Protein AF-0000000077051979 (afdb_homodimer)

Secondary structure (DSSP, 8-state):
---------------------------------------------------------------------------------------------------------------------------------------------------------------------------------------------------------------------------------------------EEEEEEEE--SHHHHHHHHHHHHTT--EEEEESSSSSSHHHHHHSHHHHHHHHHHHHHHHHHHHTGGGGTEEE--EEE-HHHHHHHHHHHHHHHHHHHHHHHHHHT-EEEEEEEEESSSSEEEEEETTSSEEEEEEEEEEE---EEEPP-TTS---TTTTSEE-HHHHTT-SS--SEEEEE--SHHHHHHHHHHHHTT-EEEEE-SSSSSSTTS-HHHHHHHHHHHHHHT-EEE-SEEEEEEEE-SS-EEEEEEETT--EEEEEESEEEE-S-EEE--TTS-HHHHT--B-TTSPBP--TT-B-SSTTEEE-GGGSSS---HHHHHHHHHHHHHHHHHS-----GGG--EEE-SSSEEEEEE--HHHHHHHT--EEEEEEEGGG-HHHHHTT----EEEEEEETTT-BEEEEEEEETTHHHHHHHHHHHHHTT-BHHHHHTS---SS-THHHHHHHHHTTTS--S--/--------------------------------------------------------------------------------------TT----------------------------------------------------------------------------------------------------------------------------------------------------PEEEEEEEE--SHHHHHHHHHHHHTT--EEEEESSSSSSHHHHHHSHHHHHHHHHHHHHHHHHHHTGGGGTEEE--EEE-HHHHHHHHHHHHHHHHHHHHHHHHHHT-EEEEEEEEESSSSEEEEEETTSSEEEEEEEEEEE---EEEPP-TTS---TTTTSEE-HHHHTT-SS--SEEEEE--SHHHHHHHHHHHHTT-EEEEE-SSSSSSTTS-HHHHHHHHHHHHHHT-EEE-SEEEEEEEE-SS-EEEEEEETT--EEEEEESEEEE-S-EEE--TTS-HHHHT--B-TTSPBP--TT-B-SSTTEEE-GGGSSS---HHHHHHHHHHHHHHHHHS-----GGG--EEE-SSSEEEEEE--HHHHHHHT--EEEEEEEGGG-HHHHHTT----EEEEEEETTT-BEEEEEEEETTHHHHHHHHHHHHHTT-BHHHHHTS---SS-THHHHHHHHHTTTS--S--

pLDDT: mean 70.59, std 37.93, range [14.44, 98.94]

Organism: Blastocystis hominis (NCBI:txid12968)

Sequence (1408 aa):
MNAGPIPNAVTASANEEPGLYVVPVSLNVEPLPSVGVPVSNVINPVPVDMGPNNAVKTNLVSPTPEVNTRTGLEQQEQSVVYSGSYVVSQTTVPAYPPQPVYAPQPIYTPNPNNAPQPNYNAPVVYTTQPPTQSASGGDLAIQRENCTYNTPPQSPNVFLYPELPQFNPCINFTNTLYSESYSQSQQVIFCRNILHFETPVSLFIIFLPFTMLSLSRASVLAKNLPLAARYFSAAAADKFDVVVVGGGPGGYVAAIKAAQLGLKTACIEKRGTLGGTCLNVGCIPSKALLHSSLMYDEAKNTMKKHGIIVGDVSFDLKGIMKAKEKAVRGLTNGIEFLFKKNHVEYIKGAATLESDHIISTQLLAGGERKIEASNIVLATGSLSRAMPPLPVDNEKERIIDSTGALKLSKVPNRLIVVGGGVIGLELGSVWRRLGAKVEVVEFLDHIAGPNDAEVCTTLQRCLTKQGMKFRLNTKVTGSEVTESGVKVQVENKGGKQETLEADTVLVCVGRVPNTEGLGLEKVGIETDKRGCVVVDDHLRTKYPHIYAIGDLVRGPMLAHKAEDEGMMVAELIKTGHGHVNYDVIPGVVYTEPEIAMVGKTEAQLKSEGVEYTKGSFPLQANSRARAYDQPDGLIKVLADKKTNKILGVHMCGLNVSELIAEAGLAMEYGATAEDVARTCHSHPTLAEAFKEACMATYDKAIHFMNAGPIPNAVTASANEEPGLYVVPVSLNVEPLPSVGVPVSNVINPVPVDMGPNNAVKTNLVSPTPEVNTRTGLEQQEQSVVYSGSYVVSQTTVPAYPPQPVYAPQPIYTPNPNNAPQPNYNAPVVYTTQPPTQSASGGDLAIQRENCTYNTPPQSPNVFLYPELPQFNPCINFTNTLYSESYSQSQQVIFCRNILHFETPVSLFIIFLPFTMLSLSRASVLAKNLPLAARYFSAAAADKFDVVVVGGGPGGYVAAIKAAQLGLKTACIEKRGTLGGTCLNVGCIPSKALLHSSLMYDEAKNTMKKHGIIVGDVSFDLKGIMKAKEKAVRGLTNGIEFLFKKNHVEYIKGAATLESDHIISTQLLAGGERKIEASNIVLATGSLSRAMPPLPVDNEKERIIDSTGALKLSKVPNRLIVVGGGVIGLELGSVWRRLGAKVEVVEFLDHIAGPNDAEVCTTLQRCLTKQGMKFRLNTKVTGSEVTESGVKVQVENKGGKQETLEADTVLVCVGRVPNTEGLGLEKVGIETDKRGCVVVDDHLRTKYPHIYAIGDLVRGPMLAHKAEDEGMMVAELIKTGHGHVNYDVIPGVVYTEPEIAMVGKTEAQLKSEGVEYTKGSFPLQANSRARAYDQPDGLIKVLADKKTNKILGVHMCGLNVSELIAEAGLAMEYGATAEDVARTCHSHPTLAEAFKEACMATYDKAIHF

Foldseek 3Di:
DPPDDPDDPDPPPDDDDPDDDDDDDDDDDDPDDDDDDDDDDDDDDDDDDDDDDDDDDDDDDDDDDDDDDDDDDDDDDDPPPPVCPDCCVPVCVPDPPDPPDPPPPDPPDPPDDDDPPDPDDDDDDDDDDDDDDDDDDDDPPVPPPDDDDDDDDDDDDPDDDDDDDDDDDPDDDDDDDDDDDDDDDDDDDDYDDDDDDDDDDDDDDDDDDDDDDDDPDDDDDPPPDDPPVPPPPPPPAAEWQEEEEAQALLRLLLQLLLLVLPTRYAYEHAPPFHHPCCLAQRVQLLVLLLVVLVVQLCLVPPVVVVVDDDDDGADDVVVSLVSSVVRSVVVRVVSVVSCVVSVYHYFHFHWADQEPFWIWTQGPVGDIGIHGYSFYEYEHAWFADDDVQQGADLVLQQEHESRSLSDPPDQWQEEEEEAQAQSSQSSQQSSVSNHHQYEYEELAQFHHPPAAPVQRVLVVVVVVVSRYHYDYNKAWDHWDADPQHMWTWMAHPVGDIDIDTIRHYYYHPDIAADPPRHNCVSHVFDADPRQATDADPLQDTVDNRYGYFANNHDADRDSVRSSQSSSQNSCCSSPVGGDDDRQQDKDWRVHVFIKIKGADYPVRCVVVVFDWFKFKFFQLLAPVCVVSVWRRWIKMWIAHPPPQFTGMIITTGHPVVVLCVVVSVCNVVRHGLVVLLPDDDDPRDPNVRSSQRSCRRVHHGDRD/DQPDDPDDDDDDDDDDDDDDDDDDDDDYDYDDDDDDDDPPDDPDDDDDDDDDDYDDDDDDDDDDDDPDDDDDDDDDPPCPCCVVVVVPPPVCVPCPPDPDPPPPPDPPDPDPDPDPDDDDDDDDDDDDDYDYDDDYYDDDDPDDDDDDDDDDDDDDDDDDDDDDDDDDDDDDDDDDDDDDDPDDDDDDDDDDDDDDDDYDDDDDDDDDDDDDDDDDDDDDPPDDDDPPPPPPPPPPAAEWAEEEEAQALLRLLLQLLLLVLPTRYEYEHAPPFHHPCCLAQRVQLLVLLLVVLVVQLCLVPPVVVVVDDDDDGADDPVVSLVSSVVRSVVVRVVSVVSCVVSVYHYFHFHWADQEPFWIWTQGPVGDIGIHGYSFYEYEHAWFADDDVQQGADLVLQFEHESRSLSDPPDQWQEEEEEAQAQSSQSSQQSSVSNHHQYEYEELAQFHHPPAAPVQRVLVVVVVVVSRYHYDYNKAWDHWDADPQHMWTWMAHPVGDIDIDTIRHYYYHPDIAADPPRHNCVSHVFDADPRQATDADPLQDTVDNRYGYFANNHDADRDSVRSSQSSSQNSCCSSPVGGDDDRQQDKDWRVHVFIKIKGADYPVRCVVVVFDWFKFKFFQLLAPVCVVSVWRRWIKMWIAHPPPQFTGMIITTGHPVVVLCVVVSVCNVVRHGLVVLLPDDDDPRDPNVRSSQRSCRRVHHGDRD

Nearest PDB structures (foldseek):
  6uzi-assembly2_D  TM=9.856E-01  e=6.074E-69  Elizabethkingia anophelis NUHP1
  3rnm-assembly2_D  TM=9.799E-01  e=1.421E-66  Homo sapiens
  2f5z-assembly5_I  TM=9.835E-01  e=5.026E-66  Homo sapiens
  6aon-assembly1_B  TM=9.712E-01  e=8.924E-66  Bordetella pertussis Tohama I
  5u25-assembly1_A-2  TM=9.553E-01  e=6.736E-57  Neisseria gonorrhoeae

InterPro domains:
  IPR004099 Pyridine nucleotide-disulphide oxidoreductase, dimerisation domain [PF02852] (585-693)
  IPR006258 Dihydrolipoamide dehydrogenase [TIGR01350] (239-704)
  IPR012999 Pyridine nucleotide-disulphide oxidoreductase, class I, active site [PS00076] (275-285)
  IPR016156 FAD/NAD-linked reductase, dimerisation domain superfamily [G3DSA:3.30.390.30] (584-704)
  IPR016156 FAD/NAD-linked reductase, dimerisation domain superfamily [SSF55424] (582-703)
  IPR023753 FAD/NAD(P)-binding domain [PF07992] (240-566)
  IPR036188 FAD/NAD(P)-binding domain superfamily [G3DSA:3.50.50.60] (240-571)
  IPR036188 FAD/NAD(P)-binding domain superfamily [G3DSA:3.50.50.60] (390-514)
  IPR036188 FAD/NAD(P)-binding domain superfamily [SSF51905] (237-604)
  IPR050151 Class-I pyridine nucleotide-disulfide oxidoreductase [PTHR22912] (239-699)

Radius of gyration: 49.63 Å; Cα contacts (8 Å, |Δi|>4): 2433; chains: 2; bounding box: 140×193×169 Å

Structure (mmCIF, N/CA/C/O backbone):
data_AF-0000000077051979-model_v1
#
loop_
_entity.id
_entity.type
_entity.pdbx_description
1 polymer 'Dihydrolipoyl dehydrogenase'
#
loop_
_atom_site.group_PDB
_atom_site.id
_atom_site.type_symbol
_atom_site.label_atom_id
_atom_site.label_alt_id
_atom_site.label_comp_id
_atom_site.label_asym_id
_atom_site.label_entity_id
_atom_site.label_seq_id
_atom_site.pdbx_PDB_ins_code
_atom_site.Cartn_x
_atom_site.Cartn_y
_atom_site.Cartn_z
_atom_site.occupancy
_atom_site.B_iso_or_equiv
_atom_site.auth_seq_id
_atom_site.auth_comp_id
_atom_site.auth_asym_id
_atom_site.auth_atom_id
_atom_site.pdbx_PDB_model_num
ATOM 1 N N . MET A 1 1 ? 34.031 71.562 35.938 1 14.71 1 MET A N 1
ATOM 2 C CA . MET A 1 1 ? 35.062 70.688 36.531 1 14.71 1 MET A CA 1
ATOM 3 C C . MET A 1 1 ? 35.5 69.625 35.531 1 14.71 1 MET A C 1
ATOM 5 O O . MET A 1 1 ? 34.875 69.5 34.469 1 14.71 1 MET A O 1
ATOM 9 N N . ASN A 1 2 ? 35.25 68.375 36.094 1 15.69 2 ASN A N 1
ATOM 10 C CA . ASN A 1 2 ? 36.125 67.188 36.344 1 15.69 2 ASN A CA 1
ATOM 11 C C . ASN A 1 2 ? 36 66.188 35.219 1 15.69 2 ASN A C 1
ATOM 13 O O . ASN A 1 2 ? 35.156 65.25 35.281 1 15.69 2 ASN A O 1
ATOM 17 N N . ALA A 1 3 ? 36 66.5 34.156 1 19.97 3 ALA A N 1
ATOM 18 C CA . ALA A 1 3 ? 36.031 65.875 32.844 1 19.97 3 ALA A CA 1
ATOM 19 C C . ALA A 1 3 ? 37.281 65 32.719 1 19.97 3 ALA A C 1
ATOM 21 O O . ALA A 1 3 ? 38.25 65.375 32.062 1 19.97 3 ALA A O 1
ATOM 22 N N . GLY A 1 4 ? 37.375 64.312 34 1 17.92 4 GLY A N 1
ATOM 23 C CA . GLY A 1 4 ? 38.594 63.594 34.312 1 17.92 4 GLY A CA 1
ATOM 24 C C . GLY A 1 4 ? 39 62.594 33.25 1 17.92 4 GLY A C 1
ATOM 25 O O . GLY A 1 4 ? 38.188 62.125 32.469 1 17.92 4 GLY A O 1
ATOM 26 N N . PRO A 1 5 ? 40.188 62.438 33.188 1 18.31 5 PRO A N 1
ATOM 27 C CA . PRO A 1 5 ? 41.156 61.938 32.188 1 18.31 5 PRO A CA 1
ATOM 28 C C . PRO A 1 5 ? 41 60.469 31.906 1 18.31 5 PRO A C 1
ATOM 30 O O . PRO A 1 5 ? 40.438 59.719 32.719 1 18.31 5 PRO A O 1
ATOM 33 N N . ILE A 1 6 ? 41.188 60.062 30.719 1 20.56 6 ILE A N 1
ATOM 34 C CA . ILE A 1 6 ? 41.219 58.906 29.859 1 20.56 6 ILE A CA 1
ATOM 35 C C . ILE A 1 6 ? 42.312 57.938 30.328 1 20.56 6 ILE A C 1
ATOM 37 O O . ILE A 1 6 ? 43.031 57.375 29.5 1 20.56 6 ILE A O 1
ATOM 41 N N . PRO A 1 7 ? 42.312 57.875 31.797 1 16.48 7 PRO A N 1
ATOM 42 C CA . PRO A 1 7 ? 43.531 57.312 32.344 1 16.48 7 PRO A CA 1
ATOM 43 C C . PRO A 1 7 ? 44 56.062 31.562 1 16.48 7 PRO A C 1
ATOM 45 O O . PRO A 1 7 ? 43.188 55.469 30.844 1 16.48 7 PRO A O 1
ATOM 48 N N . ASN A 1 8 ? 45.156 55.531 31.953 1 15.79 8 ASN A N 1
ATOM 49 C CA . ASN A 1 8 ? 46.438 54.875 31.781 1 15.79 8 ASN A CA 1
ATOM 50 C C . ASN A 1 8 ? 46.312 53.375 31.516 1 15.79 8 ASN A C 1
ATOM 52 O O . ASN A 1 8 ? 45.312 52.781 31.891 1 15.79 8 ASN A O 1
ATOM 56 N N . ALA A 1 9 ? 47.156 52.875 30.609 1 18.05 9 ALA A N 1
ATOM 57 C CA . ALA A 1 9 ? 47.719 51.719 29.906 1 18.05 9 ALA A CA 1
ATOM 58 C C . ALA A 1 9 ? 48.219 50.688 30.891 1 18.05 9 ALA A C 1
ATOM 60 O O . ALA A 1 9 ? 48.906 49.719 30.516 1 18.05 9 ALA A O 1
ATOM 61 N N . VAL A 1 10 ? 47.594 50.688 32.094 1 15.77 10 VAL A N 1
ATOM 62 C CA . VAL A 1 10 ? 48.312 50 33.156 1 15.77 10 VAL A CA 1
ATOM 63 C C . VAL A 1 10 ? 48.75 48.625 32.656 1 15.77 10 VAL A C 1
ATOM 65 O O . VAL A 1 10 ? 48.094 48 31.844 1 15.77 10 VAL A O 1
ATOM 68 N N . THR A 1 11 ? 50.062 48.281 33.031 1 17.03 11 THR A N 1
ATOM 69 C CA . THR A 1 11 ? 51.25 47.438 33.062 1 17.03 11 THR A CA 1
ATOM 70 C C . THR A 1 11 ? 50.906 46 33.5 1 17.03 11 THR A C 1
ATOM 72 O O . THR A 1 11 ? 51.812 45.188 33.625 1 17.03 11 THR A O 1
ATOM 75 N N . ALA A 1 12 ? 49.719 45.625 33.375 1 16.17 12 ALA A N 1
ATOM 76 C CA . ALA A 1 12 ? 49.469 44.562 34.344 1 16.17 12 ALA A CA 1
ATOM 77 C C . ALA A 1 12 ? 50.438 43.406 34.156 1 16.17 12 ALA A C 1
ATOM 79 O O . ALA A 1 12 ? 50.469 42.781 33.094 1 16.17 12 ALA A O 1
ATOM 80 N N . SER A 1 13 ? 51.562 43.406 34.844 1 15.79 13 SER A N 1
ATOM 81 C CA . SER A 1 13 ? 52.75 42.562 35 1 15.79 13 SER A CA 1
ATOM 82 C C . SER A 1 13 ? 52.375 41.125 35.281 1 15.79 13 SER A C 1
ATOM 84 O O . SER A 1 13 ? 53.25 40.25 35.281 1 15.79 13 SER A O 1
ATOM 86 N N . ALA A 1 14 ? 51.281 40.906 35.812 1 16.39 14 ALA A N 1
ATOM 87 C CA . ALA A 1 14 ? 51.406 39.906 36.906 1 16.39 14 ALA A CA 1
ATOM 88 C C . ALA A 1 14 ? 52.094 38.656 36.406 1 16.39 14 ALA A C 1
ATOM 90 O O . ALA A 1 14 ? 51.812 38.125 35.344 1 16.39 14 ALA A O 1
ATOM 91 N N . ASN A 1 15 ? 53.156 38.219 37 1 15.84 15 ASN A N 1
ATOM 92 C CA . ASN A 1 15 ? 54.344 37.344 37.125 1 15.84 15 ASN A CA 1
ATOM 93 C C . ASN A 1 15 ? 53.938 35.875 36.938 1 15.84 15 ASN A C 1
ATOM 95 O O . ASN A 1 15 ? 54.531 35.156 36.156 1 15.84 15 ASN A O 1
ATOM 99 N N . GLU A 1 16 ? 53.5 35.281 38.094 1 16.36 16 GLU A N 1
ATOM 100 C CA . GLU A 1 16 ? 54.188 34.156 38.719 1 16.36 16 GLU A CA 1
ATOM 101 C C . GLU A 1 16 ? 53.938 32.875 37.969 1 16.36 16 GLU A C 1
ATOM 103 O O . GLU A 1 16 ? 52.969 32.75 37.219 1 16.36 16 GLU A O 1
ATOM 108 N N . GLU A 1 17 ? 54.688 31.859 38.344 1 16.78 17 GLU A N 1
ATOM 109 C CA . GLU A 1 17 ? 55.469 30.688 37.938 1 16.78 17 GLU A CA 1
ATOM 110 C C . GLU A 1 17 ? 54.594 29.438 37.875 1 16.78 17 GLU A C 1
ATOM 112 O O . GLU A 1 17 ? 55.031 28.422 37.312 1 16.78 17 GLU A O 1
ATOM 117 N N . PRO A 1 18 ? 53.344 29.578 37.938 1 16.58 18 PRO A N 1
ATOM 118 C CA . PRO A 1 18 ? 52.938 28.391 38.719 1 16.58 18 PRO A CA 1
ATOM 119 C C . PRO A 1 18 ? 53.406 27.094 38.094 1 16.58 18 PRO A C 1
ATOM 121 O O . PRO A 1 18 ? 53.406 26.969 36.844 1 16.58 18 PRO A O 1
ATOM 124 N N . GLY A 1 19 ? 54.156 26.25 38.781 1 16.25 19 GLY A N 1
ATOM 125 C CA . GLY A 1 19 ? 54.906 25.016 38.688 1 16.25 19 GLY A CA 1
ATOM 126 C C . GLY A 1 19 ? 54.031 23.812 38.312 1 16.25 19 GLY A C 1
ATOM 127 O O . GLY A 1 19 ? 54.562 22.734 38.062 1 16.25 19 GLY A O 1
ATOM 128 N N . LEU A 1 20 ? 52.781 23.906 38.375 1 15.66 20 LEU A N 1
ATOM 129 C CA . LEU A 1 20 ? 52.406 22.594 38.906 1 15.66 20 LEU A CA 1
ATOM 130 C C . LEU A 1 20 ? 52.969 21.469 38.031 1 15.66 20 LEU A C 1
ATOM 132 O O . LEU A 1 20 ? 53.188 21.656 36.844 1 15.66 20 LEU A O 1
ATOM 136 N N . TYR A 1 21 ? 53.125 20.328 38.594 1 16.08 21 TYR A N 1
ATOM 137 C CA . TYR A 1 21 ? 53.812 19.031 38.75 1 16.08 21 TYR A CA 1
ATOM 138 C C . TYR A 1 21 ? 53.219 18.016 37.75 1 16.08 21 TYR A C 1
ATOM 140 O O . TYR A 1 21 ? 53.938 17.172 37.219 1 16.08 21 TYR A O 1
ATOM 148 N N . VAL A 1 22 ? 52.125 18.016 37.438 1 15.24 22 VAL A N 1
ATOM 149 C CA . VAL A 1 22 ? 51.688 16.625 37.594 1 15.24 22 VAL A CA 1
ATOM 150 C C . VAL A 1 22 ? 52.469 15.719 36.656 1 15.24 22 VAL A C 1
ATOM 152 O O . VAL A 1 22 ? 53.219 16.203 35.781 1 15.24 22 VAL A O 1
ATOM 155 N N . VAL A 1 23 ? 51.781 15.078 35.75 1 16.67 23 VAL A N 1
ATOM 156 C CA . VAL A 1 23 ? 51.5 13.648 35.844 1 16.67 23 VAL A CA 1
ATOM 157 C C . VAL A 1 23 ? 52.375 12.883 34.844 1 16.67 23 VAL A C 1
ATOM 159 O O . VAL A 1 23 ? 52.344 13.195 33.656 1 16.67 23 VAL A O 1
ATOM 162 N N . PRO A 1 24 ? 53.281 11.992 35.156 1 16.89 24 PRO A N 1
ATOM 163 C CA . PRO A 1 24 ? 54.219 11.133 34.438 1 16.89 24 PRO A CA 1
ATOM 164 C C . PRO A 1 24 ? 53.531 10.102 33.531 1 16.89 24 PRO A C 1
ATOM 166 O O . PRO A 1 24 ? 54.156 9.586 32.594 1 16.89 24 PRO A O 1
ATOM 169 N N . VAL A 1 25 ? 52.375 9.906 33.156 1 17.27 25 VAL A N 1
ATOM 170 C CA . VAL A 1 25 ? 52.188 8.461 33.156 1 17.27 25 VAL A CA 1
ATOM 171 C C . VAL A 1 25 ? 53.062 7.836 32.062 1 17.27 25 VAL A C 1
ATOM 173 O O . VAL A 1 25 ? 53.125 8.328 30.938 1 17.27 25 VAL A O 1
ATOM 176 N N . SER A 1 26 ? 53.906 6.789 32.438 1 16.12 26 SER A N 1
ATOM 177 C CA . SER A 1 26 ? 54.906 5.855 31.938 1 16.12 26 SER A CA 1
ATOM 178 C C . SER A 1 26 ? 54.281 4.855 30.969 1 16.12 26 SER A C 1
ATOM 180 O O . SER A 1 26 ? 55 4.199 30.203 1 16.12 26 SER A O 1
ATOM 182 N N . LEU A 1 27 ? 53 4.582 30.781 1 17.28 27 LEU A N 1
ATOM 183 C CA . LEU A 1 27 ? 52.938 3.123 30.812 1 17.28 27 LEU A CA 1
ATOM 184 C C . LEU A 1 27 ? 53.656 2.523 29.625 1 17.28 27 LEU A C 1
ATOM 186 O O . LEU A 1 27 ? 53.438 2.941 28.484 1 17.28 27 LEU A O 1
ATOM 190 N N . ASN A 1 28 ? 54.562 1.649 29.969 1 16.42 28 ASN A N 1
ATOM 191 C CA . ASN A 1 28 ? 55.562 0.783 29.359 1 16.42 28 ASN A CA 1
ATOM 192 C C . ASN A 1 28 ? 54.906 -0.368 28.594 1 16.42 28 ASN A C 1
ATOM 194 O O . ASN A 1 28 ? 55.594 -1.099 27.875 1 16.42 28 ASN A O 1
ATOM 198 N N . VAL A 1 29 ? 53.594 -0.714 28.609 1 18.02 29 VAL A N 1
ATOM 199 C CA . VAL A 1 29 ? 53.656 -2.168 28.703 1 18.02 29 VAL A CA 1
ATOM 200 C C . VAL A 1 29 ? 54.312 -2.729 27.438 1 18.02 29 VAL A C 1
ATOM 202 O O . VAL A 1 29 ? 54 -2.279 26.328 1 18.02 29 VAL A O 1
ATOM 205 N N . GLU A 1 30 ? 55.125 -3.527 27.844 1 17.03 30 GLU A N 1
ATOM 206 C CA . GLU A 1 30 ? 56.062 -4.438 27.203 1 17.03 30 GLU A CA 1
ATOM 207 C C . GLU A 1 30 ? 55.312 -5.551 26.453 1 17.03 30 GLU A C 1
ATOM 209 O O . GLU A 1 30 ? 54.469 -6.227 27.031 1 17.03 30 GLU A O 1
ATOM 214 N N . PRO A 1 31 ? 55.031 -5.348 25.25 1 19.25 31 PRO A N 1
ATOM 215 C CA . PRO A 1 31 ? 54.469 -6.52 24.562 1 19.25 31 PRO A CA 1
ATOM 216 C C . PRO A 1 31 ? 55.281 -7.793 24.828 1 19.25 31 PRO A C 1
ATOM 218 O O . PRO A 1 31 ? 56.5 -7.809 24.656 1 19.25 31 PRO A O 1
ATOM 221 N N . LEU A 1 32 ? 54.844 -8.445 25.922 1 16.53 32 LEU A N 1
ATOM 222 C CA . LEU A 1 32 ? 55.625 -9.625 26.203 1 16.53 32 LEU A CA 1
ATOM 223 C C . LEU A 1 32 ? 55.781 -10.484 24.938 1 16.53 32 LEU A C 1
ATOM 225 O O . LEU A 1 32 ? 54.844 -10.648 24.172 1 16.53 32 LEU A O 1
ATOM 229 N N . PRO A 1 33 ? 56.906 -10.93 24.891 1 17.27 33 PRO A N 1
ATOM 230 C CA . PRO A 1 33 ? 57.5 -11.617 23.734 1 17.27 33 PRO A CA 1
ATOM 231 C C . PRO A 1 33 ? 57.031 -13.062 23.594 1 17.27 33 PRO A C 1
ATOM 233 O O . PRO A 1 33 ? 56.844 -13.547 22.484 1 17.27 33 PRO A O 1
ATOM 236 N N . SER A 1 34 ? 56.844 -13.719 24.891 1 15.98 34 SER A N 1
ATOM 237 C CA . SER A 1 34 ? 57.812 -14.812 24.797 1 15.98 34 SER A CA 1
ATOM 238 C C . SER A 1 34 ? 57.281 -15.93 23.891 1 15.98 34 SER A C 1
ATOM 240 O O . SER A 1 34 ? 56.125 -15.922 23.5 1 15.98 34 SER A O 1
ATOM 242 N N . VAL A 1 35 ? 57.25 -17.141 24.594 1 16.19 35 VAL A N 1
ATOM 243 C CA . VAL A 1 35 ? 58 -18.375 24.469 1 16.19 35 VAL A CA 1
ATOM 244 C C . VAL A 1 35 ? 57.125 -19.469 23.875 1 16.19 35 VAL A C 1
ATOM 246 O O . VAL A 1 35 ? 55.906 -19.516 24.125 1 16.19 35 VAL A O 1
ATOM 249 N N . GLY A 1 36 ? 57.625 -20.156 22.984 1 17.36 36 GLY A N 1
ATOM 250 C CA . GLY A 1 36 ? 57.406 -21.234 22.031 1 17.36 36 GLY A CA 1
ATOM 251 C C . GLY A 1 36 ? 57.062 -22.547 22.688 1 17.36 36 GLY A C 1
ATOM 252 O O . GLY A 1 36 ? 56.844 -23.562 22 1 17.36 36 GLY A O 1
ATOM 253 N N . VAL A 1 37 ? 56.75 -22.688 24.156 1 16.19 37 VAL A N 1
ATOM 254 C CA . VAL A 1 37 ? 57.281 -24 24.469 1 16.19 37 VAL A CA 1
ATOM 255 C C . VAL A 1 37 ? 56.312 -25.078 23.984 1 16.19 37 VAL A C 1
ATOM 257 O O . VAL A 1 37 ? 55.094 -24.953 24.172 1 16.19 37 VAL A O 1
ATOM 260 N N . PRO A 1 38 ? 56.875 -26.125 23.516 1 17.39 38 PRO A N 1
ATOM 261 C CA . PRO A 1 38 ? 56.375 -27.281 22.766 1 17.39 38 PRO A CA 1
ATOM 262 C C . PRO A 1 38 ? 55.594 -28.266 23.625 1 17.39 38 PRO A C 1
ATOM 264 O O . PRO A 1 38 ? 54.5 -28.672 23.281 1 17.39 38 PRO A O 1
ATOM 267 N N . VAL A 1 39 ? 56.25 -28.969 24.656 1 16.31 39 VAL A N 1
ATOM 268 C CA . VAL A 1 39 ? 56.438 -30.391 24.422 1 16.31 39 VAL A CA 1
ATOM 269 C C . VAL A 1 39 ? 55.281 -31.188 25.016 1 16.31 39 VAL A C 1
ATOM 271 O O . VAL A 1 39 ? 54.531 -30.672 25.828 1 16.31 39 VAL A O 1
ATOM 274 N N . SER A 1 40 ? 55.594 -32.438 25.688 1 15.84 40 SER A N 1
ATOM 275 C CA . SER A 1 40 ? 55.469 -33.875 25.469 1 15.84 40 SER A CA 1
ATOM 276 C C . SER A 1 40 ? 54.656 -34.531 26.578 1 15.84 40 SER A C 1
ATOM 278 O O . SER A 1 40 ? 53.844 -35.406 26.312 1 15.84 40 SER A O 1
ATOM 280 N N . ASN A 1 41 ? 54.844 -34.281 27.938 1 15.55 41 ASN A N 1
ATOM 281 C CA . ASN A 1 41 ? 54.969 -35.594 28.578 1 15.55 41 ASN A CA 1
ATOM 282 C C . ASN A 1 41 ? 53.594 -36.125 29.016 1 15.55 41 ASN A C 1
ATOM 284 O O . ASN A 1 41 ? 52.656 -35.344 29.219 1 15.55 41 ASN A O 1
ATOM 288 N N . VAL A 1 42 ? 53.5 -37.406 29.562 1 16.8 42 VAL A N 1
ATOM 289 C CA . VAL A 1 42 ? 52.75 -38.656 29.594 1 16.8 42 VAL A CA 1
ATOM 290 C C . VAL A 1 42 ? 52 -38.75 30.906 1 16.8 42 VAL A C 1
ATOM 292 O O . VAL A 1 42 ? 51.062 -39.562 31.031 1 16.8 42 VAL A O 1
ATOM 295 N N . ILE A 1 43 ? 51.812 -37.719 31.891 1 15.16 43 ILE A N 1
ATOM 296 C CA . ILE A 1 43 ? 51.875 -38.438 33.156 1 15.16 43 ILE A CA 1
ATOM 297 C C . ILE A 1 43 ? 50.562 -39.156 33.438 1 15.16 43 ILE A C 1
ATOM 299 O O . ILE A 1 43 ? 49.5 -38.625 33.125 1 15.16 43 ILE A O 1
ATOM 303 N N . ASN A 1 44 ? 50.75 -40.125 34.406 1 16.44 44 ASN A N 1
ATOM 304 C CA . ASN A 1 44 ? 50.219 -41.438 34.812 1 16.44 44 ASN A CA 1
ATOM 305 C C . ASN A 1 44 ? 49.062 -41.281 35.812 1 16.44 44 ASN A C 1
ATOM 307 O O . ASN A 1 44 ? 48.875 -40.219 36.406 1 16.44 44 ASN A O 1
ATOM 311 N N . PRO A 1 45 ? 48.875 -42.219 36.812 1 17.09 45 PRO A N 1
ATOM 312 C CA . PRO A 1 45 ? 47.844 -43.188 37.219 1 17.09 45 PRO A CA 1
ATOM 313 C C . PRO A 1 45 ? 47.125 -42.781 38.5 1 17.09 45 PRO A C 1
ATOM 315 O O . PRO A 1 45 ? 45.906 -42.938 38.625 1 17.09 45 PRO A O 1
ATOM 318 N N . VAL A 1 46 ? 47.688 -42.125 39.594 1 15.88 46 VAL A N 1
ATOM 319 C CA . VAL A 1 46 ? 47.594 -43.062 40.719 1 15.88 46 VAL A CA 1
ATOM 320 C C . VAL A 1 46 ? 46.25 -42.875 41.438 1 15.88 46 VAL A C 1
ATOM 322 O O . VAL A 1 46 ? 45.625 -41.812 41.312 1 15.88 46 VAL A O 1
ATOM 325 N N . PRO A 1 47 ? 46.219 -43.156 42.969 1 16.19 47 PRO A N 1
ATOM 326 C CA . PRO A 1 47 ? 45.562 -44.156 43.812 1 16.19 47 PRO A CA 1
ATOM 327 C C . PRO A 1 47 ? 44.562 -43.531 44.781 1 16.19 47 PRO A C 1
ATOM 329 O O . PRO A 1 47 ? 43.5 -44.125 45.062 1 16.19 47 PRO A O 1
ATOM 332 N N . VAL A 1 48 ? 44.469 -42.281 45.469 1 15.34 48 VAL A N 1
ATOM 333 C CA . VAL A 1 48 ? 44.531 -42.469 46.906 1 15.34 48 VAL A CA 1
ATOM 334 C C . VAL A 1 48 ? 43.094 -42.562 47.469 1 15.34 48 VAL A C 1
ATOM 336 O O . VAL A 1 48 ? 42.188 -41.938 46.938 1 15.34 48 VAL A O 1
ATOM 339 N N . ASP A 1 49 ? 42.875 -43.125 48.781 1 15.96 49 ASP A N 1
ATOM 340 C CA . ASP A 1 49 ? 42 -43.969 49.625 1 15.96 49 ASP A CA 1
ATOM 341 C C . ASP A 1 49 ? 41.219 -43.125 50.625 1 15.96 49 ASP A C 1
ATOM 343 O O . ASP A 1 49 ? 40.219 -43.594 51.156 1 15.96 49 ASP A O 1
ATOM 347 N N . MET A 1 50 ? 41.125 -41.844 50.719 1 15.09 50 MET A N 1
ATOM 348 C CA . MET A 1 50 ? 41.094 -41.562 52.156 1 15.09 50 MET A CA 1
ATOM 349 C C . MET A 1 50 ? 39.719 -41.844 52.75 1 15.09 50 MET A C 1
ATOM 351 O O . MET A 1 50 ? 38.719 -41.875 52.031 1 15.09 50 MET A O 1
ATOM 355 N N . GLY A 1 51 ? 39.562 -41.688 54.125 1 15.78 51 GLY A N 1
ATOM 356 C CA . GLY A 1 51 ? 39.062 -42.281 55.344 1 15.78 51 GLY A CA 1
ATOM 357 C C . GLY A 1 51 ? 37.688 -41.781 55.75 1 15.78 51 GLY A C 1
ATOM 358 O O . GLY A 1 51 ? 37.188 -40.812 55.188 1 15.78 51 GLY A O 1
ATOM 359 N N . PRO A 1 52 ? 37.094 -41.969 57.188 1 16.48 52 PRO A N 1
ATOM 360 C CA . PRO A 1 52 ? 36 -42.625 57.875 1 16.48 52 PRO A CA 1
ATOM 361 C C . PRO A 1 52 ? 34.969 -41.625 58.438 1 16.48 52 PRO A C 1
ATOM 363 O O . PRO A 1 52 ? 33.781 -41.75 58.219 1 16.48 52 PRO A O 1
ATOM 366 N N . ASN A 1 53 ? 35.156 -40.625 59.5 1 15.05 53 ASN A N 1
ATOM 367 C CA . ASN A 1 53 ? 34.719 -40.844 60.875 1 15.05 53 ASN A CA 1
ATOM 368 C C . ASN A 1 53 ? 33.312 -40.25 61.125 1 15.05 53 ASN A C 1
ATOM 370 O O . ASN A 1 53 ? 32.844 -39.469 60.344 1 15.05 53 ASN A O 1
ATOM 374 N N . ASN A 1 54 ? 33 -39.531 62.562 1 15.4 54 ASN A N 1
ATOM 375 C CA . ASN A 1 54 ? 32.344 -39.812 63.844 1 15.4 54 ASN A CA 1
ATOM 376 C C . ASN A 1 54 ? 31.062 -39.031 64 1 15.4 54 ASN A C 1
ATOM 378 O O . ASN A 1 54 ? 30.844 -38.031 63.312 1 15.4 54 ASN A O 1
ATOM 382 N N . ALA A 1 55 ? 30.328 -38.875 65.562 1 15.71 55 ALA A N 1
ATOM 383 C CA . ALA A 1 55 ? 29.188 -39.219 66.375 1 15.71 55 ALA A CA 1
ATOM 384 C C . ALA A 1 55 ? 28.422 -37.969 66.812 1 15.71 55 ALA A C 1
ATOM 386 O O . ALA A 1 55 ? 27.203 -37.969 66.875 1 15.71 55 ALA A O 1
ATOM 387 N N . VAL A 1 56 ? 28.766 -36.688 67.188 1 14.44 56 VAL A N 1
ATOM 388 C CA . VAL A 1 56 ? 28.438 -36.312 68.562 1 14.44 56 VAL A CA 1
ATOM 389 C C . VAL A 1 56 ? 26.984 -35.844 68.625 1 14.44 56 VAL A C 1
ATOM 391 O O . VAL A 1 56 ? 26.516 -35.156 67.688 1 14.44 56 VAL A O 1
ATOM 394 N N . LYS A 1 57 ? 26.125 -36 70.062 1 16.06 57 LYS A N 1
ATOM 395 C CA . LYS A 1 57 ? 24.875 -36.312 70.75 1 16.06 57 LYS A CA 1
ATOM 396 C C . LYS A 1 57 ? 24.172 -35.031 71.188 1 16.06 57 LYS A C 1
ATOM 398 O O . LYS A 1 57 ? 22.938 -35 71.25 1 16.06 57 LYS A O 1
ATOM 403 N N . THR A 1 58 ? 24.594 -33.719 71.562 1 14.62 58 THR A N 1
ATOM 404 C CA . THR A 1 58 ? 24.25 -33.25 72.875 1 14.62 58 THR A CA 1
ATOM 405 C C . THR A 1 58 ? 22.844 -32.656 72.875 1 14.62 58 THR A C 1
ATOM 407 O O . THR A 1 58 ? 22.359 -32.156 71.875 1 14.62 58 THR A O 1
ATOM 410 N N . ASN A 1 59 ? 22.062 -32.469 74.25 1 15.55 59 ASN A N 1
ATOM 411 C CA . ASN A 1 59 ? 20.859 -32.625 75.062 1 15.55 59 ASN A CA 1
ATOM 412 C C . ASN A 1 59 ? 20.109 -31.281 75.188 1 15.55 59 ASN A C 1
ATOM 414 O O . ASN A 1 59 ? 18.891 -31.234 74.938 1 15.55 59 ASN A O 1
ATOM 418 N N . LEU A 1 60 ? 20.5 -30.125 76 1 14.88 60 LEU A N 1
ATOM 419 C CA . LEU A 1 60 ? 19.953 -29.859 77.312 1 14.88 60 LEU A CA 1
ATOM 420 C C . LEU A 1 60 ? 18.734 -28.922 77.188 1 14.88 60 LEU A C 1
ATOM 422 O O . LEU A 1 60 ? 18.516 -28.312 76.188 1 14.88 60 LEU A O 1
ATOM 426 N N . VAL A 1 61 ? 18.656 -27.688 78.125 1 15.03 61 VAL A N 1
ATOM 427 C CA . VAL A 1 61 ? 17.969 -27.344 79.375 1 15.03 61 VAL A CA 1
ATOM 428 C C . VAL A 1 61 ? 16.828 -26.375 79.125 1 15.03 61 VAL A C 1
ATOM 430 O O . VAL A 1 61 ? 16.781 -25.766 78.062 1 15.03 61 VAL A O 1
ATOM 433 N N . SER A 1 62 ? 16.391 -25.484 80.25 1 15.2 62 SER A N 1
ATOM 434 C CA . SER A 1 62 ? 15.32 -25.266 81.188 1 15.2 62 SER A CA 1
ATOM 435 C C . SER A 1 62 ? 14.547 -23.984 80.875 1 15.2 62 SER A C 1
ATOM 437 O O . SER A 1 62 ? 13.32 -24 80.75 1 15.2 62 SER A O 1
ATOM 439 N N . PRO A 1 63 ? 14.703 -22.766 81.75 1 15.4 63 PRO A N 1
ATOM 440 C CA . PRO A 1 63 ? 13.805 -22.266 82.812 1 15.4 63 PRO A CA 1
ATOM 441 C C . PRO A 1 63 ? 12.906 -21.141 82.312 1 15.4 63 PRO A C 1
ATOM 443 O O . PRO A 1 63 ? 13.078 -20.641 81.188 1 15.4 63 PRO A O 1
ATOM 446 N N . THR A 1 64 ? 12.883 -19.875 83.125 1 15.3 64 THR A N 1
ATOM 447 C CA . THR A 1 64 ? 12 -19.281 84.125 1 15.3 64 THR A CA 1
ATOM 448 C C . THR A 1 64 ? 11.328 -18.031 83.562 1 15.3 64 THR A C 1
ATOM 450 O O . THR A 1 64 ? 10.117 -17.844 83.75 1 15.3 64 THR A O 1
ATOM 453 N N . PRO A 1 65 ? 11.992 -16.812 83.25 1 15.23 65 PRO A N 1
ATOM 454 C CA . PRO A 1 65 ? 11.75 -15.68 84.188 1 15.23 65 PRO A CA 1
ATOM 455 C C . PRO A 1 65 ? 10.523 -14.859 83.75 1 15.23 65 PRO A C 1
ATOM 457 O O . PRO A 1 65 ? 10.078 -14.922 82.625 1 15.23 65 PRO A O 1
ATOM 460 N N . GLU A 1 66 ? 10.227 -13.656 84.625 1 15.48 66 GLU A N 1
ATOM 461 C CA . GLU A 1 66 ? 9.258 -12.93 85.438 1 15.48 66 GLU A CA 1
ATOM 462 C C . GLU A 1 66 ? 8.734 -11.703 84.688 1 15.48 66 GLU A C 1
ATOM 464 O O . GLU A 1 66 ? 7.648 -11.203 85 1 15.48 66 GLU A O 1
ATOM 469 N N . VAL A 1 67 ? 9.148 -11.203 83.625 1 15.34 67 VAL A N 1
ATOM 470 C CA . VAL A 1 67 ? 9.328 -9.758 83.688 1 15.34 67 VAL A CA 1
ATOM 471 C C . VAL A 1 67 ? 7.965 -9.078 83.75 1 15.34 67 VAL A C 1
ATOM 473 O O . VAL A 1 67 ? 7.027 -9.477 83.062 1 15.34 67 VAL A O 1
ATOM 476 N N . ASN A 1 68 ? 7.949 -7.93 84.5 1 14.86 68 ASN A N 1
ATOM 477 C CA . ASN A 1 68 ? 7.195 -7.039 85.375 1 14.86 68 ASN A CA 1
ATOM 478 C C . ASN A 1 68 ? 6.141 -6.25 84.625 1 14.86 68 ASN A C 1
ATOM 480 O O . ASN A 1 68 ? 6.18 -6.188 83.375 1 14.86 68 ASN A O 1
ATOM 484 N N . THR A 1 69 ? 5.852 -4.953 85.125 1 14.79 69 THR A N 1
ATOM 485 C CA . THR A 1 69 ? 4.793 -4.242 85.875 1 14.79 69 THR A CA 1
ATOM 486 C C . THR A 1 69 ? 4.16 -3.182 84.938 1 14.79 69 THR A C 1
ATOM 488 O O . THR A 1 69 ? 3.178 -2.543 85.312 1 14.79 69 THR A O 1
ATOM 491 N N . ARG A 1 70 ? 4.734 -2.828 83.875 1 15.19 70 ARG A N 1
ATOM 492 C CA . ARG A 1 70 ? 4.652 -1.383 83.688 1 15.19 70 ARG A CA 1
ATOM 493 C C . ARG A 1 70 ? 3.203 -0.907 83.688 1 15.19 70 ARG A C 1
ATOM 495 O O . ARG A 1 70 ? 2.299 -1.619 83.25 1 15.19 70 ARG A O 1
ATOM 502 N N . THR A 1 71 ? 3.039 0.359 84.125 1 15.56 71 THR A N 1
ATOM 503 C CA . THR A 1 71 ? 2.176 1.31 84.812 1 15.56 71 THR A CA 1
ATOM 504 C C . THR A 1 71 ? 1.024 1.749 83.938 1 15.56 71 THR A C 1
ATOM 506 O O . THR A 1 71 ? 1.12 1.659 82.688 1 15.56 71 THR A O 1
ATOM 509 N N . GLY A 1 72 ? -0.115 2.359 84.562 1 15.55 72 GLY A N 1
ATOM 510 C CA . GLY A 1 72 ? -1.562 2.488 84.562 1 15.55 72 GLY A CA 1
ATOM 511 C C . GLY A 1 72 ? -2.076 3.637 83.75 1 15.55 72 GLY A C 1
ATOM 512 O O . GLY A 1 72 ? -3.279 3.908 83.688 1 15.55 72 GLY A O 1
ATOM 513 N N . LEU A 1 73 ? -1.186 4.441 83.062 1 16.52 73 LEU A N 1
ATOM 514 C CA . LEU A 1 73 ? -1.687 5.809 83.062 1 16.52 73 LEU A CA 1
ATOM 515 C C . LEU A 1 73 ? -3.053 5.891 82.438 1 16.52 73 LEU A C 1
ATOM 517 O O . LEU A 1 73 ? -3.295 5.223 81.375 1 16.52 73 LEU A O 1
ATOM 521 N N . GLU A 1 74 ? -4.012 6.699 83 1 15.58 74 GLU A N 1
ATOM 522 C CA . GLU A 1 74 ? -5.441 6.906 83.25 1 15.58 74 GLU A CA 1
ATOM 523 C C . GLU A 1 74 ? -6.098 7.551 82 1 15.58 74 GLU A C 1
ATOM 525 O O . GLU A 1 74 ? -7.227 7.207 81.625 1 15.58 74 GLU A O 1
ATOM 530 N N . GLN A 1 75 ? -5.363 8.469 81.312 1 16.16 75 GLN A N 1
ATOM 531 C CA . GLN A 1 75 ? -6.125 9.711 81.312 1 16.16 75 GLN A CA 1
ATOM 532 C C . GLN A 1 75 ? -7.441 9.531 80.562 1 16.16 75 GLN A C 1
ATOM 534 O O . GLN A 1 75 ? -7.586 8.586 79.75 1 16.16 75 GLN A O 1
ATOM 539 N N . GLN A 1 76 ? -8.102 10.711 80.312 1 16.5 76 GLN A N 1
ATOM 540 C CA . GLN A 1 76 ? -9.383 11.398 80.375 1 16.5 76 GLN A CA 1
ATOM 541 C C . GLN A 1 76 ? -10.227 11.164 79.125 1 16.5 76 GLN A C 1
ATOM 543 O O . GLN A 1 76 ? -9.695 11.117 78 1 16.5 76 GLN A O 1
ATOM 548 N N . GLU A 1 77 ? -11.57 10.953 79.312 1 16.45 77 GLU A N 1
ATOM 549 C CA . GLU A 1 77 ? -12.703 10.281 78.625 1 16.45 77 GLU A CA 1
ATOM 550 C C . GLU A 1 77 ? -13.281 11.125 77.5 1 16.45 77 GLU A C 1
ATOM 552 O O . GLU A 1 77 ? -14.102 10.641 76.75 1 16.45 77 GLU A O 1
ATOM 557 N N . GLN A 1 78 ? -12.734 12.344 77.312 1 17.47 78 GLN A N 1
ATOM 558 C CA . GLN A 1 78 ? -13.859 13.234 77.062 1 17.47 78 GLN A CA 1
ATOM 559 C C . GLN A 1 78 ? -14.648 12.797 75.875 1 17.47 78 GLN A C 1
ATOM 561 O O . GLN A 1 78 ? -14.062 12.305 74.875 1 17.47 78 GLN A O 1
ATOM 566 N N . SER A 1 79 ? -16.031 12.938 75.938 1 16.66 79 SER A N 1
ATOM 567 C CA . SER A 1 79 ? -17.25 12.336 75.375 1 16.66 79 SER A CA 1
ATOM 568 C C . SER A 1 79 ? -17.5 12.828 73.938 1 16.66 79 SER A C 1
ATOM 570 O O . SER A 1 79 ? -18.484 12.43 73.312 1 16.66 79 SER A O 1
ATOM 572 N N . VAL A 1 80 ? -16.484 13.203 73.25 1 18.19 80 VAL A N 1
ATOM 573 C CA . VAL A 1 80 ? -16.891 14.078 72.188 1 18.19 80 VAL A CA 1
ATOM 574 C C . VAL A 1 80 ? -18.031 13.422 71.375 1 18.19 80 VAL A C 1
ATOM 576 O O . VAL A 1 80 ? -17.953 12.242 71 1 18.19 80 VAL A O 1
ATOM 579 N N . VAL A 1 81 ? -19.219 14.086 71.438 1 17.95 81 VAL A N 1
ATOM 580 C CA . VAL A 1 81 ? -20.625 13.875 71.062 1 17.95 81 VAL A CA 1
ATOM 581 C C . VAL A 1 81 ? -20.734 13.414 69.625 1 17.95 81 VAL A C 1
ATOM 583 O O . VAL A 1 81 ? -20.156 14.039 68.688 1 17.95 81 VAL A O 1
ATOM 586 N N . TYR A 1 82 ? -21.141 12.203 69.375 1 16.62 82 TYR A N 1
ATOM 587 C CA . TYR A 1 82 ? -21.25 11.289 68.25 1 16.62 82 TYR A CA 1
ATOM 588 C C . TYR A 1 82 ? -22.344 11.742 67.312 1 16.62 82 TYR A C 1
ATOM 590 O O . TYR A 1 82 ? -23.188 10.93 66.875 1 16.62 82 TYR A O 1
ATOM 598 N N . SER A 1 83 ? -22.609 13.117 67.375 1 17.09 83 SER A N 1
ATOM 599 C CA . SER A 1 83 ? -23.969 13.242 66.938 1 17.09 83 SER A CA 1
ATOM 600 C C . SER A 1 83 ? -24.156 12.508 65.562 1 17.09 83 SER A C 1
ATOM 602 O O . SER A 1 83 ? -23.328 12.609 64.688 1 17.09 83 SER A O 1
ATOM 604 N N . GLY A 1 84 ? -24.938 11.484 65.625 1 16.59 84 GLY A N 1
ATOM 605 C CA . GLY A 1 84 ? -25.344 10.297 64.875 1 16.59 84 GLY A CA 1
ATOM 606 C C . GLY A 1 84 ? -26.062 10.609 63.594 1 16.59 84 GLY A C 1
ATOM 607 O O . GLY A 1 84 ? -26.547 9.711 62.938 1 16.59 84 GLY A O 1
ATOM 608 N N . SER A 1 85 ? -26.359 11.922 63.469 1 17.59 85 SER A N 1
ATOM 609 C CA . SER A 1 85 ? -27.656 11.945 62.812 1 17.59 85 SER A CA 1
ATOM 610 C C . SER A 1 85 ? -27.625 11.18 61.5 1 17.59 85 SER A C 1
ATOM 612 O O . SER A 1 85 ? -26.594 11.156 60.812 1 17.59 85 SER A O 1
ATOM 614 N N . TYR A 1 86 ? -28.547 10.305 61.469 1 17.59 86 TYR A N 1
ATOM 615 C CA . TYR A 1 86 ? -28.953 9.172 60.625 1 17.59 86 TYR A CA 1
ATOM 616 C C . TYR A 1 86 ? -29.031 9.57 59.156 1 17.59 86 TYR A C 1
ATOM 618 O O . TYR A 1 86 ? -29.516 10.656 58.844 1 17.59 86 TYR A O 1
ATOM 626 N N . VAL A 1 87 ? -28.047 9.133 58.375 1 17.94 87 VAL A N 1
ATOM 627 C CA . VAL A 1 87 ? -27.672 9.281 56.969 1 17.94 87 VAL A CA 1
ATOM 628 C C . VAL A 1 87 ? -28.859 8.898 56.094 1 17.94 87 VAL A C 1
ATOM 630 O O . VAL A 1 87 ? -28.719 8.828 54.844 1 17.94 87 VAL A O 1
ATOM 633 N N . VAL A 1 88 ? -30.016 8.68 56.781 1 17.52 88 VAL A N 1
ATOM 634 C CA . VAL A 1 88 ? -30.734 7.711 55.969 1 17.52 88 VAL A CA 1
ATOM 635 C C . VAL A 1 88 ? -30.922 8.273 54.562 1 17.52 88 VAL A C 1
ATOM 637 O O . VAL A 1 88 ? -31.609 9.273 54.375 1 17.52 88 VAL A O 1
ATOM 640 N N . SER A 1 89 ? -29.797 8.656 54.094 1 17.02 89 SER A N 1
ATOM 641 C CA . SER A 1 89 ? -30.016 9.328 52.812 1 17.02 89 SER A CA 1
ATOM 642 C C . SER A 1 89 ? -31.031 8.578 51.969 1 17.02 89 SER A C 1
ATOM 644 O O . SER A 1 89 ? -30.875 7.383 51.688 1 17.02 89 SER A O 1
ATOM 646 N N . GLN A 1 90 ? -32.281 8.891 52.406 1 17.53 90 GLN A N 1
ATOM 647 C CA . GLN A 1 90 ? -33.5 8.391 51.812 1 17.53 90 GLN A CA 1
ATOM 648 C C . GLN A 1 90 ? -33.344 8.203 50.312 1 17.53 90 GLN A C 1
ATOM 650 O O . GLN A 1 90 ? -32.906 9.117 49.625 1 17.53 90 GLN A O 1
ATOM 655 N N . THR A 1 91 ? -32.938 7.039 50.062 1 18.03 91 THR A N 1
ATOM 656 C CA . THR A 1 91 ? -32.75 6.453 48.75 1 18.03 91 THR A CA 1
ATOM 657 C C . THR A 1 91 ? -33.906 6.816 47.812 1 18.03 91 THR A C 1
ATOM 659 O O . THR A 1 91 ? -34.031 6.281 46.719 1 18.03 91 THR A O 1
ATOM 662 N N . THR A 1 92 ? -34.469 8.008 48.25 1 16.89 92 THR A N 1
ATOM 663 C CA . THR A 1 92 ? -35.781 8.102 47.625 1 16.89 92 THR A CA 1
ATOM 664 C C . THR A 1 92 ? -35.719 7.73 46.156 1 16.89 92 THR A C 1
ATOM 666 O O . THR A 1 92 ? -34.875 8.266 45.406 1 16.89 92 THR A O 1
ATOM 669 N N . VAL A 1 93 ? -35.875 6.566 46 1 18.41 93 VAL A N 1
ATOM 670 C CA . VAL A 1 93 ? -35.938 5.84 44.75 1 18.41 93 VAL A CA 1
ATOM 671 C C . VAL A 1 93 ? -36.812 6.609 43.75 1 18.41 93 VAL A C 1
ATOM 673 O O . VAL A 1 93 ? -38.031 6.766 43.969 1 18.41 93 VAL A O 1
ATOM 676 N N . PRO A 1 94 ? -36.375 7.914 43.688 1 17.64 94 PRO A N 1
ATOM 677 C CA . PRO A 1 94 ? -37.531 8.547 43.094 1 17.64 94 PRO A CA 1
ATOM 678 C C . PRO A 1 94 ? -38.25 7.629 42.094 1 17.64 94 PRO A C 1
ATOM 680 O O . PRO A 1 94 ? -37.656 6.684 41.562 1 17.64 94 PRO A O 1
ATOM 683 N N . ALA A 1 95 ? -39.594 7.738 42.281 1 18.03 95 ALA A N 1
ATOM 684 C CA . ALA A 1 95 ? -40.75 7.18 41.594 1 18.03 95 ALA A CA 1
ATOM 685 C C . ALA A 1 95 ? -40.469 7.148 40.062 1 18.03 95 ALA A C 1
ATOM 687 O O . ALA A 1 95 ? -39.969 8.117 39.5 1 18.03 95 ALA A O 1
ATOM 688 N N . TYR A 1 96 ? -40.031 6.043 39.719 1 17.88 96 TYR A N 1
ATOM 689 C CA . TYR A 1 96 ? -39.719 5.73 38.344 1 17.88 96 TYR A CA 1
ATOM 690 C C . TYR A 1 96 ? -40.781 6.32 37.406 1 17.88 96 TYR A C 1
ATOM 692 O O . TYR A 1 96 ? -41.906 5.84 37.344 1 17.88 96 TYR A O 1
ATOM 700 N N . PRO A 1 97 ? -40.906 7.699 37.625 1 19 97 PRO A N 1
ATOM 701 C CA . PRO A 1 97 ? -42.25 7.953 37.094 1 19 97 PRO A CA 1
ATOM 702 C C . PRO A 1 97 ? -42.625 7.031 35.938 1 19 97 PRO A C 1
ATOM 704 O O . PRO A 1 97 ? -41.719 6.496 35.25 1 19 97 PRO A O 1
ATOM 707 N N . PRO A 1 98 ? -43.875 6.648 36.062 1 18.08 98 PRO A N 1
ATOM 708 C CA . PRO A 1 98 ? -44.5 5.617 35.219 1 18.08 98 PRO A CA 1
ATOM 709 C C . PRO A 1 98 ? -44.125 5.734 33.75 1 18.08 98 PRO A C 1
ATOM 711 O O . PRO A 1 98 ? -43.688 6.789 33.312 1 18.08 98 PRO A O 1
ATOM 714 N N . GLN A 1 99 ? -43.844 4.656 33.219 1 18.31 99 GLN A N 1
ATOM 715 C CA . GLN A 1 99 ? -43.469 4.258 31.859 1 18.31 99 GLN A CA 1
ATOM 716 C C . GLN A 1 99 ? -44.312 5.02 30.828 1 18.31 99 GLN A C 1
ATOM 718 O O . GLN A 1 99 ? -44.156 4.781 29.625 1 18.31 99 GLN A O 1
ATOM 723 N N . PRO A 1 100 ? -44.656 6.293 31.109 1 17.28 100 PRO A N 1
ATOM 724 C CA . PRO A 1 100 ? -45.969 6.434 30.469 1 17.28 100 PRO A CA 1
ATOM 725 C C . PRO A 1 100 ? -46 5.871 29.047 1 17.28 100 PRO A C 1
ATOM 727 O O . PRO A 1 100 ? -44.969 5.879 28.359 1 17.28 100 PRO A O 1
ATOM 730 N N . VAL A 1 101 ? -46.719 4.906 28.859 1 18.38 101 VAL A N 1
ATOM 731 C CA . VAL A 1 101 ? -47.219 4.156 27.703 1 18.38 101 VAL A CA 1
ATOM 732 C C . VAL A 1 101 ? -47.438 5.105 26.531 1 18.38 101 VAL A C 1
ATOM 734 O O . VAL A 1 101 ? -48.062 6.156 26.703 1 18.38 101 VAL A O 1
ATOM 737 N N . TYR A 1 102 ? -46.344 5.277 25.688 1 17.73 102 TYR A N 1
ATOM 738 C CA . TYR A 1 102 ? -46.531 6.203 24.578 1 17.73 102 TYR A CA 1
ATOM 739 C C . TYR A 1 102 ? -47.969 6.191 24.094 1 17.73 102 TYR A C 1
ATOM 741 O O . TYR A 1 102 ? -48.531 5.129 23.797 1 17.73 102 TYR A O 1
ATOM 749 N N . ALA A 1 103 ? -48.812 6.789 24.75 1 18.14 103 ALA A N 1
ATOM 750 C CA . ALA A 1 103 ? -50.25 6.762 24.438 1 18.14 103 ALA A CA 1
ATOM 751 C C . ALA A 1 103 ? -50.469 6.703 22.922 1 18.14 103 ALA A C 1
ATOM 753 O O . ALA A 1 103 ? -49.781 7.402 22.156 1 18.14 103 ALA A O 1
ATOM 754 N N . PRO A 1 104 ? -51.094 5.695 22.562 1 17.92 104 PRO A N 1
ATOM 755 C CA . PRO A 1 104 ? -51.25 5.414 21.141 1 17.92 104 PRO A CA 1
ATOM 756 C C . PRO A 1 104 ? -51.719 6.633 20.344 1 17.92 104 PRO A C 1
ATOM 758 O O . PRO A 1 104 ? -52.5 7.434 20.844 1 17.92 104 PRO A O 1
ATOM 761 N N . GLN A 1 105 ? -50.812 7.395 19.844 1 17.64 105 GLN A N 1
ATOM 762 C CA . GLN A 1 105 ? -51.406 8.602 19.266 1 17.64 105 GLN A CA 1
ATOM 763 C C . GLN A 1 105 ? -52.781 8.32 18.719 1 17.64 105 GLN A C 1
ATOM 765 O O . GLN A 1 105 ? -53.031 7.273 18.109 1 17.64 105 GLN A O 1
ATOM 770 N N . PRO A 1 106 ? -53.875 8.875 19.281 1 17.11 106 PRO A N 1
ATOM 771 C CA . PRO A 1 106 ? -55.281 8.602 18.953 1 17.11 106 PRO A CA 1
ATOM 772 C C . PRO A 1 106 ? -55.5 8.406 17.453 1 17.11 106 PRO A C 1
ATOM 774 O O . PRO A 1 106 ? -54.719 8.914 16.641 1 17.11 106 PRO A O 1
ATOM 777 N N . ILE A 1 107 ? -56.281 7.531 17.156 1 17.66 107 ILE A N 1
ATOM 778 C CA . ILE A 1 107 ? -56.906 7.039 15.938 1 17.66 107 ILE A CA 1
ATOM 779 C C . ILE A 1 107 ? -57.562 8.195 15.188 1 17.66 107 ILE A C 1
ATOM 781 O O . ILE A 1 107 ? -58.531 8.781 15.672 1 17.66 107 ILE A O 1
ATOM 785 N N . TYR A 1 108 ? -56.844 9.211 14.82 1 17.56 108 TYR A N 1
ATOM 786 C CA . TYR A 1 108 ? -57.719 10.219 14.242 1 17.56 108 TYR A CA 1
ATOM 787 C C . TYR A 1 108 ? -58.844 9.562 13.422 1 17.56 108 TYR A C 1
ATOM 789 O O . TYR A 1 108 ? -58.594 8.586 12.711 1 17.56 108 TYR A O 1
ATOM 797 N N . THR A 1 109 ? -60.031 9.734 13.977 1 17.69 109 THR A N 1
ATOM 798 C CA . THR A 1 109 ? -61.344 9.398 13.422 1 17.69 109 THR A CA 1
ATOM 799 C C . THR A 1 109 ? -61.438 9.781 11.945 1 17.69 109 THR A C 1
ATOM 801 O O . THR A 1 109 ? -60.938 10.828 11.539 1 17.69 109 THR A O 1
ATOM 804 N N . PRO A 1 110 ? -61.938 8.891 11.219 1 18.45 110 PRO A N 1
ATOM 805 C CA . PRO A 1 110 ? -62.094 8.953 9.766 1 18.45 110 PRO A CA 1
ATOM 806 C C . PRO A 1 110 ? -62.969 10.133 9.328 1 18.45 110 PRO A C 1
ATOM 808 O O . PRO A 1 110 ? -63.094 10.414 8.133 1 18.45 110 PRO A O 1
ATOM 811 N N . ASN A 1 111 ? -63.031 11.32 9.977 1 17.41 111 ASN A N 1
ATOM 812 C CA . ASN A 1 111 ? -64.375 11.867 9.656 1 17.41 111 ASN A CA 1
ATOM 813 C C . ASN A 1 111 ? -64.688 11.641 8.195 1 17.41 111 ASN A C 1
ATOM 815 O O . ASN A 1 111 ? -63.875 11.758 7.309 1 17.41 111 ASN A O 1
ATOM 819 N N . PRO A 1 112 ? -66 11.266 7.98 1 18.06 112 PRO A N 1
ATOM 820 C CA . PRO A 1 112 ? -66.75 10.812 6.812 1 18.06 112 PRO A CA 1
ATOM 821 C C . PRO A 1 112 ? -66.75 11.82 5.668 1 18.06 112 PRO A C 1
ATOM 823 O O . PRO A 1 112 ? -66.688 11.438 4.496 1 18.06 112 PRO A O 1
ATOM 826 N N . ASN A 1 113 ? -67.062 13.102 5.992 1 17.47 113 ASN A N 1
ATOM 827 C CA . ASN A 1 113 ? -68.125 13.656 5.18 1 17.47 113 ASN A CA 1
ATOM 828 C C . ASN A 1 113 ? -67.688 13.953 3.758 1 17.47 113 ASN A C 1
ATOM 830 O O . ASN A 1 113 ? -66.5 14.234 3.533 1 17.47 113 ASN A O 1
ATOM 834 N N . ASN A 1 114 ? -68.625 13.859 2.727 1 17.52 114 ASN A N 1
ATOM 835 C CA . ASN A 1 114 ? -69 13.742 1.319 1 17.52 114 ASN A CA 1
ATOM 836 C C . ASN A 1 114 ? -68.688 15.031 0.555 1 17.52 114 ASN A C 1
ATOM 838 O O . ASN A 1 114 ? -68.812 15.07 -0.672 1 17.52 114 ASN A O 1
ATOM 842 N N . ALA A 1 115 ? -68.438 16.219 1.107 1 17.44 115 ALA A N 1
ATOM 843 C CA . ALA A 1 115 ? -69.25 17.156 0.392 1 17.44 115 ALA A CA 1
ATOM 844 C C . ALA A 1 115 ? -68.75 17.406 -1.021 1 17.44 115 ALA A C 1
ATOM 846 O O . ALA A 1 115 ? -67.562 17.734 -1.212 1 17.44 115 ALA A O 1
ATOM 847 N N . PRO A 1 116 ? -69.5 17.016 -2.078 1 18.28 116 PRO A N 1
ATOM 848 C CA . PRO A 1 116 ? -69.375 17.078 -3.535 1 18.28 116 PRO A CA 1
ATOM 849 C C . PRO A 1 116 ? -69.125 18.5 -4.043 1 18.28 116 PRO A C 1
ATOM 851 O O . PRO A 1 116 ? -68.688 18.672 -5.18 1 18.28 116 PRO A O 1
ATOM 854 N N . GLN A 1 117 ? -68.75 19.578 -3.303 1 17.23 117 GLN A N 1
ATOM 855 C CA . GLN A 1 117 ? -69.625 20.562 -3.994 1 17.23 117 GLN A CA 1
ATOM 856 C C . GLN A 1 117 ? -69.188 20.672 -5.465 1 17.23 117 GLN A C 1
ATOM 858 O O . GLN A 1 117 ? -68 20.531 -5.809 1 17.23 117 GLN A O 1
ATOM 863 N N . PRO A 1 118 ? -70.25 20.953 -6.336 1 17.31 118 PRO A N 1
ATOM 864 C CA . PRO A 1 118 ? -70.625 20.938 -7.762 1 17.31 118 PRO A CA 1
ATOM 865 C C . PRO A 1 118 ? -69.875 22.031 -8.555 1 17.31 118 PRO A C 1
ATOM 867 O O . PRO A 1 118 ? -70 22.094 -9.781 1 17.31 118 PRO A O 1
ATOM 870 N N . ASN A 1 119 ? -68.875 22.719 -8.07 1 17.47 119 ASN A N 1
ATOM 871 C CA . ASN A 1 119 ? -69.062 24.016 -8.703 1 17.47 119 ASN A CA 1
ATOM 872 C C . ASN A 1 119 ? -69.25 23.875 -10.211 1 17.47 119 ASN A C 1
ATOM 874 O O . ASN A 1 119 ? -68.625 23.031 -10.844 1 17.47 119 ASN A O 1
ATOM 878 N N . TYR A 1 120 ? -70.25 24.688 -10.688 1 16.52 120 TYR A N 1
ATOM 879 C CA . TYR A 1 120 ? -71 24.984 -11.898 1 16.52 120 TYR A CA 1
ATOM 880 C C . TYR A 1 120 ? -70.062 25.25 -13.078 1 16.52 120 TYR A C 1
ATOM 882 O O . TYR A 1 120 ? -68.875 25.531 -12.883 1 16.52 120 TYR A O 1
ATOM 890 N N . ASN A 1 121 ? -70.688 25.562 -14.195 1 15.48 121 ASN A N 1
ATOM 891 C CA . ASN A 1 121 ? -70.812 25.375 -15.641 1 15.48 121 ASN A CA 1
ATOM 892 C C . ASN A 1 121 ? -69.875 26.375 -16.391 1 15.48 121 ASN A C 1
ATOM 894 O O . ASN A 1 121 ? -69.625 26.172 -17.562 1 15.48 121 ASN A O 1
ATOM 898 N N . ALA A 1 122 ? -69.375 27.625 -15.898 1 17.23 122 ALA A N 1
ATOM 899 C CA . ALA A 1 122 ? -69.938 28.531 -16.906 1 17.23 122 ALA A CA 1
ATOM 900 C C . ALA A 1 122 ? -69.375 28.203 -18.281 1 17.23 122 ALA A C 1
ATOM 902 O O . ALA A 1 122 ? -68.312 27.578 -18.406 1 17.23 122 ALA A O 1
ATOM 903 N N . PRO A 1 123 ? -69.75 29.094 -19.297 1 16.22 123 PRO A N 1
ATOM 904 C CA . PRO A 1 123 ? -70.125 28.969 -20.703 1 16.22 123 PRO A CA 1
ATOM 905 C C . PRO A 1 123 ? -68.938 28.781 -21.641 1 16.22 123 PRO A C 1
ATOM 907 O O . PRO A 1 123 ? -67.812 29.047 -21.25 1 16.22 123 PRO A O 1
ATOM 910 N N . VAL A 1 124 ? -69.25 28.719 -22.953 1 15.9 124 VAL A N 1
ATOM 911 C CA . VAL A 1 124 ? -69 28.125 -24.266 1 15.9 124 VAL A CA 1
ATOM 912 C C . VAL A 1 124 ? -67.875 28.875 -24.984 1 15.9 124 VAL A C 1
ATOM 914 O O . VAL A 1 124 ? -67 28.266 -25.578 1 15.9 124 VAL A O 1
ATOM 917 N N . VAL A 1 125 ? -67.562 30.312 -24.891 1 16.95 125 VAL A N 1
ATOM 918 C CA . VAL A 1 125 ? -67.875 30.859 -26.203 1 16.95 125 VAL A CA 1
ATOM 919 C C . VAL A 1 125 ? -66.812 30.531 -27.203 1 16.95 125 VAL A C 1
ATOM 921 O O . VAL A 1 125 ? -65.625 30.453 -26.828 1 16.95 125 VAL A O 1
ATOM 924 N N . TYR A 1 126 ? -67.125 30.391 -28.609 1 15.52 126 TYR A N 1
ATOM 925 C CA . TYR A 1 126 ? -66.812 29.812 -29.906 1 15.52 126 TYR A CA 1
ATOM 926 C C . TYR A 1 126 ? -65.75 30.625 -30.594 1 15.52 126 TYR A C 1
ATOM 928 O O . TYR A 1 126 ? -64.938 30.078 -31.344 1 15.52 126 TYR A O 1
ATOM 936 N N . THR A 1 127 ? -65.312 31.984 -30.344 1 16.69 127 THR A N 1
ATOM 937 C CA . THR A 1 127 ? -65.5 32.594 -31.656 1 16.69 127 THR A CA 1
ATOM 938 C C . THR A 1 127 ? -64.438 32.094 -32.625 1 16.69 127 THR A C 1
ATOM 940 O O . THR A 1 127 ? -63.406 31.609 -32.219 1 16.69 127 THR A O 1
ATOM 943 N N . THR A 1 128 ? -64.625 32.594 -33.938 1 15.67 128 THR A N 1
ATOM 944 C CA . THR A 1 128 ? -64.562 32.25 -35.344 1 15.67 128 THR A CA 1
ATOM 945 C C . THR A 1 128 ? -63.125 32.375 -35.875 1 15.67 128 THR A C 1
ATOM 947 O O . THR A 1 128 ? -62.656 31.484 -36.562 1 15.67 128 THR A O 1
ATOM 950 N N . GLN A 1 129 ? -62.469 33.656 -36 1 16.89 129 GLN A N 1
ATOM 951 C CA . GLN A 1 129 ? -62.406 33.938 -37.438 1 16.89 129 GLN A CA 1
ATOM 952 C C . GLN A 1 129 ? -61.25 33.219 -38.094 1 16.89 129 GLN A C 1
ATOM 954 O O . GLN A 1 129 ? -60.281 32.812 -37.406 1 16.89 129 GLN A O 1
ATOM 959 N N . PRO A 1 130 ? -60.812 33.875 -39.281 1 17.48 130 PRO A N 1
ATOM 960 C CA . PRO A 1 130 ? -60.594 33.469 -40.656 1 17.48 130 PRO A CA 1
ATOM 961 C C . PRO A 1 130 ? -59.156 33 -40.938 1 17.48 130 PRO A C 1
ATOM 963 O O . PRO A 1 130 ? -58.25 33.25 -40.125 1 17.48 130 PRO A O 1
ATOM 966 N N . PRO A 1 131 ? -58.875 32.656 -42.188 1 17.59 131 PRO A N 1
ATOM 967 C CA . PRO A 1 131 ? -58.125 31.672 -42.969 1 17.59 131 PRO A CA 1
ATOM 968 C C . PRO A 1 131 ? -56.656 32.062 -43.156 1 17.59 131 PRO A C 1
ATOM 970 O O . PRO A 1 131 ? -55.781 31.188 -43.125 1 17.59 131 PRO A O 1
ATOM 973 N N . THR A 1 132 ? -56.219 33.406 -43.125 1 17.27 132 THR A N 1
ATOM 974 C CA . THR A 1 132 ? -55.75 33.75 -44.469 1 17.27 132 THR A CA 1
ATOM 975 C C . THR A 1 132 ? -54.406 33.125 -44.75 1 17.27 132 THR A C 1
ATOM 977 O O . THR A 1 132 ? -53.656 32.812 -43.812 1 17.27 132 THR A O 1
ATOM 980 N N . GLN A 1 133 ? -53.938 33.125 -46.062 1 16.14 133 GLN A N 1
ATOM 981 C CA . GLN A 1 133 ? -53.344 32.344 -47.125 1 16.14 133 GLN A CA 1
ATOM 982 C C . GLN A 1 133 ? -51.812 32.438 -47.094 1 16.14 133 GLN A C 1
ATOM 984 O O . GLN A 1 133 ? -51.125 31.438 -47.156 1 16.14 133 GLN A O 1
ATOM 989 N N . SER A 1 134 ? -51.125 33.688 -47.125 1 16.05 134 SER A N 1
ATOM 990 C CA . SER A 1 134 ? -50.406 33.906 -48.375 1 16.05 134 SER A CA 1
ATOM 991 C C . SER A 1 134 ? -48.969 33.375 -48.281 1 16.05 134 SER A C 1
ATOM 993 O O . SER A 1 134 ? -48.344 33.438 -47.219 1 16.05 134 SER A O 1
ATOM 995 N N . ALA A 1 135 ? -48.469 32.562 -49.312 1 17.28 135 ALA A N 1
ATOM 996 C CA . ALA A 1 135 ? -47.469 31.594 -49.719 1 17.28 135 ALA A CA 1
ATOM 997 C C . ALA A 1 135 ? -46.094 32.25 -49.875 1 17.28 135 ALA A C 1
ATOM 999 O O . ALA A 1 135 ? -45.094 31.578 -50 1 17.28 135 ALA A O 1
ATOM 1000 N N . SER A 1 136 ? -45.938 33.656 -49.781 1 15.92 136 SER A N 1
ATOM 1001 C CA . SER A 1 136 ? -45.156 34.094 -50.938 1 15.92 136 SER A CA 1
ATOM 1002 C C . SER A 1 136 ? -43.75 33.531 -50.875 1 15.92 136 SER A C 1
ATOM 1004 O O . SER A 1 136 ? -43.281 33.062 -49.844 1 15.92 136 SER A O 1
ATOM 1006 N N . GLY A 1 137 ? -42.875 33.906 -51.938 1 16.52 137 GLY A N 1
ATOM 1007 C CA . GLY A 1 137 ? -42.031 33.469 -53.031 1 16.52 137 GLY A CA 1
ATOM 1008 C C . GLY A 1 137 ? -40.562 33.344 -52.625 1 16.52 137 GLY A C 1
ATOM 1009 O O . GLY A 1 137 ? -39.938 32.344 -52.938 1 16.52 137 GLY A O 1
ATOM 1010 N N . GLY A 1 138 ? -39.875 34.438 -52.062 1 17.5 138 GLY A N 1
ATOM 1011 C CA . GLY A 1 138 ? -38.781 35 -52.844 1 17.5 138 GLY A CA 1
ATOM 1012 C C . GLY A 1 138 ? -37.469 34.25 -52.625 1 17.5 138 GLY A C 1
ATOM 1013 O O . GLY A 1 138 ? -37.281 33.625 -51.594 1 17.5 138 GLY A O 1
ATOM 1014 N N . ASP A 1 139 ? -36.688 34 -53.75 1 17.3 139 ASP A N 1
ATOM 1015 C CA . ASP A 1 139 ? -35.625 33.25 -54.438 1 17.3 139 ASP A CA 1
ATOM 1016 C C . ASP A 1 139 ? -34.281 33.531 -53.781 1 17.3 139 ASP A C 1
ATOM 1018 O O . ASP A 1 139 ? -33.906 34.688 -53.562 1 17.3 139 ASP A O 1
ATOM 1022 N N . LEU A 1 140 ? -33.781 32.625 -52.969 1 16.89 140 LEU A N 1
ATOM 1023 C CA . LEU A 1 140 ? -32.594 32.562 -52.125 1 16.89 140 LEU A CA 1
ATOM 1024 C C . LEU A 1 140 ? -31.328 32.656 -52.969 1 16.89 140 LEU A C 1
ATOM 1026 O O . LEU A 1 140 ? -30.766 31.641 -53.344 1 16.89 140 LEU A O 1
ATOM 1030 N N . ALA A 1 141 ? -31.375 33.469 -53.969 1 16.17 141 ALA A N 1
ATOM 1031 C CA . ALA A 1 141 ? -30.359 33.281 -55 1 16.17 141 ALA A CA 1
ATOM 1032 C C . ALA A 1 141 ? -28.953 33.406 -54.406 1 16.17 141 ALA A C 1
ATOM 1034 O O . ALA A 1 141 ? -28.547 34.5 -54 1 16.17 141 ALA A O 1
ATOM 1035 N N . ILE A 1 142 ? -28.625 32.531 -53.469 1 17.77 142 ILE A N 1
ATOM 1036 C CA . ILE A 1 142 ? -27.344 32.719 -52.812 1 17.77 142 ILE A CA 1
ATOM 1037 C C . ILE A 1 142 ? -26.203 32.688 -53.812 1 17.77 142 ILE A C 1
ATOM 1039 O O . ILE A 1 142 ? -26.031 31.703 -54.531 1 17.77 142 ILE A O 1
ATOM 1043 N N . GLN A 1 143 ? -26.016 33.75 -54.5 1 16.03 143 GLN A N 1
ATOM 1044 C CA . GLN A 1 143 ? -25.109 33.906 -55.625 1 16.03 143 GLN A CA 1
ATOM 1045 C C . GLN A 1 143 ? -23.703 33.469 -55.281 1 16.03 143 GLN A C 1
ATOM 1047 O O . GLN A 1 143 ? -23.109 33.938 -54.312 1 16.03 143 GLN A O 1
ATOM 1052 N N . ARG A 1 144 ? -23.375 32.156 -55.438 1 17.64 144 ARG A N 1
ATOM 1053 C CA . ARG A 1 144 ? -22.156 31.359 -55.312 1 17.64 144 ARG A CA 1
ATOM 1054 C C . ARG A 1 144 ? -21 32.031 -56.062 1 17.64 144 ARG A C 1
ATOM 1056 O O . ARG A 1 144 ? -20.984 32.062 -57.281 1 17.64 144 ARG A O 1
ATOM 1063 N N . GLU A 1 145 ? -20.703 33.312 -55.812 1 16.38 145 GLU A N 1
ATOM 1064 C CA . GLU A 1 145 ? -19.812 33.844 -56.844 1 16.38 145 GLU A CA 1
ATOM 1065 C C . GLU A 1 145 ? -18.547 33 -56.969 1 16.38 145 GLU A C 1
ATOM 1067 O O . GLU A 1 145 ? -18.031 32.469 -55.969 1 16.38 145 GLU A O 1
ATOM 1072 N N . ASN A 1 146 ? -18.078 32.531 -58.188 1 16.47 146 ASN A N 1
ATOM 1073 C CA . ASN A 1 146 ? -17.188 31.688 -58.969 1 16.47 146 ASN A CA 1
ATOM 1074 C C . ASN A 1 146 ? -15.727 32.062 -58.75 1 16.47 146 ASN A C 1
ATOM 1076 O O . ASN A 1 146 ? -14.836 31.406 -59.281 1 16.47 146 ASN A O 1
ATOM 1080 N N . CYS A 1 147 ? -15.148 32.906 -57.812 1 16.72 147 CYS A N 1
ATOM 1081 C CA . CYS A 1 147 ? -14.055 33.562 -58.531 1 16.72 147 CYS A CA 1
ATOM 1082 C C . CYS A 1 147 ? -13.016 32.531 -58.969 1 16.72 147 CYS A C 1
ATOM 1084 O O . CYS A 1 147 ? -12.68 31.625 -58.188 1 16.72 147 CYS A O 1
ATOM 1086 N N . THR A 1 148 ? -12.375 32.469 -60.188 1 16.11 148 THR A N 1
ATOM 1087 C CA . THR A 1 148 ? -11.656 31.797 -61.281 1 16.11 148 THR A CA 1
ATOM 1088 C C . THR A 1 148 ? -10.195 31.578 -60.906 1 16.11 148 THR A C 1
ATOM 1090 O O . THR A 1 148 ? -9.641 30.5 -61.094 1 16.11 148 THR A O 1
ATOM 1093 N N . TYR A 1 149 ? -9.172 32.594 -60.719 1 15.62 149 TYR A N 1
ATOM 1094 C CA . TYR A 1 149 ? -8.195 32.594 -61.812 1 15.62 149 TYR A CA 1
ATOM 1095 C C . TYR A 1 149 ? -7.203 31.438 -61.656 1 15.62 149 TYR A C 1
ATOM 1097 O O . TYR A 1 149 ? -7.113 30.828 -60.594 1 15.62 149 TYR A O 1
ATOM 1105 N N . ASN A 1 150 ? -5.781 31.719 -61.875 1 16.44 150 ASN A N 1
ATOM 1106 C CA . ASN A 1 150 ? -4.746 31.625 -62.906 1 16.44 150 ASN A CA 1
ATOM 1107 C C . ASN A 1 150 ? -3.57 30.781 -62.438 1 16.44 150 ASN A C 1
ATOM 1109 O O . ASN A 1 150 ? -3.301 30.688 -61.219 1 16.44 150 ASN A O 1
ATOM 1113 N N . THR A 1 151 ? -2.707 30.234 -63.312 1 16.89 151 THR A N 1
ATOM 1114 C CA . THR A 1 151 ? -1.855 29.094 -63.656 1 16.89 151 THR A CA 1
ATOM 1115 C C . THR A 1 151 ? -0.485 29.234 -63 1 16.89 151 THR A C 1
ATOM 1117 O O . THR A 1 151 ? 0.081 28.234 -62.531 1 16.89 151 THR A O 1
ATOM 1120 N N . PRO A 1 152 ? 0.397 30.422 -62.75 1 17.75 152 PRO A N 1
ATOM 1121 C CA . PRO A 1 152 ? 1.487 30.344 -63.719 1 17.75 152 PRO A CA 1
ATOM 1122 C C . PRO A 1 152 ? 2.547 29.312 -63.344 1 17.75 152 PRO A C 1
ATOM 1124 O O . PRO A 1 152 ? 2.566 28.828 -62.188 1 17.75 152 PRO A O 1
ATOM 1127 N N . PRO A 1 153 ? 3.928 29.656 -63.688 1 17.88 153 PRO A N 1
ATOM 1128 C CA . PRO A 1 153 ? 5.023 29.078 -64.438 1 17.88 153 PRO A CA 1
ATOM 1129 C C . PRO A 1 153 ? 6.027 28.328 -63.594 1 17.88 153 PRO A C 1
ATOM 1131 O O . PRO A 1 153 ? 5.969 28.422 -62.375 1 17.88 153 PRO A O 1
ATOM 1134 N N . GLN A 1 154 ? 7.461 28.641 -63.781 1 16.94 154 GLN A N 1
ATOM 1135 C CA . GLN A 1 154 ? 8.602 27.922 -64.312 1 16.94 154 GLN A CA 1
ATOM 1136 C C . GLN A 1 154 ? 9.547 27.453 -63.219 1 16.94 154 GLN A C 1
ATOM 1138 O O . GLN A 1 154 ? 9.906 26.266 -63.188 1 16.94 154 GLN A O 1
ATOM 1143 N N . SER A 1 155 ? 10.562 28.297 -62.562 1 17.31 155 SER A N 1
ATOM 1144 C CA . SER A 1 155 ? 11.969 28.203 -62.938 1 17.31 155 SER A CA 1
ATOM 1145 C C . SER A 1 155 ? 12.742 27.297 -61.969 1 17.31 155 SER A C 1
ATOM 1147 O O . SER A 1 155 ? 12.375 27.188 -60.781 1 17.31 155 SER A O 1
ATOM 1149 N N . PRO A 1 156 ? 14.008 26.656 -62.312 1 19.8 156 PRO A N 1
ATOM 1150 C CA . PRO A 1 156 ? 14.82 25.453 -62.156 1 19.8 156 PRO A CA 1
ATOM 1151 C C . PRO A 1 156 ? 15.805 25.578 -60.969 1 19.8 156 PRO A C 1
ATOM 1153 O O . PRO A 1 156 ? 16.234 24.562 -60.406 1 19.8 156 PRO A O 1
ATOM 1156 N N . ASN A 1 157 ? 16.172 26.75 -60.344 1 17.64 157 ASN A N 1
ATOM 1157 C CA . ASN A 1 157 ? 17.594 27.047 -60.25 1 17.64 157 ASN A CA 1
ATOM 1158 C C . ASN A 1 157 ? 18.281 26.172 -59.188 1 17.64 157 ASN A C 1
ATOM 1160 O O . ASN A 1 157 ? 17.766 26.016 -58.062 1 17.64 157 ASN A O 1
ATOM 1164 N N . VAL A 1 158 ? 19.469 25.391 -59.469 1 19.31 158 VAL A N 1
ATOM 1165 C CA . VAL A 1 158 ? 20.359 24.297 -59.125 1 19.31 158 VAL A CA 1
ATOM 1166 C C . VAL A 1 158 ? 21.312 24.75 -58 1 19.31 158 VAL A C 1
ATOM 1168 O O . VAL A 1 158 ? 21.875 23.922 -57.281 1 19.31 158 VAL A O 1
ATOM 1171 N N . PHE A 1 159 ? 21.312 25.938 -57.344 1 17.33 159 PHE A N 1
ATOM 1172 C CA . PHE A 1 159 ? 22.672 26.438 -57.188 1 17.33 159 PHE A CA 1
ATOM 1173 C C . PHE A 1 159 ? 23.469 25.547 -56.25 1 17.33 159 PHE A C 1
ATOM 1175 O O . PHE A 1 159 ? 22.906 24.906 -55.344 1 17.33 159 PHE A O 1
ATOM 1182 N N . LEU A 1 160 ? 24.984 25.453 -56.375 1 18.25 160 LEU A N 1
ATOM 1183 C CA . LEU A 1 160 ? 26.297 24.812 -56.312 1 18.25 160 LEU A CA 1
ATOM 1184 C C . LEU A 1 160 ? 26.938 25.047 -54.938 1 18.25 160 LEU A C 1
ATOM 1186 O O . LEU A 1 160 ? 28.031 24.516 -54.656 1 18.25 160 LEU A O 1
ATOM 1190 N N . TYR A 1 161 ? 26.375 25.156 -53.781 1 18.23 161 TYR A N 1
ATOM 1191 C CA . TYR A 1 161 ? 27.203 26 -52.938 1 18.23 161 TYR A CA 1
ATOM 1192 C C . TYR A 1 161 ? 28.516 25.297 -52.562 1 18.23 161 TYR A C 1
ATOM 1194 O O . TYR A 1 161 ? 28.516 24.109 -52.25 1 18.23 161 TYR A O 1
ATOM 1202 N N . PRO A 1 162 ? 29.594 26.031 -52.656 1 17.39 162 PRO A N 1
ATOM 1203 C CA . PRO A 1 162 ? 31.016 25.719 -52.75 1 17.39 162 PRO A CA 1
ATOM 1204 C C . PRO A 1 162 ? 31.578 25.062 -51.5 1 17.39 162 PRO A C 1
ATOM 1206 O O . PRO A 1 162 ? 30.875 24.984 -50.469 1 17.39 162 PRO A O 1
ATOM 1209 N N . GLU A 1 163 ? 32.875 25.578 -51.062 1 17.73 163 GLU A N 1
ATOM 1210 C CA . GLU A 1 163 ? 34.219 25.078 -50.812 1 17.73 163 GLU A CA 1
ATOM 1211 C C . GLU A 1 163 ? 34.531 24.969 -49.344 1 17.73 163 GLU A C 1
ATOM 1213 O O . GLU A 1 163 ? 35.531 24.391 -48.938 1 17.73 163 GLU A O 1
ATOM 1218 N N . LEU A 1 164 ? 33.719 25.297 -48.344 1 18.5 164 LEU A N 1
ATOM 1219 C CA . LEU A 1 164 ? 34.469 26.016 -47.312 1 18.5 164 LEU A CA 1
ATOM 1220 C C . LEU A 1 164 ? 35.562 25.125 -46.719 1 18.5 164 LEU A C 1
ATOM 1222 O O . LEU A 1 164 ? 35.281 23.969 -46.344 1 18.5 164 LEU A O 1
ATOM 1226 N N . PRO A 1 165 ? 36.719 25.703 -46.625 1 17.12 165 PRO A N 1
ATOM 1227 C CA . PRO A 1 165 ? 38.062 25.078 -46.562 1 17.12 165 PRO A CA 1
ATOM 1228 C C . PRO A 1 165 ? 38.281 24.328 -45.25 1 17.12 165 PRO A C 1
ATOM 1230 O O . PRO A 1 165 ? 38.188 23.094 -45.219 1 17.12 165 PRO A O 1
ATOM 1233 N N . GLN A 1 166 ? 39.094 25 -44.281 1 17.53 166 GLN A N 1
ATOM 1234 C CA . GLN A 1 166 ? 40.469 24.734 -43.906 1 17.53 166 GLN A CA 1
ATOM 1235 C C . GLN A 1 166 ? 40.5 24 -42.562 1 17.53 166 GLN A C 1
ATOM 1237 O O . GLN A 1 166 ? 39.656 24.188 -41.719 1 17.53 166 GLN A O 1
ATOM 1242 N N . PHE A 1 167 ? 41.625 23.172 -42.125 1 17.94 167 PHE A N 1
ATOM 1243 C CA . PHE A 1 167 ? 42 22.016 -41.344 1 17.94 167 PHE A CA 1
ATOM 1244 C C . PHE A 1 167 ? 42.531 22.422 -39.969 1 17.94 167 PHE A C 1
ATOM 1246 O O . PHE A 1 167 ? 42.438 21.656 -39 1 17.94 167 PHE A O 1
ATOM 1253 N N . ASN A 1 168 ? 42.75 23.781 -39.562 1 16.66 168 ASN A N 1
ATOM 1254 C CA . ASN A 1 168 ? 44.094 23.797 -39.031 1 16.66 168 ASN A CA 1
ATOM 1255 C C . ASN A 1 168 ? 44.219 22.953 -37.781 1 16.66 168 ASN A C 1
ATOM 1257 O O . ASN A 1 168 ? 43.219 22.688 -37.094 1 16.66 168 ASN A O 1
ATOM 1261 N N . PRO A 1 169 ? 45.594 23.016 -37.031 1 18.5 169 PRO A N 1
ATOM 1262 C CA . PRO A 1 169 ? 46.625 22.219 -36.375 1 18.5 169 PRO A CA 1
ATOM 1263 C C . PRO A 1 169 ? 46.5 22.234 -34.844 1 18.5 169 PRO A C 1
ATOM 1265 O O . PRO A 1 169 ? 46.25 23.297 -34.25 1 18.5 169 PRO A O 1
ATOM 1268 N N . CYS A 1 170 ? 46 21.312 -34.094 1 16.78 170 CYS A N 1
ATOM 1269 C CA . CYS A 1 170 ? 45.719 21.125 -32.656 1 16.78 170 CYS A CA 1
ATOM 1270 C C . CYS A 1 170 ? 46.938 21.391 -31.812 1 16.78 170 CYS A C 1
ATOM 1272 O O . CYS A 1 170 ? 46.844 21.438 -30.578 1 16.78 170 CYS A O 1
ATOM 1274 N N . ILE A 1 171 ? 48.312 21.375 -32.125 1 16.81 171 ILE A N 1
ATOM 1275 C CA . ILE A 1 171 ? 49.125 20.406 -31.391 1 16.81 171 ILE A CA 1
ATOM 1276 C C . ILE A 1 171 ? 49.625 21.047 -30.109 1 16.81 171 ILE A C 1
ATOM 1278 O O . ILE A 1 171 ? 49.812 20.359 -29.094 1 16.81 171 ILE A O 1
ATOM 1282 N N . ASN A 1 172 ? 49.812 22.375 -29.875 1 15.38 172 ASN A N 1
ATOM 1283 C CA . ASN A 1 172 ? 51.188 22.594 -29.422 1 15.38 172 ASN A CA 1
ATOM 1284 C C . ASN A 1 172 ? 51.406 22.031 -28.031 1 15.38 172 ASN A C 1
ATOM 1286 O O . ASN A 1 172 ? 50.469 21.766 -27.297 1 15.38 172 ASN A O 1
ATOM 1290 N N . PHE A 1 173 ? 52.469 22.844 -27.078 1 16.75 173 PHE A N 1
ATOM 1291 C CA . PHE A 1 173 ? 53.812 22.688 -26.578 1 16.75 173 PHE A CA 1
ATOM 1292 C C . PHE A 1 173 ? 53.812 22.344 -25.094 1 16.75 173 PHE A C 1
ATOM 1294 O O . PHE A 1 173 ? 52.812 22.562 -24.406 1 16.75 173 PHE A O 1
ATOM 1301 N N . THR A 1 174 ? 55.125 22.547 -24.359 1 16.7 174 THR A N 1
ATOM 1302 C CA . THR A 1 174 ? 56.062 21.922 -23.438 1 16.7 174 THR A CA 1
ATOM 1303 C C . THR A 1 174 ? 55.812 22.375 -22 1 16.7 174 THR A C 1
ATOM 1305 O O . THR A 1 174 ? 55.75 21.562 -21.094 1 16.7 174 THR A O 1
ATOM 1308 N N . ASN A 1 175 ? 56.312 23.688 -21.422 1 16.36 175 ASN A N 1
ATOM 1309 C CA . ASN A 1 175 ? 57.531 23.766 -20.625 1 16.36 175 ASN A CA 1
ATOM 1310 C C . ASN A 1 175 ? 57.25 23.531 -19.141 1 16.36 175 ASN A C 1
ATOM 1312 O O . ASN A 1 175 ? 56.094 23.641 -18.703 1 16.36 175 ASN A O 1
ATOM 1316 N N . THR A 1 176 ? 58.406 23.859 -18.156 1 17.53 176 THR A N 1
ATOM 1317 C CA . THR A 1 176 ? 59.25 23.469 -17.047 1 17.53 176 THR A CA 1
ATOM 1318 C C . THR A 1 176 ? 58.719 24.016 -15.727 1 17.53 176 THR A C 1
ATOM 1320 O O . THR A 1 176 ? 57.875 24.938 -15.734 1 17.53 176 THR A O 1
ATOM 1323 N N . LEU A 1 177 ? 59.719 24.203 -14.617 1 17.73 177 LEU A N 1
ATOM 1324 C CA . LEU A 1 177 ? 60.125 23.812 -13.266 1 17.73 177 LEU A CA 1
ATOM 1325 C C . LEU A 1 177 ? 59.656 24.828 -12.234 1 17.73 177 LEU A C 1
ATOM 1327 O O . LEU A 1 177 ? 59.031 24.469 -11.234 1 17.73 177 LEU A O 1
ATOM 1331 N N . TYR A 1 178 ? 60.375 26.188 -11.93 1 15.53 178 TYR A N 1
ATOM 1332 C CA . TYR A 1 178 ? 61.406 26.406 -10.906 1 15.53 178 TYR A CA 1
ATOM 1333 C C . TYR A 1 178 ? 60.812 27.109 -9.695 1 15.53 178 TYR A C 1
ATOM 1335 O O . TYR A 1 178 ? 60.969 26.656 -8.562 1 15.53 178 TYR A O 1
ATOM 1343 N N . SER A 1 179 ? 60.812 28.578 -9.484 1 15.09 179 SER A N 1
ATOM 1344 C CA . SER A 1 179 ? 61.781 29.266 -8.648 1 15.09 179 SER A CA 1
ATOM 1345 C C . SER A 1 179 ? 61.25 29.5 -7.242 1 15.09 179 SER A C 1
ATOM 1347 O O . SER A 1 179 ? 60.031 29.406 -7.012 1 15.09 179 SER A O 1
ATOM 1349 N N . GLU A 1 180 ? 61.531 30.922 -6.527 1 16.14 180 GLU A N 1
ATOM 1350 C CA . GLU A 1 180 ? 62.406 31.469 -5.496 1 16.14 180 GLU A CA 1
ATOM 1351 C C . GLU A 1 180 ? 61.625 31.766 -4.219 1 16.14 180 GLU A C 1
ATOM 1353 O O . GLU A 1 180 ? 60.406 31.859 -4.234 1 16.14 180 GLU A O 1
ATOM 1358 N N . SER A 1 181 ? 62.188 33 -3.244 1 15.95 181 SER A N 1
ATOM 1359 C CA . SER A 1 181 ? 62.875 33.25 -1.985 1 15.95 181 SER A CA 1
ATOM 1360 C C . SER A 1 181 ? 61.938 33.906 -0.971 1 15.95 181 SER A C 1
ATOM 1362 O O . SER A 1 181 ? 61.812 33.438 0.16 1 15.95 181 SER A O 1
ATOM 1364 N N . TYR A 1 182 ? 61.875 35.5 -0.695 1 15.65 182 TYR A N 1
ATOM 1365 C CA . TYR A 1 182 ? 62.531 36.281 0.322 1 15.65 182 TYR A CA 1
ATOM 1366 C C . TYR A 1 182 ? 61.625 36.594 1.498 1 15.65 182 TYR A C 1
ATOM 1368 O O . TYR A 1 182 ? 60.406 36.531 1.361 1 15.65 182 TYR A O 1
ATOM 1376 N N . SER A 1 183 ? 62.094 37.625 2.668 1 15.35 183 SER A N 1
ATOM 1377 C CA . SER A 1 183 ? 62.469 37.844 4.055 1 15.35 183 SER A CA 1
ATOM 1378 C C . SER A 1 183 ? 61.5 38.812 4.738 1 15.35 183 SER A C 1
ATOM 1380 O O . SER A 1 183 ? 61.125 38.594 5.891 1 15.35 183 SER A O 1
ATOM 1382 N N . GLN A 1 184 ? 61.031 40.125 4.398 1 14.73 184 GLN A N 1
ATOM 1383 C CA . GLN A 1 184 ? 61.438 41.281 5.195 1 14.73 184 GLN A CA 1
ATOM 1384 C C . GLN A 1 184 ? 60.5 41.5 6.387 1 14.73 184 GLN A C 1
ATOM 1386 O O . GLN A 1 184 ? 59.344 41.156 6.324 1 14.73 184 GLN A O 1
ATOM 1391 N N . SER A 1 185 ? 60.875 42.469 7.574 1 15.59 185 SER A N 1
ATOM 1392 C CA . SER A 1 185 ? 61.094 42.812 8.977 1 15.59 185 SER A CA 1
ATOM 1393 C C . SER A 1 185 ? 60 43.719 9.516 1 15.59 185 SER A C 1
ATOM 1395 O O . SER A 1 185 ? 59.438 43.469 10.578 1 15.59 185 SER A O 1
ATOM 1397 N N . GLN A 1 186 ? 59.781 45.156 9.203 1 14.65 186 GLN A N 1
ATOM 1398 C CA . GLN A 1 186 ? 60.156 46.219 10.125 1 14.65 186 GLN A CA 1
ATOM 1399 C C . GLN A 1 186 ? 59 46.531 11.086 1 14.65 186 GLN A C 1
ATOM 1401 O O . GLN A 1 186 ? 57.875 46.188 10.852 1 14.65 186 GLN A O 1
ATOM 1406 N N . GLN A 1 187 ? 58.812 48.062 11.562 1 15.08 187 GLN A N 1
ATOM 1407 C CA . GLN A 1 187 ? 59.094 48.906 12.719 1 15.08 187 GLN A CA 1
ATOM 1408 C C . GLN A 1 187 ? 57.812 49.406 13.383 1 15.08 187 GLN A C 1
ATOM 1410 O O . GLN A 1 187 ? 57.625 49.25 14.586 1 15.08 187 GLN A O 1
ATOM 1415 N N . VAL A 1 188 ? 57.094 50.812 13.117 1 14.66 188 VAL A N 1
ATOM 1416 C CA . VAL A 1 188 ? 57.281 52 13.93 1 14.66 188 VAL A CA 1
ATOM 1417 C C . VAL A 1 188 ? 56.125 52.188 14.906 1 14.66 188 VAL A C 1
ATOM 1419 O O . VAL A 1 188 ? 55.062 51.562 14.742 1 14.66 188 VAL A O 1
ATOM 1422 N N . ILE A 1 189 ? 55.25 53.562 14.836 1 15.02 189 ILE A N 1
ATOM 1423 C CA . ILE A 1 189 ? 55.375 54.75 15.664 1 15.02 189 ILE A CA 1
ATOM 1424 C C . ILE A 1 189 ? 54.156 54.844 16.609 1 15.02 189 ILE A C 1
ATOM 1426 O O . ILE A 1 189 ? 53.094 54.312 16.312 1 15.02 189 ILE A O 1
ATOM 1430 N N . PHE A 1 190 ? 54.031 55.969 17.516 1 15.51 190 PHE A N 1
ATOM 1431 C CA . PHE A 1 190 ? 53.906 56.375 18.922 1 15.51 190 PHE A CA 1
ATOM 1432 C C . PHE A 1 190 ? 52.531 56.906 19.203 1 15.51 190 PHE A C 1
ATOM 1434 O O . PHE A 1 190 ? 51.844 56.438 20.125 1 15.51 190 PHE A O 1
ATOM 1441 N N . CYS A 1 191 ? 52.156 58.375 19.078 1 14.52 191 CYS A N 1
ATOM 1442 C CA . CYS A 1 191 ? 52.156 59.344 20.172 1 14.52 191 CYS A CA 1
ATOM 1443 C C . CYS A 1 191 ? 50.75 59.594 20.688 1 14.52 191 CYS A C 1
ATOM 1445 O O . CYS A 1 191 ? 50.438 59.281 21.859 1 14.52 191 CYS A O 1
ATOM 1447 N N . ARG A 1 192 ? 50.125 61 20.516 1 14.75 192 ARG A N 1
ATOM 1448 C CA . ARG A 1 192 ? 49.969 62.125 21.438 1 14.75 192 ARG A CA 1
ATOM 1449 C C . ARG A 1 192 ? 48.562 62.25 21.953 1 14.75 192 ARG A C 1
ATOM 1451 O O . ARG A 1 192 ? 47.625 61.781 21.312 1 14.75 192 ARG A O 1
ATOM 1458 N N . ASN A 1 193 ? 48.156 63.5 22.656 1 15.02 193 ASN A N 1
ATOM 1459 C CA . ASN A 1 193 ? 47.75 64 23.953 1 15.02 193 ASN A CA 1
ATOM 1460 C C . ASN A 1 193 ? 46.312 64.562 23.906 1 15.02 193 ASN A C 1
ATOM 1462 O O . ASN A 1 193 ? 45.5 64.25 24.781 1 15.02 193 ASN A O 1
ATOM 1466 N N . ILE A 1 194 ? 45.844 65.75 23.078 1 14.62 194 ILE A N 1
ATOM 1467 C CA . ILE A 1 194 ? 45.625 67 23.734 1 14.62 194 ILE A CA 1
ATOM 1468 C C . ILE A 1 194 ? 44.156 67.062 24.203 1 14.62 194 ILE A C 1
ATOM 1470 O O . ILE A 1 194 ? 43.312 66.375 23.703 1 14.62 194 ILE A O 1
ATOM 1474 N N . LEU A 1 195 ? 43.531 68.375 23.969 1 14.76 195 LEU A N 1
ATOM 1475 C CA . LEU A 1 195 ? 43.125 69.5 24.875 1 14.76 195 LEU A CA 1
ATOM 1476 C C . LEU A 1 195 ? 41.625 69.5 25.094 1 14.76 195 LEU A C 1
ATOM 1478 O O . LEU A 1 195 ? 40.875 68.812 24.375 1 14.76 195 LEU A O 1
ATOM 1482 N N . HIS A 1 196 ? 40.938 70.688 24.719 1 15.09 196 HIS A N 1
ATOM 1483 C CA . HIS A 1 196 ? 40.375 71.812 25.5 1 15.09 196 HIS A CA 1
ATOM 1484 C C . HIS A 1 196 ? 38.875 71.688 25.625 1 15.09 196 HIS A C 1
ATOM 1486 O O . HIS A 1 196 ? 38.219 71 24.797 1 15.09 196 HIS A O 1
ATOM 1492 N N . PHE A 1 197 ? 38.281 72.625 26.406 1 15.41 197 PHE A N 1
ATOM 1493 C CA . PHE A 1 197 ? 37.375 72.875 27.5 1 15.41 197 PHE A CA 1
ATOM 1494 C C . PHE A 1 197 ? 36 73.25 26.984 1 15.41 197 PHE A C 1
ATOM 1496 O O . PHE A 1 197 ? 34.969 72.688 27.375 1 15.41 197 PHE A O 1
ATOM 1503 N N . GLU A 1 198 ? 35.812 74.5 26.422 1 14.88 198 GLU A N 1
ATOM 1504 C CA . GLU A 1 198 ? 35.188 75.562 27.203 1 14.88 198 GLU A CA 1
ATOM 1505 C C . GLU A 1 198 ? 33.656 75.5 27.016 1 14.88 198 GLU A C 1
ATOM 1507 O O . GLU A 1 198 ? 33.156 74.812 26.125 1 14.88 198 GLU A O 1
ATOM 1512 N N . THR A 1 199 ? 33.125 76.75 26.672 1 15.63 199 THR A N 1
ATOM 1513 C CA . THR A 1 199 ? 32.344 77.75 27.391 1 15.63 199 THR A CA 1
ATOM 1514 C C . THR A 1 199 ? 30.844 77.562 27.062 1 15.63 199 THR A C 1
ATOM 1516 O O . THR A 1 199 ? 30.484 77 26.031 1 15.63 199 THR A O 1
ATOM 1519 N N . PRO A 1 200 ? 30.078 78.438 27.719 1 16.11 200 PRO A N 1
ATOM 1520 C CA . PRO A 1 200 ? 28.828 78.625 28.453 1 16.11 200 PRO A CA 1
ATOM 1521 C C . PRO A 1 200 ? 27.672 79.062 27.562 1 16.11 200 PRO A C 1
ATOM 1523 O O . PRO A 1 200 ? 26.516 78.688 27.781 1 16.11 200 PRO A O 1
ATOM 1526 N N . VAL A 1 201 ? 27.969 80 26.547 1 15.33 201 VAL A N 1
ATOM 1527 C CA . VAL A 1 201 ? 27.328 81.25 26.625 1 15.33 201 VAL A CA 1
ATOM 1528 C C . VAL A 1 201 ? 25.859 81.125 26.266 1 15.33 201 VAL A C 1
ATOM 1530 O O . VAL A 1 201 ? 25.469 80.312 25.484 1 15.33 201 VAL A O 1
ATOM 1533 N N . SER A 1 202 ? 25.078 82.125 26.672 1 14.98 202 SER A N 1
ATOM 1534 C CA . SER A 1 202 ? 23.891 82.688 27.328 1 14.98 202 SER A CA 1
ATOM 1535 C C . SER A 1 202 ? 22.75 82.875 26.328 1 14.98 202 SER A C 1
ATOM 1537 O O . SER A 1 202 ? 21.641 82.375 26.547 1 14.98 202 SER A O 1
ATOM 1539 N N . LEU A 1 203 ? 22.859 83.938 25.547 1 15.64 203 LEU A N 1
ATOM 1540 C CA . LEU A 1 203 ? 22.062 85.125 25.75 1 15.64 203 LEU A CA 1
ATOM 1541 C C . LEU A 1 203 ? 20.75 85.062 24.984 1 15.64 203 LEU A C 1
ATOM 1543 O O . LEU A 1 203 ? 20.656 84.375 23.984 1 15.64 203 LEU A O 1
ATOM 1547 N N . PHE A 1 204 ? 19.875 86 25.188 1 15.95 204 PHE A N 1
ATOM 1548 C CA . PHE A 1 204 ? 18.547 86.5 25.516 1 15.95 204 PHE A CA 1
ATOM 1549 C C . PHE A 1 204 ? 17.734 86.812 24.25 1 15.95 204 PHE A C 1
ATOM 1551 O O . PHE A 1 204 ? 16.578 86.375 24.156 1 15.95 204 PHE A O 1
ATOM 1558 N N . ILE A 1 205 ? 18.234 87.75 23.391 1 14.61 205 ILE A N 1
ATOM 1559 C CA . ILE A 1 205 ? 17.5 89 23.406 1 14.61 205 ILE A CA 1
ATOM 1560 C C . ILE A 1 205 ? 16.297 88.938 22.453 1 14.61 205 ILE A C 1
ATOM 1562 O O . ILE A 1 205 ? 15.172 89.25 22.844 1 14.61 205 ILE A O 1
ATOM 1566 N N . ILE A 1 206 ? 16.516 89.312 21.156 1 15.64 206 ILE A N 1
ATOM 1567 C CA . ILE A 1 206 ? 16.047 90.688 20.797 1 15.64 206 ILE A CA 1
ATOM 1568 C C . ILE A 1 206 ? 14.617 90.562 20.266 1 15.64 206 ILE A C 1
ATOM 1570 O O . ILE A 1 206 ? 14.211 89.562 19.734 1 15.64 206 ILE A O 1
ATOM 1574 N N . PHE A 1 207 ? 14.172 91.75 19.906 1 15.02 207 PHE A N 1
ATOM 1575 C CA . PHE A 1 207 ? 13.156 92.75 20.016 1 15.02 207 PHE A CA 1
ATOM 1576 C C . PHE A 1 207 ? 12.125 92.625 18.906 1 15.02 207 PHE A C 1
ATOM 1578 O O . PHE A 1 207 ? 10.922 92.812 19.141 1 15.02 207 PHE A O 1
ATOM 1585 N N . LEU A 1 208 ? 12.516 92.625 17.578 1 15.62 208 LEU A N 1
ATOM 1586 C CA . LEU A 1 208 ? 12.039 93.812 16.891 1 15.62 208 LEU A CA 1
ATOM 1587 C C . LEU A 1 208 ? 10.578 93.688 16.5 1 15.62 208 LEU A C 1
ATOM 1589 O O . LEU A 1 208 ? 10.156 92.625 16.031 1 15.62 208 LEU A O 1
ATOM 1593 N N . PRO A 1 209 ? 9.875 94.688 16.828 1 17.08 209 PRO A N 1
ATOM 1594 C CA . PRO A 1 209 ? 8.484 95.125 17.016 1 17.08 209 PRO A CA 1
ATOM 1595 C C . PRO A 1 209 ? 7.625 94.938 15.766 1 17.08 209 PRO A C 1
ATOM 1597 O O . PRO A 1 209 ? 6.527 94.375 15.859 1 17.08 209 PRO A O 1
ATOM 1600 N N . PHE A 1 210 ? 7.945 95.875 14.703 1 16.31 210 PHE A N 1
ATOM 1601 C CA . PHE A 1 210 ? 7.086 97 14.312 1 16.31 210 PHE A CA 1
ATOM 1602 C C . PHE A 1 210 ? 6 96.5 13.359 1 16.31 210 PHE A C 1
ATOM 1604 O O . PHE A 1 210 ? 4.809 96.688 13.633 1 16.31 210 PHE A O 1
ATOM 1611 N N . THR A 1 211 ? 5.992 97.188 12.148 1 16.34 211 THR A N 1
ATOM 1612 C CA . THR A 1 211 ? 5.133 98.188 11.594 1 16.34 211 THR A CA 1
ATOM 1613 C C . THR A 1 211 ? 4.031 97.562 10.734 1 16.34 211 THR A C 1
ATOM 1615 O O . THR A 1 211 ? 4.098 96.438 10.375 1 16.34 211 THR A O 1
ATOM 1618 N N . MET A 1 212 ? 3.691 98.312 9.602 1 16.58 212 MET A N 1
ATOM 1619 C CA . MET A 1 212 ? 2.609 99.188 9.156 1 16.58 212 MET A CA 1
ATOM 1620 C C . MET A 1 212 ? 1.659 98.438 8.227 1 16.58 212 MET A C 1
ATOM 1622 O O . MET A 1 212 ? 0.447 98.438 8.445 1 16.58 212 MET A O 1
ATOM 1626 N N . LEU A 1 213 ? 1.956 98.625 6.836 1 17.62 213 LEU A N 1
ATOM 1627 C CA . LEU A 1 213 ? 1.18 99.375 5.855 1 17.62 213 LEU A CA 1
ATOM 1628 C C . LEU A 1 213 ? 0.122 98.5 5.207 1 17.62 213 LEU A C 1
ATOM 1630 O O . LEU A 1 213 ? 0.256 97.25 5.195 1 17.62 213 LEU A O 1
ATOM 1634 N N . SER A 1 214 ? -0.522 99.062 4.172 1 16.23 214 SER A N 1
ATOM 1635 C CA . SER A 1 214 ? -1.79 99.5 3.574 1 16.23 214 SER A CA 1
ATOM 1636 C C . SER A 1 214 ? -2.314 98.438 2.613 1 16.23 214 SER A C 1
ATOM 1638 O O . SER A 1 214 ? -3.486 98.438 2.23 1 16.23 214 SER A O 1
ATOM 1640 N N . LEU A 1 215 ? -1.426 97.5 2.027 1 16.41 215 LEU A N 1
ATOM 1641 C CA . LEU A 1 215 ? -1.682 97.375 0.593 1 16.41 215 LEU A CA 1
ATOM 1642 C C . LEU A 1 215 ? -2.977 96.625 0.311 1 16.41 215 LEU A C 1
ATOM 1644 O O . LEU A 1 215 ? -3.133 95.5 0.727 1 16.41 215 LEU A O 1
ATOM 1648 N N . SER A 1 216 ? -3.955 97.375 0.01 1 15.21 216 SER A N 1
ATOM 1649 C CA . SER A 1 216 ? -5.367 97.125 -0.232 1 15.21 216 SER A CA 1
ATOM 1650 C C . SER A 1 216 ? -5.551 96.125 -1.354 1 15.21 216 SER A C 1
ATOM 1652 O O . SER A 1 216 ? -6.68 95.75 -1.717 1 15.21 216 SER A O 1
ATOM 1654 N N . ARG A 1 217 ? -4.484 95.812 -2.242 1 17.05 217 ARG A N 1
ATOM 1655 C CA . ARG A 1 217 ? -4.906 95.75 -3.635 1 17.05 217 ARG A CA 1
ATOM 1656 C C . ARG A 1 217 ? -6.086 94.75 -3.779 1 17.05 217 ARG A C 1
ATOM 1658 O O . ARG A 1 217 ? -6.352 93.938 -2.885 1 17.05 217 ARG A O 1
ATOM 1665 N N . ALA A 1 218 ? -6.223 94.25 -5.129 1 17.94 218 ALA A N 1
ATOM 1666 C CA . ALA A 1 218 ? -7.016 93.938 -6.32 1 17.94 218 ALA A CA 1
ATOM 1667 C C . ALA A 1 218 ? -7.699 92.625 -6.219 1 17.94 218 ALA A C 1
ATOM 1669 O O . ALA A 1 218 ? -7.336 91.75 -5.379 1 17.94 218 ALA A O 1
ATOM 1670 N N . SER A 1 219 ? -7.895 92.062 -7.52 1 18.75 219 SER A N 1
ATOM 1671 C CA . SER A 1 219 ? -9.055 91.625 -8.289 1 18.75 219 SER A CA 1
ATOM 1672 C C . SER A 1 219 ? -9.289 90.125 -8.125 1 18.75 219 SER A C 1
ATOM 1674 O O . SER A 1 219 ? -10.398 89.625 -8.367 1 18.75 219 SER A O 1
ATOM 1676 N N . VAL A 1 220 ? -8.258 89.312 -7.703 1 16.8 220 VAL A N 1
ATOM 1677 C CA . VAL A 1 220 ? -8.078 88.125 -8.484 1 16.8 220 VAL A CA 1
ATOM 1678 C C . VAL A 1 220 ? -9.297 87.188 -8.312 1 16.8 220 VAL A C 1
ATOM 1680 O O . VAL A 1 220 ? -9.969 87.25 -7.277 1 16.8 220 VAL A O 1
ATOM 1683 N N . LEU A 1 221 ? -9.367 86.438 -9.445 1 19.62 221 LEU A N 1
ATOM 1684 C CA . LEU A 1 221 ? -9.945 85.312 -10.234 1 19.62 221 LEU A CA 1
ATOM 1685 C C . LEU A 1 221 ? -9.977 84.062 -9.438 1 19.62 221 LEU A C 1
ATOM 1687 O O . LEU A 1 221 ? -10.102 82.938 -10.016 1 19.62 221 LEU A O 1
ATOM 1691 N N . ALA A 1 222 ? -10.211 84.125 -8.25 1 16.88 222 ALA A N 1
ATOM 1692 C CA . ALA A 1 222 ? -9.938 82.812 -7.641 1 16.88 222 ALA A CA 1
ATOM 1693 C C . ALA A 1 222 ? -10.992 81.75 -8.047 1 16.88 222 ALA A C 1
ATOM 1695 O O . ALA A 1 222 ? -12.141 81.875 -7.602 1 16.88 222 ALA A O 1
ATOM 1696 N N . LYS A 1 223 ? -10.867 81.562 -9.367 1 25.66 223 LYS A N 1
ATOM 1697 C CA . LYS A 1 223 ? -11.734 80.5 -9.797 1 25.66 223 LYS A CA 1
ATOM 1698 C C . LYS A 1 223 ? -11.68 79.312 -8.812 1 25.66 223 LYS A C 1
ATOM 1700 O O . LYS A 1 223 ? -10.602 78.938 -8.328 1 25.66 223 LYS A O 1
ATOM 1705 N N . ASN A 1 224 ? -12.727 79.188 -8.07 1 20.28 224 ASN A N 1
ATOM 1706 C CA . ASN A 1 224 ? -13.039 78.188 -7.07 1 20.28 224 ASN A CA 1
ATOM 1707 C C . ASN A 1 224 ? -12.594 76.75 -7.516 1 20.28 224 ASN A C 1
ATOM 1709 O O . ASN A 1 224 ? -13.086 76.25 -8.516 1 20.28 224 ASN A O 1
ATOM 1713 N N . LEU A 1 225 ? -11.234 76.688 -7.523 1 20.52 225 LEU A N 1
ATOM 1714 C CA . LEU A 1 225 ? -10.711 75.375 -7.914 1 20.52 225 LEU A CA 1
ATOM 1715 C C . LEU A 1 225 ? -11.5 74.25 -7.254 1 20.52 225 LEU A C 1
ATOM 1717 O O . LEU A 1 225 ? -12.18 74.438 -6.25 1 20.52 225 LEU A O 1
ATOM 1721 N N . PRO A 1 226 ? -10.633 73.188 -7.094 1 23.38 226 PRO A N 1
ATOM 1722 C CA . PRO A 1 226 ? -10.742 71.75 -7.234 1 23.38 226 PRO A CA 1
ATOM 1723 C C . PRO A 1 226 ? -11.336 71.062 -5.996 1 23.38 226 PRO A C 1
ATOM 1725 O O . PRO A 1 226 ? -11.641 69.875 -6.023 1 23.38 226 PRO A O 1
ATOM 1728 N N . LEU A 1 227 ? -11.727 71.625 -4.879 1 20.81 227 LEU A N 1
ATOM 1729 C CA . LEU A 1 227 ? -11.359 70.625 -3.848 1 20.81 227 LEU A CA 1
ATOM 1730 C C . LEU A 1 227 ? -12.273 69.438 -3.896 1 20.81 227 LEU A C 1
ATOM 1732 O O . LEU A 1 227 ? -13.461 69.5 -3.588 1 20.81 227 LEU A O 1
ATOM 1736 N N . ALA A 1 228 ? -12.234 68.688 -4.973 1 24.91 228 ALA A N 1
ATOM 1737 C CA . ALA A 1 228 ? -12.945 67.438 -4.922 1 24.91 228 ALA A CA 1
ATOM 1738 C C . ALA A 1 228 ? -12.688 66.688 -3.6 1 24.91 228 ALA A C 1
ATOM 1740 O O . ALA A 1 228 ? -11.555 66.312 -3.299 1 24.91 228 ALA A O 1
ATOM 1741 N N . ALA A 1 229 ? -13.289 67.125 -2.615 1 24.72 229 ALA A N 1
ATOM 1742 C CA . ALA A 1 229 ? -13.297 66.375 -1.381 1 24.72 229 ALA A CA 1
ATOM 1743 C C . ALA A 1 229 ? -13.523 64.875 -1.67 1 24.72 229 ALA A C 1
ATOM 1745 O O . ALA A 1 229 ? -14.578 64.5 -2.172 1 24.72 229 ALA A O 1
ATOM 1746 N N . ARG A 1 230 ? -12.484 64.25 -2.123 1 27.05 230 ARG A N 1
ATOM 1747 C CA . ARG A 1 230 ? -12.508 62.781 -2.264 1 27.05 230 ARG A CA 1
ATOM 1748 C C . ARG A 1 230 ? -13.086 62.125 -1.018 1 27.05 230 ARG A C 1
ATOM 1750 O O . ARG A 1 230 ? -12.492 62.219 0.063 1 27.05 230 ARG A O 1
ATOM 1757 N N . TYR A 1 231 ? -14.297 62.375 -0.754 1 25.19 231 TYR A N 1
ATOM 1758 C CA . TYR A 1 231 ? -14.906 61.406 0.165 1 25.19 231 TYR A CA 1
ATOM 1759 C C . TYR A 1 231 ? -14.234 60.062 0.052 1 25.19 231 TYR A C 1
ATOM 1761 O O . TYR A 1 231 ? -14.188 59.469 -1.03 1 25.19 231 TYR A O 1
ATOM 1769 N N . PHE A 1 232 ? -13.086 59.969 0.668 1 25.22 232 PHE A N 1
ATOM 1770 C CA . PHE A 1 232 ? -12.609 58.594 0.835 1 25.22 232 PHE A CA 1
ATOM 1771 C C . PHE A 1 232 ? -13.766 57.656 1.165 1 25.22 232 PHE A C 1
ATOM 1773 O O . PHE A 1 232 ? -14.406 57.781 2.207 1 25.22 232 PHE A O 1
ATOM 1780 N N . SER A 1 233 ? -14.656 57.469 0.203 1 29.72 233 SER A N 1
ATOM 1781 C CA . SER A 1 233 ? -15.57 56.344 0.375 1 29.72 233 SER A CA 1
ATOM 1782 C C . SER A 1 233 ? -14.977 55.281 1.298 1 29.72 233 SER A C 1
ATOM 1784 O O . SER A 1 233 ? -13.836 54.844 1.113 1 29.72 233 SER A O 1
ATOM 1786 N N . ALA A 1 234 ? -15.242 55.344 2.49 1 36 234 ALA A N 1
ATOM 1787 C CA . ALA A 1 234 ? -14.961 54.156 3.309 1 36 234 ALA A CA 1
ATOM 1788 C C . ALA A 1 234 ? -14.961 52.875 2.463 1 36 234 ALA A C 1
ATOM 1790 O O . ALA A 1 234 ? -15.93 52.594 1.76 1 36 234 ALA A O 1
ATOM 1791 N N . ALA A 1 235 ? -13.977 52.469 1.941 1 39.81 235 ALA A N 1
ATOM 1792 C CA . ALA A 1 235 ? -13.758 51.25 1.177 1 39.81 235 ALA A CA 1
ATOM 1793 C C . ALA A 1 235 ? -14.703 50.125 1.628 1 39.81 235 ALA A C 1
ATOM 1795 O O . ALA A 1 235 ? -14.695 49.75 2.799 1 39.81 235 ALA A O 1
ATOM 1796 N N . ALA A 1 236 ? -15.891 50.031 1.206 1 44.5 236 ALA A N 1
ATOM 1797 C CA . ALA A 1 236 ? -16.828 48.906 1.378 1 44.5 236 ALA A CA 1
ATOM 1798 C C . ALA A 1 236 ? -16.094 47.594 1.584 1 44.5 236 ALA A C 1
ATOM 1800 O O . ALA A 1 236 ? -15.195 47.25 0.817 1 44.5 236 ALA A O 1
ATOM 1801 N N . ALA A 1 237 ? -16.172 47.156 2.793 1 59.28 237 ALA A N 1
ATOM 1802 C CA . ALA A 1 237 ? -15.562 45.875 3.092 1 59.28 237 ALA A CA 1
ATOM 1803 C C . ALA A 1 237 ? -15.883 44.844 2.006 1 59.28 237 ALA A C 1
ATOM 1805 O O . ALA A 1 237 ? -17 44.812 1.483 1 59.28 237 ALA A O 1
ATOM 1806 N N . ASP A 1 238 ? -14.914 44.312 1.317 1 84.19 238 ASP A N 1
ATOM 1807 C CA . ASP A 1 238 ? -15.117 43.188 0.416 1 84.19 238 ASP A CA 1
ATOM 1808 C C . ASP A 1 238 ? -15.969 42.094 1.074 1 84.19 238 ASP A C 1
ATOM 1810 O O . ASP A 1 238 ? -15.75 41.75 2.236 1 84.19 238 ASP A O 1
ATOM 1814 N N . LYS A 1 239 ? -17.109 41.812 0.466 1 95.62 239 LYS A N 1
ATOM 1815 C CA . LYS A 1 239 ? -18.047 40.844 1.039 1 95.62 239 LYS A CA 1
ATOM 1816 C C . LYS A 1 239 ? -17.859 39.469 0.415 1 95.62 239 LYS A C 1
ATOM 1818 O O . LYS A 1 239 ? -17.734 39.344 -0.806 1 95.62 239 LYS A O 1
ATOM 1823 N N . PHE A 1 240 ? -17.703 38.469 1.285 1 98.56 240 PHE A N 1
ATOM 1824 C CA . PHE A 1 240 ? -17.578 37.094 0.858 1 98.56 240 PHE A CA 1
ATOM 1825 C C . PHE A 1 240 ? -18.672 36.219 1.49 1 98.56 240 PHE A C 1
ATOM 1827 O O . PHE A 1 240 ? -19.156 36.531 2.584 1 98.56 240 PHE A O 1
ATOM 1834 N N . ASP A 1 241 ? -19.109 35.156 0.77 1 98.69 241 ASP A N 1
ATOM 1835 C CA . ASP A 1 241 ? -20 34.188 1.364 1 98.69 241 ASP A CA 1
ATOM 1836 C C . ASP A 1 241 ? -19.281 33.375 2.459 1 98.69 241 ASP A C 1
ATOM 1838 O O . ASP A 1 241 ? -19.875 33.094 3.5 1 98.69 241 ASP A O 1
ATOM 1842 N N . VAL A 1 242 ? -18.047 33 2.195 1 98.81 242 VAL A N 1
ATOM 1843 C CA . VAL A 1 242 ? -17.25 32.25 3.135 1 98.81 242 VAL A CA 1
ATOM 1844 C C . VAL A 1 242 ? -15.828 32.812 3.207 1 98.81 242 VAL A C 1
ATOM 1846 O O . VAL A 1 242 ? -15.203 33.062 2.176 1 98.81 242 VAL A O 1
ATOM 1849 N N . VAL A 1 243 ? -15.336 33.094 4.398 1 98.94 243 VAL A N 1
ATOM 1850 C CA . VAL A 1 243 ? -13.93 33.406 4.621 1 98.94 243 VAL A CA 1
ATOM 1851 C C . VAL A 1 243 ? -13.289 32.375 5.527 1 98.94 243 VAL A C 1
ATOM 1853 O O . VAL A 1 243 ? -13.789 32.094 6.617 1 98.94 243 VAL A O 1
ATOM 1856 N N . VAL A 1 244 ? -12.234 31.75 5.043 1 98.94 244 VAL A N 1
ATOM 1857 C CA . VAL A 1 244 ? -11.461 30.781 5.812 1 98.94 244 VAL A CA 1
ATOM 1858 C C . VAL A 1 244 ? -10.219 31.453 6.391 1 98.94 244 VAL A C 1
ATOM 1860 O O . VAL A 1 244 ? -9.445 32.094 5.656 1 98.94 244 VAL A O 1
ATOM 1863 N N . VAL A 1 245 ? -10.062 31.391 7.68 1 98.88 245 VAL A N 1
ATOM 1864 C CA . VAL A 1 245 ? -8.875 31.938 8.344 1 98.88 245 VAL A CA 1
ATOM 1865 C C . VAL A 1 245 ? -7.883 30.812 8.617 1 98.88 245 VAL A C 1
ATOM 1867 O O . VAL A 1 245 ? -8.078 30.016 9.539 1 98.88 245 VAL A O 1
ATOM 1870 N N . GLY A 1 246 ? -6.781 30.812 7.91 1 98.75 246 GLY A N 1
ATOM 1871 C CA . GLY A 1 246 ? -5.801 29.734 7.938 1 98.75 246 GLY A CA 1
ATOM 1872 C C . GLY A 1 246 ? -5.812 28.875 6.684 1 98.75 246 GLY A C 1
ATOM 1873 O O . GLY A 1 246 ? -6.855 28.375 6.281 1 98.75 246 GLY A O 1
ATOM 1874 N N . GLY A 1 247 ? -4.688 28.75 6.098 1 98.75 247 GLY A N 1
ATOM 1875 C CA . GLY A 1 247 ? -4.574 28.031 4.848 1 98.75 247 GLY A CA 1
ATOM 1876 C C . GLY A 1 247 ? -3.887 26.688 5.004 1 98.75 247 GLY A C 1
ATOM 1877 O O . GLY A 1 247 ? -3.16 26.234 4.109 1 98.75 247 GLY A O 1
ATOM 1878 N N . GLY A 1 248 ? -4.023 26.031 6.203 1 98.56 248 GLY A N 1
ATOM 1879 C CA . GLY A 1 248 ? -3.531 24.672 6.418 1 98.56 248 GLY A CA 1
ATOM 1880 C C . GLY A 1 248 ? -4.398 23.625 5.762 1 98.56 248 GLY A C 1
ATOM 1881 O O . GLY A 1 248 ? -5.32 23.938 5.016 1 98.56 248 GLY A O 1
ATOM 1882 N N . PRO A 1 249 ? -4.18 22.344 6.035 1 98.5 249 PRO A N 1
ATOM 1883 C CA . PRO A 1 249 ? -4.891 21.266 5.352 1 98.5 249 PRO A CA 1
ATOM 1884 C C . PRO A 1 249 ? -6.406 21.406 5.457 1 98.5 249 PRO A C 1
ATOM 1886 O O . PRO A 1 249 ? -7.113 21.234 4.457 1 98.5 249 PRO A O 1
ATOM 1889 N N . GLY A 1 250 ? -6.879 21.641 6.625 1 98.75 250 GLY A N 1
ATOM 1890 C CA . GLY A 1 250 ? -8.312 21.844 6.762 1 98.75 250 GLY A CA 1
ATOM 1891 C C . GLY A 1 250 ? -8.805 23.094 6.051 1 98.75 250 GLY A C 1
ATOM 1892 O O . GLY A 1 250 ? -9.852 23.062 5.395 1 98.75 250 GLY A O 1
ATOM 1893 N N . GLY A 1 251 ? -8.047 24.172 6.152 1 98.88 251 GLY A N 1
ATOM 1894 C CA . GLY A 1 251 ? -8.461 25.469 5.633 1 98.88 251 GLY A CA 1
ATOM 1895 C C . GLY A 1 251 ? -8.523 25.516 4.121 1 98.88 251 GLY A C 1
ATOM 1896 O O . GLY A 1 251 ? -9.547 25.875 3.545 1 98.88 251 GLY A O 1
ATOM 1897 N N . TYR A 1 252 ? -7.422 25.156 3.451 1 98.81 252 TYR A N 1
ATOM 1898 C CA . TYR A 1 252 ? -7.453 25.312 2 1 98.81 252 TYR A CA 1
ATOM 1899 C C . TYR A 1 252 ? -8.445 24.328 1.376 1 98.81 252 TYR A C 1
ATOM 1901 O O . TYR A 1 252 ? -9.07 24.641 0.357 1 98.81 252 TYR A O 1
ATOM 1909 N N . VAL A 1 253 ? -8.656 23.141 1.979 1 98.81 253 VAL A N 1
ATOM 1910 C CA . VAL A 1 253 ? -9.633 22.188 1.479 1 98.81 253 VAL A CA 1
ATOM 1911 C C . VAL A 1 253 ? -11.039 22.75 1.641 1 98.81 253 VAL A C 1
ATOM 1913 O O . VAL A 1 253 ? -11.867 22.656 0.732 1 98.81 253 VAL A O 1
ATOM 1916 N N . ALA A 1 254 ? -11.305 23.375 2.824 1 98.88 254 ALA A N 1
ATOM 1917 C CA . ALA A 1 254 ? -12.594 24.016 3.047 1 98.88 254 ALA A CA 1
ATOM 1918 C C . ALA A 1 254 ? -12.844 25.109 2.012 1 98.88 254 ALA A C 1
ATOM 1920 O O . ALA A 1 254 ? -13.938 25.219 1.465 1 98.88 254 ALA A O 1
ATOM 1921 N N . ALA A 1 255 ? -11.82 25.891 1.745 1 98.94 255 ALA A N 1
ATOM 1922 C CA . ALA A 1 255 ? -11.938 27 0.799 1 98.94 255 ALA A CA 1
ATOM 1923 C C . ALA A 1 255 ? -12.242 26.484 -0.607 1 98.94 255 ALA A C 1
ATOM 1925 O O . ALA A 1 255 ? -13.141 27 -1.281 1 98.94 255 ALA A O 1
ATOM 1926 N N . ILE A 1 256 ? -11.5 25.5 -1.021 1 98.88 256 ILE A N 1
ATOM 1927 C CA . ILE A 1 256 ? -11.68 24.953 -2.361 1 98.88 256 ILE A CA 1
ATOM 1928 C C . ILE A 1 256 ? -13.07 24.344 -2.494 1 98.88 256 ILE A C 1
ATOM 1930 O O . ILE A 1 256 ? -13.781 24.609 -3.469 1 98.88 256 ILE A O 1
ATOM 1934 N N . LYS A 1 257 ? -13.461 23.531 -1.527 1 98.62 257 LYS A N 1
ATOM 1935 C CA . LYS A 1 257 ? -14.773 22.891 -1.595 1 98.62 257 LYS A CA 1
ATOM 1936 C C . LYS A 1 257 ? -15.891 23.938 -1.589 1 98.62 257 LYS A C 1
ATOM 1938 O O . LYS A 1 257 ? -16.875 23.797 -2.332 1 98.62 257 LYS A O 1
ATOM 1943 N N . ALA A 1 258 ? -15.789 24.938 -0.729 1 98.81 258 ALA A N 1
ATOM 1944 C CA . ALA A 1 258 ? -16.797 26 -0.698 1 98.81 258 ALA A CA 1
ATOM 1945 C C . ALA A 1 258 ? -16.922 26.672 -2.062 1 98.81 258 ALA A C 1
ATOM 1947 O O . ALA A 1 258 ? -18.031 26.906 -2.547 1 98.81 258 ALA A O 1
ATOM 1948 N N . ALA A 1 259 ? -15.797 26.969 -2.662 1 98.81 259 ALA A N 1
ATOM 1949 C CA . ALA A 1 259 ? -15.797 27.594 -3.984 1 98.81 259 ALA A CA 1
ATOM 1950 C C . ALA A 1 259 ? -16.422 26.672 -5.023 1 98.81 259 ALA A C 1
ATOM 1952 O O . ALA A 1 259 ? -17.188 27.109 -5.883 1 98.81 259 ALA A O 1
ATOM 1953 N N . GLN A 1 260 ? -16.094 25.406 -4.949 1 98.5 260 GLN A N 1
ATOM 1954 C CA . GLN A 1 260 ? -16.641 24.422 -5.871 1 98.5 260 GLN A CA 1
ATOM 1955 C C . GLN A 1 260 ? -18.156 24.344 -5.75 1 98.5 260 GLN A C 1
ATOM 1957 O O . GLN A 1 260 ? -18.844 24.031 -6.723 1 98.5 260 GLN A O 1
ATOM 1962 N N . LEU A 1 261 ? -18.625 24.672 -4.594 1 98 261 LEU A N 1
ATOM 1963 C CA . LEU A 1 261 ? -20.062 24.641 -4.34 1 98 261 LEU A CA 1
ATOM 1964 C C . LEU A 1 261 ? -20.719 25.953 -4.746 1 98 261 LEU A C 1
ATOM 1966 O O . LEU A 1 261 ? -21.922 26.156 -4.508 1 98 261 LEU A O 1
ATOM 1970 N N . GLY A 1 262 ? -19.938 26.906 -5.27 1 98.19 262 GLY A N 1
ATOM 1971 C CA . GLY A 1 262 ? -20.484 28.109 -5.855 1 98.19 262 GLY A CA 1
ATOM 1972 C C . GLY A 1 262 ? -20.484 29.297 -4.895 1 98.19 262 GLY A C 1
ATOM 1973 O O . GLY A 1 262 ? -21.078 30.328 -5.176 1 98.19 262 GLY A O 1
ATOM 1974 N N . LEU A 1 263 ? -19.844 29.219 -3.832 1 98.69 263 LEU A N 1
ATOM 1975 C CA . LEU A 1 263 ? -19.781 30.297 -2.852 1 98.69 263 LEU A CA 1
ATOM 1976 C C . LEU A 1 263 ? -18.609 31.219 -3.121 1 98.69 263 LEU A C 1
ATOM 1978 O O . LEU A 1 263 ? -17.5 30.75 -3.436 1 98.69 263 LEU A O 1
ATOM 1982 N N . LYS A 1 264 ? -18.859 32.5 -3.049 1 98.75 264 LYS A N 1
ATOM 1983 C CA . LYS A 1 264 ? -17.75 33.438 -3.104 1 98.75 264 LYS A CA 1
ATOM 1984 C C . LYS A 1 264 ? -16.844 33.312 -1.879 1 98.75 264 LYS A C 1
ATOM 1986 O O . LYS A 1 264 ? -17.25 33.656 -0.765 1 98.75 264 LYS A O 1
ATOM 1991 N N . THR A 1 265 ? -15.586 32.844 -2.127 1 98.81 265 THR A N 1
ATOM 1992 C CA . THR A 1 265 ? -14.781 32.375 -1.013 1 98.81 265 THR A CA 1
ATOM 1993 C C . THR A 1 265 ? -13.422 33.062 -0.995 1 98.81 265 THR A C 1
ATOM 1995 O O . THR A 1 265 ? -12.805 33.281 -2.045 1 98.81 265 THR A O 1
ATOM 1998 N N . ALA A 1 266 ? -12.938 33.438 0.219 1 98.88 266 ALA A N 1
ATOM 1999 C CA . ALA A 1 266 ? -11.57 33.906 0.448 1 98.88 266 ALA A CA 1
ATOM 2000 C C . ALA A 1 266 ? -10.883 33.062 1.527 1 98.88 266 ALA A C 1
ATOM 2002 O O . ALA A 1 266 ? -11.547 32.5 2.398 1 98.88 266 ALA A O 1
ATOM 2003 N N . CYS A 1 267 ? -9.578 32.938 1.44 1 98.88 267 CYS A N 1
ATOM 2004 C CA . CYS A 1 267 ? -8.75 32.281 2.447 1 98.88 267 CYS A CA 1
ATOM 2005 C C . CYS A 1 267 ? -7.617 33.219 2.893 1 98.88 267 CYS A C 1
ATOM 2007 O O . CYS A 1 267 ? -6.859 33.719 2.064 1 98.88 267 CYS A O 1
ATOM 2009 N N . ILE A 1 268 ? -7.523 33.5 4.156 1 98.81 268 ILE A N 1
ATOM 2010 C CA . ILE A 1 268 ? -6.5 34.344 4.727 1 98.81 268 ILE A CA 1
ATOM 2011 C C . ILE A 1 268 ? -5.398 33.5 5.359 1 98.81 268 ILE A C 1
ATOM 2013 O O . ILE A 1 268 ? -5.68 32.625 6.188 1 98.81 268 ILE A O 1
ATOM 2017 N N . GLU A 1 269 ? -4.172 33.656 4.992 1 98.62 269 GLU A N 1
ATOM 2018 C CA . GLU A 1 269 ? -3.029 32.938 5.516 1 98.62 269 GLU A CA 1
ATOM 2019 C C . GLU A 1 269 ? -1.84 33.844 5.766 1 98.62 269 GLU A C 1
ATOM 2021 O O . GLU A 1 269 ? -1.396 34.562 4.859 1 98.62 269 GLU A O 1
ATOM 2026 N N . LYS A 1 270 ? -1.266 33.812 6.906 1 97.88 270 LYS A N 1
ATOM 2027 C CA . LYS A 1 270 ? -0.258 34.812 7.285 1 97.88 270 LYS A CA 1
ATOM 2028 C C . LYS A 1 270 ? 1.149 34.281 6.996 1 97.88 270 LYS A C 1
ATOM 2030 O O . LYS A 1 270 ? 2.109 35.062 6.992 1 97.88 270 LYS A O 1
ATOM 2035 N N . ARG A 1 271 ? 1.379 33 6.773 1 96.44 271 ARG A N 1
ATOM 2036 C CA . ARG A 1 271 ? 2.705 32.406 6.582 1 96.44 271 ARG A CA 1
ATOM 2037 C C . ARG A 1 271 ? 3.322 32.875 5.27 1 96.44 271 ARG A C 1
ATOM 2039 O O . ARG A 1 271 ? 4.547 32.969 5.148 1 96.44 271 ARG A O 1
ATOM 2046 N N . GLY A 1 272 ? 2.568 33.156 4.293 1 96.56 272 GLY A N 1
ATOM 2047 C CA . GLY A 1 272 ? 3.037 33.5 2.961 1 96.56 272 GLY A CA 1
ATOM 2048 C C . GLY A 1 272 ? 2.984 32.344 1.989 1 96.56 272 GLY A C 1
ATOM 2049 O O . GLY A 1 272 ? 3.061 32.531 0.774 1 96.56 272 GLY A O 1
ATOM 2050 N N . THR A 1 273 ? 2.898 31.203 2.496 1 97.5 273 THR A N 1
ATOM 2051 C CA . THR A 1 273 ? 2.684 30 1.705 1 97.5 273 THR A CA 1
ATOM 2052 C C . THR A 1 273 ? 1.527 29.172 2.271 1 97.5 273 THR A C 1
ATOM 2054 O O . THR A 1 273 ? 1.277 29.203 3.479 1 97.5 273 THR A O 1
ATOM 2057 N N . LEU A 1 274 ? 0.825 28.5 1.396 1 98.44 274 LEU A N 1
ATOM 2058 C CA . LEU A 1 274 ? -0.322 27.688 1.806 1 98.44 274 LEU A CA 1
ATOM 2059 C C . LEU A 1 274 ? 0.116 26.297 2.219 1 98.44 274 LEU A C 1
ATOM 2061 O O . LEU A 1 274 ? 1.285 25.938 2.066 1 98.44 274 LEU A O 1
ATOM 2065 N N . GLY A 1 275 ? -0.847 25.578 2.891 1 98.31 275 GLY A N 1
ATOM 2066 C CA . GLY A 1 275 ? -0.601 24.188 3.26 1 98.31 275 GLY A CA 1
ATOM 2067 C C . GLY A 1 275 ? -0.302 24 4.738 1 98.31 275 GLY A C 1
ATOM 2068 O O . GLY A 1 275 ? -0.187 22.875 5.219 1 98.31 275 GLY A O 1
ATOM 2069 N N . GLY A 1 276 ? -0.121 25.109 5.434 1 98.06 276 GLY A N 1
ATOM 2070 C CA . GLY A 1 276 ? 0.051 25.062 6.875 1 98.06 276 GLY A CA 1
ATOM 2071 C C . GLY A 1 276 ? 1.312 24.344 7.305 1 98.06 276 GLY A C 1
ATOM 2072 O O . GLY A 1 276 ? 2.289 24.281 6.555 1 98.06 276 GLY A O 1
ATOM 2073 N N . THR A 1 277 ? 1.301 23.891 8.562 1 96.69 277 THR A N 1
ATOM 2074 C CA . THR A 1 277 ? 2.443 23.172 9.117 1 96.69 277 THR A CA 1
ATOM 2075 C C . THR A 1 277 ? 2.723 21.906 8.312 1 96.69 277 THR A C 1
ATOM 2077 O O . THR A 1 277 ? 3.869 21.625 7.949 1 96.69 277 THR A O 1
ATOM 2080 N N . CYS A 1 278 ? 1.781 21.203 7.988 1 97.44 278 CYS A N 1
ATOM 2081 C CA . CYS A 1 278 ? 1.909 19.906 7.336 1 97.44 278 CYS A CA 1
ATOM 2082 C C . CYS A 1 278 ? 2.752 20 6.07 1 97.44 278 CYS A C 1
ATOM 2084 O O . CYS A 1 278 ? 3.703 19.234 5.887 1 97.44 278 CYS A O 1
ATOM 2086 N N . LEU A 1 279 ? 2.436 20.922 5.25 1 97.94 279 LEU A N 1
ATOM 2087 C CA . LEU A 1 279 ? 3.09 21.016 3.951 1 97.94 279 LEU A CA 1
ATOM 2088 C C . LEU A 1 279 ? 4.43 21.734 4.066 1 97.94 279 LEU A C 1
ATOM 2090 O O . LEU A 1 279 ? 5.402 21.344 3.414 1 97.94 279 LEU A O 1
ATOM 2094 N N . ASN A 1 280 ? 4.543 22.734 4.902 1 97.94 280 ASN A N 1
ATOM 2095 C CA . ASN A 1 280 ? 5.699 23.609 4.91 1 97.94 280 ASN A CA 1
ATOM 2096 C C . ASN A 1 280 ? 6.789 23.109 5.852 1 97.94 280 ASN A C 1
ATOM 2098 O O . ASN A 1 280 ? 7.977 23.172 5.52 1 97.94 280 ASN A O 1
ATOM 2102 N N . VAL A 1 281 ? 6.363 22.609 7.035 1 97.31 281 VAL A N 1
ATOM 2103 C CA . VAL A 1 281 ? 7.367 22.281 8.039 1 97.31 281 VAL A CA 1
ATOM 2104 C C . VAL A 1 281 ? 6.891 21.078 8.867 1 97.31 281 VAL A C 1
ATOM 2106 O O . VAL A 1 281 ? 7.121 21.031 10.078 1 97.31 281 VAL A O 1
ATOM 2109 N N . GLY A 1 282 ? 6.195 20.188 8.266 1 96.94 282 GLY A N 1
ATOM 2110 C CA . GLY A 1 282 ? 5.648 19.062 9.008 1 96.94 282 GLY A CA 1
ATOM 2111 C C . GLY A 1 282 ? 5.691 17.766 8.234 1 96.94 282 GLY A C 1
ATOM 2112 O O . GLY A 1 282 ? 6.766 17.203 8.008 1 96.94 282 GLY A O 1
ATOM 2113 N N . CYS A 1 283 ? 4.547 17.328 7.77 1 94.38 283 CYS A N 1
ATOM 2114 C CA . CYS A 1 283 ? 4.344 16 7.219 1 94.38 283 CYS A CA 1
ATOM 2115 C C . CYS A 1 283 ? 5.145 15.812 5.938 1 94.38 283 CYS A C 1
ATOM 2117 O O . CYS A 1 283 ? 5.898 14.844 5.805 1 94.38 283 CYS A O 1
ATOM 2119 N N . ILE A 1 284 ? 5.055 16.672 5.02 1 97.62 284 ILE A N 1
ATOM 2120 C CA . ILE A 1 284 ? 5.613 16.469 3.686 1 97.62 284 ILE A CA 1
ATOM 2121 C C . ILE A 1 284 ? 7.141 16.516 3.754 1 97.62 284 ILE A C 1
ATOM 2123 O O . ILE A 1 284 ? 7.812 15.586 3.287 1 97.62 284 ILE A O 1
ATOM 2127 N N . PRO A 1 285 ? 7.711 17.547 4.328 1 98.31 285 PRO A N 1
ATOM 2128 C CA . PRO A 1 285 ? 9.172 17.531 4.406 1 98.31 285 PRO A CA 1
ATOM 2129 C C . PRO A 1 285 ? 9.711 16.375 5.23 1 98.31 285 PRO A C 1
ATOM 2131 O O . PRO A 1 285 ? 10.766 15.82 4.91 1 98.31 285 PRO A O 1
ATOM 2134 N N . SER A 1 286 ? 9.078 16.016 6.352 1 98.19 286 SER A N 1
ATOM 2135 C CA . SER A 1 286 ? 9.547 14.883 7.137 1 98.19 286 SER A CA 1
ATOM 2136 C C . SER A 1 286 ? 9.531 13.594 6.316 1 98.19 286 SER A C 1
ATOM 2138 O O . SER A 1 286 ? 10.445 12.773 6.414 1 98.19 286 SER A O 1
ATOM 2140 N N . LYS A 1 287 ? 8.484 13.398 5.52 1 98.19 287 LYS A N 1
ATOM 2141 C CA . LYS A 1 287 ? 8.398 12.195 4.691 1 98.19 287 LYS A CA 1
ATOM 2142 C C . LYS A 1 287 ? 9.469 12.203 3.607 1 98.19 287 LYS A C 1
ATOM 2144 O O . LYS A 1 287 ? 9.945 11.141 3.193 1 98.19 287 LYS A O 1
ATOM 2149 N N . ALA A 1 288 ? 9.711 13.359 3.031 1 98.19 288 ALA A N 1
ATOM 2150 C CA . ALA A 1 288 ? 10.805 13.469 2.062 1 98.19 288 ALA A CA 1
ATOM 2151 C C . ALA A 1 288 ? 12.133 13.07 2.689 1 98.19 288 ALA A C 1
ATOM 2153 O O . ALA A 1 288 ? 12.906 12.312 2.096 1 98.19 288 ALA A O 1
ATOM 2154 N N . LEU A 1 289 ? 12.406 13.57 3.912 1 98.62 289 LEU A N 1
ATOM 2155 C CA . LEU A 1 289 ? 13.648 13.242 4.605 1 98.62 289 LEU A CA 1
ATOM 2156 C C . LEU A 1 289 ? 13.688 11.766 4.98 1 98.62 289 LEU A C 1
ATOM 2158 O O . LEU A 1 289 ? 14.742 11.133 4.914 1 98.62 289 LEU A O 1
ATOM 2162 N N . LEU A 1 290 ? 12.562 11.273 5.41 1 98.56 290 LEU A N 1
ATOM 2163 C CA . LEU A 1 290 ? 12.477 9.852 5.727 1 98.56 290 LEU A CA 1
ATOM 2164 C C . LEU A 1 290 ? 12.828 9 4.508 1 98.56 290 LEU A C 1
ATOM 2166 O O . LEU A 1 290 ? 13.57 8.023 4.625 1 98.56 290 LEU A O 1
ATOM 2170 N N . HIS A 1 291 ? 12.352 9.383 3.375 1 97.75 291 HIS A N 1
ATOM 2171 C CA . HIS A 1 291 ? 12.586 8.648 2.141 1 97.75 291 HIS A CA 1
ATOM 2172 C C . HIS A 1 291 ? 14.062 8.68 1.755 1 97.75 291 HIS A C 1
ATOM 2174 O O . HIS A 1 291 ? 14.664 7.637 1.481 1 97.75 291 HIS A O 1
ATOM 2180 N N . SER A 1 292 ? 14.672 9.836 1.763 1 98.12 292 SER A N 1
ATOM 2181 C CA . SER A 1 292 ? 16.078 9.984 1.384 1 98.12 292 SER A CA 1
ATOM 2182 C C . SER A 1 292 ? 16.984 9.258 2.363 1 98.12 292 SER A C 1
ATOM 2184 O O . SER A 1 292 ? 17.938 8.586 1.951 1 98.12 292 SER A O 1
ATOM 2186 N N . SER A 1 293 ? 16.703 9.422 3.633 1 98.44 293 SER A N 1
ATOM 2187 C CA . SER A 1 293 ? 17.547 8.773 4.629 1 98.44 293 SER A CA 1
ATOM 2188 C C . SER A 1 293 ? 17.438 7.254 4.539 1 98.44 293 SER A C 1
ATOM 2190 O O . SER A 1 293 ? 18.406 6.539 4.793 1 98.44 293 SER A O 1
ATOM 2192 N N . LEU A 1 294 ? 16.281 6.789 4.203 1 97.44 294 LEU A N 1
ATOM 2193 C CA . LEU A 1 294 ? 16.109 5.352 4.035 1 97.44 294 LEU A CA 1
ATOM 2194 C C . LEU A 1 294 ? 16.906 4.84 2.842 1 97.44 294 LEU A C 1
ATOM 2196 O O . LEU A 1 294 ? 17.5 3.758 2.902 1 97.44 294 LEU A O 1
ATOM 2200 N N . MET A 1 295 ? 16.875 5.582 1.766 1 96.69 295 MET A N 1
ATOM 2201 C CA . MET A 1 295 ? 17.688 5.227 0.602 1 96.69 295 MET A CA 1
ATOM 2202 C C . MET A 1 295 ? 19.156 5.086 0.981 1 96.69 295 MET A C 1
ATOM 2204 O O . MET A 1 295 ? 19.828 4.148 0.547 1 96.69 295 MET A O 1
ATOM 2208 N N . TYR A 1 296 ? 19.672 5.988 1.762 1 97.88 296 TYR A N 1
ATOM 2209 C CA . TYR A 1 296 ? 21.062 5.953 2.223 1 97.88 296 TYR A CA 1
ATOM 2210 C C . TYR A 1 296 ? 21.328 4.691 3.035 1 97.88 296 TYR A C 1
ATOM 2212 O O . TYR A 1 296 ? 22.328 4 2.805 1 97.88 296 TYR A O 1
ATOM 2220 N N . ASP A 1 297 ? 20.391 4.477 3.936 1 97.12 297 ASP A N 1
ATOM 2221 C CA . ASP A 1 297 ? 20.531 3.316 4.809 1 97.12 297 ASP A CA 1
ATOM 2222 C C . ASP A 1 297 ? 20.516 2.02 4 1 97.12 297 ASP A C 1
ATOM 2224 O O . ASP A 1 297 ? 21.266 1.089 4.289 1 97.12 297 ASP A O 1
ATOM 2228 N N . GLU A 1 298 ? 19.672 1.904 3.039 1 95.56 298 GLU A N 1
ATOM 2229 C CA . GLU A 1 298 ? 19.562 0.715 2.199 1 95.56 298 GLU A CA 1
ATOM 2230 C C . GLU A 1 298 ? 20.844 0.489 1.396 1 95.56 298 GLU A C 1
ATOM 2232 O O . GLU A 1 298 ? 21.312 -0.643 1.28 1 95.56 298 GLU A O 1
ATOM 2237 N N . ALA A 1 299 ? 21.281 1.537 0.803 1 96.5 299 ALA A N 1
ATOM 2238 C CA . ALA A 1 299 ? 22.531 1.438 0.041 1 96.5 299 ALA A CA 1
ATOM 2239 C C . ALA A 1 299 ? 23.672 0.938 0.919 1 96.5 299 ALA A C 1
ATOM 2241 O O . ALA A 1 299 ? 24.5 0.136 0.476 1 96.5 299 ALA A O 1
ATOM 2242 N N . LYS A 1 300 ? 23.641 1.365 2.121 1 95.06 300 LYS A N 1
ATOM 2243 C CA . LYS A 1 300 ? 24.75 1.089 3.031 1 95.06 300 LYS A CA 1
ATOM 2244 C C . LYS A 1 300 ? 24.609 -0.295 3.66 1 95.06 300 LYS A C 1
ATOM 2246 O O . LYS A 1 300 ? 25.594 -1.013 3.814 1 95.06 300 LYS A O 1
ATOM 2251 N N . ASN A 1 301 ? 23.422 -0.673 3.941 1 94.25 301 ASN A N 1
ATOM 2252 C CA . ASN A 1 301 ? 23.297 -1.788 4.875 1 94.25 301 ASN A CA 1
ATOM 2253 C C . ASN A 1 301 ? 22.469 -2.928 4.285 1 94.25 301 ASN A C 1
ATOM 2255 O O . ASN A 1 301 ? 22.5 -4.047 4.793 1 94.25 301 ASN A O 1
ATOM 2259 N N . THR A 1 302 ? 21.75 -2.729 3.193 1 94.69 302 THR A N 1
ATOM 2260 C CA . THR A 1 302 ? 20.75 -3.715 2.791 1 94.69 302 THR A CA 1
ATOM 2261 C C . THR A 1 302 ? 21.078 -4.293 1.418 1 94.69 302 THR A C 1
ATOM 2263 O O . THR A 1 302 ? 20.891 -5.484 1.177 1 94.69 302 THR A O 1
ATOM 2266 N N . MET A 1 303 ? 21.594 -3.586 0.492 1 96.56 303 MET A N 1
ATOM 2267 C CA . MET A 1 303 ? 21.734 -3.922 -0.922 1 96.56 303 MET A CA 1
ATOM 2268 C C . MET A 1 303 ? 22.641 -5.137 -1.107 1 96.56 303 MET A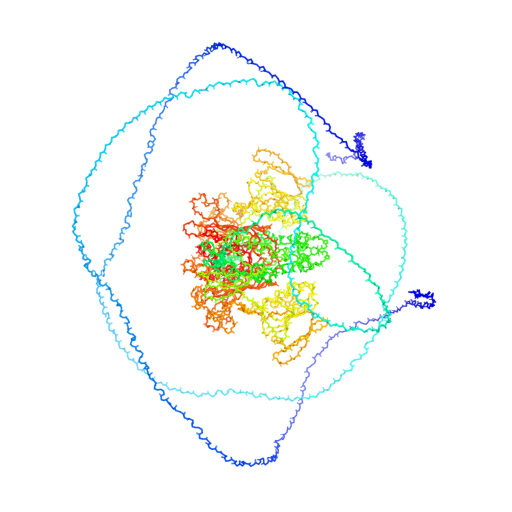 C 1
ATOM 2270 O O . MET A 1 303 ? 22.406 -5.965 -1.986 1 96.56 303 MET A O 1
ATOM 2274 N N . LYS A 1 304 ? 23.547 -5.305 -0.243 1 95.62 304 LYS A N 1
ATOM 2275 C CA . LYS A 1 304 ? 24.5 -6.41 -0.374 1 95.62 304 LYS A CA 1
ATOM 2276 C C . LYS A 1 304 ? 23.781 -7.754 -0.253 1 95.62 304 LYS A C 1
ATOM 2278 O O . LYS A 1 304 ? 24.125 -8.703 -0.961 1 95.62 304 LYS A O 1
ATOM 2283 N N . LYS A 1 305 ? 22.844 -7.832 0.555 1 95.56 305 LYS A N 1
ATOM 2284 C CA . LYS A 1 305 ? 22.094 -9.062 0.76 1 95.56 305 LYS A CA 1
ATOM 2285 C C . LYS A 1 305 ? 21.297 -9.438 -0.489 1 95.56 305 LYS A C 1
ATOM 2287 O O . LYS A 1 305 ? 20.859 -10.586 -0.632 1 95.56 305 LYS A O 1
ATOM 2292 N N . HIS A 1 306 ? 21.141 -8.531 -1.393 1 97.25 306 HIS A N 1
ATOM 2293 C CA . HIS A 1 306 ? 20.375 -8.734 -2.611 1 97.25 306 HIS A CA 1
ATOM 2294 C C . HIS A 1 306 ? 21.281 -8.797 -3.836 1 97.25 306 HIS A C 1
ATOM 2296 O O . HIS A 1 306 ? 20.812 -8.656 -4.969 1 97.25 306 HIS A O 1
ATOM 2302 N N . GLY A 1 307 ? 22.5 -8.914 -3.617 1 97.62 307 GLY A N 1
ATOM 2303 C CA . GLY A 1 307 ? 23.453 -9.109 -4.691 1 97.62 307 GLY A CA 1
ATOM 2304 C C . GLY A 1 307 ? 23.891 -7.809 -5.348 1 97.62 307 GLY A C 1
ATOM 2305 O O . GLY A 1 307 ? 24.547 -7.824 -6.391 1 97.62 307 GLY A O 1
ATOM 2306 N N . ILE A 1 308 ? 23.562 -6.672 -4.789 1 97.94 308 ILE A N 1
ATOM 2307 C CA . ILE A 1 308 ? 23.969 -5.375 -5.316 1 97.94 308 ILE A CA 1
ATOM 2308 C C . ILE A 1 308 ? 25.234 -4.898 -4.605 1 97.94 308 ILE A C 1
ATOM 2310 O O . ILE A 1 308 ? 25.266 -4.832 -3.375 1 97.94 308 ILE A O 1
ATOM 2314 N N . ILE A 1 309 ? 26.188 -4.59 -5.355 1 96.38 309 ILE A N 1
ATOM 2315 C CA . ILE A 1 309 ? 27.484 -4.176 -4.844 1 96.38 309 ILE A CA 1
ATOM 2316 C C . ILE A 1 309 ? 27.672 -2.674 -5.043 1 96.38 309 ILE A C 1
ATOM 2318 O O . ILE A 1 309 ? 27.719 -2.193 -6.176 1 96.38 309 ILE A O 1
ATOM 2322 N N . VAL A 1 310 ? 27.781 -2.045 -3.959 1 95.31 310 VAL A N 1
ATOM 2323 C CA . VAL A 1 310 ? 27.953 -0.597 -3.998 1 95.31 310 VAL A CA 1
ATOM 2324 C C . VAL A 1 310 ? 29.281 -0.216 -3.346 1 95.31 310 VAL A C 1
ATOM 2326 O O . VAL A 1 310 ? 29.641 -0.766 -2.305 1 95.31 310 VAL A O 1
ATOM 2329 N N . GLY A 1 311 ? 30.016 0.614 -3.977 1 93.69 311 GLY A N 1
ATOM 2330 C CA . GLY A 1 311 ? 31.25 1.118 -3.389 1 93.69 311 GLY A CA 1
ATOM 2331 C C . GLY A 1 311 ? 31.016 1.993 -2.172 1 93.69 311 GLY A C 1
ATOM 2332 O O . GLY A 1 311 ? 30.141 1.696 -1.346 1 93.69 311 GLY A O 1
ATOM 2333 N N . ASP A 1 312 ? 31.812 3.039 -2.045 1 94.56 312 ASP A N 1
ATOM 2334 C CA . ASP A 1 312 ? 31.641 3.953 -0.92 1 94.56 312 ASP A CA 1
ATOM 2335 C C . ASP A 1 312 ? 30.297 4.656 -0.989 1 94.56 312 ASP A C 1
ATOM 2337 O O . ASP A 1 312 ? 29.859 5.094 -2.061 1 94.56 312 ASP A O 1
ATOM 2341 N N . VAL A 1 313 ? 29.656 4.66 0.119 1 96.75 313 VAL A N 1
ATOM 2342 C CA . VAL A 1 313 ? 28.359 5.328 0.216 1 96.75 313 VAL A CA 1
ATOM 2343 C C . VAL A 1 313 ? 28.453 6.523 1.162 1 96.75 313 VAL A C 1
ATOM 2345 O O . VAL A 1 313 ? 28.953 6.391 2.283 1 96.75 313 VAL A O 1
ATOM 2348 N N . SER A 1 314 ? 28.078 7.676 0.683 1 97.56 314 SER A N 1
ATOM 2349 C CA . SER A 1 314 ? 28 8.906 1.472 1 97.56 314 SER A CA 1
ATOM 2350 C C . SER A 1 314 ? 26.766 9.719 1.099 1 97.56 314 SER A C 1
ATOM 2352 O O . SER A 1 314 ? 25.891 9.242 0.386 1 97.56 314 SER A O 1
ATOM 2354 N N . PHE A 1 315 ? 26.625 10.922 1.742 1 98.06 315 PHE A N 1
ATOM 2355 C CA . PHE A 1 315 ? 25.516 11.789 1.381 1 98.06 315 PHE A CA 1
ATOM 2356 C C . PHE A 1 315 ? 25.938 13.258 1.418 1 98.06 315 PHE A C 1
ATOM 2358 O O . PHE A 1 315 ? 26.953 13.602 2.039 1 98.06 315 PHE A O 1
ATOM 2365 N N . ASP A 1 316 ? 25.156 14.016 0.612 1 98 316 ASP A N 1
ATOM 2366 C CA . ASP A 1 316 ? 25.203 15.477 0.636 1 98 316 ASP A CA 1
ATOM 2367 C C . ASP A 1 316 ? 23.969 16.047 1.314 1 98 316 ASP A C 1
ATOM 2369 O O . ASP A 1 316 ? 22.891 16.094 0.716 1 98 316 ASP A O 1
ATOM 2373 N N . LEU A 1 317 ? 24.203 16.516 2.531 1 98.25 317 LEU A N 1
ATOM 2374 C CA . LEU A 1 317 ? 23.062 17 3.297 1 98.25 317 LEU A CA 1
ATOM 2375 C C . LEU A 1 317 ? 22.344 18.125 2.549 1 98.25 317 LEU A C 1
ATOM 2377 O O . LEU A 1 317 ? 21.125 18.203 2.578 1 98.25 317 LEU A O 1
ATOM 2381 N N . LYS A 1 318 ? 23.062 18.969 1.92 1 97.88 318 LYS A N 1
ATOM 2382 C CA . LYS A 1 318 ? 22.453 20.031 1.125 1 97.88 318 LYS A CA 1
ATOM 2383 C C . LYS A 1 318 ? 21.594 19.453 -0.001 1 97.88 318 LYS A C 1
ATOM 2385 O O . LYS A 1 318 ? 20.547 20 -0.329 1 97.88 318 LYS A O 1
ATOM 2390 N N . GLY A 1 319 ? 22.125 18.438 -0.606 1 97.81 319 GLY A N 1
ATOM 2391 C CA . GLY A 1 319 ? 21.359 17.75 -1.637 1 97.81 319 GLY A CA 1
ATOM 2392 C C . GLY A 1 319 ? 20.078 17.125 -1.113 1 97.81 319 GLY A C 1
ATOM 2393 O O . GLY A 1 319 ? 19.031 17.219 -1.761 1 97.81 319 GLY A O 1
ATOM 2394 N N . ILE A 1 320 ? 20.172 16.531 0.068 1 98.38 320 ILE A N 1
ATOM 2395 C CA . ILE A 1 320 ? 19 15.953 0.714 1 98.38 320 ILE A CA 1
ATOM 2396 C C . ILE A 1 320 ? 17.984 17.047 1.005 1 98.38 320 ILE A C 1
ATOM 2398 O O . ILE A 1 320 ? 16.781 16.875 0.729 1 98.38 320 ILE A O 1
ATOM 2402 N N . MET A 1 321 ? 18.453 18.156 1.504 1 98.38 321 MET A N 1
ATOM 2403 C CA . MET A 1 321 ? 17.578 19.281 1.82 1 98.38 321 MET A CA 1
ATOM 2404 C C . MET A 1 321 ? 16.953 19.844 0.555 1 98.38 321 MET A C 1
ATOM 2406 O O . MET A 1 321 ? 15.781 20.25 0.563 1 98.38 321 MET A O 1
ATOM 2410 N N . LYS A 1 322 ? 17.625 19.875 -0.488 1 97.69 322 LYS A N 1
ATOM 2411 C CA . LYS A 1 322 ? 17.109 20.391 -1.758 1 97.69 322 LYS A CA 1
ATOM 2412 C C . LYS A 1 322 ? 15.969 19.516 -2.275 1 97.69 322 LYS A C 1
ATOM 2414 O O . LYS A 1 322 ? 14.984 20.031 -2.807 1 97.69 322 LYS A O 1
ATOM 2419 N N . ALA A 1 323 ? 16.188 18.234 -2.154 1 97.19 323 ALA A N 1
ATOM 2420 C CA . ALA A 1 323 ? 15.109 17.328 -2.555 1 97.19 323 ALA A CA 1
ATOM 2421 C C . ALA A 1 323 ? 13.844 17.594 -1.743 1 97.19 323 ALA A C 1
ATOM 2423 O O . ALA A 1 323 ? 12.742 17.625 -2.295 1 97.19 323 ALA A O 1
ATOM 2424 N N . LYS A 1 324 ? 14.016 17.703 -0.482 1 98.06 324 LYS A N 1
ATOM 2425 C CA . LYS A 1 324 ? 12.906 18.031 0.41 1 98.06 324 LYS A CA 1
ATOM 2426 C C . LYS A 1 324 ? 12.234 19.344 -0.005 1 98.06 324 LYS A C 1
ATOM 2428 O O . LYS A 1 324 ? 11.008 19.406 -0.115 1 98.06 324 LYS A O 1
ATOM 2433 N N . GLU A 1 325 ? 12.984 20.344 -0.301 1 98.06 325 GLU A N 1
ATOM 2434 C CA . GLU A 1 325 ? 12.469 21.656 -0.659 1 98.06 325 GLU A CA 1
ATOM 2435 C C . GLU A 1 325 ? 11.719 21.609 -1.986 1 98.06 325 GLU A C 1
ATOM 2437 O O . GLU A 1 325 ? 10.711 22.312 -2.162 1 98.06 325 GLU A O 1
ATOM 2442 N N . LYS A 1 326 ? 12.203 20.859 -2.881 1 97.25 326 LYS A N 1
ATOM 2443 C CA . LYS A 1 326 ? 11.531 20.703 -4.164 1 97.25 326 LYS A CA 1
ATOM 2444 C C . LYS A 1 326 ? 10.117 20.156 -3.982 1 97.25 326 LYS A C 1
ATOM 2446 O O . LYS A 1 326 ? 9.172 20.641 -4.602 1 97.25 326 LYS A O 1
ATOM 2451 N N . ALA A 1 327 ? 10.031 19.188 -3.16 1 97.06 327 ALA A N 1
ATOM 2452 C CA . ALA A 1 327 ? 8.719 18.594 -2.891 1 97.06 327 ALA A CA 1
ATOM 2453 C C . ALA A 1 327 ? 7.785 19.625 -2.264 1 97.06 327 ALA A C 1
ATOM 2455 O O . ALA A 1 327 ? 6.637 19.766 -2.691 1 97.06 327 ALA A O 1
ATOM 2456 N N . VAL A 1 328 ? 8.273 20.359 -1.27 1 98.19 328 VAL A N 1
ATOM 2457 C CA . VAL A 1 328 ? 7.473 21.344 -0.547 1 98.19 328 VAL A CA 1
ATOM 2458 C C . VAL A 1 328 ? 7.039 22.469 -1.499 1 98.19 328 VAL A C 1
ATOM 2460 O O . VAL A 1 328 ? 5.855 22.797 -1.57 1 98.19 328 VAL A O 1
ATOM 2463 N N . ARG A 1 329 ? 7.949 22.969 -2.256 1 97.56 329 ARG A N 1
ATOM 2464 C CA . ARG A 1 329 ? 7.66 24.062 -3.17 1 97.56 329 ARG A CA 1
ATOM 2465 C C . ARG A 1 329 ? 6.66 23.641 -4.238 1 97.56 329 ARG A C 1
ATOM 2467 O O . ARG A 1 329 ? 5.742 24.391 -4.57 1 97.56 329 ARG A O 1
ATOM 2474 N N . GLY A 1 330 ? 6.883 22.469 -4.773 1 97.25 330 GLY A N 1
ATOM 2475 C CA . GLY A 1 330 ? 5.949 21.984 -5.77 1 97.25 330 GLY A CA 1
ATOM 2476 C C . GLY A 1 330 ? 4.523 21.891 -5.266 1 97.25 330 GLY A C 1
ATOM 2477 O O . GLY A 1 330 ? 3.586 22.297 -5.957 1 97.25 330 GLY A O 1
ATOM 2478 N N . LEU A 1 331 ? 4.363 21.5 -4.066 1 97.75 331 LEU A N 1
ATOM 2479 C CA . LEU A 1 331 ? 3.029 21.297 -3.514 1 97.75 331 LEU A CA 1
ATOM 2480 C C . LEU A 1 331 ? 2.418 22.609 -3.043 1 97.75 331 LEU A C 1
ATOM 2482 O O . LEU A 1 331 ? 1.208 22.812 -3.16 1 97.75 331 LEU A O 1
ATOM 2486 N N . THR A 1 332 ? 3.23 23.5 -2.459 1 98.06 332 THR A N 1
ATOM 2487 C CA . THR A 1 332 ? 2.715 24.797 -2.068 1 98.06 332 THR A CA 1
ATOM 2488 C C . THR A 1 332 ? 2.236 25.578 -3.291 1 98.06 332 THR A C 1
ATOM 2490 O O . THR A 1 332 ? 1.154 26.172 -3.273 1 98.06 332 THR A O 1
ATOM 2493 N N . ASN A 1 333 ? 2.992 25.531 -4.367 1 97.69 333 ASN A N 1
ATOM 2494 C CA . ASN A 1 333 ? 2.574 26.141 -5.621 1 97.69 333 ASN A CA 1
ATOM 2495 C C . ASN A 1 333 ? 1.312 25.484 -6.172 1 97.69 333 ASN A C 1
ATOM 2497 O O . ASN A 1 333 ? 0.474 26.156 -6.781 1 97.69 333 ASN A O 1
ATOM 2501 N N . GLY A 1 334 ? 1.263 24.25 -5.926 1 97.81 334 GLY A N 1
ATOM 2502 C CA . GLY A 1 334 ? 0.083 23.531 -6.367 1 97.81 334 GLY A CA 1
ATOM 2503 C C . GLY A 1 334 ? -1.197 24.016 -5.719 1 97.81 334 GLY A C 1
ATOM 2504 O O . GLY A 1 334 ? -2.225 24.156 -6.387 1 97.81 334 GLY A O 1
ATOM 2505 N N . ILE A 1 335 ? -1.155 24.281 -4.477 1 98.5 335 ILE A N 1
ATOM 2506 C CA . ILE A 1 335 ? -2.34 24.766 -3.783 1 98.5 335 ILE A CA 1
ATOM 2507 C C . ILE A 1 335 ? -2.693 26.156 -4.293 1 98.5 335 ILE A C 1
ATOM 2509 O O . ILE A 1 335 ? -3.869 26.484 -4.48 1 98.5 335 ILE A O 1
ATOM 2513 N N . GLU A 1 336 ? -1.725 26.984 -4.477 1 98.25 336 GLU A N 1
ATOM 2514 C CA . GLU A 1 336 ? -1.997 28.312 -5.031 1 98.25 336 GLU A CA 1
ATOM 2515 C C . GLU A 1 336 ? -2.656 28.203 -6.402 1 98.25 336 GLU A C 1
ATOM 2517 O O . GLU A 1 336 ? -3.568 28.969 -6.719 1 98.25 336 GLU A O 1
ATOM 2522 N N . PHE A 1 337 ? -2.162 27.281 -7.207 1 98.25 337 PHE A N 1
ATOM 2523 C CA . PHE A 1 337 ? -2.771 27.047 -8.508 1 98.25 337 PHE A CA 1
ATOM 2524 C C . PHE A 1 337 ? -4.223 26.609 -8.359 1 98.25 337 PHE A C 1
ATOM 2526 O O . PHE A 1 337 ? -5.094 27.062 -9.109 1 98.25 337 PHE A O 1
ATOM 2533 N N . LEU A 1 338 ? -4.477 25.781 -7.414 1 98.56 338 LEU A N 1
ATOM 2534 C CA . LEU A 1 338 ? -5.832 25.297 -7.176 1 98.56 338 LEU A CA 1
ATOM 2535 C C . LEU A 1 338 ? -6.746 26.422 -6.734 1 98.56 338 LEU A C 1
ATOM 2537 O O . LEU A 1 338 ? -7.93 26.453 -7.086 1 98.56 338 LEU A O 1
ATOM 2541 N N . PHE A 1 339 ? -6.211 27.297 -5.895 1 98.75 339 PHE A N 1
ATOM 2542 C CA . PHE A 1 339 ? -6.98 28.484 -5.516 1 98.75 339 PHE A CA 1
ATOM 2543 C C . PHE A 1 339 ? -7.398 29.266 -6.75 1 98.75 339 PHE A C 1
ATOM 2545 O O . PHE A 1 339 ? -8.562 29.656 -6.883 1 98.75 339 PHE A O 1
ATOM 2552 N N . LYS A 1 340 ? -6.477 29.484 -7.625 1 98.56 340 LYS A N 1
ATOM 2553 C CA . LYS A 1 340 ? -6.773 30.219 -8.852 1 98.56 340 LYS A CA 1
ATOM 2554 C C . LYS A 1 340 ? -7.793 29.469 -9.703 1 98.56 340 LYS A C 1
ATOM 2556 O O . LYS A 1 340 ? -8.766 30.047 -10.18 1 98.56 340 LYS A O 1
ATOM 2561 N N . LYS A 1 341 ? -7.586 28.203 -9.828 1 98.12 341 LYS A N 1
ATOM 2562 C CA . LYS A 1 341 ? -8.445 27.359 -10.648 1 98.12 341 LYS A CA 1
ATOM 2563 C C . LYS A 1 341 ? -9.883 27.375 -10.133 1 98.12 341 LYS A C 1
ATOM 2565 O O . LYS A 1 341 ? -10.828 27.328 -10.922 1 98.12 341 LYS A O 1
ATOM 2570 N N . ASN A 1 342 ? -10.062 27.453 -8.828 1 98.44 342 ASN A N 1
ATOM 2571 C CA . ASN A 1 342 ? -11.391 27.375 -8.234 1 98.44 342 ASN A CA 1
ATOM 2572 C C . ASN A 1 342 ? -11.906 28.766 -7.84 1 98.44 342 ASN A C 1
ATOM 2574 O O . ASN A 1 342 ? -12.953 28.875 -7.203 1 98.44 342 ASN A O 1
ATOM 2578 N N . HIS A 1 343 ? -11.117 29.812 -8.094 1 98.31 343 HIS A N 1
ATOM 2579 C CA . HIS A 1 343 ? -11.508 31.203 -7.871 1 98.31 343 HIS A CA 1
ATOM 2580 C C . HIS A 1 343 ? -11.633 31.516 -6.383 1 98.31 343 HIS A C 1
ATOM 2582 O O . HIS A 1 343 ? -12.594 32.156 -5.957 1 98.31 343 HIS A O 1
ATOM 2588 N N . VAL A 1 344 ? -10.797 30.953 -5.598 1 98.88 344 VAL A N 1
ATOM 2589 C CA . VAL A 1 344 ? -10.656 31.344 -4.195 1 98.88 344 VAL A CA 1
ATOM 2590 C C . VAL A 1 344 ? -9.727 32.562 -4.086 1 98.88 344 VAL A C 1
ATOM 2592 O O . VAL A 1 344 ? -8.609 32.531 -4.605 1 98.88 344 VAL A O 1
ATOM 2595 N N . GLU A 1 345 ? -10.172 33.594 -3.465 1 98.75 345 GLU A N 1
ATOM 2596 C CA . GLU A 1 345 ? -9.273 34.719 -3.248 1 98.75 345 GLU A CA 1
ATOM 2597 C C . GLU A 1 345 ? -8.281 34.406 -2.123 1 98.75 345 GLU A C 1
ATOM 2599 O O . GLU A 1 345 ? -8.688 34.156 -0.987 1 98.75 345 GLU A O 1
ATOM 2604 N N . TYR A 1 346 ? -7.07 34.469 -2.447 1 98.62 346 TYR A N 1
ATOM 2605 C CA . TYR A 1 346 ? -5.992 34.25 -1.488 1 98.62 346 TYR A CA 1
ATOM 2606 C C . TYR A 1 346 ? -5.523 35.594 -0.902 1 98.62 346 TYR A C 1
ATOM 2608 O O . TYR A 1 346 ? -4.941 36.406 -1.607 1 98.62 346 TYR A O 1
ATOM 2616 N N . ILE A 1 347 ? -5.766 35.781 0.354 1 98.56 347 ILE A N 1
ATOM 2617 C CA . ILE A 1 347 ? -5.359 37 1.049 1 98.56 347 ILE A CA 1
ATOM 2618 C C . ILE A 1 347 ? -4.199 36.688 1.991 1 98.56 347 ILE A C 1
ATOM 2620 O O . ILE A 1 347 ? -4.375 36 3 1 98.56 347 ILE A O 1
ATOM 2624 N N . LYS A 1 348 ? -3.064 37.25 1.69 1 98.5 348 LYS A N 1
ATOM 2625 C CA . LYS A 1 348 ? -1.867 37 2.492 1 98.5 348 LYS A CA 1
ATOM 2626 C C . LYS A 1 348 ? -1.791 37.969 3.664 1 98.5 348 LYS A C 1
ATOM 2628 O O . LYS A 1 348 ? -1.449 39.156 3.486 1 98.5 348 LYS A O 1
ATOM 2633 N N . GLY A 1 349 ? -2.137 37.469 4.84 1 98.31 349 GLY A N 1
ATOM 2634 C CA . GLY A 1 349 ? -2.137 38.344 6.008 1 98.31 349 GLY A CA 1
ATOM 2635 C C . GLY A 1 349 ? -2.621 37.625 7.266 1 98.31 349 GLY A C 1
ATOM 2636 O O . GLY A 1 349 ? -2.984 36.469 7.23 1 98.31 349 GLY A O 1
ATOM 2637 N N . ALA A 1 350 ? -2.516 38.312 8.375 1 98.31 350 ALA A N 1
ATOM 2638 C CA . ALA A 1 350 ? -2.988 37.844 9.68 1 98.31 350 ALA A CA 1
ATOM 2639 C C . ALA A 1 350 ? -4.398 38.344 9.961 1 98.31 350 ALA A C 1
ATOM 2641 O O . ALA A 1 350 ? -4.656 39.562 9.906 1 98.31 350 ALA A O 1
ATOM 2642 N N . ALA A 1 351 ? -5.258 37.438 10.289 1 98.44 351 ALA A N 1
ATOM 2643 C CA . ALA A 1 351 ? -6.66 37.781 10.492 1 98.44 351 ALA A CA 1
ATOM 2644 C C . ALA A 1 351 ? -6.984 37.906 11.984 1 98.44 351 ALA A C 1
ATOM 2646 O O . ALA A 1 351 ? -6.484 37.125 12.797 1 98.44 351 ALA A O 1
ATOM 2647 N N . THR A 1 352 ? -7.855 38.844 12.281 1 98.44 352 THR A N 1
ATOM 2648 C CA . THR A 1 352 ? -8.422 39.031 13.617 1 98.44 352 THR A CA 1
ATOM 2649 C C . THR A 1 352 ? -9.922 39.312 13.523 1 98.44 352 THR A C 1
ATOM 2651 O O . THR A 1 352 ? -10.344 40.188 12.766 1 98.44 352 THR A O 1
ATOM 2654 N N . LEU A 1 353 ? -10.688 38.594 14.352 1 98.44 353 LEU A N 1
ATOM 2655 C CA . LEU A 1 353 ? -12.117 38.875 14.406 1 98.44 353 LEU A CA 1
ATOM 2656 C C . LEU A 1 353 ? -12.383 40.219 15.109 1 98.44 353 LEU A C 1
ATOM 2658 O O . LEU A 1 353 ? -12.023 40.375 16.281 1 98.44 353 LEU A O 1
ATOM 2662 N N . GLU A 1 354 ? -13.016 41.094 14.469 1 97.31 354 GLU A N 1
ATOM 2663 C CA . GLU A 1 354 ? -13.43 42.344 15.07 1 97.31 354 GLU A CA 1
ATOM 2664 C C . GLU A 1 354 ? -14.859 42.281 15.609 1 97.31 354 GLU A C 1
ATOM 2666 O O . GLU A 1 354 ? -15.195 42.906 16.609 1 97.31 354 GLU A O 1
ATOM 2671 N N . SER A 1 355 ? -15.641 41.625 14.844 1 97 355 SER A N 1
ATOM 2672 C CA . SER A 1 355 ? -17 41.25 15.203 1 97 355 SER A CA 1
ATOM 2673 C C . SER A 1 355 ? -17.344 39.875 14.672 1 97 355 SER A C 1
ATOM 2675 O O . SER A 1 355 ? -16.469 39.156 14.172 1 97 355 SER A O 1
ATOM 2677 N N . ASP A 1 356 ? -18.578 39.5 14.867 1 96.19 356 ASP A N 1
ATOM 2678 C CA . ASP A 1 356 ? -18.938 38.156 14.43 1 96.19 356 ASP A CA 1
ATOM 2679 C C . ASP A 1 356 ? -19.094 38.094 12.914 1 96.19 356 ASP A C 1
ATOM 2681 O O . ASP A 1 356 ? -19.234 37 12.344 1 96.19 356 ASP A O 1
ATOM 2685 N N . HIS A 1 357 ? -18.922 39.188 12.164 1 97.56 357 HIS A N 1
ATOM 2686 C CA . HIS A 1 357 ? -19.016 39.156 10.711 1 97.56 357 HIS A CA 1
ATOM 2687 C C . HIS A 1 357 ? -17.859 39.906 10.07 1 97.56 357 HIS A C 1
ATOM 2689 O O . HIS A 1 357 ? -17.703 39.906 8.844 1 97.56 357 HIS A O 1
ATOM 2695 N N . ILE A 1 358 ? -17.109 40.594 10.852 1 97.81 358 ILE A N 1
ATOM 2696 C CA . ILE A 1 358 ? -16.062 41.469 10.297 1 97.81 358 ILE A CA 1
ATOM 2697 C C . ILE A 1 358 ? -14.695 40.938 10.742 1 97.81 358 ILE A C 1
ATOM 2699 O O . ILE A 1 358 ? -14.453 40.75 11.93 1 97.81 358 ILE A O 1
ATOM 2703 N N . ILE A 1 359 ? -13.797 40.781 9.758 1 98.31 359 ILE A N 1
ATOM 2704 C CA . ILE A 1 359 ? -12.422 40.344 9.977 1 98.31 359 ILE A CA 1
ATOM 2705 C C . ILE A 1 359 ? -11.453 41.438 9.578 1 98.31 359 ILE A C 1
ATOM 2707 O O . ILE A 1 359 ? -11.516 41.938 8.453 1 98.31 359 ILE A O 1
ATOM 2711 N N . SER A 1 360 ? -10.656 41.812 10.477 1 97.94 360 SER A N 1
ATOM 2712 C CA . SER A 1 360 ? -9.531 42.688 10.141 1 97.94 360 SER A CA 1
ATOM 2713 C C . SER A 1 360 ? -8.297 41.875 9.758 1 97.94 360 SER A C 1
ATOM 2715 O O . SER A 1 360 ? -7.895 40.969 10.484 1 97.94 360 SER A O 1
ATOM 2717 N N . THR A 1 361 ? -7.688 42.188 8.617 1 98 361 THR A N 1
ATOM 2718 C CA . THR A 1 361 ? -6.535 41.438 8.125 1 98 361 THR A CA 1
ATOM 2719 C C . THR A 1 361 ? -5.324 42.344 7.977 1 98 361 THR A C 1
ATOM 2721 O O . THR A 1 361 ? -5.359 43.312 7.211 1 98 361 THR A O 1
ATOM 2724 N N . GLN A 1 362 ? -4.32 42.094 8.742 1 98.12 362 GLN A N 1
ATOM 2725 C CA . GLN A 1 362 ? -3.037 42.75 8.531 1 98.12 362 GLN A CA 1
ATOM 2726 C C . GLN A 1 362 ? -2.273 42.094 7.375 1 98.12 362 GLN A C 1
ATOM 2728 O O . GLN A 1 362 ? -1.763 40.969 7.508 1 98.12 362 GLN A O 1
ATOM 2733 N N . LEU A 1 363 ? -2.1 42.781 6.344 1 97.94 363 LEU A N 1
ATOM 2734 C CA . LEU A 1 363 ? -1.53 42.219 5.125 1 97.94 363 LEU A CA 1
ATOM 2735 C C . LEU A 1 363 ? -0.012 42.125 5.227 1 97.94 363 LEU A C 1
ATOM 2737 O O . LEU A 1 363 ? 0.635 43 5.793 1 97.94 363 LEU A O 1
ATOM 2741 N N . LEU A 1 364 ? 0.585 41.062 4.645 1 97.56 364 LEU A N 1
ATOM 2742 C CA . LEU A 1 364 ? 2.033 40.875 4.609 1 97.56 364 LEU A CA 1
ATOM 2743 C C . LEU A 1 364 ? 2.693 42 3.807 1 97.56 364 LEU A C 1
ATOM 2745 O O . LEU A 1 364 ? 3.814 42.406 4.113 1 97.56 364 LEU A O 1
ATOM 2749 N N . ALA A 1 365 ? 2.008 42.469 2.775 1 95.94 365 ALA A N 1
ATOM 2750 C CA . ALA A 1 365 ? 2.531 43.531 1.916 1 95.94 365 ALA A CA 1
ATOM 2751 C C . ALA A 1 365 ? 2.395 44.906 2.584 1 95.94 365 ALA A C 1
ATOM 2753 O O . ALA A 1 365 ? 2.816 45.906 2.025 1 95.94 365 ALA A O 1
ATOM 2754 N N . GLY A 1 366 ? 1.792 44.969 3.672 1 95.44 366 GLY A N 1
ATOM 2755 C CA . GLY A 1 366 ? 1.565 46.219 4.375 1 95.44 366 GLY A CA 1
ATOM 2756 C C . GLY A 1 366 ? 0.128 46.719 4.289 1 95.44 366 GLY A C 1
ATOM 2757 O O . GLY A 1 366 ? -0.558 46.469 3.297 1 95.44 366 GLY A O 1
ATOM 2758 N N . GLY A 1 367 ? -0.3 47.281 5.324 1 96 367 GLY A N 1
ATOM 2759 C CA . GLY A 1 367 ? -1.657 47.812 5.363 1 96 367 GLY A CA 1
ATOM 2760 C C . GLY A 1 367 ? -2.645 46.844 6.008 1 96 367 GLY A C 1
ATOM 2761 O O . GLY A 1 367 ? -2.256 45.781 6.512 1 96 367 GLY A O 1
ATOM 2762 N N . GLU A 1 368 ? -3.844 47.281 6.051 1 96.12 368 GLU A N 1
ATOM 2763 C CA . GLU A 1 368 ? -4.941 46.531 6.652 1 96.12 368 GLU A CA 1
ATOM 2764 C C . GLU A 1 368 ? -6.133 46.438 5.707 1 96.12 368 GLU A C 1
ATOM 2766 O O . GLU A 1 368 ? -6.41 47.375 4.953 1 96.12 368 GLU A O 1
ATOM 2771 N N . ARG A 1 369 ? -6.699 45.25 5.695 1 96.25 369 ARG A N 1
ATOM 2772 C CA . ARG A 1 369 ? -7.914 45.031 4.914 1 96.25 369 ARG A CA 1
ATOM 2773 C C . ARG A 1 369 ? -9.039 44.5 5.793 1 96.25 369 ARG A C 1
ATOM 2775 O O . ARG A 1 369 ? -8.852 43.531 6.543 1 96.25 369 ARG A O 1
ATOM 2782 N N . LYS A 1 370 ? -10.188 45.188 5.762 1 96.94 370 LYS A N 1
ATOM 2783 C CA . LYS A 1 370 ? -11.383 44.719 6.461 1 96.94 370 LYS A CA 1
ATOM 2784 C C . LYS A 1 370 ? -12.289 43.906 5.531 1 96.94 370 LYS A C 1
ATOM 2786 O O . LYS A 1 370 ? -12.602 44.375 4.43 1 96.94 370 LYS A O 1
ATOM 2791 N N . ILE A 1 371 ? -12.68 42.75 6.023 1 97.69 371 ILE A N 1
ATOM 2792 C CA . ILE A 1 371 ? -13.453 41.844 5.203 1 97.69 371 ILE A CA 1
ATOM 2793 C C . ILE A 1 371 ? -14.75 41.469 5.918 1 97.69 371 ILE A C 1
ATOM 2795 O O . ILE A 1 371 ? -14.742 41.156 7.113 1 97.69 371 ILE A O 1
ATOM 2799 N N . GLU A 1 372 ? -15.852 41.562 5.215 1 98.06 372 GLU A N 1
ATOM 2800 C CA . GLU A 1 372 ? -17.141 41.062 5.711 1 98.06 372 GLU A CA 1
ATOM 2801 C C . GLU A 1 372 ? -17.438 39.656 5.188 1 98.06 372 GLU A C 1
ATOM 2803 O O . GLU A 1 372 ? -17.203 39.375 4.012 1 98.06 372 GLU A O 1
ATOM 2808 N N . ALA A 1 373 ? -17.922 38.844 6.094 1 98.12 373 ALA A N 1
ATOM 2809 C CA . ALA A 1 373 ? -18.188 37.469 5.711 1 98.12 373 ALA A CA 1
ATOM 2810 C C . ALA A 1 373 ? -19.531 37 6.238 1 98.12 373 ALA A C 1
ATOM 2812 O O . ALA A 1 373 ? -19.906 37.281 7.379 1 98.12 373 ALA A O 1
ATOM 2813 N N . SER A 1 374 ? -20.297 36.25 5.371 1 98.56 374 SER A N 1
ATOM 2814 C CA . SER A 1 374 ? -21.531 35.625 5.824 1 98.56 374 SER A CA 1
ATOM 2815 C C . SER A 1 374 ? -21.234 3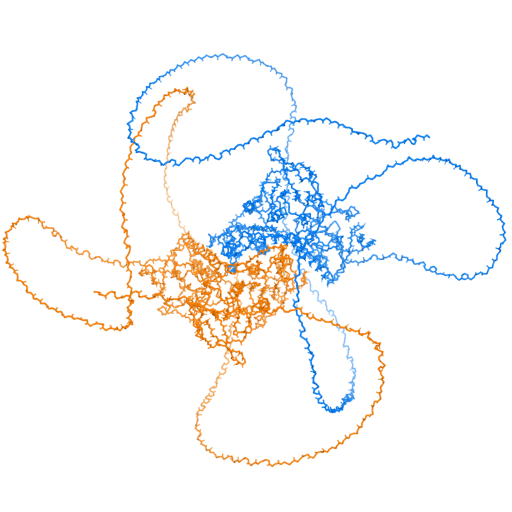4.438 6.719 1 98.56 374 SER A C 1
ATOM 2817 O O . SER A 1 374 ? -22 34.125 7.648 1 98.56 374 SER A O 1
ATOM 2819 N N . ASN A 1 375 ? -20.25 33.656 6.395 1 98.81 375 ASN A N 1
ATOM 2820 C CA . ASN A 1 375 ? -19.75 32.531 7.172 1 98.81 375 ASN A CA 1
ATOM 2821 C C . ASN A 1 375 ? -18.234 32.625 7.352 1 98.81 375 ASN A C 1
ATOM 2823 O O . ASN A 1 375 ? -17.516 33.031 6.438 1 98.81 375 ASN A O 1
ATOM 2827 N N . ILE A 1 376 ? -17.797 32.25 8.547 1 98.88 376 ILE A N 1
ATOM 2828 C CA . ILE A 1 376 ? -16.375 32.25 8.852 1 98.88 376 ILE A CA 1
ATOM 2829 C C . ILE A 1 376 ? -15.93 30.859 9.297 1 98.88 376 ILE A C 1
ATOM 2831 O O . ILE A 1 376 ? -16.609 30.219 10.102 1 98.88 376 ILE A O 1
ATOM 2835 N N . VAL A 1 377 ? -14.836 30.312 8.758 1 98.94 377 VAL A N 1
ATOM 2836 C CA . VAL A 1 377 ? -14.227 29.062 9.172 1 98.94 377 VAL A CA 1
ATOM 2837 C C . VAL A 1 377 ? -12.844 29.328 9.766 1 98.94 377 VAL A C 1
ATOM 2839 O O . VAL A 1 377 ? -11.93 29.734 9.055 1 98.94 377 VAL A O 1
ATOM 2842 N N . LEU A 1 378 ? -12.734 29.125 11.047 1 98.94 378 LEU A N 1
ATOM 2843 C CA . LEU A 1 378 ? -11.445 29.25 11.719 1 98.94 378 LEU A CA 1
ATOM 2844 C C . LEU A 1 378 ? -10.641 27.969 11.594 1 98.94 378 LEU A C 1
ATOM 2846 O O . LEU A 1 378 ? -11.062 26.906 12.062 1 98.94 378 LEU A O 1
ATOM 2850 N N . ALA A 1 379 ? -9.453 27.984 10.992 1 98.88 379 ALA A N 1
ATOM 2851 C CA . ALA A 1 379 ? -8.609 26.828 10.695 1 98.88 379 ALA A CA 1
ATOM 2852 C C . ALA A 1 379 ? -7.137 27.156 10.898 1 98.88 379 ALA A C 1
ATOM 2854 O O . ALA A 1 379 ? -6.301 26.844 10.047 1 98.88 379 ALA A O 1
ATOM 2855 N N . THR A 1 380 ? -6.754 27.719 12.008 1 98.69 380 THR A N 1
ATOM 2856 C CA . THR A 1 380 ? -5.426 28.297 12.203 1 98.69 380 THR A CA 1
ATOM 2857 C C . THR A 1 380 ? -4.453 27.234 12.711 1 98.69 380 THR A C 1
ATOM 2859 O O . THR A 1 380 ? -3.26 27.5 12.867 1 98.69 380 THR A O 1
ATOM 2862 N N . GLY A 1 381 ? -4.898 26.031 12.984 1 98.19 381 GLY A N 1
ATOM 2863 C CA . GLY A 1 381 ? -4.031 24.906 13.281 1 98.19 381 GLY A CA 1
ATOM 2864 C C . GLY A 1 381 ? -3.449 24.953 14.68 1 98.19 381 GLY A C 1
ATOM 2865 O O . GLY A 1 381 ? -4.156 25.266 15.641 1 98.19 381 GLY A O 1
ATOM 2866 N N . SER A 1 382 ? -2.215 24.484 14.789 1 98 382 SER A N 1
ATOM 2867 C CA . SER A 1 382 ? -1.576 24.344 16.094 1 98 382 SER A CA 1
ATOM 2868 C C . SER A 1 382 ? -0.118 24.781 16.047 1 98 382 SER A C 1
ATOM 2870 O O . SER A 1 382 ? 0.42 25.047 14.969 1 98 382 SER A O 1
ATOM 2872 N N . LEU A 1 383 ? 0.449 24.922 17.203 1 96.31 383 LEU A N 1
ATOM 2873 C CA . LEU A 1 383 ? 1.858 25.25 17.406 1 96.31 383 LEU A CA 1
ATOM 2874 C C . LEU A 1 383 ? 2.529 24.219 18.297 1 96.31 383 LEU A C 1
ATOM 2876 O O . LEU A 1 383 ? 1.857 23.531 19.094 1 96.31 383 LEU A O 1
ATOM 2880 N N . SER A 1 384 ? 3.852 24.141 18.188 1 96.5 384 SER A N 1
ATOM 2881 C CA . SER A 1 384 ? 4.59 23.266 19.094 1 96.5 384 SER A CA 1
ATOM 2882 C C . SER A 1 384 ? 4.43 23.703 20.547 1 96.5 384 SER A C 1
ATOM 2884 O O . SER A 1 384 ? 4.48 24.906 20.844 1 96.5 384 SER A O 1
ATOM 2886 N N . ARG A 1 385 ? 4.258 22.75 21.391 1 95.75 385 ARG A N 1
ATOM 2887 C CA . ARG A 1 385 ? 4.133 23.047 22.812 1 95.75 385 ARG A CA 1
ATOM 2888 C C . ARG A 1 385 ? 5.469 23.5 23.391 1 95.75 385 ARG A C 1
ATOM 2890 O O . ARG A 1 385 ? 6.496 22.859 23.156 1 95.75 385 ARG A O 1
ATOM 2897 N N . ALA A 1 386 ? 5.395 24.531 24.141 1 91.31 386 ALA A N 1
ATOM 2898 C CA . ALA A 1 386 ? 6.59 25 24.828 1 91.31 386 ALA A CA 1
ATOM 2899 C C . ALA A 1 386 ? 6.898 24.109 26.031 1 91.31 386 ALA A C 1
ATOM 2901 O O . ALA A 1 386 ? 5.984 23.641 26.719 1 91.31 386 ALA A O 1
ATOM 2902 N N . MET A 1 387 ? 8.148 23.906 26.203 1 93.75 387 MET A N 1
ATOM 2903 C CA . MET A 1 387 ? 8.656 23.172 27.359 1 93.75 387 MET A CA 1
ATOM 2904 C C . MET A 1 387 ? 9.688 24 28.109 1 93.75 387 MET A C 1
ATOM 2906 O O . MET A 1 387 ? 10.875 23.969 27.797 1 93.75 387 MET A O 1
ATOM 2910 N N . PRO A 1 388 ? 9.312 24.531 29.203 1 92.19 388 PRO A N 1
ATOM 2911 C CA . PRO A 1 388 ? 10.148 25.516 29.906 1 92.19 388 PRO A CA 1
ATOM 2912 C C . PRO A 1 388 ? 11.547 24.984 30.219 1 92.19 388 PRO A C 1
ATOM 2914 O O . PRO A 1 388 ? 12.539 25.703 30.047 1 92.19 388 PRO A O 1
ATOM 2917 N N . PRO A 1 389 ? 11.703 23.703 30.625 1 95.19 389 PRO A N 1
ATOM 2918 C CA . PRO A 1 389 ? 13.055 23.219 30.891 1 95.19 389 PRO A CA 1
ATOM 2919 C C . PRO A 1 389 ? 13.922 23.125 29.641 1 95.19 389 PRO A C 1
ATOM 2921 O O . PRO A 1 389 ? 15.133 22.953 29.734 1 95.19 389 PRO A O 1
ATOM 2924 N N . LEU A 1 390 ? 13.297 23.219 28.531 1 96.94 390 LEU A N 1
ATOM 2925 C CA . LEU A 1 390 ? 13.992 23.125 27.25 1 96.94 390 LEU A CA 1
ATOM 2926 C C . LEU A 1 390 ? 13.602 24.281 26.328 1 96.94 390 LEU A C 1
ATOM 2928 O O . LEU A 1 390 ? 12.836 24.094 25.391 1 96.94 390 LEU A O 1
ATOM 2932 N N . PRO A 1 391 ? 14.125 25.438 26.531 1 97.06 391 PRO A N 1
ATOM 2933 C CA . PRO A 1 391 ? 13.766 26.578 25.672 1 97.06 391 PRO A CA 1
ATOM 2934 C C . PRO A 1 391 ? 14.266 26.406 24.234 1 97.06 391 PRO A C 1
ATOM 2936 O O . PRO A 1 391 ? 15.469 26.344 24 1 97.06 391 PRO A O 1
ATOM 2939 N N . VAL A 1 392 ? 13.383 26.438 23.312 1 97.44 392 VAL A N 1
ATOM 2940 C CA . VAL A 1 392 ? 13.672 26.141 21.922 1 97.44 392 VAL A CA 1
ATOM 2941 C C . VAL A 1 392 ? 14.242 27.375 21.234 1 97.44 392 VAL A C 1
ATOM 2943 O O . VAL A 1 392 ? 13.734 28.484 21.406 1 97.44 392 VAL A O 1
ATOM 2946 N N . ASP A 1 393 ? 15.273 27.25 20.531 1 97.19 393 ASP A N 1
ATOM 2947 C CA . ASP A 1 393 ? 15.891 28.203 19.609 1 97.19 393 ASP A CA 1
ATOM 2948 C C . ASP A 1 393 ? 16.375 27.5 18.344 1 97.19 393 ASP A C 1
ATOM 2950 O O . ASP A 1 393 ? 17.516 27.016 18.297 1 97.19 393 ASP A O 1
ATOM 2954 N N . ASN A 1 394 ? 15.586 27.5 17.328 1 97.5 394 ASN A N 1
ATOM 2955 C CA . ASN A 1 394 ? 15.867 26.734 16.125 1 97.5 394 ASN A CA 1
ATOM 2956 C C . ASN A 1 394 ? 17.094 27.281 15.383 1 97.5 394 ASN A C 1
ATOM 2958 O O . ASN A 1 394 ? 17.797 26.531 14.711 1 97.5 394 ASN A O 1
ATOM 2962 N N . GLU A 1 395 ? 17.375 28.516 15.508 1 96.19 395 GLU A N 1
ATOM 2963 C CA . GLU A 1 395 ? 18.484 29.141 14.789 1 96.19 395 GLU A CA 1
ATOM 2964 C C . GLU A 1 395 ? 19.828 28.672 15.328 1 96.19 395 GLU A C 1
ATOM 2966 O O . GLU A 1 395 ? 20.781 28.516 14.57 1 96.19 395 GLU A O 1
ATOM 2971 N N . LYS A 1 396 ? 19.859 28.391 16.672 1 95.5 396 LYS A N 1
ATOM 2972 C CA . LYS A 1 396 ? 21.109 27.969 17.281 1 95.5 396 LYS A CA 1
ATOM 2973 C C . LYS A 1 396 ? 21.312 26.469 17.141 1 95.5 396 LYS A C 1
ATOM 2975 O O . LYS A 1 396 ? 22.422 25.969 17.375 1 95.5 396 LYS A O 1
ATOM 2980 N N . GLU A 1 397 ? 20.344 25.719 16.875 1 97.06 397 GLU A N 1
ATOM 2981 C CA . GLU A 1 397 ? 20.344 24.297 16.547 1 97.06 397 GLU A CA 1
ATOM 2982 C C . GLU A 1 397 ? 20.781 23.453 17.734 1 97.06 397 GLU A C 1
ATOM 2984 O O . GLU A 1 397 ? 21.312 22.359 17.578 1 97.06 397 GLU A O 1
ATOM 2989 N N . ARG A 1 398 ? 20.672 24 18.938 1 97.81 398 ARG A N 1
ATOM 2990 C CA . ARG A 1 398 ? 21 23.266 20.156 1 97.81 398 ARG A CA 1
ATOM 2991 C C . ARG A 1 398 ? 19.75 22.625 20.75 1 97.81 398 ARG A C 1
ATOM 2993 O O . ARG A 1 398 ? 19.719 21.406 20.953 1 97.81 398 ARG A O 1
ATOM 3000 N N . ILE A 1 399 ? 18.797 23.438 21.062 1 98.56 399 ILE A N 1
ATOM 3001 C CA . ILE A 1 399 ? 17.469 22.984 21.453 1 98.56 399 ILE A CA 1
ATOM 3002 C C . ILE A 1 399 ? 16.453 23.406 20.391 1 98.56 399 ILE A C 1
ATOM 3004 O O . ILE A 1 399 ? 16.219 24.594 20.188 1 98.56 399 ILE A O 1
ATOM 3008 N N . ILE A 1 400 ? 15.93 22.422 19.766 1 98.44 400 ILE A N 1
ATOM 3009 C CA . ILE A 1 400 ? 15.094 22.703 18.609 1 98.44 400 ILE A CA 1
ATOM 3010 C C . ILE A 1 400 ? 13.766 21.969 18.734 1 98.44 400 ILE A C 1
ATOM 3012 O O . ILE A 1 400 ? 13.633 21.047 19.547 1 98.44 400 ILE A O 1
ATOM 3016 N N . ASP A 1 401 ? 12.75 22.391 18.016 1 98.12 401 ASP A N 1
ATOM 3017 C CA . ASP A 1 401 ? 11.508 21.656 17.812 1 98.12 401 ASP A CA 1
ATOM 3018 C C . ASP A 1 401 ? 11.484 21 16.422 1 98.12 401 ASP A C 1
ATOM 3020 O O . ASP A 1 401 ? 12.523 20.859 15.773 1 98.12 401 ASP A O 1
ATOM 3024 N N . SER A 1 402 ? 10.297 20.516 16.016 1 97.38 402 SER A N 1
ATOM 3025 C CA . SER A 1 402 ? 10.18 19.797 14.758 1 97.38 402 SER A CA 1
ATOM 3026 C C . SER A 1 402 ? 10.578 20.688 13.578 1 97.38 402 SER A C 1
ATOM 3028 O O . SER A 1 402 ? 11.172 20.203 12.609 1 97.38 402 SER A O 1
ATOM 3030 N N . THR A 1 403 ? 10.25 21.969 13.602 1 97.69 403 THR A N 1
ATOM 3031 C CA . THR A 1 403 ? 10.617 22.891 12.539 1 97.69 403 THR A CA 1
ATOM 3032 C C . THR A 1 403 ? 12.133 22.969 12.375 1 97.69 403 THR A C 1
ATOM 3034 O O . THR A 1 403 ? 12.648 22.922 11.258 1 97.69 403 THR A O 1
ATOM 3037 N N . GLY A 1 404 ? 12.805 23.062 13.484 1 98.19 404 GLY A N 1
ATOM 3038 C CA . GLY A 1 404 ? 14.258 23.109 13.453 1 98.19 404 GLY A CA 1
ATOM 3039 C C . GLY A 1 404 ? 14.891 21.812 12.977 1 98.19 404 GLY A C 1
ATOM 3040 O O . GLY A 1 404 ? 15.906 21.828 12.281 1 98.19 404 GLY A O 1
ATOM 3041 N N . ALA A 1 405 ? 14.297 20.734 13.352 1 98.5 405 ALA A N 1
ATOM 3042 C CA . ALA A 1 405 ? 14.836 19.422 13.016 1 98.5 405 ALA A CA 1
ATOM 3043 C C . ALA A 1 405 ? 14.789 19.188 11.508 1 98.5 405 ALA A C 1
ATOM 3045 O O . ALA A 1 405 ? 15.531 18.359 10.977 1 98.5 405 ALA A O 1
ATOM 3046 N N . LEU A 1 406 ? 13.945 19.938 10.805 1 98.44 406 LEU A N 1
ATOM 3047 C CA . LEU A 1 406 ? 13.742 19.75 9.367 1 98.44 406 LEU A CA 1
ATOM 3048 C C . LEU A 1 406 ? 14.719 20.609 8.562 1 98.44 406 LEU A C 1
ATOM 3050 O O . LEU A 1 406 ? 14.75 20.531 7.336 1 98.44 406 LEU A O 1
ATOM 3054 N N . LYS A 1 407 ? 15.547 21.391 9.258 1 97.5 407 LYS A N 1
ATOM 3055 C CA . LYS A 1 407 ? 16.438 22.266 8.5 1 97.5 407 LYS A CA 1
ATOM 3056 C C . LYS A 1 407 ? 17.812 22.344 9.164 1 97.5 407 LYS A C 1
ATOM 3058 O O . LYS A 1 407 ? 18.484 23.375 9.086 1 97.5 407 LYS A O 1
ATOM 3063 N N . LEU A 1 408 ? 18.203 21.312 9.914 1 97.94 408 LEU A N 1
ATOM 3064 C CA . LEU A 1 408 ? 19.531 21.297 10.516 1 97.94 408 LEU A CA 1
ATOM 3065 C C . LEU A 1 408 ? 20.609 21.469 9.453 1 97.94 408 LEU A C 1
ATOM 3067 O O . LEU A 1 408 ? 20.5 20.906 8.359 1 97.94 408 LEU A O 1
ATOM 3071 N N . SER A 1 409 ? 21.688 22.156 9.812 1 97.25 409 SER A N 1
ATOM 3072 C CA . SER A 1 409 ? 22.766 22.438 8.875 1 97.25 409 SER A CA 1
ATOM 3073 C C . SER A 1 409 ? 23.766 21.297 8.828 1 97.25 409 SER A C 1
ATOM 3075 O O . SER A 1 409 ? 24.562 21.203 7.891 1 97.25 409 SER A O 1
ATOM 3077 N N . LYS A 1 410 ? 23.766 20.578 9.906 1 97.62 410 LYS A N 1
ATOM 3078 C CA . LYS A 1 410 ? 24.656 19.438 9.992 1 97.62 410 LYS A CA 1
ATOM 3079 C C . LYS A 1 410 ? 24.031 18.312 10.82 1 97.62 410 LYS A C 1
ATOM 3081 O O . LYS A 1 410 ? 23.109 18.562 11.609 1 97.62 410 LYS A O 1
ATOM 3086 N N . VAL A 1 411 ? 24.578 17.125 10.625 1 98.44 411 VAL A N 1
ATOM 3087 C CA . VAL A 1 411 ? 24.109 15.992 11.422 1 98.44 411 VAL A CA 1
ATOM 3088 C C . VAL A 1 411 ? 24.703 16.078 12.828 1 98.44 411 VAL A C 1
ATOM 3090 O O . VAL A 1 411 ? 25.922 16.156 12.992 1 98.44 411 VAL A O 1
ATOM 3093 N N . PRO A 1 412 ? 23.828 16.047 13.758 1 98.31 412 PRO A N 1
ATOM 3094 C CA . PRO A 1 412 ? 24.406 16 15.102 1 98.31 412 PRO A CA 1
ATOM 3095 C C . PRO A 1 412 ? 25.125 14.68 15.391 1 98.31 412 PRO A C 1
ATOM 3097 O O . PRO A 1 412 ? 24.703 13.625 14.906 1 98.31 412 PRO A O 1
ATOM 3100 N N . ASN A 1 413 ? 26.234 14.805 16.203 1 98.38 413 ASN A N 1
ATOM 3101 C CA . ASN A 1 413 ? 26.844 13.555 16.656 1 98.38 413 ASN A CA 1
ATOM 3102 C C . ASN A 1 413 ? 25.938 12.805 17.625 1 98.38 413 ASN A C 1
ATOM 3104 O O . ASN A 1 413 ? 25.75 11.594 17.484 1 98.38 413 ASN A O 1
ATOM 3108 N N . ARG A 1 414 ? 25.5 13.57 18.562 1 98.69 414 ARG A N 1
ATOM 3109 C CA . ARG A 1 414 ? 24.531 13.055 19.531 1 98.69 414 ARG A CA 1
ATOM 3110 C C . ARG A 1 414 ? 23.25 13.875 19.516 1 98.69 414 ARG A C 1
ATOM 3112 O O . ARG A 1 414 ? 23.281 15.102 19.562 1 98.69 414 ARG A O 1
ATOM 3119 N N . LEU A 1 415 ? 22.109 13.148 19.375 1 98.81 415 LEU A N 1
ATOM 3120 C CA . LEU A 1 415 ? 20.781 13.758 19.359 1 98.81 415 LEU A CA 1
ATOM 3121 C C . LEU A 1 415 ? 19.906 13.18 20.469 1 98.81 415 LEU A C 1
ATOM 3123 O O . LEU A 1 415 ? 19.672 11.969 20.5 1 98.81 415 LEU A O 1
ATOM 3127 N N . ILE A 1 416 ? 19.484 13.992 21.391 1 98.88 416 ILE A N 1
ATOM 3128 C CA . ILE A 1 416 ? 18.484 13.586 22.359 1 98.88 416 ILE A CA 1
ATOM 3129 C C . ILE A 1 416 ? 17.094 14 21.875 1 98.88 416 ILE A C 1
ATOM 3131 O O . ILE A 1 416 ? 16.875 15.156 21.484 1 98.88 416 ILE A O 1
ATOM 3135 N N . VAL A 1 417 ? 16.203 13.078 21.781 1 98.81 417 VAL A N 1
ATOM 3136 C CA . VAL A 1 417 ? 14.82 13.328 21.422 1 98.81 417 VAL A CA 1
ATOM 3137 C C . VAL A 1 417 ? 13.938 13.273 22.672 1 98.81 417 VAL A C 1
ATOM 3139 O O . VAL A 1 417 ? 13.836 12.227 23.312 1 98.81 417 VAL A O 1
ATOM 3142 N N . VAL A 1 418 ? 13.383 14.375 22.984 1 98.62 418 VAL A N 1
ATOM 3143 C CA . VAL A 1 418 ? 12.477 14.406 24.125 1 98.62 418 VAL A CA 1
ATOM 3144 C C . VAL A 1 418 ? 11.031 14.25 23.641 1 98.62 418 VAL A C 1
ATOM 3146 O O . VAL A 1 418 ? 10.469 15.172 23.062 1 98.62 418 VAL A O 1
ATOM 3149 N N . GLY A 1 419 ? 10.43 13.125 23.969 1 97.75 419 GLY A N 1
ATOM 3150 C CA . GLY A 1 419 ? 9.133 12.719 23.453 1 97.75 419 GLY A CA 1
ATOM 3151 C C . GLY A 1 419 ? 9.211 11.547 22.5 1 97.75 419 GLY A C 1
ATOM 3152 O O . GLY A 1 419 ? 9.742 11.68 21.391 1 97.75 419 GLY A O 1
ATOM 3153 N N . GLY A 1 420 ? 8.648 10.445 22.891 1 97.88 420 GLY A N 1
ATOM 3154 C CA . GLY A 1 420 ? 8.664 9.242 22.078 1 97.88 420 GLY A CA 1
ATOM 3155 C C . GLY A 1 420 ? 7.387 9.055 21.266 1 97.88 420 GLY A C 1
ATOM 3156 O O . GLY A 1 420 ? 6.934 7.926 21.062 1 97.88 420 GLY A O 1
ATOM 3157 N N . GLY A 1 421 ? 6.785 10.188 20.844 1 97.25 421 GLY A N 1
ATOM 3158 C CA . GLY A 1 421 ? 5.617 10.156 19.969 1 97.25 421 GLY A CA 1
ATOM 3159 C C . GLY A 1 421 ? 5.969 10.102 18.5 1 97.25 421 GLY A C 1
ATOM 3160 O O . GLY A 1 421 ? 7.102 9.781 18.141 1 97.25 421 GLY A O 1
ATOM 3161 N N . VAL A 1 422 ? 5.059 10.391 17.625 1 96.94 422 VAL A N 1
ATOM 3162 C CA . VAL A 1 422 ? 5.156 10.234 16.172 1 96.94 422 VAL A CA 1
ATOM 3163 C C . VAL A 1 422 ? 6.309 11.078 15.641 1 96.94 422 VAL A C 1
ATOM 3165 O O . VAL A 1 422 ? 7.207 10.57 14.969 1 96.94 422 VAL A O 1
ATOM 3168 N N . ILE A 1 423 ? 6.332 12.352 15.969 1 97.56 423 ILE A N 1
ATOM 3169 C CA . ILE A 1 423 ? 7.301 13.289 15.414 1 97.56 423 ILE A CA 1
ATOM 3170 C C . ILE A 1 423 ? 8.711 12.898 15.859 1 97.56 423 ILE A C 1
ATOM 3172 O O . ILE A 1 423 ? 9.633 12.852 15.055 1 97.56 423 ILE A O 1
ATOM 3176 N N . GLY A 1 424 ? 8.867 12.609 17.156 1 98.31 424 GLY A N 1
ATOM 3177 C CA . GLY A 1 424 ? 10.172 12.25 17.688 1 98.31 424 GLY A CA 1
ATOM 3178 C C . GLY A 1 424 ? 10.742 10.992 17.047 1 98.31 424 GLY A C 1
ATOM 3179 O O . GLY A 1 424 ? 11.93 10.945 16.719 1 98.31 424 GLY A O 1
ATOM 3180 N N . LEU A 1 425 ? 9.93 10.023 16.859 1 98.69 425 LEU A N 1
ATOM 3181 C CA . LEU A 1 425 ? 10.398 8.75 16.312 1 98.69 425 LEU A CA 1
ATOM 3182 C C . LEU A 1 425 ? 10.734 8.891 14.828 1 98.69 425 LEU A C 1
ATOM 3184 O O . LEU A 1 425 ? 11.719 8.32 14.359 1 98.69 425 LEU A O 1
ATOM 3188 N N . GLU A 1 426 ? 9.922 9.594 14.102 1 98.56 426 GLU A N 1
ATOM 3189 C CA . GLU A 1 426 ? 10.172 9.781 12.672 1 98.56 426 GLU A CA 1
ATOM 3190 C C . GLU A 1 426 ? 11.453 10.578 12.445 1 98.56 426 GLU A C 1
ATOM 3192 O O . GLU A 1 426 ? 12.359 10.125 11.742 1 98.56 426 GLU A O 1
ATOM 3197 N N . LEU A 1 427 ? 11.539 11.727 13.094 1 98.75 427 LEU A N 1
ATOM 3198 C CA . LEU A 1 427 ? 12.711 12.57 12.875 1 98.75 427 LEU A CA 1
ATOM 3199 C C . LEU A 1 427 ? 13.945 11.969 13.531 1 98.75 427 LEU A C 1
ATOM 3201 O O . LEU A 1 427 ? 15.062 12.109 13.023 1 98.75 427 LEU A O 1
ATOM 3205 N N . GLY A 1 428 ? 13.711 11.289 14.695 1 98.81 428 GLY A N 1
ATOM 3206 C CA . GLY A 1 428 ? 14.812 10.516 15.258 1 98.81 428 GLY A CA 1
ATOM 3207 C C . GLY A 1 428 ? 15.359 9.477 14.297 1 98.81 428 GLY A C 1
ATOM 3208 O O . GLY A 1 428 ? 16.578 9.281 14.211 1 98.81 428 GLY A O 1
ATOM 3209 N N . SER A 1 429 ? 14.531 8.828 13.578 1 98.81 429 SER A N 1
ATOM 3210 C CA . SER A 1 429 ? 14.938 7.809 12.609 1 98.81 429 SER A CA 1
ATOM 3211 C C . SER A 1 429 ? 15.734 8.422 11.469 1 98.81 429 SER A C 1
ATOM 3213 O O . SER A 1 429 ? 16.719 7.84 11 1 98.81 429 SER A O 1
ATOM 3215 N N . VAL A 1 430 ? 15.305 9.594 10.984 1 98.81 430 VAL A N 1
ATOM 3216 C CA . VAL A 1 430 ? 15.992 10.289 9.898 1 98.81 430 VAL A CA 1
ATOM 3217 C C . VAL A 1 430 ? 17.453 10.531 10.289 1 98.81 430 VAL A C 1
ATOM 3219 O O . VAL A 1 430 ? 18.375 10.109 9.586 1 98.81 430 VAL A O 1
ATOM 3222 N N . TRP A 1 431 ? 17.609 11.141 11.391 1 98.88 431 TRP A N 1
ATOM 3223 C CA . TRP A 1 431 ? 18.953 11.586 11.766 1 98.88 431 TRP A CA 1
ATOM 3224 C C . TRP A 1 431 ? 19.812 10.414 12.227 1 98.88 431 TRP A C 1
ATOM 3226 O O . TRP A 1 431 ? 21.016 10.406 12.008 1 98.88 431 TRP A O 1
ATOM 3236 N N . ARG A 1 432 ? 19.203 9.398 12.812 1 98.75 432 ARG A N 1
ATOM 3237 C CA . ARG A 1 432 ? 19.938 8.18 13.133 1 98.75 432 ARG A CA 1
ATOM 3238 C C . ARG A 1 432 ? 20.531 7.551 11.875 1 98.75 432 ARG A C 1
ATOM 3240 O O . ARG A 1 432 ? 21.719 7.195 11.844 1 98.75 432 ARG A O 1
ATOM 3247 N N . ARG A 1 433 ? 19.719 7.438 10.875 1 98.56 433 ARG A N 1
ATOM 3248 C CA . ARG A 1 433 ? 20.172 6.832 9.625 1 98.56 433 ARG A CA 1
ATOM 3249 C C . ARG A 1 433 ? 21.312 7.633 9 1 98.56 433 ARG A C 1
ATOM 3251 O O . ARG A 1 433 ? 22.203 7.066 8.359 1 98.56 433 ARG A O 1
ATOM 3258 N N . LEU A 1 434 ? 21.281 8.922 9.242 1 98.56 434 LEU A N 1
ATOM 3259 C CA . LEU A 1 434 ? 22.297 9.797 8.664 1 98.56 434 LEU A CA 1
ATOM 3260 C C . LEU A 1 434 ? 23.547 9.836 9.539 1 98.56 434 LEU A C 1
ATOM 3262 O O . LEU A 1 434 ? 24.531 10.484 9.188 1 98.56 434 LEU A O 1
ATOM 3266 N N . GLY A 1 435 ? 23.453 9.227 10.82 1 98.31 435 GLY A N 1
ATOM 3267 C CA . GLY A 1 435 ? 24.703 9.023 11.531 1 98.31 435 GLY A CA 1
ATOM 3268 C C . GLY A 1 435 ? 24.641 9.453 12.984 1 98.31 435 GLY A C 1
ATOM 3269 O O . GLY A 1 435 ? 25.562 9.18 13.758 1 98.31 435 GLY A O 1
ATOM 3270 N N . ALA A 1 436 ? 23.609 10.094 13.367 1 98.81 436 ALA A N 1
ATOM 3271 C CA . ALA A 1 436 ? 23.484 10.57 14.742 1 98.81 436 ALA A CA 1
ATOM 3272 C C . ALA A 1 436 ? 23.281 9.406 15.703 1 98.81 436 ALA A C 1
ATOM 3274 O O . ALA A 1 436 ? 22.547 8.453 15.391 1 98.81 436 ALA A O 1
ATOM 3275 N N . LYS A 1 437 ? 23.922 9.492 16.859 1 98.81 437 LYS A N 1
ATOM 3276 C CA . LYS A 1 437 ? 23.531 8.641 17.984 1 98.81 437 LYS A CA 1
ATOM 3277 C C . LYS A 1 437 ? 22.281 9.188 18.688 1 98.81 437 LYS A C 1
ATOM 3279 O O . LYS A 1 437 ? 22.359 10.211 19.375 1 98.81 437 LYS A O 1
ATOM 3284 N N . VAL A 1 438 ? 21.172 8.477 18.578 1 98.88 438 VAL A N 1
ATOM 3285 C CA . VAL A 1 438 ? 19.891 9.031 19.016 1 98.88 438 VAL A CA 1
ATOM 3286 C C . VAL A 1 438 ? 19.453 8.352 20.312 1 98.88 438 VAL A C 1
ATOM 3288 O O . VAL A 1 438 ? 19.422 7.121 20.391 1 98.88 438 VAL A O 1
ATOM 3291 N N . GLU A 1 439 ? 19.109 9.109 21.25 1 98.75 439 GLU A N 1
ATOM 3292 C CA . GLU A 1 439 ? 18.5 8.656 22.5 1 98.75 439 GLU A CA 1
ATOM 3293 C C . GLU A 1 439 ? 17.172 9.344 22.75 1 98.75 439 GLU A C 1
ATOM 3295 O O . GLU A 1 439 ? 17.094 10.578 22.797 1 98.75 439 GLU A O 1
ATOM 3300 N N . VAL A 1 440 ? 16.125 8.516 22.922 1 98.81 440 VAL A N 1
ATOM 3301 C CA . VAL A 1 440 ? 14.789 9.039 23.141 1 98.81 440 VAL A CA 1
ATOM 3302 C C . VAL A 1 440 ? 14.461 9.023 24.625 1 98.81 440 VAL A C 1
ATOM 3304 O O . VAL A 1 440 ? 14.562 7.988 25.281 1 98.81 440 VAL A O 1
ATOM 3307 N N . VAL A 1 441 ? 14.102 10.164 25.125 1 98.44 441 VAL A N 1
ATOM 3308 C CA . VAL A 1 441 ? 13.625 10.305 26.484 1 98.44 441 VAL A CA 1
ATOM 3309 C C . VAL A 1 441 ? 12.109 10.461 26.5 1 98.44 441 VAL A C 1
ATOM 3311 O O . VAL A 1 441 ? 11.578 11.414 25.922 1 98.44 441 VAL A O 1
ATOM 3314 N N . GLU A 1 442 ? 11.422 9.547 27.141 1 97.75 442 GLU A N 1
ATOM 3315 C CA . GLU A 1 442 ? 9.961 9.523 27.156 1 97.75 442 GLU A CA 1
ATOM 3316 C C . GLU A 1 442 ? 9.43 9.422 28.578 1 97.75 442 GLU A C 1
ATOM 3318 O O . GLU A 1 442 ? 9.914 8.602 29.375 1 97.75 442 GLU A O 1
ATOM 3323 N N . PHE A 1 443 ? 8.484 10.312 28.859 1 95.88 443 PHE A N 1
ATOM 3324 C CA . PHE A 1 443 ? 7.871 10.367 30.172 1 95.88 443 PHE A CA 1
ATOM 3325 C C . PHE A 1 443 ? 7.098 9.086 30.469 1 95.88 443 PHE A C 1
ATOM 3327 O O . PHE A 1 443 ? 7.109 8.594 31.594 1 95.88 443 PHE A O 1
ATOM 3334 N N . LEU A 1 444 ? 6.461 8.516 29.469 1 95.31 444 LEU A N 1
ATOM 3335 C CA . LEU A 1 444 ? 5.625 7.328 29.609 1 95.31 444 LEU A CA 1
ATOM 3336 C C . LEU A 1 444 ? 6.473 6.059 29.578 1 95.31 444 LEU A C 1
ATOM 3338 O O . LEU A 1 444 ? 7.676 6.121 29.312 1 95.31 444 LEU A O 1
ATOM 3342 N N . ASP A 1 445 ? 5.801 4.902 29.766 1 95.94 445 ASP A N 1
ATOM 3343 C CA . ASP A 1 445 ? 6.5 3.621 29.828 1 95.94 445 ASP A CA 1
ATOM 3344 C C . ASP A 1 445 ? 6.543 2.955 28.453 1 95.94 445 ASP A C 1
ATOM 3346 O O . ASP A 1 445 ? 6.957 1.801 28.328 1 95.94 445 ASP A O 1
ATOM 3350 N N . HIS A 1 446 ? 6.027 3.615 27.484 1 96 446 HIS A N 1
ATOM 3351 C CA . HIS A 1 446 ? 6 3.105 26.125 1 96 446 HIS A CA 1
ATOM 3352 C C . HIS A 1 446 ? 6.152 4.234 25.109 1 96 446 HIS A C 1
ATOM 3354 O O . HIS A 1 446 ? 5.984 5.406 25.453 1 96 446 HIS A O 1
ATOM 3360 N N . ILE A 1 447 ? 6.516 3.896 23.906 1 97.56 447 ILE A N 1
ATOM 3361 C CA . ILE A 1 447 ? 6.625 4.887 22.844 1 97.56 447 ILE A CA 1
ATOM 3362 C C . ILE A 1 447 ? 5.402 4.805 21.938 1 97.56 447 ILE A C 1
ATOM 3364 O O . ILE A 1 447 ? 4.605 3.867 22.031 1 97.56 447 ILE A O 1
ATOM 3368 N N . ALA A 1 448 ? 5.223 5.797 21.031 1 95.06 448 ALA A N 1
ATOM 3369 C CA . ALA A 1 448 ? 4.23 5.844 19.969 1 95.06 448 ALA A CA 1
ATOM 3370 C C . ALA A 1 448 ? 2.812 5.832 20.531 1 95.06 448 ALA A C 1
ATOM 3372 O O . ALA A 1 448 ? 1.921 5.191 19.969 1 95.06 448 ALA A O 1
ATOM 3373 N N . GLY A 1 449 ? 2.648 6.496 21.766 1 83.81 449 GLY A N 1
ATOM 3374 C CA . GLY A 1 449 ? 1.276 6.641 22.234 1 83.81 449 GLY A CA 1
ATOM 3375 C C . GLY A 1 449 ? 0.421 7.484 21.312 1 83.81 449 GLY A C 1
ATOM 3376 O O . GLY A 1 449 ? 0.93 8.375 20.625 1 83.81 449 GLY A O 1
ATOM 3377 N N . PRO A 1 450 ? -0.837 6.996 21.109 1 86.94 450 PRO A N 1
ATOM 3378 C CA . PRO A 1 450 ? -1.816 6.113 21.766 1 86.94 450 PRO A CA 1
ATOM 3379 C C . PRO A 1 450 ? -2.057 4.828 20.984 1 86.94 450 PRO A C 1
ATOM 3381 O O . PRO A 1 450 ? -3.029 4.113 21.234 1 86.94 450 PRO A O 1
ATOM 3384 N N . ASN A 1 451 ? -1.155 4.363 20.172 1 95.88 451 ASN A N 1
ATOM 3385 C CA . ASN A 1 451 ? -1.349 3.162 19.375 1 95.88 451 ASN A CA 1
ATOM 3386 C C . ASN A 1 451 ? -1.429 1.911 20.25 1 95.88 451 ASN A C 1
ATOM 3388 O O . ASN A 1 451 ? -1.16 1.968 21.438 1 95.88 451 ASN A O 1
ATOM 3392 N N . ASP A 1 452 ? -1.866 0.792 19.672 1 98 452 ASP A N 1
ATOM 3393 C CA . ASP A 1 452 ? -1.993 -0.498 20.344 1 98 452 ASP A CA 1
ATOM 3394 C C . ASP A 1 452 ? -0.648 -0.96 20.906 1 98 452 ASP A C 1
ATOM 3396 O O . ASP A 1 452 ? 0.383 -0.828 20.234 1 98 452 ASP A O 1
ATOM 3400 N N . ALA A 1 453 ? -0.703 -1.555 22.047 1 97.44 453 ALA A N 1
ATOM 3401 C CA . ALA A 1 453 ? 0.502 -1.88 22.812 1 97.44 453 ALA A CA 1
ATOM 3402 C C . ALA A 1 453 ? 1.376 -2.875 22.047 1 97.44 453 ALA A C 1
ATOM 3404 O O . ALA A 1 453 ? 2.605 -2.775 22.062 1 97.44 453 ALA A O 1
ATOM 3405 N N . GLU A 1 454 ? 0.833 -3.811 21.422 1 97.5 454 GLU A N 1
ATOM 3406 C CA . GLU A 1 454 ? 1.601 -4.844 20.734 1 97.5 454 GLU A CA 1
ATOM 3407 C C . GLU A 1 454 ? 2.381 -4.262 19.562 1 97.5 454 GLU A C 1
ATOM 3409 O O . GLU A 1 454 ? 3.541 -4.613 19.344 1 97.5 454 GLU A O 1
ATOM 3414 N N . VAL A 1 455 ? 1.753 -3.373 18.812 1 98.06 455 VAL A N 1
ATOM 3415 C CA . VAL A 1 455 ? 2.443 -2.783 17.672 1 98.06 455 VAL A CA 1
ATOM 3416 C C . VAL A 1 455 ? 3.504 -1.801 18.156 1 98.06 455 VAL A C 1
ATOM 3418 O O . VAL A 1 455 ? 4.559 -1.654 17.547 1 98.06 455 VAL A O 1
ATOM 3421 N N . CYS A 1 456 ? 3.232 -1.118 19.297 1 98.06 456 CYS A N 1
ATOM 3422 C CA . CYS A 1 456 ? 4.215 -0.213 19.875 1 98.06 456 CYS A CA 1
ATOM 3423 C C . CYS A 1 456 ? 5.457 -0.973 20.328 1 98.06 456 CYS A C 1
ATOM 3425 O O . CYS A 1 456 ? 6.582 -0.545 20.062 1 98.06 456 CYS A O 1
ATOM 3427 N N . THR A 1 457 ? 5.23 -2.07 20.953 1 98.06 457 THR A N 1
ATOM 3428 C CA . THR A 1 457 ? 6.328 -2.898 21.438 1 98.06 457 THR A CA 1
ATOM 3429 C C . THR A 1 457 ? 7.152 -3.436 20.266 1 98.06 457 THR A C 1
ATOM 3431 O O . THR A 1 457 ? 8.383 -3.459 20.328 1 98.06 457 THR A O 1
ATOM 3434 N N . THR A 1 458 ? 6.453 -3.857 19.266 1 98.31 458 THR A N 1
ATOM 3435 C CA . THR A 1 458 ? 7.121 -4.363 18.078 1 98.31 458 THR A CA 1
ATOM 3436 C C . THR A 1 458 ? 7.98 -3.277 17.438 1 98.31 458 THR A C 1
ATOM 3438 O O . THR A 1 458 ? 9.133 -3.525 17.062 1 98.31 458 THR A O 1
ATOM 3441 N N . LEU A 1 459 ? 7.457 -2.088 17.344 1 98.56 459 LEU A N 1
ATOM 3442 C CA . LEU A 1 459 ? 8.211 -0.979 16.766 1 98.56 459 LEU A CA 1
ATOM 3443 C C . LEU A 1 459 ? 9.445 -0.665 17.609 1 98.56 459 LEU A C 1
ATOM 3445 O O . LEU A 1 459 ? 10.531 -0.451 17.078 1 98.56 459 LEU A O 1
ATOM 3449 N N . GLN A 1 460 ? 9.25 -0.621 18.938 1 98.5 460 GLN A N 1
ATOM 3450 C CA . GLN A 1 460 ? 10.367 -0.316 19.828 1 98.5 460 GLN A CA 1
ATOM 3451 C C . GLN A 1 460 ? 11.5 -1.322 19.641 1 98.5 460 GLN A C 1
ATOM 3453 O O . GLN A 1 460 ? 12.672 -0.943 19.594 1 98.5 460 GLN A O 1
ATOM 3458 N N . ARG A 1 461 ? 11.141 -2.564 19.547 1 98.38 461 ARG A N 1
ATOM 3459 C CA . ARG A 1 461 ? 12.141 -3.609 19.344 1 98.38 461 ARG A CA 1
ATOM 3460 C C . ARG A 1 461 ? 12.898 -3.395 18.047 1 98.38 461 ARG A C 1
ATOM 3462 O O . ARG A 1 461 ? 14.125 -3.498 18.016 1 98.38 461 ARG A O 1
ATOM 3469 N N . CYS A 1 462 ? 12.164 -3.07 17.031 1 98.38 462 CYS A N 1
ATOM 3470 C CA . CYS A 1 462 ? 12.781 -2.857 15.719 1 98.38 462 CYS A CA 1
ATOM 3471 C C . CYS A 1 462 ? 13.711 -1.654 15.742 1 98.38 462 CYS A C 1
ATOM 3473 O O . CYS A 1 462 ? 14.844 -1.729 15.258 1 98.38 462 CYS A O 1
ATOM 3475 N N . LEU A 1 463 ? 13.289 -0.568 16.328 1 98.69 463 LEU A N 1
ATOM 3476 C CA . LEU A 1 463 ? 14.094 0.651 16.359 1 98.69 463 LEU A CA 1
ATOM 3477 C C . LEU A 1 463 ? 15.32 0.474 17.25 1 98.69 463 LEU A C 1
ATOM 3479 O O . LEU A 1 463 ? 16.391 1.018 16.969 1 98.69 463 LEU A O 1
ATOM 3483 N N . THR A 1 464 ? 15.148 -0.284 18.344 1 98.75 464 THR A N 1
ATOM 3484 C CA . THR A 1 464 ? 16.281 -0.604 19.203 1 98.75 464 THR A CA 1
ATOM 3485 C C . THR A 1 464 ? 17.328 -1.412 18.438 1 98.75 464 THR A C 1
ATOM 3487 O O . THR A 1 464 ? 18.516 -1.115 18.516 1 98.75 464 THR A O 1
ATOM 3490 N N . LYS A 1 465 ? 16.859 -2.346 17.719 1 97.88 465 LYS A N 1
ATOM 3491 C CA . LYS A 1 465 ? 17.75 -3.17 16.922 1 97.88 465 LYS A CA 1
ATOM 3492 C C . LYS A 1 465 ? 18.5 -2.326 15.891 1 97.88 465 LYS A C 1
ATOM 3494 O O . LYS A 1 465 ? 19.641 -2.619 15.555 1 97.88 465 LYS A O 1
ATOM 3499 N N . GLN A 1 466 ? 17.875 -1.266 15.477 1 97.56 466 GLN A N 1
ATOM 3500 C CA . GLN A 1 466 ? 18.469 -0.387 14.477 1 97.56 466 GLN A CA 1
ATOM 3501 C C . GLN A 1 466 ? 19.453 0.583 15.109 1 97.56 466 GLN A C 1
ATOM 3503 O O . GLN A 1 466 ? 20.188 1.283 14.398 1 97.56 466 GLN A O 1
ATOM 3508 N N . GLY A 1 467 ? 19.375 0.699 16.453 1 98 467 GLY A N 1
ATOM 3509 C CA . GLY A 1 467 ? 20.406 1.489 17.109 1 98 467 GLY A CA 1
ATOM 3510 C C . GLY A 1 467 ? 19.844 2.633 17.938 1 98 467 GLY A C 1
ATOM 3511 O O . GLY A 1 467 ? 20.609 3.367 18.562 1 98 467 GLY A O 1
ATOM 3512 N N . MET A 1 468 ? 18.594 2.818 17.953 1 98.62 468 MET A N 1
ATOM 3513 C CA . MET A 1 468 ? 18 3.867 18.766 1 98.62 468 MET A CA 1
ATOM 3514 C C . MET A 1 468 ? 17.938 3.445 20.234 1 98.62 468 MET A C 1
ATOM 3516 O O . MET A 1 468 ? 17.594 2.301 20.531 1 98.62 468 MET A O 1
ATOM 3520 N N . LYS A 1 469 ? 18.25 4.352 21.078 1 98.69 469 LYS A N 1
ATOM 3521 C CA . LYS A 1 469 ? 18.172 4.09 22.516 1 98.69 469 LYS A CA 1
ATOM 3522 C C . LYS A 1 469 ? 16.922 4.746 23.125 1 98.69 469 LYS A C 1
ATOM 3524 O O . LYS A 1 469 ? 16.516 5.828 22.703 1 98.69 469 LYS A O 1
ATOM 3529 N N . PHE A 1 470 ? 16.422 4.051 24.188 1 98.56 470 PHE A N 1
ATOM 3530 C CA . PHE A 1 470 ? 15.195 4.559 24.797 1 98.56 470 PHE A CA 1
ATOM 3531 C C . PHE A 1 470 ? 15.352 4.656 26.312 1 98.56 470 PHE A C 1
ATOM 3533 O O . PHE A 1 470 ? 15.82 3.715 26.953 1 98.56 470 PHE A O 1
ATOM 3540 N N . ARG A 1 471 ? 15.016 5.816 26.812 1 97.38 471 ARG A N 1
ATOM 3541 C CA . ARG A 1 471 ? 14.836 6.047 28.234 1 97.38 471 ARG A CA 1
ATOM 3542 C C . ARG A 1 471 ? 13.375 6.328 28.562 1 97.38 471 ARG A C 1
ATOM 3544 O O . ARG A 1 471 ? 12.945 7.48 28.578 1 97.38 471 ARG A O 1
ATOM 3551 N N . LEU A 1 472 ? 12.727 5.32 29.016 1 97.5 472 LEU A N 1
ATOM 3552 C CA . LEU A 1 472 ? 11.312 5.438 29.328 1 97.5 472 LEU A CA 1
ATOM 3553 C C . LEU A 1 472 ? 11.102 5.797 30.797 1 97.5 472 LEU A C 1
ATOM 3555 O O . LEU A 1 472 ? 12.055 5.801 31.578 1 97.5 472 LEU A O 1
ATOM 3559 N N . ASN A 1 473 ? 9.875 6.191 31.125 1 97.25 473 ASN A N 1
ATOM 3560 C CA . ASN A 1 473 ? 9.57 6.594 32.5 1 97.25 473 ASN A CA 1
ATOM 3561 C C . ASN A 1 473 ? 10.555 7.633 33 1 97.25 473 ASN A C 1
ATOM 3563 O O . ASN A 1 473 ? 11.062 7.516 34.125 1 97.25 473 ASN A O 1
ATOM 3567 N N . THR A 1 474 ? 10.852 8.555 32.188 1 97.56 474 THR A N 1
ATOM 3568 C CA . THR A 1 474 ? 11.891 9.523 32.5 1 97.56 474 THR A CA 1
ATOM 3569 C C . THR A 1 474 ? 11.414 10.945 32.219 1 97.56 474 THR A C 1
ATOM 3571 O O . THR A 1 474 ? 10.906 11.242 31.141 1 97.56 474 THR A O 1
ATOM 3574 N N . LYS A 1 475 ? 11.594 11.773 33.188 1 96.69 475 LYS A N 1
ATOM 3575 C CA . LYS A 1 475 ? 11.172 13.172 33.094 1 96.69 475 LYS A CA 1
ATOM 3576 C C . LYS A 1 475 ? 12.367 14.094 32.906 1 96.69 475 LYS A C 1
ATOM 3578 O O . LYS A 1 475 ? 13.422 13.898 33.5 1 96.69 475 LYS A O 1
ATOM 3583 N N . VAL A 1 476 ? 12.227 15.055 32.031 1 97.81 476 VAL A N 1
ATOM 3584 C CA . VAL A 1 476 ? 13.234 16.094 31.875 1 97.81 476 VAL A CA 1
ATOM 3585 C C . VAL A 1 476 ? 12.969 17.234 32.875 1 97.81 476 VAL A C 1
ATOM 3587 O O . VAL A 1 476 ? 11.859 17.781 32.906 1 97.81 476 VAL A O 1
ATOM 3590 N N . THR A 1 477 ? 13.992 17.656 33.562 1 96.75 477 THR A N 1
ATOM 3591 C CA . THR A 1 477 ? 13.773 18.625 34.625 1 96.75 477 THR A CA 1
ATOM 3592 C C . THR A 1 477 ? 14.531 19.922 34.344 1 96.75 477 THR A C 1
ATOM 3594 O O . THR A 1 477 ? 14.281 20.938 34.969 1 96.75 477 THR A O 1
ATOM 3597 N N . GLY A 1 478 ? 15.391 19.875 33.406 1 96.81 478 GLY A N 1
ATOM 3598 C CA . GLY A 1 478 ? 16.156 21.062 33.094 1 96.81 478 GLY A CA 1
ATOM 3599 C C . GLY A 1 478 ? 17.172 20.859 32 1 96.81 478 GLY A C 1
ATOM 3600 O O . GLY A 1 478 ? 17.391 19.734 31.547 1 96.81 478 GLY A O 1
ATOM 3601 N N . SER A 1 479 ? 17.734 22.047 31.562 1 97.81 479 SER A N 1
ATOM 3602 C CA . SER A 1 479 ? 18.766 21.984 30.547 1 97.81 479 SER A CA 1
ATOM 3603 C C . SER A 1 479 ? 19.75 23.156 30.688 1 97.81 479 SER A C 1
ATOM 3605 O O . SER A 1 479 ? 19.422 24.172 31.281 1 97.81 479 SER A O 1
ATOM 3607 N N . GLU A 1 480 ? 20.969 22.938 30.172 1 97.5 480 GLU A N 1
ATOM 3608 C CA . GLU A 1 480 ? 22.016 23.953 30.078 1 97.5 480 GLU A CA 1
ATOM 3609 C C . GLU A 1 480 ? 22.688 23.906 28.703 1 97.5 480 GLU A C 1
ATOM 3611 O O . GLU A 1 480 ? 23.281 22.891 28.328 1 97.5 480 GLU A O 1
ATOM 3616 N N . VAL A 1 481 ? 22.547 25.047 28.016 1 97.38 481 VAL A N 1
ATOM 3617 C CA . VAL A 1 481 ? 23.25 25.156 26.734 1 97.38 481 VAL A CA 1
ATOM 3618 C C . VAL A 1 481 ? 24.719 25.5 26.969 1 97.38 481 VAL A C 1
ATOM 3620 O O . VAL A 1 481 ? 25.016 26.453 27.688 1 97.38 481 VAL A O 1
ATOM 3623 N N . THR A 1 482 ? 25.531 24.703 26.391 1 95.06 482 THR A N 1
ATOM 3624 C CA . THR A 1 482 ? 26.969 24.938 26.5 1 95.06 482 THR A CA 1
ATOM 3625 C C . THR A 1 482 ? 27.578 25.25 25.125 1 95.06 482 THR A C 1
ATOM 3627 O O . THR A 1 482 ? 26.859 25.297 24.125 1 95.06 482 THR A O 1
ATOM 3630 N N . GLU A 1 483 ? 28.859 25.453 25.047 1 91.25 483 GLU A N 1
ATOM 3631 C CA . GLU A 1 483 ? 29.547 25.703 23.797 1 91.25 483 GLU A CA 1
ATOM 3632 C C . GLU A 1 483 ? 29.547 24.469 22.891 1 91.25 483 GLU A C 1
ATOM 3634 O O . GLU A 1 483 ? 29.5 24.578 21.672 1 91.25 483 GLU A O 1
ATOM 3639 N N . SER A 1 484 ? 29.516 23.406 23.578 1 91.56 484 SER A N 1
ATOM 3640 C CA . SER A 1 484 ? 29.672 22.156 22.828 1 91.56 484 SER A CA 1
ATOM 3641 C C . SER A 1 484 ? 28.328 21.469 22.609 1 91.56 484 SER A C 1
ATOM 3643 O O . SER A 1 484 ? 28.234 20.531 21.812 1 91.56 484 SER A O 1
ATOM 3645 N N . GLY A 1 485 ? 27.391 21.906 23.312 1 96.88 485 GLY A N 1
ATOM 3646 C CA . GLY A 1 485 ? 26.109 21.25 23.156 1 96.88 485 GLY A CA 1
ATOM 3647 C C . GLY A 1 485 ? 25.125 21.594 24.266 1 96.88 485 GLY A C 1
ATOM 3648 O O . GLY A 1 485 ? 25.016 22.75 24.656 1 96.88 485 GLY A O 1
ATOM 3649 N N . VAL A 1 486 ? 24.328 20.562 24.641 1 98.44 486 VAL A N 1
ATOM 3650 C CA . VAL A 1 486 ? 23.297 20.766 25.641 1 98.44 486 VAL A CA 1
ATOM 3651 C C . VAL A 1 486 ? 23.406 19.688 26.719 1 98.44 486 VAL A C 1
ATOM 3653 O O . VAL A 1 486 ? 23.562 18.5 26.422 1 98.44 486 VAL A O 1
ATOM 3656 N N . LYS A 1 487 ? 23.422 20.109 27.938 1 98.38 487 LYS A N 1
ATOM 3657 C CA . LYS A 1 487 ? 23.234 19.203 29.062 1 98.38 487 LYS A CA 1
ATOM 3658 C C . LYS A 1 487 ? 21.766 19.141 29.484 1 98.38 487 LYS A C 1
ATOM 3660 O O . LYS A 1 487 ? 21.156 20.172 29.766 1 98.38 487 LYS A O 1
ATOM 3665 N N . VAL A 1 488 ? 21.234 17.953 29.547 1 98.31 488 VAL A N 1
ATOM 3666 C CA . VAL A 1 488 ? 19.828 17.75 29.891 1 98.31 488 VAL A CA 1
ATOM 3667 C C . VAL A 1 488 ? 19.719 17 31.219 1 98.31 488 VAL A C 1
ATOM 3669 O O . VAL A 1 488 ? 20.266 15.898 31.344 1 98.31 488 VAL A O 1
ATOM 3672 N N . GLN A 1 489 ? 19.078 17.594 32.125 1 98.19 489 GLN A N 1
ATOM 3673 C CA . GLN A 1 489 ? 18.828 16.938 33.406 1 98.19 489 GLN A CA 1
ATOM 3674 C C . GLN A 1 489 ? 17.547 16.109 33.344 1 98.19 489 GLN A C 1
ATOM 3676 O O . GLN A 1 489 ? 16.484 16.609 32.969 1 98.19 489 GLN A O 1
ATOM 3681 N N . VAL A 1 490 ? 17.719 14.781 33.719 1 98.06 490 VAL A N 1
ATOM 3682 C CA . VAL A 1 490 ? 16.562 13.891 33.688 1 98.06 490 VAL A CA 1
ATOM 3683 C C . VAL A 1 490 ? 16.391 13.203 35.062 1 98.06 490 VAL A C 1
ATOM 3685 O O . VAL A 1 490 ? 17.344 13.125 35.844 1 98.06 490 VAL A O 1
ATOM 3688 N N . GLU A 1 491 ? 15.18 12.836 35.25 1 97.38 491 GLU A N 1
ATOM 3689 C CA . GLU A 1 491 ? 14.82 12.102 36.469 1 97.38 491 GLU A CA 1
ATOM 3690 C C . GLU A 1 491 ? 13.938 10.898 36.125 1 97.38 491 GLU A C 1
ATOM 3692 O O . GLU A 1 491 ? 12.922 11.039 35.438 1 97.38 491 GLU A O 1
ATOM 3697 N N . ASN A 1 492 ? 14.289 9.703 36.625 1 95.25 492 ASN A N 1
ATOM 3698 C CA . ASN A 1 492 ? 13.469 8.531 36.375 1 95.25 492 ASN A CA 1
ATOM 3699 C C . ASN A 1 492 ? 12.375 8.375 37.438 1 95.25 492 ASN A C 1
ATOM 3701 O O . ASN A 1 492 ? 12.289 9.172 38.344 1 95.25 492 ASN A O 1
ATOM 3705 N N . LYS A 1 493 ? 11.508 7.445 37.188 1 92 493 LYS A N 1
ATOM 3706 C CA . LYS A 1 493 ? 10.375 7.227 38.062 1 92 493 LYS A CA 1
ATOM 3707 C C . LYS A 1 493 ? 10.844 6.969 39.5 1 92 493 LYS A C 1
ATOM 3709 O O . LYS A 1 493 ? 10.141 7.309 40.469 1 92 493 LYS A O 1
ATOM 3714 N N . GLY A 1 494 ? 12.023 6.445 39.719 1 91.56 494 GLY A N 1
ATOM 3715 C CA . GLY A 1 494 ? 12.562 6.172 41.031 1 91.56 494 GLY A CA 1
ATOM 3716 C C . GLY A 1 494 ? 13.219 7.379 41.688 1 91.56 494 GLY A C 1
ATOM 3717 O O . GLY A 1 494 ? 13.68 7.312 42.812 1 91.56 494 GLY A O 1
ATOM 3718 N N . GLY A 1 495 ? 13.297 8.453 40.969 1 91.56 495 GLY A N 1
ATOM 3719 C CA . GLY A 1 495 ? 13.852 9.688 41.5 1 91.56 495 GLY A CA 1
ATOM 3720 C C . GLY A 1 495 ? 15.328 9.859 41.219 1 91.56 495 GLY A C 1
ATOM 3721 O O . GLY A 1 495 ? 15.93 10.859 41.594 1 91.56 495 GLY A O 1
ATOM 3722 N N . LYS A 1 496 ? 15.859 8.891 40.594 1 94.25 496 LYS A N 1
ATOM 3723 C CA . LYS A 1 496 ? 17.281 9 40.25 1 94.25 496 LYS A CA 1
ATOM 3724 C C . LYS A 1 496 ? 17.5 10.07 39.188 1 94.25 496 LYS A C 1
ATOM 3726 O O . LYS A 1 496 ? 16.812 10.094 38.156 1 94.25 496 LYS A O 1
ATOM 3731 N N . GLN A 1 497 ? 18.438 10.891 39.5 1 96.12 497 GLN A N 1
ATOM 3732 C CA . GLN A 1 497 ? 18.781 11.984 38.594 1 96.12 497 GLN A CA 1
ATOM 3733 C C . GLN A 1 497 ? 20.016 11.648 37.75 1 96.12 497 GLN A C 1
ATOM 3735 O O . GLN A 1 497 ? 20.938 11 38.25 1 96.12 497 GLN A O 1
ATOM 3740 N N . GLU A 1 498 ? 19.938 12.07 36.531 1 96.31 498 GLU A N 1
ATOM 3741 C CA . GLU A 1 498 ? 21.062 11.898 35.594 1 96.31 498 GLU A CA 1
ATOM 3742 C C . GLU A 1 498 ? 21.156 13.07 34.625 1 96.31 498 GLU A C 1
ATOM 3744 O O . GLU A 1 498 ? 20.172 13.766 34.375 1 96.31 498 GLU A O 1
ATOM 3749 N N . THR A 1 499 ? 22.391 13.352 34.188 1 97.69 499 THR A N 1
ATOM 3750 C CA . THR A 1 499 ? 22.609 14.359 33.156 1 97.69 499 THR A CA 1
ATOM 3751 C C . THR A 1 499 ? 23.016 13.703 31.859 1 97.69 499 THR A C 1
ATOM 3753 O O . THR A 1 499 ? 23.984 12.938 31.812 1 97.69 499 THR A O 1
ATOM 3756 N N . LEU A 1 500 ? 22.281 14 30.859 1 97.88 500 LEU A N 1
ATOM 3757 C CA . LEU A 1 500 ? 22.609 13.555 29.5 1 97.88 500 LEU A CA 1
ATOM 3758 C C . LEU A 1 500 ? 23.234 14.688 28.703 1 97.88 500 LEU A C 1
ATOM 3760 O O . LEU A 1 500 ? 22.938 15.867 28.938 1 97.88 500 LEU A O 1
ATOM 3764 N N . GLU A 1 501 ? 24.109 14.352 27.75 1 97.94 501 GLU A N 1
ATOM 3765 C CA . GLU A 1 501 ? 24.75 15.359 26.906 1 97.94 501 GLU A CA 1
ATOM 3766 C C . GLU A 1 501 ? 24.547 15.047 25.438 1 97.94 501 GLU A C 1
ATOM 3768 O O . GLU A 1 501 ? 24.594 13.883 25.031 1 97.94 501 GLU A O 1
ATOM 3773 N N . ALA A 1 502 ? 24.312 16.109 24.703 1 98.44 502 ALA A N 1
ATOM 3774 C CA . ALA A 1 502 ? 24.172 15.969 23.266 1 98.44 502 ALA A CA 1
ATOM 3775 C C . ALA A 1 502 ? 24.531 17.266 22.547 1 98.44 502 ALA A C 1
ATOM 3777 O O . ALA A 1 502 ? 24.672 18.312 23.172 1 98.44 502 ALA A O 1
ATOM 3778 N N . ASP A 1 503 ? 24.766 17.188 21.219 1 97.94 503 ASP A N 1
ATOM 3779 C CA . ASP A 1 503 ? 24.938 18.375 20.375 1 97.94 503 ASP A CA 1
ATOM 3780 C C . ASP A 1 503 ? 23.625 19.141 20.219 1 97.94 503 ASP A C 1
ATOM 3782 O O . ASP A 1 503 ? 23.609 20.359 20.219 1 97.94 503 ASP A O 1
ATOM 3786 N N . THR A 1 504 ? 22.609 18.375 20.047 1 98.62 504 THR A N 1
ATOM 3787 C CA . THR A 1 504 ? 21.281 18.906 19.766 1 98.62 504 THR A CA 1
ATOM 3788 C C . THR A 1 504 ? 20.203 18.156 20.547 1 98.62 504 THR A C 1
ATOM 3790 O O . THR A 1 504 ? 20.312 16.938 20.734 1 98.62 504 THR A O 1
ATOM 3793 N N . VAL A 1 505 ? 19.219 18.859 21.031 1 98.81 505 VAL A N 1
ATOM 3794 C CA . VAL A 1 505 ? 18.047 18.297 21.672 1 98.81 505 VAL A CA 1
ATOM 3795 C C . VAL A 1 505 ? 16.797 18.641 20.875 1 98.81 505 VAL A C 1
ATOM 3797 O O . VAL A 1 505 ? 16.547 19.812 20.594 1 98.81 505 VAL A O 1
ATOM 3800 N N . LEU A 1 506 ? 16.062 17.672 20.438 1 98.69 506 LEU A N 1
ATOM 3801 C CA . LEU A 1 506 ? 14.797 17.828 19.734 1 98.69 506 LEU A CA 1
ATOM 3802 C C . LEU A 1 506 ? 13.617 17.703 20.688 1 98.69 506 LEU A C 1
ATOM 3804 O O . LEU A 1 506 ? 13.422 16.641 21.297 1 98.69 506 LEU A O 1
ATOM 3808 N N . VAL A 1 507 ? 12.867 18.75 20.797 1 98.56 507 VAL A N 1
ATOM 3809 C CA . VAL A 1 507 ? 11.727 18.797 21.703 1 98.56 507 VAL A CA 1
ATOM 3810 C C . VAL A 1 507 ? 10.445 18.453 20.953 1 98.56 507 VAL A C 1
ATOM 3812 O O . VAL A 1 507 ? 9.992 19.219 20.109 1 98.56 507 VAL A O 1
ATOM 3815 N N . CYS A 1 508 ? 9.828 17.312 21.266 1 96.5 508 CYS A N 1
ATOM 3816 C CA . CYS A 1 508 ? 8.609 16.812 20.641 1 96.5 508 CYS A CA 1
ATOM 3817 C C . CYS A 1 508 ? 7.598 16.375 21.688 1 96.5 508 CYS A C 1
ATOM 3819 O O . CYS A 1 508 ? 7.223 15.203 21.75 1 96.5 508 CYS A O 1
ATOM 3821 N N . VAL A 1 509 ? 7.066 17.312 22.406 1 95.62 509 VAL A N 1
ATOM 3822 C CA . VAL A 1 509 ? 6.254 16.938 23.562 1 95.62 509 VAL A CA 1
ATOM 3823 C C . VAL A 1 509 ? 4.793 17.297 23.312 1 95.62 509 VAL A C 1
ATOM 3825 O O . VAL A 1 509 ? 4.016 17.469 24.25 1 95.62 509 VAL A O 1
ATOM 3828 N N . GLY A 1 510 ? 4.465 17.516 22.078 1 94.38 510 GLY A N 1
ATOM 3829 C CA . GLY A 1 510 ? 3.078 17.766 21.734 1 94.38 510 GLY A CA 1
ATOM 3830 C C . GLY A 1 510 ? 2.855 19.141 21.125 1 94.38 510 GLY A C 1
ATOM 3831 O O . GLY A 1 510 ? 3.811 19.891 20.922 1 94.38 510 GLY A O 1
ATOM 3832 N N . ARG A 1 511 ? 1.593 19.422 20.781 1 96.5 511 ARG A N 1
ATOM 3833 C CA . ARG A 1 511 ? 1.185 20.672 20.156 1 96.5 511 ARG A CA 1
ATOM 3834 C C . ARG A 1 511 ? -0.012 21.281 20.875 1 96.5 511 ARG A C 1
ATOM 3836 O O . ARG A 1 511 ? -0.725 20.594 21.609 1 96.5 511 ARG A O 1
ATOM 3843 N N . VAL A 1 512 ? -0.194 22.609 20.688 1 97.25 512 VAL A N 1
ATOM 3844 C CA . VAL A 1 512 ? -1.309 23.328 21.297 1 97.25 512 VAL A CA 1
ATOM 3845 C C . VAL A 1 512 ? -2.045 24.125 20.219 1 97.25 512 VAL A C 1
ATOM 3847 O O . VAL A 1 512 ? -1.43 24.609 19.266 1 97.25 512 VAL A O 1
ATOM 3850 N N . PRO A 1 513 ? -3.375 24.281 20.328 1 98.31 513 PRO A N 1
ATOM 3851 C CA . PRO A 1 513 ? -4.121 25.047 19.328 1 98.31 513 PRO A CA 1
ATOM 3852 C C . PRO A 1 513 ? -3.602 26.469 19.172 1 98.31 513 PRO A C 1
ATOM 3854 O O . PRO A 1 513 ? -3.234 27.109 20.172 1 98.31 513 PRO A O 1
ATOM 3857 N N . ASN A 1 514 ? -3.58 26.969 17.938 1 98 514 ASN A N 1
ATOM 3858 C CA . ASN A 1 514 ? -3.139 28.312 17.625 1 98 514 ASN A CA 1
ATOM 3859 C C . ASN A 1 514 ? -4.289 29.312 17.688 1 98 514 ASN A C 1
ATOM 3861 O O . ASN A 1 514 ? -4.84 29.719 16.656 1 98 514 ASN A O 1
ATOM 3865 N N . THR A 1 515 ? -4.594 29.859 18.891 1 97.69 515 THR A N 1
ATOM 3866 C CA . THR A 1 515 ? -5.75 30.734 19.094 1 97.69 515 THR A CA 1
ATOM 3867 C C . THR A 1 515 ? -5.309 32.188 19.312 1 97.69 515 THR A C 1
ATOM 3869 O O . THR A 1 515 ? -6.129 33.094 19.25 1 97.69 515 THR A O 1
ATOM 3872 N N . GLU A 1 516 ? -4.055 32.375 19.516 1 95 516 GLU A N 1
ATOM 3873 C CA . GLU A 1 516 ? -3.553 33.688 19.859 1 95 516 GLU A CA 1
ATOM 3874 C C . GLU A 1 516 ? -3.725 34.688 18.703 1 95 516 GLU A C 1
ATOM 3876 O O . GLU A 1 516 ? -3.396 34.344 17.562 1 95 516 GLU A O 1
ATOM 3881 N N . GLY A 1 517 ? -4.238 35.812 19 1 95.94 517 GLY A N 1
ATOM 3882 C CA . GLY A 1 517 ? -4.352 36.906 18.016 1 95.94 517 GLY A CA 1
ATOM 3883 C C . GLY A 1 517 ? -5.59 36.781 17.156 1 95.94 517 GLY A C 1
ATOM 3884 O O . GLY A 1 517 ? -5.867 37.656 16.344 1 95.94 517 GLY A O 1
ATOM 3885 N N . LEU A 1 518 ? -6.473 35.812 17.375 1 97.62 518 LEU A N 1
ATOM 3886 C CA . LEU A 1 518 ? -7.609 35.562 16.5 1 97.62 518 LEU A CA 1
ATOM 3887 C C . LEU A 1 518 ? -8.789 36.438 16.844 1 97.62 518 LEU A C 1
ATOM 3889 O O . LEU A 1 518 ? -9.742 36.562 16.062 1 97.62 518 LEU A O 1
ATOM 3893 N N . GLY A 1 519 ? -8.742 37.125 17.953 1 97.75 519 GLY A N 1
ATOM 3894 C CA . GLY A 1 519 ? -9.836 38 18.359 1 97.75 519 GLY A CA 1
ATOM 3895 C C . GLY A 1 519 ? -11.008 37.25 18.969 1 97.75 519 GLY A C 1
ATOM 3896 O O . GLY A 1 519 ? -12.133 37.719 18.953 1 97.75 519 GLY A O 1
ATOM 3897 N N . LEU A 1 520 ? -10.766 36.062 19.453 1 98.25 520 LEU A N 1
ATOM 3898 C CA . LEU A 1 520 ? -11.828 35.281 20.047 1 98.25 520 LEU A CA 1
ATOM 3899 C C . LEU A 1 520 ? -12.453 36 21.234 1 98.25 520 LEU A C 1
ATOM 3901 O O . LEU A 1 520 ? -13.68 36 21.406 1 98.25 520 LEU A O 1
ATOM 3905 N N . GLU A 1 521 ? -11.625 36.625 22.047 1 96.06 521 GLU A N 1
ATOM 3906 C CA . GLU A 1 521 ? -12.078 37.344 23.234 1 96.06 521 GLU A CA 1
ATOM 3907 C C . GLU A 1 521 ? -12.969 38.531 22.859 1 96.06 521 GLU A C 1
ATOM 3909 O O . GLU A 1 521 ? -13.93 38.844 23.562 1 96.06 521 GLU A O 1
ATOM 3914 N N . LYS A 1 522 ? -12.664 39.156 21.781 1 96.12 522 LYS A N 1
ATOM 3915 C CA . LYS A 1 522 ? -13.422 40.312 21.328 1 96.12 522 LYS A CA 1
ATOM 3916 C C . LYS A 1 522 ? -14.859 39.938 20.984 1 96.12 522 LYS A C 1
ATOM 3918 O O . LYS A 1 522 ? -15.773 40.75 21.141 1 96.12 522 LYS A O 1
ATOM 3923 N N . VAL A 1 523 ? -14.992 38.75 20.531 1 97.25 523 VAL A N 1
ATOM 3924 C CA . VAL A 1 523 ? -16.312 38.375 20.062 1 97.25 523 VAL A CA 1
ATOM 3925 C C . VAL A 1 523 ? -16.938 37.344 21.016 1 97.25 523 VAL A C 1
ATOM 3927 O O . VAL A 1 523 ? -18 36.812 20.75 1 97.25 523 VAL A O 1
ATOM 3930 N N . GLY A 1 524 ? -16.219 37 22.062 1 97.5 524 GLY A N 1
ATOM 3931 C CA . GLY A 1 524 ? -16.781 36.156 23.125 1 97.5 524 GLY A CA 1
ATOM 3932 C C . GLY A 1 524 ? -16.75 34.688 22.797 1 97.5 524 GLY A C 1
ATOM 3933 O O . GLY A 1 524 ? -17.609 33.938 23.266 1 97.5 524 GLY A O 1
ATOM 3934 N N . ILE A 1 525 ? -15.922 34.219 21.922 1 98.25 525 ILE A N 1
ATOM 3935 C CA . ILE A 1 525 ? -15.758 32.781 21.625 1 98.25 525 ILE A CA 1
ATOM 3936 C C . ILE A 1 525 ? -14.82 32.156 22.656 1 98.25 525 ILE A C 1
ATOM 3938 O O . ILE A 1 525 ? -13.711 32.656 22.875 1 98.25 525 ILE A O 1
ATOM 3942 N N . GLU A 1 526 ? -15.266 31.031 23.234 1 97.44 526 GLU A N 1
ATOM 3943 C CA . GLU A 1 526 ? -14.547 30.422 24.344 1 97.44 526 GLU A CA 1
ATOM 3944 C C . GLU A 1 526 ? -13.625 29.297 23.859 1 97.44 526 GLU A C 1
ATOM 3946 O O . GLU A 1 526 ? -13.859 28.719 22.797 1 97.44 526 GLU A O 1
ATOM 3951 N N . THR A 1 527 ? -12.633 29.062 24.609 1 98 527 THR A N 1
ATOM 3952 C CA . THR A 1 527 ? -11.758 27.906 24.453 1 98 527 THR A CA 1
ATOM 3953 C C . THR A 1 527 ? -11.852 27 25.688 1 98 527 THR A C 1
ATOM 3955 O O . THR A 1 527 ? -12.227 27.453 26.766 1 98 527 THR A O 1
ATOM 3958 N N . ASP A 1 528 ? -11.547 25.766 25.516 1 97.44 528 ASP A N 1
ATOM 3959 C CA . ASP A 1 528 ? -11.562 24.844 26.656 1 97.44 528 ASP A CA 1
ATOM 3960 C C . ASP A 1 528 ? -10.219 24.844 27.375 1 97.44 528 ASP A C 1
ATOM 3962 O O . ASP A 1 528 ? -9.375 25.719 27.141 1 97.44 528 ASP A O 1
ATOM 3966 N N . LYS A 1 529 ? -10.086 23.922 28.297 1 95.62 529 LYS A N 1
ATOM 3967 C CA . LYS A 1 529 ? -8.914 23.891 29.172 1 95.62 529 LYS A CA 1
ATOM 3968 C C . LYS A 1 529 ? -7.645 23.594 28.375 1 95.62 529 LYS A C 1
ATOM 3970 O O . LYS A 1 529 ? -6.543 23.922 28.812 1 95.62 529 LYS A O 1
ATOM 3975 N N . ARG A 1 530 ? -7.797 22.969 27.266 1 95.06 530 ARG A N 1
ATOM 3976 C CA . ARG A 1 530 ? -6.652 22.625 26.422 1 95.06 530 ARG A CA 1
ATOM 3977 C C . ARG A 1 530 ? -6.375 23.719 25.406 1 95.06 530 ARG A C 1
ATOM 3979 O O . ARG A 1 530 ? -5.418 23.641 24.625 1 95.06 530 ARG A O 1
ATOM 3986 N N . GLY A 1 531 ? -7.207 24.734 25.328 1 96.44 531 GLY A N 1
ATOM 3987 C CA . GLY A 1 531 ? -7.043 25.844 24.406 1 96.44 531 GLY A CA 1
ATOM 3988 C C . GLY A 1 531 ? -7.812 25.672 23.109 1 96.44 531 GLY A C 1
ATOM 3989 O O . GLY A 1 531 ? -7.727 26.5 22.203 1 96.44 531 GLY A O 1
ATOM 3990 N N . CYS A 1 532 ? -8.586 24.625 23.031 1 98.38 532 CYS A N 1
ATOM 3991 C CA . CYS A 1 532 ? -9.367 24.344 21.828 1 98.38 532 CYS A CA 1
ATOM 3992 C C . CYS A 1 532 ? -10.625 25.219 21.781 1 98.38 532 CYS A C 1
ATOM 3994 O O . CYS A 1 532 ? -11.266 25.422 22.812 1 98.38 532 CYS A O 1
ATOM 3996 N N . VAL A 1 533 ? -10.906 25.672 20.672 1 98.75 533 VAL A N 1
ATOM 3997 C CA . VAL A 1 533 ? -12.172 26.391 20.5 1 98.75 533 VAL A CA 1
ATOM 3998 C C . VAL A 1 533 ? -13.336 25.438 20.781 1 98.75 533 VAL A C 1
ATOM 4000 O O . VAL A 1 533 ? -13.367 24.312 20.281 1 98.75 533 VAL A O 1
ATOM 4003 N N . VAL A 1 534 ? -14.297 25.891 21.609 1 98.62 534 VAL A N 1
ATOM 4004 C CA . VAL A 1 534 ? -15.469 25.078 21.922 1 98.62 534 VAL A CA 1
ATOM 4005 C C . VAL A 1 534 ? -16.453 25.094 20.766 1 98.62 534 VAL A C 1
ATOM 4007 O O . VAL A 1 534 ? -16.875 26.156 20.312 1 98.62 534 VAL A O 1
ATOM 4010 N N . VAL A 1 535 ? -16.812 23.953 20.25 1 98.56 535 VAL A N 1
ATOM 4011 C CA . VAL A 1 535 ? -17.734 23.844 19.125 1 98.56 535 VAL A CA 1
ATOM 4012 C C . VAL A 1 535 ? -18.766 22.75 19.406 1 98.56 535 VAL A C 1
ATOM 4014 O O . VAL A 1 535 ? -18.578 21.906 20.266 1 98.56 535 VAL A O 1
ATOM 4017 N N . ASP A 1 536 ? -19.875 22.812 18.672 1 97.69 536 ASP A N 1
ATOM 4018 C CA . ASP A 1 536 ? -20.859 21.734 18.719 1 97.69 536 ASP A CA 1
ATOM 4019 C C . ASP A 1 536 ? -20.484 20.609 17.75 1 97.69 536 ASP A C 1
ATOM 4021 O O . ASP A 1 536 ? -19.359 20.562 17.25 1 97.69 536 ASP A O 1
ATOM 4025 N N . ASP A 1 537 ? -21.375 19.656 17.484 1 96.38 537 ASP A N 1
ATOM 4026 C CA . ASP A 1 537 ? -21.078 18.484 16.672 1 96.38 537 ASP A CA 1
ATOM 4027 C C . ASP A 1 537 ? -21.016 18.844 15.195 1 96.38 537 ASP A C 1
ATOM 4029 O O . ASP A 1 537 ? -20.531 18.047 14.375 1 96.38 537 ASP A O 1
ATOM 4033 N N . HIS A 1 538 ? -21.484 19.984 14.883 1 97.31 538 HIS A N 1
ATOM 4034 C CA . HIS A 1 538 ? -21.391 20.469 13.516 1 97.31 538 HIS A CA 1
ATOM 4035 C C . HIS A 1 538 ? -20.234 21.469 13.367 1 97.31 538 HIS A C 1
ATOM 4037 O O . HIS A 1 538 ? -20.141 22.156 12.344 1 97.31 538 HIS A O 1
ATOM 4043 N N . LEU A 1 539 ? -19.438 21.656 14.414 1 98.5 539 LEU A N 1
ATOM 4044 C CA . LEU A 1 539 ? -18.203 22.438 14.445 1 98.5 539 LEU A CA 1
ATOM 4045 C C . LEU A 1 539 ? -18.5 23.922 14.461 1 98.5 539 LEU A C 1
ATOM 4047 O O . LEU A 1 539 ? -17.703 24.734 13.992 1 98.5 539 LEU A O 1
ATOM 4051 N N . ARG A 1 540 ? -19.688 24.25 14.953 1 98.31 540 ARG A N 1
ATOM 4052 C CA . ARG A 1 540 ? -20.078 25.641 15.125 1 98.31 540 ARG A CA 1
ATOM 4053 C C . ARG A 1 540 ? -19.688 26.141 16.5 1 98.31 540 ARG A C 1
ATOM 4055 O O . ARG A 1 540 ? -19.797 25.422 17.5 1 98.31 540 ARG A O 1
ATOM 4062 N N . THR A 1 541 ? -19.266 27.391 16.484 1 98.5 541 THR A N 1
ATOM 4063 C CA . THR A 1 541 ? -19.078 28.078 17.766 1 98.5 541 THR A CA 1
ATOM 4064 C C . THR A 1 541 ? -20.422 28.516 18.344 1 98.5 541 THR A C 1
ATOM 4066 O O . THR A 1 541 ? -21.484 28.016 17.938 1 98.5 541 THR A O 1
ATOM 4069 N N . LYS A 1 542 ? -20.359 29.438 19.328 1 97.56 542 LYS A N 1
ATOM 4070 C CA . LYS A 1 542 ? -21.609 29.969 19.859 1 97.56 542 LYS A CA 1
ATOM 4071 C C . LYS A 1 542 ? -22.391 30.688 18.781 1 97.56 542 LYS A C 1
ATOM 4073 O O . LYS A 1 542 ? -23.609 30.875 18.891 1 97.56 542 LYS A O 1
ATOM 4078 N N . TYR A 1 543 ? -21.656 31.203 17.75 1 98.25 543 TYR A N 1
ATOM 4079 C CA . TYR A 1 543 ? -22.297 31.766 16.578 1 98.25 543 TYR A CA 1
ATOM 4080 C C . TYR A 1 543 ? -22.531 30.703 15.516 1 98.25 543 TYR A C 1
ATOM 4082 O O . TYR A 1 543 ? -21.578 30.031 15.078 1 98.25 543 TYR A O 1
ATOM 4090 N N . PRO A 1 544 ? -23.688 30.516 15.039 1 97.69 544 PRO A N 1
ATOM 4091 C CA . PRO A 1 544 ? -23.984 29.438 14.086 1 97.69 544 PRO A CA 1
ATOM 4092 C C . PRO A 1 544 ? -23.25 29.625 12.75 1 97.69 544 PRO A C 1
ATOM 4094 O O . PRO A 1 544 ? -23.141 28.672 11.969 1 97.69 544 PRO A O 1
ATOM 4097 N N . HIS A 1 545 ? -22.797 30.828 12.484 1 98.44 545 HIS A N 1
ATOM 4098 C CA . HIS A 1 545 ? -22.156 31.109 11.195 1 98.44 545 HIS A CA 1
ATOM 4099 C C . HIS A 1 545 ? -20.641 31.156 11.328 1 98.44 545 HIS A C 1
ATOM 4101 O O . HIS A 1 545 ? -19.938 31.453 10.352 1 98.44 545 HIS A O 1
ATOM 4107 N N . ILE A 1 546 ? -20.078 30.953 12.539 1 98.81 546 ILE A N 1
ATOM 4108 C CA . ILE A 1 546 ? -18.641 30.875 12.75 1 98.81 546 ILE A CA 1
ATOM 4109 C C . ILE A 1 546 ? -18.266 29.438 13.133 1 98.81 546 ILE A C 1
ATOM 4111 O O . ILE A 1 546 ? -18.672 28.938 14.18 1 98.81 546 ILE A O 1
ATOM 4115 N N . TYR A 1 547 ? -17.469 28.781 12.266 1 98.81 547 TYR A N 1
ATOM 4116 C CA . TYR A 1 547 ? -17 27.406 12.438 1 98.81 547 TYR A CA 1
ATOM 4117 C C . TYR A 1 547 ? -15.531 27.359 12.836 1 98.81 547 TYR A C 1
ATOM 4119 O O . TYR A 1 547 ? -14.781 28.312 12.562 1 98.81 547 TYR A O 1
ATOM 4127 N N . ALA A 1 548 ? -15.117 26.312 13.531 1 98.94 548 ALA A N 1
ATOM 4128 C CA . ALA A 1 548 ? -13.711 26.016 13.781 1 98.94 548 ALA A CA 1
ATOM 4129 C C . ALA A 1 548 ? -13.398 24.547 13.469 1 98.94 548 ALA A C 1
ATOM 4131 O O . ALA A 1 548 ? -14.219 23.672 13.719 1 98.94 548 ALA A O 1
ATOM 4132 N N . ILE A 1 549 ? -12.164 24.328 12.938 1 98.88 549 ILE A N 1
ATOM 4133 C CA . ILE A 1 549 ? -11.852 22.969 12.477 1 98.88 549 ILE A CA 1
ATOM 4134 C C . ILE A 1 549 ? -10.383 22.656 12.75 1 98.88 549 ILE A C 1
ATOM 4136 O O . ILE A 1 549 ? -9.609 23.547 13.117 1 98.88 549 ILE A O 1
ATOM 4140 N N . GLY A 1 550 ? -10.031 21.359 12.539 1 98.69 550 GLY A N 1
ATOM 4141 C CA . GLY A 1 550 ? -8.648 20.906 12.617 1 98.69 550 GLY A CA 1
ATOM 4142 C C . GLY A 1 550 ? -8.094 20.906 14.031 1 98.69 550 GLY A C 1
ATOM 4143 O O . GLY A 1 550 ? -8.789 20.516 14.969 1 98.69 550 GLY A O 1
ATOM 4144 N N . ASP A 1 551 ? -6.863 21.312 14.109 1 98.5 551 ASP A N 1
ATOM 4145 C CA . ASP A 1 551 ? -6.172 21.266 15.398 1 98.5 551 ASP A CA 1
ATOM 4146 C C . ASP A 1 551 ? -6.734 22.297 16.375 1 98.5 551 ASP A C 1
ATOM 4148 O O . ASP A 1 551 ? -6.414 22.266 17.562 1 98.5 551 ASP A O 1
ATOM 4152 N N . LEU A 1 552 ? -7.566 23.141 15.914 1 98.56 552 LEU A N 1
ATOM 4153 C CA . LEU A 1 552 ? -8.148 24.188 16.75 1 98.56 552 LEU A CA 1
ATOM 4154 C C . LEU A 1 552 ? -9.234 23.609 17.656 1 98.56 552 LEU A C 1
ATOM 4156 O O . LEU A 1 552 ? -9.656 24.266 18.609 1 98.56 552 LEU A O 1
ATOM 4160 N N . VAL A 1 553 ? -9.758 22.484 17.312 1 98.5 553 VAL A N 1
ATOM 4161 C CA . VAL A 1 553 ? -10.883 21.938 18.047 1 98.5 553 VAL A CA 1
ATOM 4162 C C . VAL A 1 553 ? -10.523 20.547 18.578 1 98.5 553 VAL A C 1
ATOM 4164 O O . VAL A 1 553 ? -9.422 20.062 18.344 1 98.5 553 VAL A O 1
ATOM 4167 N N . ARG A 1 554 ? -11.391 19.969 19.328 1 97.19 554 ARG A N 1
ATOM 4168 C CA . ARG A 1 554 ? -11.188 18.656 19.938 1 97.19 554 ARG A CA 1
ATOM 4169 C C . ARG A 1 554 ? -10.891 17.594 18.891 1 97.19 554 ARG A C 1
ATOM 4171 O O . ARG A 1 554 ? -11.258 17.75 17.719 1 97.19 554 ARG A O 1
ATOM 4178 N N . GLY A 1 555 ? -10.219 16.484 19.344 1 95.56 555 GLY A N 1
ATOM 4179 C CA . GLY A 1 555 ? -9.922 15.375 18.453 1 95.56 555 GLY A CA 1
ATOM 4180 C C . GLY A 1 555 ? -8.453 15.281 18.094 1 95.56 555 GLY A C 1
ATOM 4181 O O . GLY A 1 555 ? -7.656 16.125 18.484 1 95.56 555 GLY A O 1
ATOM 4182 N N . PRO A 1 556 ? -8.164 14.203 17.328 1 95.62 556 PRO A N 1
ATOM 4183 C CA . PRO A 1 556 ? -6.758 14.023 16.938 1 95.62 556 PRO A CA 1
ATOM 4184 C C . PRO A 1 556 ? -6.25 15.125 16.016 1 95.62 556 PRO A C 1
ATOM 4186 O O . PRO A 1 556 ? -6.992 15.594 15.156 1 95.62 556 PRO A O 1
ATOM 4189 N N . MET A 1 557 ? -5.094 15.562 16.234 1 96.81 557 MET A N 1
ATOM 4190 C CA . MET A 1 557 ? -4.473 16.594 15.406 1 96.81 557 MET A CA 1
ATOM 4191 C C . MET A 1 557 ? -3.814 15.977 14.18 1 96.81 557 MET A C 1
ATOM 4193 O O . MET A 1 557 ? -2.594 15.812 14.141 1 96.81 557 MET A O 1
ATOM 4197 N N . LEU A 1 558 ? -4.605 15.609 13.227 1 97.81 558 LEU A N 1
ATOM 4198 C CA . LEU A 1 558 ? -4.211 14.938 11.984 1 97.81 558 LEU A CA 1
ATOM 4199 C C . LEU A 1 558 ? -4.703 15.711 10.766 1 97.81 558 LEU A C 1
ATOM 4201 O O . LEU A 1 558 ? -5.844 16.188 10.742 1 97.81 558 LEU A O 1
ATOM 4205 N N . ALA A 1 559 ? -3.828 15.828 9.758 1 98.31 559 ALA A N 1
ATOM 4206 C CA . ALA A 1 559 ? -4.133 16.594 8.547 1 98.31 559 ALA A CA 1
ATOM 4207 C C . ALA A 1 559 ? -5.406 16.078 7.879 1 98.31 559 ALA A C 1
ATOM 4209 O O . ALA A 1 559 ? -6.25 16.859 7.457 1 98.31 559 ALA A O 1
ATOM 4210 N N . HIS A 1 560 ? -5.57 14.773 7.781 1 98.5 560 HIS A N 1
ATOM 4211 C CA . HIS A 1 560 ? -6.719 14.211 7.082 1 98.5 560 HIS A CA 1
ATOM 4212 C C . HIS A 1 560 ? -8 14.398 7.883 1 98.5 560 HIS A C 1
ATOM 4214 O O . HIS A 1 560 ? -9.078 14.555 7.309 1 98.5 560 HIS A O 1
ATOM 4220 N N . LYS A 1 561 ? -7.957 14.367 9.188 1 98.38 561 LYS A N 1
ATOM 4221 C CA . LYS A 1 561 ? -9.117 14.758 9.984 1 98.38 561 LYS A CA 1
ATOM 4222 C C . LYS A 1 561 ? -9.523 16.203 9.711 1 98.38 561 LYS A C 1
ATOM 4224 O O . LYS A 1 561 ? -10.711 16.5 9.539 1 98.38 561 LYS A O 1
ATOM 4229 N N . ALA A 1 562 ? -8.531 17.062 9.664 1 98.75 562 ALA A N 1
ATOM 4230 C CA . ALA A 1 562 ? -8.789 18.469 9.375 1 98.75 562 ALA A CA 1
ATOM 4231 C C . ALA A 1 562 ? -9.391 18.656 7.988 1 98.75 562 ALA A C 1
ATOM 4233 O O . ALA A 1 562 ? -10.328 19.438 7.809 1 98.75 562 ALA A O 1
ATOM 4234 N N . GLU A 1 563 ? -8.859 17.969 6.996 1 98.62 563 GLU A N 1
ATOM 4235 C CA . GLU A 1 563 ? -9.383 18.031 5.633 1 98.62 563 GLU A CA 1
ATOM 4236 C C . GLU A 1 563 ? -10.852 17.609 5.586 1 98.62 563 GLU A C 1
ATOM 4238 O O . GLU A 1 563 ? -11.68 18.266 4.965 1 98.62 563 GLU A O 1
ATOM 4243 N N . ASP A 1 564 ? -11.125 16.5 6.238 1 98.44 564 ASP A N 1
ATOM 4244 C CA . ASP A 1 564 ? -12.492 15.992 6.242 1 98.44 564 ASP A CA 1
ATOM 4245 C C . ASP A 1 564 ? -13.438 16.969 6.934 1 98.44 564 ASP A C 1
ATOM 4247 O O . ASP A 1 564 ? -14.578 17.156 6.496 1 98.44 564 ASP A O 1
ATOM 4251 N N . GLU A 1 565 ? -12.984 17.578 7.984 1 98.75 565 GLU A N 1
ATOM 4252 C CA . GLU A 1 565 ? -13.789 18.594 8.656 1 98.75 565 GLU A CA 1
ATOM 4253 C C . GLU A 1 565 ? -14 19.797 7.762 1 98.75 565 GLU A C 1
ATOM 4255 O O . GLU A 1 565 ? -15.078 20.406 7.773 1 98.75 565 GLU A O 1
ATOM 4260 N N . GLY A 1 566 ? -12.938 20.172 7.023 1 98.81 566 GLY A N 1
ATOM 4261 C CA . GLY A 1 566 ? -13.086 21.25 6.062 1 98.81 566 GLY A CA 1
ATOM 4262 C C . GLY A 1 566 ? -14.156 20.984 5.02 1 98.81 566 GLY A C 1
ATOM 4263 O O . GLY A 1 566 ? -14.984 21.859 4.73 1 98.81 566 GLY A O 1
ATOM 4264 N N . MET A 1 567 ? -14.164 19.812 4.477 1 98.06 567 MET A N 1
ATOM 4265 C CA . MET A 1 567 ? -15.18 19.406 3.508 1 98.06 567 MET A CA 1
ATOM 4266 C C . MET A 1 567 ? -16.578 19.422 4.141 1 98.06 567 MET A C 1
ATOM 4268 O O . MET A 1 567 ? -17.531 19.922 3.547 1 98.06 567 MET A O 1
ATOM 4272 N N . MET A 1 568 ? -16.641 18.891 5.328 1 98.12 568 MET A N 1
ATOM 4273 C CA . MET A 1 568 ? -17.906 18.812 6.059 1 98.12 568 MET A CA 1
ATOM 4274 C C . MET A 1 568 ? -18.516 20.203 6.242 1 98.12 568 MET A C 1
ATOM 4276 O O . MET A 1 568 ? -19.688 20.422 5.957 1 98.12 568 MET A O 1
ATOM 4280 N N . VAL A 1 569 ? -17.734 21.141 6.68 1 98.69 569 VAL A N 1
ATOM 4281 C CA . VAL A 1 569 ? -18.219 22.469 7.004 1 98.69 569 VAL A CA 1
ATOM 4282 C C . VAL A 1 569 ? -18.656 23.188 5.727 1 98.69 569 VAL A C 1
ATOM 4284 O O . VAL A 1 569 ? -19.672 23.875 5.707 1 98.69 569 VAL A O 1
ATOM 4287 N N . ALA A 1 570 ? -17.859 23.062 4.652 1 98.62 570 ALA A N 1
ATOM 4288 C CA . ALA A 1 570 ? -18.25 23.656 3.379 1 98.62 570 ALA A CA 1
ATOM 4289 C C . ALA A 1 570 ? -19.609 23.141 2.934 1 98.62 570 ALA A C 1
ATOM 4291 O O . ALA A 1 570 ? -20.469 23.922 2.498 1 98.62 570 ALA A O 1
ATOM 4292 N N . GLU A 1 571 ? -19.812 21.891 3.092 1 97.88 571 GLU A N 1
ATOM 4293 C CA . GLU A 1 571 ? -21.078 21.281 2.703 1 97.88 571 GLU A CA 1
ATOM 4294 C C . GLU A 1 571 ? -22.203 21.719 3.635 1 97.88 571 GLU A C 1
ATOM 4296 O O . GLU A 1 571 ? -23.344 21.938 3.191 1 97.88 571 GLU A O 1
ATOM 4301 N N . LEU A 1 572 ? -21.922 21.766 4.898 1 98 572 LEU A N 1
ATOM 4302 C CA . LEU A 1 572 ? -22.906 22.25 5.863 1 98 572 LEU A CA 1
ATOM 4303 C C . LEU A 1 572 ? -23.391 23.656 5.5 1 98 572 LEU A C 1
ATOM 4305 O O . LEU A 1 572 ? -24.578 23.938 5.531 1 98 572 LEU A O 1
ATOM 4309 N N . ILE A 1 573 ? -22.484 24.5 5.152 1 98.25 573 ILE A N 1
ATOM 4310 C CA . ILE A 1 573 ? -22.781 25.891 4.84 1 98.25 573 ILE A CA 1
ATOM 4311 C C . ILE A 1 573 ? -23.688 25.969 3.619 1 98.25 573 ILE A C 1
ATOM 4313 O O . ILE A 1 573 ? -24.641 26.734 3.598 1 98.25 573 ILE A O 1
ATOM 4317 N N . LYS A 1 574 ? -23.375 25.156 2.674 1 97.44 574 LYS A N 1
ATOM 4318 C CA . LYS A 1 574 ? -24.109 25.25 1.412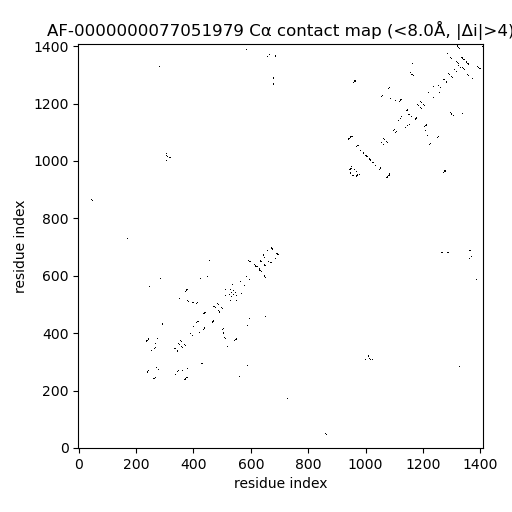 1 97.44 574 LYS A CA 1
ATOM 4319 C C . LYS A 1 574 ? -25.406 24.438 1.469 1 97.44 574 LYS A C 1
ATOM 4321 O O . LYS A 1 574 ? -26.438 24.906 0.993 1 97.44 574 LYS A O 1
ATOM 4326 N N . THR A 1 575 ? -25.359 23.172 2.051 1 95.25 575 THR A N 1
ATOM 4327 C CA . THR A 1 575 ? -26.453 22.234 1.855 1 95.25 575 THR A CA 1
ATOM 4328 C C . THR A 1 575 ? -27.141 21.922 3.182 1 95.25 575 THR A C 1
ATOM 4330 O O . THR A 1 575 ? -28.25 21.375 3.199 1 95.25 575 THR A O 1
ATOM 4333 N N . GLY A 1 576 ? -26.516 22.203 4.211 1 93.38 576 GLY A N 1
ATOM 4334 C CA . GLY A 1 576 ? -27.047 21.859 5.516 1 93.38 576 GLY A CA 1
ATOM 4335 C C . GLY A 1 576 ? -26.703 20.453 5.949 1 93.38 576 GLY A C 1
ATOM 4336 O O . GLY A 1 576 ? -27.031 20.031 7.059 1 93.38 576 GLY A O 1
ATOM 4337 N N . HIS A 1 577 ? -25.938 19.766 5.008 1 91.06 577 HIS A N 1
ATOM 4338 C CA . HIS A 1 577 ? -25.578 18.375 5.324 1 91.06 577 HIS A CA 1
ATOM 4339 C C . HIS A 1 577 ? -24.078 18.156 5.164 1 91.06 577 HIS A C 1
ATOM 4341 O O . HIS A 1 577 ? -23.469 18.641 4.211 1 91.06 577 HIS A O 1
ATOM 4347 N N . GLY A 1 578 ? -23.438 17.609 6.098 1 87.62 578 GLY A N 1
ATOM 4348 C CA . GLY A 1 578 ? -22.047 17.219 6.137 1 87.62 578 GLY A CA 1
ATOM 4349 C C . GLY A 1 578 ? -21.719 16.266 7.27 1 87.62 578 GLY A C 1
ATOM 4350 O O . GLY A 1 578 ? -22.422 16.234 8.281 1 87.62 578 GLY A O 1
ATOM 4351 N N . HIS A 1 579 ? -20.594 15.461 6.902 1 89.56 579 HIS A N 1
ATOM 4352 C CA . HIS A 1 579 ? -20.359 14.453 7.934 1 89.56 579 HIS A CA 1
ATOM 4353 C C . HIS A 1 579 ? -18.891 14.062 8.008 1 89.56 579 HIS A C 1
ATOM 4355 O O . HIS A 1 579 ? -18.156 14.164 7.012 1 89.56 579 HIS A O 1
ATOM 4361 N N . VAL A 1 580 ? -18.438 13.805 9.227 1 95.94 580 VAL A N 1
ATOM 4362 C CA . VAL A 1 580 ? -17.172 13.133 9.492 1 95.94 580 VAL A CA 1
ATOM 4363 C C . VAL A 1 580 ? -17.391 11.969 10.453 1 95.94 580 VAL A C 1
ATOM 4365 O O . VAL A 1 580 ? -18.078 12.117 11.469 1 95.94 580 VAL A O 1
ATOM 4368 N N . ASN A 1 581 ? -16.859 10.781 10.07 1 96.94 581 ASN A N 1
ATOM 4369 C CA . ASN A 1 581 ? -16.906 9.648 10.984 1 96.94 581 ASN A CA 1
ATOM 4370 C C . ASN A 1 581 ? -15.656 9.594 11.867 1 96.94 581 ASN A C 1
ATOM 4372 O O . ASN A 1 581 ? -14.633 9.016 11.469 1 96.94 581 ASN A O 1
ATOM 4376 N N . TYR A 1 582 ? -15.812 10.086 13.07 1 97.19 582 TYR A N 1
ATOM 4377 C CA . TYR A 1 582 ? -14.656 10.234 13.945 1 97.19 582 TYR A CA 1
ATOM 4378 C C . TYR A 1 582 ? -14.203 8.891 14.492 1 97.19 582 TYR A C 1
ATOM 4380 O O . TYR A 1 582 ? -13.117 8.773 15.055 1 97.19 582 TYR A O 1
ATOM 4388 N N . ASP A 1 583 ? -14.969 7.84 14.297 1 96.19 583 ASP A N 1
ATOM 4389 C CA . ASP A 1 583 ? -14.594 6.508 14.75 1 96.19 583 ASP A CA 1
ATOM 4390 C C . ASP A 1 583 ? -13.648 5.836 13.758 1 96.19 583 ASP A C 1
ATOM 4392 O O . ASP A 1 583 ? -13.023 4.82 14.078 1 96.19 583 ASP A O 1
ATOM 4396 N N . VAL A 1 584 ? -13.578 6.398 12.625 1 97.94 584 VAL A N 1
ATOM 4397 C CA . VAL A 1 584 ? -12.758 5.801 11.57 1 97.94 584 VAL A CA 1
ATOM 4398 C C . VAL A 1 584 ? -11.758 6.832 11.047 1 97.94 584 VAL A C 1
ATOM 4400 O O . VAL A 1 584 ? -11.773 7.168 9.867 1 97.94 584 VAL A O 1
ATOM 4403 N N . ILE A 1 585 ? -10.938 7.352 11.891 1 98.44 585 ILE A N 1
ATOM 4404 C CA . ILE A 1 585 ? -9.828 8.234 11.555 1 98.44 585 ILE A CA 1
ATOM 4405 C C . ILE A 1 585 ? -8.508 7.492 11.727 1 98.44 585 ILE A C 1
ATOM 4407 O O . ILE A 1 585 ? -8.07 7.234 12.852 1 98.44 585 ILE A O 1
ATOM 4411 N N . PRO A 1 586 ? -7.844 7.18 10.617 1 98.56 586 PRO A N 1
ATOM 4412 C CA . PRO A 1 586 ? -6.605 6.41 10.758 1 98.56 586 PRO A CA 1
ATOM 4413 C C . PRO A 1 586 ? -5.445 7.25 11.289 1 98.56 586 PRO A C 1
ATOM 4415 O O . PRO A 1 586 ? -5.406 8.461 11.07 1 98.56 586 PRO A O 1
ATOM 4418 N N . GLY A 1 587 ? -4.566 6.598 12.016 1 98.12 587 GLY A N 1
ATOM 4419 C CA . GLY A 1 587 ? -3.295 7.16 12.438 1 98.12 587 GLY A CA 1
ATOM 4420 C C . GLY A 1 587 ? -2.098 6.383 11.922 1 98.12 587 GLY A C 1
ATOM 4421 O O . GLY A 1 587 ? -2.133 5.152 11.844 1 98.12 587 GLY A O 1
ATOM 4422 N N . VAL A 1 588 ? -1.03 7.137 11.578 1 98.38 588 VAL A N 1
ATOM 4423 C CA . VAL A 1 588 ? 0.132 6.469 11 1 98.38 588 VAL A CA 1
ATOM 4424 C C . VAL A 1 588 ? 1.41 7.031 11.617 1 98.38 588 VAL A C 1
ATOM 4426 O O . VAL A 1 588 ? 1.51 8.234 11.859 1 98.38 588 VAL A O 1
ATOM 4429 N N . VAL A 1 589 ? 2.357 6.18 11.961 1 98.38 589 VAL A N 1
ATOM 4430 C CA . VAL A 1 589 ? 3.756 6.512 12.219 1 98.38 589 VAL A CA 1
ATOM 4431 C C . VAL A 1 589 ? 4.621 6.023 11.062 1 98.38 589 VAL A C 1
ATOM 4433 O O . VAL A 1 589 ? 4.711 4.816 10.805 1 98.38 589 VAL A O 1
ATOM 4436 N N . TYR A 1 590 ? 5.348 6.859 10.406 1 98.31 590 TYR A N 1
ATOM 4437 C CA . TYR A 1 590 ? 5.961 6.555 9.117 1 98.31 590 TYR A CA 1
ATOM 4438 C C . TYR A 1 590 ? 7.41 6.117 9.289 1 98.31 590 TYR A C 1
ATOM 4440 O O . TYR A 1 590 ? 8.219 6.246 8.367 1 98.31 590 TYR A O 1
ATOM 4448 N N . THR A 1 591 ? 7.742 5.617 10.43 1 98.12 591 THR A N 1
ATOM 4449 C CA . THR A 1 591 ? 9.055 5.004 10.602 1 98.12 591 THR A CA 1
ATOM 4450 C C . THR A 1 591 ? 9.195 3.777 9.703 1 98.12 591 THR A C 1
ATOM 4452 O O . THR A 1 591 ? 8.359 3.531 8.844 1 98.12 591 THR A O 1
ATOM 4455 N N . GLU A 1 592 ? 10.414 3.104 9.867 1 97.25 592 GLU A N 1
ATOM 4456 C CA . GLU A 1 592 ? 10.641 1.81 9.234 1 97.25 592 GLU A CA 1
ATOM 4457 C C . GLU A 1 592 ? 10.945 0.731 10.273 1 97.25 592 GLU A C 1
ATOM 4459 O O . GLU A 1 592 ? 12.016 0.729 10.875 1 97.25 592 GLU A O 1
ATOM 4464 N N . PRO A 1 593 ? 10.07 -0.238 10.531 1 98 593 PRO A N 1
ATOM 4465 C CA . PRO A 1 593 ? 8.742 -0.375 9.93 1 98 593 PRO A CA 1
ATOM 4466 C C . PRO A 1 593 ? 7.789 0.739 10.344 1 98 593 PRO A C 1
ATOM 4468 O O . PRO A 1 593 ? 8.117 1.545 11.219 1 98 593 PRO A O 1
ATOM 4471 N N . GLU A 1 594 ? 6.66 0.81 9.609 1 98.56 594 GLU A N 1
ATOM 4472 C CA . GLU A 1 594 ? 5.59 1.753 9.914 1 98.56 594 GLU A CA 1
ATOM 4473 C C . GLU A 1 594 ? 4.613 1.169 10.93 1 98.56 594 GLU A C 1
ATOM 4475 O O . GLU A 1 594 ? 4.594 -0.043 11.156 1 98.56 594 GLU A O 1
ATOM 4480 N N . ILE A 1 595 ? 3.883 2.076 11.547 1 98.56 595 ILE A N 1
ATOM 4481 C CA . ILE A 1 595 ? 2.67 1.714 12.273 1 98.56 595 ILE A CA 1
ATOM 4482 C C . ILE A 1 595 ? 1.458 2.363 11.609 1 98.56 595 ILE A C 1
ATOM 4484 O O . ILE A 1 595 ? 1.541 3.492 11.117 1 98.56 595 ILE A O 1
ATOM 4488 N N . ALA A 1 596 ? 0.366 1.646 11.555 1 98.75 596 ALA A N 1
ATOM 4489 C CA . ALA A 1 596 ? -0.921 2.205 11.148 1 98.75 596 ALA A CA 1
ATOM 4490 C C . ALA A 1 596 ? -2.061 1.622 11.977 1 98.75 596 ALA A C 1
ATOM 4492 O O . ALA A 1 596 ? -2.043 0.437 12.32 1 98.75 596 ALA A O 1
ATOM 4493 N N . MET A 1 597 ? -3.018 2.465 12.281 1 98.44 597 MET A N 1
ATOM 4494 C CA . MET A 1 597 ? -4.129 1.983 13.102 1 98.44 597 MET A CA 1
ATOM 4495 C C . MET A 1 597 ? -5.43 2.68 12.711 1 98.44 597 MET A C 1
ATOM 4497 O O . MET A 1 597 ? -5.41 3.799 12.203 1 98.44 597 MET A O 1
ATOM 4501 N N . VAL A 1 598 ? -6.523 2.055 12.93 1 98.75 598 VAL A N 1
ATOM 4502 C CA . VAL A 1 598 ? -7.863 2.637 12.852 1 98.75 598 VAL A CA 1
ATOM 4503 C C . VAL A 1 598 ? -8.797 1.906 13.805 1 98.75 598 VAL A C 1
ATOM 4505 O O . VAL A 1 598 ? -8.711 0.686 13.961 1 98.75 598 VAL A O 1
ATOM 4508 N N . GLY A 1 599 ? -9.633 2.686 14.531 1 98.5 599 GLY A N 1
ATOM 4509 C CA . GLY A 1 599 ? -10.562 2.111 15.5 1 98.5 599 GLY A CA 1
ATOM 4510 C C . GLY A 1 599 ? -9.984 2.02 16.891 1 98.5 599 GLY A C 1
ATOM 4511 O O . GLY A 1 599 ? -9.07 2.768 17.25 1 98.5 599 GLY A O 1
ATOM 4512 N N . LYS A 1 600 ? -10.57 1.153 17.703 1 98.5 600 LYS A N 1
ATOM 4513 C CA . LYS A 1 600 ? -10.242 1.079 19.125 1 98.5 600 LYS A CA 1
ATOM 4514 C C . LYS A 1 600 ? -9.078 0.126 19.375 1 98.5 600 LYS A C 1
ATOM 4516 O O . LYS A 1 600 ? -8.969 -0.914 18.719 1 98.5 600 LYS A O 1
ATOM 4521 N N . THR A 1 601 ? -8.273 0.454 20.297 1 98.25 601 THR A N 1
ATOM 4522 C CA . THR A 1 601 ? -7.207 -0.429 20.75 1 98.25 601 THR A CA 1
ATOM 4523 C C . THR A 1 601 ? -7.754 -1.498 21.688 1 98.25 601 THR A C 1
ATOM 4525 O O . THR A 1 601 ? -8.891 -1.4 22.156 1 98.25 601 THR A O 1
ATOM 4528 N N . GLU A 1 602 ? -6.863 -2.486 21.891 1 97.88 602 GLU A N 1
ATOM 4529 C CA . GLU A 1 602 ? -7.254 -3.537 22.828 1 97.88 602 GLU A CA 1
ATOM 4530 C C . GLU A 1 602 ? -7.496 -2.971 24.219 1 97.88 602 GLU A C 1
ATOM 4532 O O . GLU A 1 602 ? -8.469 -3.34 24.891 1 97.88 602 GLU A O 1
ATOM 4537 N N . ALA A 1 603 ? -6.668 -2.076 24.672 1 97.25 603 ALA A N 1
ATOM 4538 C CA . ALA A 1 603 ? -6.797 -1.446 25.984 1 97.25 603 ALA A CA 1
ATOM 4539 C C . ALA A 1 603 ? -8.109 -0.675 26.094 1 97.25 603 ALA A C 1
ATOM 4541 O O . ALA A 1 603 ? -8.766 -0.708 27.141 1 97.25 603 ALA A O 1
ATOM 4542 N N . GLN A 1 604 ? -8.484 0.017 25.047 1 97.56 604 GLN A N 1
ATOM 4543 C CA . GLN A 1 604 ? -9.727 0.771 25.047 1 97.56 604 GLN A CA 1
ATOM 4544 C C . GLN A 1 604 ? -10.938 -0.161 25.156 1 97.56 604 GLN A C 1
ATOM 4546 O O . GLN A 1 604 ? -11.867 0.111 25.906 1 97.56 604 GLN A O 1
ATOM 4551 N N . LEU A 1 605 ? -10.898 -1.253 24.406 1 98.5 605 LEU A N 1
ATOM 4552 C CA . LEU A 1 605 ? -12.008 -2.201 24.438 1 98.5 605 LEU A CA 1
ATOM 4553 C C . LEU A 1 605 ? -12.141 -2.814 25.828 1 98.5 605 LEU A C 1
ATOM 4555 O O . LEU A 1 605 ? -13.258 -2.967 26.344 1 98.5 605 LEU A O 1
ATOM 4559 N N . LYS A 1 606 ? -11.062 -3.158 26.422 1 97.88 606 LYS A N 1
ATOM 4560 C CA . LYS A 1 606 ? -11.07 -3.705 27.781 1 97.88 606 LYS A CA 1
ATOM 4561 C C . LYS A 1 606 ? -11.633 -2.697 28.781 1 97.88 606 LYS A C 1
ATOM 4563 O O . LYS A 1 606 ? -12.461 -3.045 29.625 1 97.88 606 LYS A O 1
ATOM 4568 N N . SER A 1 607 ? -11.219 -1.47 28.672 1 97.88 607 SER A N 1
ATOM 4569 C CA . SER A 1 607 ? -11.68 -0.421 29.578 1 97.88 607 SER A CA 1
ATOM 4570 C C . SER A 1 607 ? -13.18 -0.176 29.422 1 97.88 607 SER A C 1
ATOM 4572 O O . SER A 1 607 ? -13.859 0.185 30.391 1 97.88 607 SER A O 1
ATOM 4574 N N . GLU A 1 608 ? -13.68 -0.392 28.234 1 97.81 608 GLU A N 1
ATOM 4575 C CA . GLU A 1 608 ? -15.094 -0.166 27.938 1 97.81 608 GLU A CA 1
ATOM 4576 C C . GLU A 1 608 ? -15.922 -1.417 28.219 1 97.81 608 GLU A C 1
ATOM 4578 O O . GLU A 1 608 ? -17.141 -1.391 28.125 1 97.81 608 GLU A O 1
ATOM 4583 N N . GLY A 1 609 ? -15.281 -2.441 28.5 1 98 609 GLY A N 1
ATOM 4584 C CA . GLY A 1 609 ? -15.969 -3.688 28.812 1 98 609 GLY A CA 1
ATOM 4585 C C . GLY A 1 609 ? -16.562 -4.363 27.594 1 98 609 GLY A C 1
ATOM 4586 O O . GLY A 1 609 ? -17.578 -5.055 27.688 1 98 609 GLY A O 1
ATOM 4587 N N . VAL A 1 610 ? -16 -4.148 26.453 1 98.19 610 VAL A N 1
ATOM 4588 C CA . VAL A 1 610 ? -16.484 -4.75 25.203 1 98.19 610 VAL A CA 1
ATOM 4589 C C . VAL A 1 610 ? -15.805 -6.094 24.984 1 98.19 610 VAL A C 1
ATOM 4591 O O . VAL A 1 610 ? -14.57 -6.191 25.031 1 98.19 610 VAL A O 1
ATOM 4594 N N . GLU A 1 611 ? -16.547 -7.148 24.734 1 98.5 611 GLU A N 1
ATOM 4595 C CA . GLU A 1 611 ? -15.984 -8.461 24.422 1 98.5 611 GLU A CA 1
ATOM 4596 C C . GLU A 1 611 ? -15.523 -8.523 22.969 1 98.5 611 GLU A C 1
ATOM 4598 O O . GLU A 1 611 ? -16.219 -8.062 22.062 1 98.5 611 GLU A O 1
ATOM 4603 N N . TYR A 1 612 ? -14.359 -9.109 22.766 1 98.69 612 TYR A N 1
ATOM 4604 C CA . TYR A 1 612 ? -13.789 -9.133 21.422 1 98.69 612 TYR A CA 1
ATOM 4605 C C . TYR A 1 612 ? -12.984 -10.398 21.188 1 98.69 612 TYR A C 1
ATOM 4607 O O . TYR A 1 612 ? -12.617 -11.094 22.141 1 98.69 612 TYR A O 1
ATOM 4615 N N . THR A 1 613 ? -12.781 -10.773 19.906 1 98.62 613 THR A N 1
ATOM 4616 C CA . THR A 1 613 ? -11.805 -11.766 19.469 1 98.62 613 THR A CA 1
ATOM 4617 C C . THR A 1 613 ? -10.617 -11.086 18.781 1 98.62 613 THR A C 1
ATOM 4619 O O . THR A 1 613 ? -10.781 -10.047 18.141 1 98.62 613 THR A O 1
ATOM 4622 N N . LYS A 1 614 ? -9.5 -11.641 19.016 1 98.5 614 LYS A N 1
ATOM 4623 C CA . LYS A 1 614 ? -8.266 -11.109 18.438 1 98.5 614 LYS A CA 1
ATOM 4624 C C . LYS A 1 614 ? -7.738 -12.023 17.344 1 98.5 614 LYS A C 1
ATOM 4626 O O . LYS A 1 614 ? -7.656 -13.242 17.516 1 98.5 614 LYS A O 1
ATOM 4631 N N . GLY A 1 615 ? -7.516 -11.477 16.141 1 98.69 615 GLY A N 1
ATOM 4632 C CA . GLY A 1 615 ? -6.746 -12.133 15.086 1 98.69 615 GLY A CA 1
ATOM 4633 C C . GLY A 1 615 ? -5.434 -11.43 14.781 1 98.69 615 GLY A C 1
ATOM 4634 O O . GLY A 1 615 ? -5.395 -10.203 14.672 1 98.69 615 GLY A O 1
ATOM 4635 N N . SER A 1 616 ? -4.395 -12.188 14.688 1 98.38 616 SER A N 1
ATOM 4636 C CA . SER A 1 616 ? -3.076 -11.633 14.398 1 98.38 616 SER A CA 1
ATOM 4637 C C . SER A 1 616 ? -2.344 -12.461 13.344 1 98.38 616 SER A C 1
ATOM 4639 O O . SER A 1 616 ? -2.506 -13.68 13.289 1 98.38 616 SER A O 1
ATOM 4641 N N . PHE A 1 617 ? -1.561 -11.859 12.461 1 98.69 617 PHE A N 1
ATOM 4642 C CA . PHE A 1 617 ? -0.775 -12.516 11.422 1 98.69 617 PHE A CA 1
ATOM 4643 C C . PHE A 1 617 ? 0.587 -11.852 11.273 1 98.69 617 PHE A C 1
ATOM 4645 O O . PHE A 1 617 ? 0.671 -10.656 10.977 1 98.69 617 PHE A O 1
ATOM 4652 N N . PRO A 1 618 ? 1.649 -12.562 11.484 1 98.5 618 PRO A N 1
ATOM 4653 C CA . PRO A 1 618 ? 2.994 -11.992 11.359 1 98.5 618 PRO A CA 1
ATOM 4654 C C . PRO A 1 618 ? 3.434 -11.828 9.906 1 98.5 618 PRO A C 1
ATOM 4656 O O . PRO A 1 618 ? 3.129 -12.68 9.07 1 98.5 618 PRO A O 1
ATOM 4659 N N . LEU A 1 619 ? 4.152 -10.805 9.594 1 98.25 619 LEU A N 1
ATOM 4660 C CA . LEU A 1 619 ? 4.617 -10.562 8.234 1 98.25 619 LEU A CA 1
ATOM 4661 C C . LEU A 1 619 ? 5.715 -11.547 7.848 1 98.25 619 LEU A C 1
ATOM 4663 O O . LEU A 1 619 ? 6.02 -11.711 6.664 1 98.25 619 LEU A O 1
ATOM 4667 N N . GLN A 1 620 ? 6.281 -12.234 8.766 1 97.31 620 GLN A N 1
ATOM 4668 C CA . GLN A 1 620 ? 7.23 -13.312 8.5 1 97.31 620 GLN A CA 1
ATOM 4669 C C . GLN A 1 620 ? 6.57 -14.445 7.727 1 97.31 620 GLN A C 1
ATOM 4671 O O . GLN A 1 620 ? 7.25 -15.227 7.055 1 97.31 620 GLN A O 1
ATOM 4676 N N . ALA A 1 621 ? 5.297 -14.516 7.816 1 97.62 621 ALA A N 1
ATOM 4677 C CA . ALA A 1 621 ? 4.551 -15.57 7.133 1 97.62 621 ALA A CA 1
ATOM 4678 C C . ALA A 1 621 ? 3.979 -15.07 5.812 1 97.62 621 ALA A C 1
ATOM 4680 O O . ALA A 1 621 ? 3.303 -15.812 5.098 1 97.62 621 ALA A O 1
ATOM 4681 N N . ASN A 1 622 ? 4.199 -13.852 5.484 1 97.94 622 ASN A N 1
ATOM 4682 C CA . ASN A 1 622 ? 3.668 -13.25 4.266 1 97.94 622 ASN A CA 1
ATOM 4683 C C . ASN A 1 622 ? 4.641 -13.398 3.098 1 97.94 622 ASN A C 1
ATOM 4685 O O . ASN A 1 622 ? 5.828 -13.102 3.234 1 97.94 622 ASN A O 1
ATOM 4689 N N . SER A 1 623 ? 4.129 -13.844 1.983 1 97.44 623 SER A N 1
ATOM 4690 C CA . SER A 1 623 ? 4.965 -14.156 0.83 1 97.44 623 SER A CA 1
ATOM 4691 C C . SER A 1 623 ? 5.645 -12.906 0.285 1 97.44 623 SER A C 1
ATOM 4693 O O . SER A 1 623 ? 6.812 -12.953 -0.107 1 97.44 623 SER A O 1
ATOM 4695 N N . ARG A 1 624 ? 4.914 -11.797 0.186 1 97.31 624 ARG A N 1
ATOM 4696 C CA . ARG A 1 624 ? 5.48 -10.562 -0.348 1 97.31 624 ARG A CA 1
ATOM 4697 C C . ARG A 1 624 ? 6.578 -10.023 0.565 1 97.31 624 ARG A C 1
ATOM 4699 O O . ARG A 1 624 ? 7.637 -9.609 0.093 1 97.31 624 ARG A O 1
ATOM 4706 N N . ALA A 1 625 ? 6.309 -10.023 1.866 1 97.25 625 ALA A N 1
ATOM 4707 C CA . ALA A 1 625 ? 7.309 -9.578 2.836 1 97.25 625 ALA A CA 1
ATOM 4708 C C . ALA A 1 625 ? 8.578 -10.43 2.744 1 97.25 625 ALA A C 1
ATOM 4710 O O . ALA A 1 625 ? 9.688 -9.898 2.816 1 97.25 625 ALA A O 1
ATOM 4711 N N . ARG A 1 626 ? 8.43 -11.68 2.486 1 95.25 626 ARG A N 1
ATOM 4712 C CA . ARG A 1 626 ? 9.555 -12.594 2.387 1 95.25 626 ARG A CA 1
ATOM 4713 C C . ARG A 1 626 ? 10.32 -12.391 1.081 1 95.25 626 ARG A C 1
ATOM 4715 O O . ARG A 1 626 ? 11.547 -12.445 1.06 1 95.25 626 ARG A O 1
ATOM 4722 N N . ALA A 1 627 ? 9.539 -12.203 0.054 1 95 627 ALA A N 1
ATOM 4723 C CA . ALA A 1 627 ? 10.18 -11.984 -1.242 1 95 627 ALA A CA 1
ATOM 4724 C C . ALA A 1 627 ? 11.086 -10.758 -1.204 1 95 627 ALA A C 1
ATOM 4726 O O . ALA A 1 627 ? 12.125 -10.727 -1.878 1 95 627 ALA A O 1
ATOM 4727 N N . TYR A 1 628 ? 10.734 -9.773 -0.382 1 94.56 628 TYR A N 1
ATOM 4728 C CA . TYR A 1 628 ? 11.492 -8.539 -0.276 1 94.56 628 TYR A CA 1
ATOM 4729 C C . TYR A 1 628 ? 12.5 -8.609 0.863 1 94.56 628 TYR A C 1
ATOM 4731 O O . TYR A 1 628 ? 13.32 -7.707 1.033 1 94.56 628 TYR A O 1
ATOM 4739 N N . ASP A 1 629 ? 12.438 -9.672 1.646 1 95.12 629 ASP A N 1
ATOM 4740 C CA . ASP A 1 629 ? 13.258 -9.852 2.836 1 95.12 629 ASP A CA 1
ATOM 4741 C C . ASP A 1 629 ? 13.023 -8.727 3.844 1 95.12 629 ASP A C 1
ATOM 4743 O O . ASP A 1 629 ? 13.977 -8.148 4.371 1 95.12 629 ASP A O 1
ATOM 4747 N N . GLN A 1 630 ? 11.789 -8.367 4.039 1 94.94 630 GLN A N 1
ATOM 4748 C CA . GLN A 1 630 ? 11.336 -7.391 5.02 1 94.94 630 GLN A CA 1
ATOM 4749 C C . GLN A 1 630 ? 10.18 -7.941 5.852 1 94.94 630 GLN A C 1
ATOM 4751 O O . GLN A 1 630 ? 9.062 -7.426 5.793 1 94.94 630 GLN A O 1
ATOM 4756 N N . PRO A 1 631 ? 10.492 -8.852 6.695 1 95.69 631 PRO A N 1
ATOM 4757 C CA . PRO A 1 631 ? 9.445 -9.633 7.355 1 95.69 631 PRO A CA 1
ATOM 4758 C C . PRO A 1 631 ? 9.031 -9.047 8.703 1 95.69 631 PRO A C 1
ATOM 4760 O O . PRO A 1 631 ? 8.188 -9.617 9.398 1 95.69 631 PRO A O 1
ATOM 4763 N N . ASP A 1 632 ? 9.547 -7.918 9.094 1 97.31 632 ASP A N 1
ATOM 4764 C CA . ASP A 1 632 ? 9.281 -7.398 10.43 1 97.31 632 ASP A CA 1
ATOM 4765 C C . ASP A 1 632 ? 7.84 -6.918 10.562 1 97.31 632 ASP A C 1
ATOM 4767 O O . ASP A 1 632 ? 7.312 -6.262 9.656 1 97.31 632 ASP A O 1
ATOM 4771 N N . GLY A 1 633 ? 7.242 -7.297 11.695 1 98.31 633 GLY A N 1
ATOM 4772 C CA . GLY A 1 633 ? 5.953 -6.723 12.047 1 98.31 633 GLY A CA 1
ATOM 4773 C C . GLY A 1 633 ? 4.82 -7.734 12.016 1 98.31 633 GLY A C 1
ATOM 4774 O O . GLY A 1 633 ? 5.062 -8.945 11.969 1 98.31 633 GLY A O 1
ATOM 4775 N N . LEU A 1 634 ? 3.596 -7.172 12.164 1 98.75 634 LEU A N 1
ATOM 4776 C CA . LEU A 1 634 ? 2.381 -7.977 12.227 1 98.75 634 LEU A CA 1
ATOM 4777 C C . LEU A 1 634 ? 1.148 -7.125 11.938 1 98.75 634 LEU A C 1
ATOM 4779 O O . LEU A 1 634 ? 1.214 -5.895 11.992 1 98.75 634 LEU A O 1
ATOM 4783 N N . ILE A 1 635 ? 0.102 -7.785 11.594 1 98.88 635 ILE A N 1
ATOM 4784 C CA . ILE A 1 635 ? -1.218 -7.172 11.492 1 98.88 635 ILE A CA 1
ATOM 4785 C C . ILE A 1 635 ? -2.148 -7.762 12.547 1 98.88 635 ILE A C 1
ATOM 4787 O O . ILE A 1 635 ? -2.223 -8.984 12.703 1 98.88 635 ILE A O 1
ATOM 4791 N N . LYS A 1 636 ? -2.811 -6.941 13.328 1 98.81 636 LYS A N 1
ATOM 4792 C CA . LYS A 1 636 ? -3.723 -7.336 14.398 1 98.81 636 LYS A CA 1
ATOM 4793 C C . LYS A 1 636 ? -5.125 -6.781 14.156 1 98.81 636 LYS A C 1
ATOM 4795 O O . LYS A 1 636 ? -5.293 -5.586 13.922 1 98.81 636 LYS A O 1
ATOM 4800 N N . VAL A 1 637 ? -6.129 -7.648 14.25 1 98.94 637 VAL A N 1
ATOM 4801 C CA . VAL A 1 637 ? -7.527 -7.273 14.07 1 98.94 637 VAL A CA 1
ATOM 4802 C C . VAL A 1 637 ? -8.32 -7.609 15.328 1 98.94 637 VAL A C 1
ATOM 4804 O O . VAL A 1 637 ? -8.188 -8.703 15.875 1 98.94 637 VAL A O 1
ATOM 4807 N N . LEU A 1 638 ? -9.047 -6.664 15.812 1 98.94 638 LEU A N 1
ATOM 4808 C CA . LEU A 1 638 ? -9.992 -6.859 16.906 1 98.94 638 LEU A CA 1
ATOM 4809 C C . LEU A 1 638 ? -11.43 -6.832 16.391 1 98.94 638 LEU A C 1
ATOM 4811 O O . LEU A 1 638 ? -11.852 -5.859 15.758 1 98.94 638 LEU A O 1
ATOM 4815 N N . ALA A 1 639 ? -12.188 -7.875 16.656 1 98.88 639 ALA A N 1
ATOM 4816 C CA . ALA A 1 639 ? -13.562 -7.98 16.172 1 98.88 639 ALA A CA 1
ATOM 4817 C C . ALA A 1 639 ? -14.523 -8.266 17.328 1 98.88 639 ALA A C 1
ATOM 4819 O O . ALA A 1 639 ? -14.164 -8.938 18.297 1 98.88 639 ALA A O 1
ATOM 4820 N N . ASP A 1 640 ? -15.75 -7.738 17.188 1 98.75 640 ASP A N 1
ATOM 4821 C CA . ASP A 1 640 ? -16.797 -8.016 18.172 1 98.75 640 ASP A CA 1
ATOM 4822 C C . ASP A 1 640 ? -17.047 -9.516 18.297 1 98.75 640 ASP A C 1
ATOM 4824 O O . ASP A 1 640 ? -17.219 -10.211 17.297 1 98.75 640 ASP A O 1
ATOM 4828 N N . LYS A 1 641 ? -17.078 -9.992 19.484 1 98.12 641 LYS A N 1
ATOM 4829 C CA . LYS A 1 641 ? -17.141 -11.43 19.75 1 98.12 641 LYS A CA 1
ATOM 4830 C C . LYS A 1 641 ? -18.453 -12.023 19.234 1 98.12 641 LYS A C 1
ATOM 4832 O O . LYS A 1 641 ? -18.469 -13.148 18.734 1 98.12 641 LYS A O 1
ATOM 4837 N N . LYS A 1 642 ? -19.516 -11.328 19.297 1 97.88 642 LYS A N 1
ATOM 4838 C CA . LYS A 1 642 ? -20.828 -11.844 18.953 1 97.88 642 LYS A CA 1
ATOM 4839 C C . LYS A 1 642 ? -21.109 -11.672 17.453 1 97.88 642 LYS A C 1
ATOM 4841 O O . LYS A 1 642 ? -21.625 -12.586 16.812 1 97.88 642 LYS A O 1
ATOM 4846 N N . THR A 1 643 ? -20.75 -10.523 16.906 1 98 643 THR A N 1
ATOM 4847 C CA . THR A 1 643 ? -21.172 -10.188 15.555 1 98 643 THR A CA 1
ATOM 4848 C C . THR A 1 643 ? -20 -10.336 14.578 1 98 643 THR A C 1
ATOM 4850 O O . THR A 1 643 ? -20.203 -10.344 13.359 1 98 643 THR A O 1
ATOM 4853 N N . ASN A 1 644 ? -18.781 -10.375 15.016 1 98.44 644 ASN A N 1
ATOM 4854 C CA . ASN A 1 644 ? -17.547 -10.422 14.242 1 98.44 644 ASN A CA 1
ATOM 4855 C C . ASN A 1 644 ? -17.297 -9.102 13.523 1 98.44 644 ASN A C 1
ATOM 4857 O O . ASN A 1 644 ? -16.422 -9.023 12.648 1 98.44 644 ASN A O 1
ATOM 4861 N N . LYS A 1 645 ? -18.031 -8.047 13.883 1 98.69 645 LYS A N 1
ATOM 4862 C CA . LYS A 1 645 ? -17.797 -6.711 13.344 1 98.69 645 LYS A CA 1
ATOM 4863 C C . LYS A 1 645 ? -16.406 -6.195 13.758 1 98.69 645 LYS A C 1
ATOM 4865 O O . LYS A 1 645 ? -16.016 -6.332 14.914 1 98.69 645 LYS A O 1
ATOM 4870 N N . ILE A 1 646 ? -15.711 -5.605 12.82 1 98.88 646 ILE A N 1
ATOM 4871 C CA . ILE A 1 646 ? -14.375 -5.102 13.125 1 98.88 646 ILE A CA 1
ATOM 4872 C C . ILE A 1 646 ? -14.477 -3.879 14.031 1 98.88 646 ILE A C 1
ATOM 4874 O O . ILE A 1 646 ? -15.211 -2.932 13.727 1 98.88 646 ILE A O 1
ATOM 4878 N N . LEU A 1 647 ? -13.711 -3.887 15.109 1 98.88 647 LEU A N 1
ATOM 4879 C CA . LEU A 1 647 ? -13.727 -2.811 16.094 1 98.88 647 LEU A CA 1
ATOM 4880 C C . LEU A 1 647 ? -12.445 -1.992 16.031 1 98.88 647 LEU A C 1
ATOM 4882 O O . LEU A 1 647 ? -12.43 -0.819 16.422 1 98.88 647 LEU A O 1
ATOM 4886 N N . GLY A 1 648 ? -11.367 -2.609 15.617 1 98.81 648 GLY A N 1
ATOM 4887 C CA . GLY A 1 648 ? -10.078 -1.958 15.5 1 98.81 648 GLY A CA 1
ATOM 4888 C C . GLY A 1 648 ? -9.062 -2.781 14.727 1 98.81 648 GLY A C 1
ATOM 4889 O O . GLY A 1 648 ? -9.078 -4.012 14.789 1 98.81 648 GLY A O 1
ATOM 4890 N N . VAL A 1 649 ? -8.211 -2.119 13.969 1 98.94 649 VAL A N 1
ATOM 4891 C CA . VAL A 1 649 ? -7.133 -2.74 13.211 1 98.94 649 VAL A CA 1
ATOM 4892 C C . VAL A 1 649 ? -5.816 -2.027 13.508 1 98.94 649 VAL A C 1
ATOM 4894 O O . VAL A 1 649 ? -5.742 -0.797 13.445 1 98.94 649 VAL A O 1
ATOM 4897 N N . HIS A 1 650 ? -4.797 -2.773 13.852 1 98.94 650 HIS A N 1
ATOM 4898 C CA . HIS A 1 650 ? -3.484 -2.268 14.234 1 98.94 650 HIS A CA 1
ATOM 4899 C C . HIS A 1 650 ? -2.375 -2.986 13.477 1 98.94 650 HIS A C 1
ATOM 4901 O O . HIS A 1 650 ? -2.273 -4.215 13.531 1 98.94 650 HIS A O 1
ATOM 4907 N N . MET A 1 651 ? -1.524 -2.207 12.828 1 98.88 651 MET A N 1
ATOM 4908 C CA . MET A 1 651 ? -0.521 -2.787 11.938 1 98.88 651 MET A CA 1
ATOM 4909 C C . MET A 1 651 ? 0.868 -2.242 12.258 1 98.88 651 MET A C 1
ATOM 4911 O O . MET A 1 651 ? 1.014 -1.069 12.602 1 98.88 651 MET A O 1
ATOM 4915 N N . CYS A 1 652 ? 1.847 -3.041 12.203 1 98.81 652 CYS A N 1
ATOM 4916 C CA . CYS A 1 652 ? 3.266 -2.701 12.18 1 98.81 652 CYS A CA 1
ATOM 4917 C C . CYS A 1 652 ? 3.988 -3.455 11.07 1 98.81 652 CYS A C 1
ATOM 4919 O O . CYS A 1 652 ? 3.945 -4.688 11.023 1 98.81 652 CYS A O 1
ATOM 4921 N N . GLY A 1 653 ? 4.535 -2.732 10.133 1 98.5 653 GLY A N 1
ATOM 4922 C CA . GLY A 1 653 ? 5.227 -3.422 9.055 1 98.5 653 GLY A CA 1
ATOM 4923 C C . GLY A 1 653 ? 5.461 -2.545 7.836 1 98.5 653 GLY A C 1
ATOM 4924 O O . GLY A 1 653 ? 5.223 -1.336 7.883 1 98.5 653 GLY A O 1
ATOM 4925 N N . LEU A 1 654 ? 5.93 -3.238 6.832 1 97.12 654 LEU A N 1
ATOM 4926 C CA . LEU A 1 654 ? 6.234 -2.586 5.562 1 97.12 654 LEU A CA 1
ATOM 4927 C C . LEU A 1 654 ? 4.961 -2.072 4.895 1 97.12 654 LEU A C 1
ATOM 4929 O O . LEU A 1 654 ? 3.998 -2.824 4.727 1 97.12 654 LEU A O 1
ATOM 4933 N N . ASN A 1 655 ? 4.887 -0.776 4.613 1 97.06 655 ASN A N 1
ATOM 4934 C CA . ASN A 1 655 ? 3.883 -0.162 3.752 1 97.06 655 ASN A CA 1
ATOM 4935 C C . ASN A 1 655 ? 2.494 -0.217 4.383 1 97.06 655 ASN A C 1
ATOM 4937 O O . ASN A 1 655 ? 1.484 -0.149 3.68 1 97.06 655 ASN A O 1
ATOM 4941 N N . VAL A 1 656 ? 2.406 -0.315 5.676 1 98.56 656 VAL A N 1
ATOM 4942 C CA . VAL A 1 656 ? 1.098 -0.474 6.305 1 98.56 656 VAL A CA 1
ATOM 4943 C C . VAL A 1 656 ? 0.341 0.851 6.266 1 98.56 656 VAL A C 1
ATOM 4945 O O . VAL A 1 656 ? -0.878 0.883 6.449 1 98.56 656 VAL A O 1
ATOM 4948 N N . SER A 1 657 ? 1.038 1.964 6.012 1 98.25 657 SER A N 1
ATOM 4949 C CA . SER A 1 657 ? 0.376 3.252 5.84 1 98.25 657 SER A CA 1
ATOM 4950 C C . SER A 1 657 ? -0.641 3.203 4.703 1 98.25 657 SER A C 1
ATOM 4952 O O . SER A 1 657 ? -1.657 3.9 4.742 1 98.25 657 SER A O 1
ATOM 4954 N N . GLU A 1 658 ? -0.369 2.393 3.678 1 98.19 658 GLU A N 1
ATOM 4955 C CA . GLU A 1 658 ? -1.271 2.234 2.541 1 98.19 658 GLU A CA 1
ATOM 4956 C C . GLU A 1 658 ? -2.322 1.163 2.814 1 98.19 658 GLU A C 1
ATOM 4958 O O . GLU A 1 658 ? -3.48 1.304 2.412 1 98.19 658 GLU A O 1
ATOM 4963 N N . LEU A 1 659 ? -1.905 0.141 3.543 1 98.44 659 LEU A N 1
ATOM 4964 C CA . LEU A 1 659 ? -2.785 -0.991 3.811 1 98.44 659 LEU A CA 1
ATOM 4965 C C . LEU A 1 659 ? -3.965 -0.568 4.68 1 98.44 659 LEU A C 1
ATOM 4967 O O . LEU A 1 659 ? -5.055 -1.137 4.574 1 98.44 659 LEU A O 1
ATOM 4971 N N . ILE A 1 660 ? -3.771 0.406 5.508 1 98.81 660 ILE A N 1
ATOM 4972 C CA . ILE A 1 660 ? -4.754 0.771 6.523 1 98.81 660 ILE A CA 1
ATOM 4973 C C . ILE A 1 660 ? -6.012 1.321 5.852 1 98.81 660 ILE A C 1
ATOM 4975 O O . ILE A 1 660 ? -7.086 1.344 6.457 1 98.81 660 ILE A O 1
ATOM 4979 N N . ALA A 1 661 ? -5.895 1.797 4.602 1 98.75 661 ALA A N 1
ATOM 4980 C CA . ALA A 1 661 ? -7.039 2.352 3.885 1 98.75 661 ALA A CA 1
ATOM 4981 C C . ALA A 1 661 ? -8.133 1.301 3.703 1 98.75 661 ALA A C 1
ATOM 4983 O O . ALA A 1 661 ? -9.32 1.61 3.807 1 98.75 661 ALA A O 1
ATOM 4984 N N . GLU A 1 662 ? -7.727 0.077 3.41 1 98.75 662 GLU A N 1
ATOM 4985 C CA . GLU A 1 662 ? -8.703 -1.003 3.297 1 98.75 662 GLU A CA 1
ATOM 4986 C C . GLU A 1 662 ? -9.445 -1.216 4.613 1 98.75 662 GLU A C 1
ATOM 4988 O O . GLU A 1 662 ? -10.664 -1.388 4.621 1 98.75 662 GLU A O 1
ATOM 4993 N N . ALA A 1 663 ? -8.734 -1.183 5.715 1 98.88 663 ALA A N 1
ATOM 4994 C CA . ALA A 1 663 ? -9.336 -1.347 7.031 1 98.88 663 ALA A CA 1
ATOM 4995 C C . ALA A 1 663 ? -10.297 -0.203 7.344 1 98.88 663 ALA A C 1
ATOM 4997 O O . ALA A 1 663 ? -11.367 -0.421 7.91 1 98.88 663 ALA A O 1
ATOM 4998 N N . GLY A 1 664 ? -9.844 1.01 7.012 1 98.69 664 GLY A N 1
ATOM 4999 C CA . GLY A 1 664 ? -10.727 2.148 7.203 1 98.69 664 GLY A CA 1
ATOM 5000 C C . GLY A 1 664 ? -12.055 2.002 6.477 1 98.69 664 GLY A C 1
ATOM 5001 O O . GLY A 1 664 ? -13.117 2.244 7.055 1 98.69 664 GLY A O 1
ATOM 5002 N N . LEU A 1 665 ? -11.977 1.573 5.223 1 98.62 665 LEU A N 1
ATOM 5003 C CA . LEU A 1 665 ? -13.195 1.382 4.441 1 98.62 665 LEU A CA 1
ATOM 5004 C C . LEU A 1 665 ? -14.062 0.282 5.043 1 98.62 665 LEU A C 1
ATOM 5006 O O . LEU A 1 665 ? -15.281 0.412 5.098 1 98.62 665 LEU A O 1
ATOM 5010 N N . ALA A 1 666 ? -13.43 -0.831 5.445 1 98.69 666 ALA A N 1
ATOM 5011 C CA . ALA A 1 666 ? -14.156 -1.925 6.086 1 98.69 666 ALA A CA 1
ATOM 5012 C C . ALA A 1 666 ? -14.953 -1.424 7.285 1 98.69 666 ALA A C 1
ATOM 5014 O O . ALA A 1 666 ? -16.141 -1.73 7.418 1 98.69 666 ALA A O 1
ATOM 5015 N N . MET A 1 667 ? -14.352 -0.649 8.078 1 98.38 667 MET A N 1
ATOM 5016 C CA . MET A 1 667 ? -15 -0.166 9.297 1 98.38 667 MET A CA 1
ATOM 5017 C C . MET A 1 667 ? -16.078 0.857 8.961 1 98.38 667 MET A C 1
ATOM 5019 O O . MET A 1 667 ? -17.109 0.92 9.641 1 98.38 667 MET A O 1
ATOM 5023 N N . GLU A 1 668 ? -15.82 1.666 7.949 1 97 668 GLU A N 1
ATOM 5024 C CA . GLU A 1 668 ? -16.828 2.617 7.504 1 97 668 GLU A CA 1
ATOM 5025 C C . GLU A 1 668 ? -18.141 1.905 7.145 1 97 668 GLU A C 1
ATOM 5027 O O . GLU A 1 668 ? -19.219 2.416 7.418 1 97 668 GLU A O 1
ATOM 5032 N N . TYR A 1 669 ? -18.078 0.68 6.637 1 95.75 669 TYR A N 1
ATOM 5033 C CA . TYR A 1 669 ? -19.25 -0.079 6.199 1 95.75 669 TYR A CA 1
ATOM 5034 C C . TYR A 1 669 ? -19.75 -0.995 7.309 1 95.75 669 TYR A C 1
ATOM 5036 O O . TYR A 1 669 ? -20.719 -1.737 7.121 1 95.75 669 TYR A O 1
ATOM 5044 N N . GLY A 1 670 ? -19.062 -0.975 8.453 1 96.94 670 GLY A N 1
ATOM 5045 C CA . GLY A 1 670 ? -19.438 -1.901 9.508 1 96.94 670 GLY A CA 1
ATOM 5046 C C . GLY A 1 670 ? -19.188 -3.352 9.148 1 96.94 670 GLY A C 1
ATOM 5047 O O . GLY A 1 670 ? -19.953 -4.238 9.523 1 96.94 670 GLY A O 1
ATOM 5048 N N . ALA A 1 671 ? -18.109 -3.576 8.469 1 97.69 671 ALA A N 1
ATOM 5049 C CA . ALA A 1 671 ? -17.797 -4.906 7.953 1 97.69 671 ALA A CA 1
ATOM 5050 C C . ALA A 1 671 ? -17.406 -5.855 9.086 1 97.69 671 ALA A C 1
ATOM 5052 O O . ALA A 1 671 ? -16.812 -5.441 10.078 1 97.69 671 ALA A O 1
ATOM 5053 N N . THR A 1 672 ? -17.766 -7.141 8.883 1 98.19 672 THR A N 1
ATOM 5054 C CA . THR A 1 672 ? -17.203 -8.195 9.719 1 98.19 672 THR A CA 1
ATOM 5055 C C . THR A 1 672 ? -15.82 -8.594 9.227 1 98.19 672 THR A C 1
ATOM 5057 O O . THR A 1 672 ? -15.484 -8.383 8.055 1 98.19 672 THR A O 1
ATOM 5060 N N . ALA A 1 673 ? -15 -9.102 10.125 1 98.56 673 ALA A N 1
ATOM 5061 C CA . ALA A 1 673 ? -13.695 -9.625 9.727 1 98.56 673 ALA A CA 1
ATOM 5062 C C . ALA A 1 673 ? -13.844 -10.734 8.688 1 98.56 673 ALA A C 1
ATOM 5064 O O . ALA A 1 673 ? -13.008 -10.859 7.789 1 98.56 673 ALA A O 1
ATOM 5065 N N . GLU A 1 674 ? -14.844 -11.484 8.766 1 97.25 674 GLU A N 1
ATOM 5066 C CA . GLU A 1 674 ? -15.094 -12.555 7.805 1 97.25 674 GLU A CA 1
ATOM 5067 C C . GLU A 1 674 ? -15.32 -12 6.402 1 97.25 674 GLU A C 1
ATOM 5069 O O . GLU A 1 674 ? -14.859 -12.57 5.414 1 97.25 674 GLU A O 1
ATOM 5074 N N . ASP A 1 675 ? -16 -10.883 6.328 1 96.06 675 ASP A N 1
ATOM 5075 C CA . ASP A 1 675 ? -16.234 -10.25 5.031 1 96.06 675 ASP A CA 1
ATOM 5076 C C . ASP A 1 675 ? -14.914 -9.891 4.352 1 96.06 675 ASP A C 1
ATOM 5078 O O . ASP A 1 675 ? -14.742 -10.133 3.156 1 96.06 675 ASP A O 1
ATOM 5082 N N . VAL A 1 676 ? -14.047 -9.367 5.141 1 98.12 676 VAL A N 1
ATOM 5083 C CA . VAL A 1 676 ? -12.742 -8.977 4.605 1 98.12 676 VAL A CA 1
ATOM 5084 C C . VAL A 1 676 ? -11.953 -10.227 4.219 1 98.12 676 VAL A C 1
ATOM 5086 O O . VAL A 1 676 ? -11.328 -10.266 3.154 1 98.12 676 VAL A O 1
ATOM 5089 N N . ALA A 1 677 ? -11.992 -11.195 5.039 1 97.56 677 ALA A N 1
ATOM 5090 C CA . ALA A 1 677 ? -11.258 -12.438 4.805 1 97.56 677 ALA A CA 1
ATOM 5091 C C . ALA A 1 677 ? -11.742 -13.125 3.533 1 97.56 677 ALA A C 1
ATOM 5093 O O . ALA A 1 677 ? -10.961 -13.812 2.861 1 97.56 677 ALA A O 1
ATOM 5094 N N . ARG A 1 678 ? -12.977 -12.93 3.162 1 96.69 678 ARG A N 1
ATOM 5095 C CA . ARG A 1 678 ? -13.57 -13.609 2.016 1 96.69 678 ARG A CA 1
ATOM 5096 C C . ARG A 1 678 ? -13.414 -12.773 0.748 1 96.69 678 ARG A C 1
ATOM 5098 O O . ARG A 1 678 ? -13.766 -13.227 -0.345 1 96.69 678 ARG A O 1
ATOM 5105 N N . THR A 1 679 ? -12.922 -11.57 0.893 1 97.69 679 THR A N 1
ATOM 5106 C CA . THR A 1 679 ? -12.609 -10.75 -0.271 1 97.69 679 THR A CA 1
ATOM 5107 C C . THR A 1 679 ? -11.289 -11.188 -0.905 1 97.69 679 THR A C 1
ATOM 5109 O O . THR A 1 679 ? -10.312 -11.445 -0.2 1 97.69 679 THR A O 1
ATOM 5112 N N . CYS A 1 680 ? -11.273 -11.312 -2.234 1 98.44 680 CYS A N 1
ATOM 5113 C CA . CYS A 1 680 ? -10.078 -11.773 -2.934 1 98.44 680 CYS A CA 1
ATOM 5114 C C . CYS A 1 680 ? -8.977 -10.719 -2.879 1 98.44 680 CYS A C 1
ATOM 5116 O O . CYS A 1 680 ? -9.203 -9.562 -3.223 1 98.44 680 CYS A O 1
ATOM 5118 N N . HIS A 1 681 ? -7.828 -11.039 -2.387 1 98.56 681 HIS A N 1
ATOM 5119 C CA . HIS A 1 681 ? -6.633 -10.203 -2.385 1 98.56 681 HIS A CA 1
ATOM 5120 C C . HIS A 1 681 ? -5.598 -10.719 -3.375 1 98.56 681 HIS A C 1
ATOM 5122 O O . HIS A 1 681 ? -5.359 -11.93 -3.461 1 98.56 681 HIS A O 1
ATOM 5128 N N . SER A 1 682 ? -5.004 -9.797 -4.059 1 98.25 682 SER A N 1
ATOM 5129 C CA . SER A 1 682 ? -4.016 -10.188 -5.059 1 98.25 682 SER A CA 1
ATOM 5130 C C . SER A 1 682 ? -2.803 -10.852 -4.41 1 98.25 682 SER A C 1
ATOM 5132 O O . SER A 1 682 ? -2.393 -10.461 -3.312 1 98.25 682 SER A O 1
ATOM 5134 N N . HIS A 1 683 ? -2.217 -11.828 -5.086 1 98 683 HIS A N 1
ATOM 5135 C CA . HIS A 1 683 ? -1.019 -12.531 -4.637 1 98 683 HIS A CA 1
ATOM 5136 C C . HIS A 1 683 ? 0.149 -12.289 -5.59 1 98 683 HIS A C 1
ATOM 5138 O O . HIS A 1 683 ? -0.012 -12.359 -6.809 1 98 683 HIS A O 1
ATOM 5144 N N . PRO A 1 684 ? 1.316 -12.016 -5.133 1 97.88 684 PRO A N 1
ATOM 5145 C CA . PRO A 1 684 ? 1.599 -11.797 -3.711 1 97.88 684 PRO A CA 1
ATOM 5146 C C . PRO A 1 684 ? 1.506 -10.328 -3.311 1 97.88 684 PRO A C 1
ATOM 5148 O O . PRO A 1 684 ? 2.016 -9.461 -4.023 1 97.88 684 PRO A O 1
ATOM 5151 N N . THR A 1 685 ? 0.865 -10.062 -2.225 1 98.38 685 THR A N 1
ATOM 5152 C CA . THR A 1 685 ? 0.799 -8.711 -1.68 1 98.38 685 THR A CA 1
ATOM 5153 C C . THR A 1 685 ? 0.882 -8.742 -0.156 1 98.38 685 THR A C 1
ATOM 5155 O O . THR A 1 685 ? 0.649 -9.781 0.465 1 98.38 685 THR A O 1
ATOM 5158 N N . LEU A 1 686 ? 1.188 -7.602 0.446 1 98.5 686 LEU A N 1
ATOM 5159 C CA . LEU A 1 686 ? 1.162 -7.434 1.896 1 98.5 686 LEU A CA 1
ATOM 5160 C C . LEU A 1 686 ? -0.271 -7.445 2.418 1 98.5 686 LEU A C 1
ATOM 5162 O O . LEU A 1 686 ? -0.524 -7.895 3.537 1 98.5 686 LEU A O 1
ATOM 5166 N N . ALA A 1 687 ? -1.185 -7.004 1.622 1 98.62 687 ALA A N 1
ATOM 5167 C CA . ALA A 1 687 ? -2.598 -6.926 1.981 1 98.62 687 ALA A CA 1
ATOM 5168 C C . ALA A 1 687 ? -3.145 -8.305 2.354 1 98.62 687 ALA A C 1
ATOM 5170 O O . ALA A 1 687 ? -4.086 -8.406 3.143 1 98.62 687 ALA A O 1
ATOM 5171 N N . GLU A 1 688 ? -2.521 -9.352 1.842 1 98.44 688 GLU A N 1
ATOM 5172 C CA . GLU A 1 688 ? -2.926 -10.711 2.193 1 98.44 688 GLU A CA 1
ATOM 5173 C C . GLU A 1 688 ? -2.766 -10.961 3.689 1 98.44 688 GLU A C 1
ATOM 5175 O O . GLU A 1 688 ? -3.486 -11.781 4.27 1 98.44 688 GLU A O 1
ATOM 5180 N N . ALA A 1 689 ? -1.85 -10.234 4.328 1 98.75 689 ALA A N 1
ATOM 5181 C CA . ALA A 1 689 ? -1.658 -10.375 5.77 1 98.75 689 ALA A CA 1
ATOM 5182 C C . ALA A 1 689 ? -2.877 -9.867 6.535 1 98.75 689 ALA A C 1
ATOM 5184 O O . ALA A 1 689 ? -3.232 -10.422 7.582 1 98.75 689 ALA A O 1
ATOM 5185 N N . PHE A 1 690 ? -3.465 -8.797 6.016 1 98.81 690 PHE A N 1
ATOM 5186 C CA . PHE A 1 690 ? -4.699 -8.297 6.613 1 98.81 690 PHE A CA 1
ATOM 5187 C C . PHE A 1 690 ? -5.82 -9.32 6.461 1 98.81 690 PHE A C 1
ATOM 5189 O O . PHE A 1 690 ? -6.559 -9.586 7.414 1 98.81 690 PHE A O 1
ATOM 5196 N N . LYS A 1 691 ? -5.906 -9.914 5.305 1 98.62 691 LYS A N 1
ATOM 5197 C CA . LYS A 1 691 ? -6.863 -10.984 5.047 1 98.62 691 LYS A CA 1
ATOM 5198 C C . LYS A 1 691 ? -6.703 -12.125 6.051 1 98.62 691 LYS A C 1
ATOM 5200 O O . LYS A 1 691 ? -7.68 -12.578 6.648 1 98.62 691 LYS A O 1
ATOM 5205 N N . GLU A 1 692 ? -5.492 -12.578 6.238 1 98.69 692 GLU A N 1
ATOM 5206 C CA . GLU A 1 692 ? -5.172 -13.68 7.133 1 98.69 692 GLU A CA 1
ATOM 5207 C C . GLU A 1 692 ? -5.477 -13.32 8.586 1 98.69 692 GLU A C 1
ATOM 5209 O O . GLU A 1 692 ? -5.992 -14.148 9.344 1 98.69 692 GLU A O 1
ATOM 5214 N N . ALA A 1 693 ? -5.152 -12.086 8.984 1 98.88 693 ALA A N 1
ATOM 5215 C CA . ALA A 1 693 ? -5.461 -11.641 10.336 1 98.88 693 ALA A CA 1
ATOM 5216 C C . ALA A 1 693 ? -6.965 -11.633 10.586 1 98.88 693 ALA A C 1
ATOM 5218 O O . ALA A 1 693 ? -7.426 -11.984 11.672 1 98.88 693 ALA A O 1
ATOM 5219 N N . CYS A 1 694 ? -7.695 -11.188 9.594 1 98.81 694 CYS A N 1
ATOM 5220 C CA . CYS A 1 694 ? -9.148 -11.211 9.695 1 98.81 694 CYS A CA 1
ATOM 5221 C C . CYS A 1 694 ? -9.664 -12.641 9.852 1 98.81 694 CYS A C 1
ATOM 5223 O O . CYS A 1 694 ? -10.531 -12.906 10.688 1 98.81 694 CYS A O 1
ATOM 5225 N N . MET A 1 695 ? -9.125 -13.562 9.078 1 98 695 MET A N 1
ATOM 5226 C CA . MET A 1 695 ? -9.531 -14.961 9.156 1 98 695 MET A CA 1
ATOM 5227 C C . MET A 1 695 ? -9.289 -15.516 10.555 1 98 695 MET A C 1
ATOM 5229 O O . MET A 1 695 ? -10.102 -16.281 11.078 1 98 695 MET A O 1
ATOM 5233 N N . ALA A 1 696 ? -8.258 -15.109 11.172 1 98.38 696 ALA A N 1
ATOM 5234 C CA . ALA A 1 696 ? -7.832 -15.625 12.469 1 98.38 696 ALA A CA 1
ATOM 5235 C C . ALA A 1 696 ? -8.781 -15.172 13.578 1 98.38 696 ALA A C 1
ATOM 5237 O O . ALA A 1 696 ? -8.75 -15.703 14.688 1 98.38 696 ALA A O 1
ATOM 5238 N N . THR A 1 697 ? -9.688 -14.219 13.297 1 98.25 697 THR A N 1
ATOM 5239 C CA . THR A 1 697 ? -10.602 -13.734 14.328 1 98.25 697 THR A CA 1
ATOM 5240 C C . THR A 1 697 ? -11.766 -14.703 14.523 1 98.25 697 THR A C 1
ATOM 5242 O O . THR A 1 697 ? -12.383 -14.734 15.586 1 98.25 697 THR A O 1
ATOM 5245 N N . TYR A 1 698 ? -12.133 -15.484 13.516 1 95.88 698 TYR A N 1
ATOM 5246 C CA . TYR A 1 698 ? -13.336 -16.312 13.609 1 95.88 698 TYR A CA 1
ATOM 5247 C C . TYR A 1 698 ? -13.023 -17.766 13.266 1 95.88 698 TYR A C 1
ATOM 5249 O O . TYR A 1 698 ? -13.828 -18.656 13.547 1 95.88 698 TYR A O 1
ATOM 5257 N N . ASP A 1 699 ? -11.875 -17.969 12.625 1 95.06 699 ASP A N 1
ATOM 5258 C CA . ASP A 1 699 ? -11.398 -19.297 12.227 1 95.06 699 ASP A CA 1
ATOM 5259 C C . ASP A 1 699 ? -9.883 -19.391 12.352 1 95.06 699 ASP A C 1
ATOM 5261 O O . ASP A 1 699 ? -9.297 -18.875 13.305 1 95.06 699 ASP A O 1
ATOM 5265 N N . LYS A 1 700 ? -9.25 -20.109 11.492 1 95.44 700 LYS A N 1
ATOM 5266 C CA . LYS A 1 700 ? -7.793 -20.219 11.453 1 95.44 700 LYS A CA 1
ATOM 5267 C C . LYS A 1 700 ? -7.227 -19.625 10.172 1 95.44 700 LYS A C 1
ATOM 5269 O O . LYS A 1 700 ? -7.816 -19.766 9.102 1 95.44 700 LYS A O 1
ATOM 5274 N N . ALA A 1 701 ? -6.133 -18.953 10.32 1 97.19 701 ALA A N 1
ATOM 5275 C CA . ALA A 1 701 ? -5.406 -18.5 9.141 1 97.19 701 ALA A CA 1
ATOM 5276 C C . ALA A 1 701 ? -4.906 -19.688 8.32 1 97.19 701 ALA A C 1
ATOM 5278 O O . ALA A 1 701 ? -4.676 -20.781 8.867 1 97.19 701 ALA A O 1
ATOM 5279 N N . ILE A 1 702 ? -4.734 -19.484 7.062 1 97.94 702 ILE A N 1
ATOM 5280 C CA . ILE A 1 702 ? -4.266 -20.547 6.176 1 97.94 702 ILE A CA 1
ATOM 5281 C C . ILE A 1 702 ? -2.74 -20.594 6.207 1 97.94 702 ILE A C 1
ATOM 5283 O O . ILE A 1 702 ? -2.156 -21.688 6.234 1 97.94 702 ILE A O 1
ATOM 5287 N N . HIS A 1 703 ? -2.141 -19.5 6.293 1 97.31 703 HIS A N 1
ATOM 5288 C CA . HIS A 1 703 ? -0.703 -19.438 6.059 1 97.31 703 HIS A CA 1
ATOM 5289 C C . HIS A 1 703 ? 0.059 -19.188 7.352 1 97.31 703 HIS A C 1
ATOM 5291 O O . HIS A 1 703 ? 1.081 -18.484 7.348 1 97.31 703 HIS A O 1
ATOM 5297 N N . PHE A 1 704 ? -0.493 -19.5 8.398 1 90.75 704 PHE A N 1
ATOM 5298 C CA . PHE A 1 704 ? 0.188 -19.375 9.688 1 90.75 704 PHE A CA 1
ATOM 5299 C C . PHE A 1 704 ? -0.414 -20.328 10.711 1 90.75 704 PHE A C 1
ATOM 5301 O O . PHE A 1 704 ? -1.62 -20.578 10.703 1 90.75 704 PHE A O 1
ATOM 5308 N N . MET B 1 1 ? 61.469 -51.406 -26.203 1 16.34 1 MET B N 1
ATOM 5309 C CA . MET B 1 1 ? 62.812 -50.969 -26.547 1 16.34 1 MET B CA 1
ATOM 5310 C C . MET B 1 1 ? 62.875 -49.469 -26.734 1 16.34 1 MET B C 1
ATOM 5312 O O . MET B 1 1 ? 61.812 -48.812 -26.75 1 16.34 1 MET B O 1
ATOM 5316 N N . ASN B 1 2 ? 63.5 -49.031 -27.75 1 17.02 2 ASN B N 1
ATOM 5317 C CA . ASN B 1 2 ? 64.375 -47.906 -28.109 1 17.02 2 ASN B CA 1
ATOM 5318 C C . ASN B 1 2 ? 63.562 -46.656 -28.438 1 17.02 2 ASN B C 1
ATOM 5320 O O . ASN B 1 2 ? 62.781 -46.625 -29.375 1 17.02 2 ASN B O 1
ATOM 5324 N N . ALA B 1 3 ? 63.312 -45.719 -27.344 1 19.61 3 ALA B N 1
ATOM 5325 C CA . ALA B 1 3 ? 62.844 -44.5 -26.656 1 19.61 3 ALA B CA 1
ATOM 5326 C C . ALA B 1 3 ? 63.375 -43.25 -27.328 1 19.61 3 ALA B C 1
ATOM 5328 O O . ALA B 1 3 ? 64.562 -42.875 -27.141 1 19.61 3 ALA B O 1
ATOM 5329 N N . GLY B 1 4 ? 62.969 -43.188 -28.578 1 18.56 4 GLY B N 1
ATOM 5330 C CA . GLY B 1 4 ? 63.562 -42.312 -29.547 1 18.56 4 GLY B CA 1
ATOM 5331 C C . GLY B 1 4 ? 63.531 -40.844 -29.141 1 18.56 4 GLY B C 1
ATOM 5332 O O . GLY B 1 4 ? 62.656 -40.469 -28.359 1 18.56 4 GLY B O 1
ATOM 5333 N N . PRO B 1 5 ? 64.438 -39.812 -29.453 1 19.55 5 PRO B N 1
ATOM 5334 C CA . PRO B 1 5 ? 65.188 -38.688 -28.922 1 19.55 5 PRO B CA 1
ATOM 5335 C C . PRO B 1 5 ? 64.375 -37.406 -28.922 1 19.55 5 PRO B C 1
ATOM 5337 O O . PRO B 1 5 ? 63.438 -37.25 -29.688 1 19.55 5 PRO B O 1
ATOM 5340 N N . ILE B 1 6 ? 64.312 -36.469 -27.781 1 20.34 6 ILE B N 1
ATOM 5341 C CA . ILE B 1 6 ? 63.844 -35.281 -27.125 1 20.34 6 ILE B CA 1
ATOM 5342 C C . ILE B 1 6 ? 64.375 -34.031 -27.859 1 20.34 6 ILE B C 1
ATOM 5344 O O . ILE B 1 6 ? 64.5 -32.969 -27.266 1 20.34 6 ILE B O 1
ATOM 5348 N N . PRO B 1 7 ? 64.312 -34 -29.188 1 16.06 7 PRO B N 1
ATOM 5349 C CA . PRO B 1 7 ? 65.375 -33.094 -29.734 1 16.06 7 PRO B CA 1
ATOM 5350 C C . PRO B 1 7 ? 65.188 -31.641 -29.344 1 16.06 7 PRO B C 1
ATOM 5352 O O . PRO B 1 7 ? 64.125 -31.281 -28.812 1 16.06 7 PRO B O 1
ATOM 5355 N N . ASN B 1 8 ? 65.188 -30.547 -30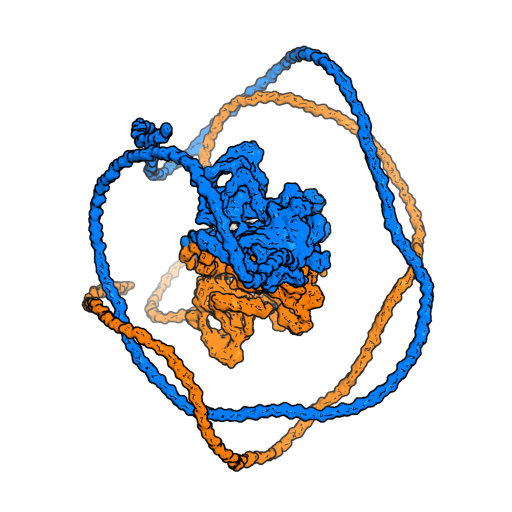.266 1 16.53 8 ASN B N 1
ATOM 5356 C CA . ASN B 1 8 ? 66.188 -29.594 -30.641 1 16.53 8 ASN B CA 1
ATOM 5357 C C . ASN B 1 8 ? 65.875 -28.188 -30.125 1 16.53 8 ASN B C 1
ATOM 5359 O O . ASN B 1 8 ? 64.75 -27.844 -29.891 1 16.53 8 ASN B O 1
ATOM 5363 N N . ALA B 1 9 ? 66.938 -27.281 -29.875 1 17.02 9 ALA B N 1
ATOM 5364 C CA . ALA B 1 9 ? 67.625 -26.109 -29.344 1 17.02 9 ALA B CA 1
ATOM 5365 C C . ALA B 1 9 ? 67.25 -24.828 -30.062 1 17.02 9 ALA B C 1
ATOM 5367 O O . ALA B 1 9 ? 67.875 -23.797 -29.922 1 17.02 9 ALA B O 1
ATOM 5368 N N . VAL B 1 10 ? 66.062 -24.672 -30.578 1 15.86 10 VAL B N 1
ATOM 5369 C CA . VAL B 1 10 ? 66.188 -23.656 -31.625 1 15.86 10 VAL B CA 1
ATOM 5370 C C . VAL B 1 10 ? 66.438 -22.281 -30.984 1 15.86 10 VAL B C 1
ATOM 5372 O O . VAL B 1 10 ? 65.812 -21.938 -29.984 1 15.86 10 VAL B O 1
ATOM 5375 N N . THR B 1 11 ? 67.375 -21.438 -31.547 1 15.22 11 THR B N 1
ATOM 5376 C CA . THR B 1 11 ? 68.312 -20.297 -31.531 1 15.22 11 THR B CA 1
ATOM 5377 C C . THR B 1 11 ? 67.5 -18.984 -31.516 1 15.22 11 THR B C 1
ATOM 5379 O O . THR B 1 11 ? 66.312 -18.938 -31.891 1 15.22 11 THR B O 1
ATOM 5382 N N . ALA B 1 12 ? 68.312 -17.766 -31.328 1 16.16 12 ALA B N 1
ATOM 5383 C CA . ALA B 1 12 ? 68.5 -16.438 -30.766 1 16.16 12 ALA B CA 1
ATOM 5384 C C . ALA B 1 12 ? 67.875 -15.359 -31.641 1 16.16 12 ALA B C 1
ATOM 5386 O O . ALA B 1 12 ? 67.688 -14.234 -31.172 1 16.16 12 ALA B O 1
ATOM 5387 N N . SER B 1 13 ? 67.625 -15.5 -33 1 14.65 13 SER B N 1
ATOM 5388 C CA . SER B 1 13 ? 68.25 -14.367 -33.688 1 14.65 13 SER B CA 1
ATOM 5389 C C . SER B 1 13 ? 67.562 -13.062 -33.312 1 14.65 13 SER B C 1
ATOM 5391 O O . SER B 1 13 ? 66.375 -13.07 -32.875 1 14.65 13 SER B O 1
ATOM 5393 N N . ALA B 1 14 ? 67.688 -11.961 -34.312 1 15.23 14 ALA B N 1
ATOM 5394 C CA . ALA B 1 14 ? 68.375 -10.727 -34.594 1 15.23 14 ALA B CA 1
ATOM 5395 C C . ALA B 1 14 ? 67.5 -9.508 -34.406 1 15.23 14 ALA B C 1
ATOM 5397 O O . ALA B 1 14 ? 67.875 -8.562 -33.719 1 15.23 14 ALA B O 1
ATOM 5398 N N . ASN B 1 15 ? 67 -8.82 -35.5 1 15.13 15 ASN B N 1
ATOM 5399 C CA . ASN B 1 15 ? 67.5 -7.52 -35.938 1 15.13 15 ASN B CA 1
ATOM 5400 C C . ASN B 1 15 ? 66.625 -6.379 -35.406 1 15.13 15 ASN B C 1
ATOM 5402 O O . ASN B 1 15 ? 65.5 -6.602 -34.938 1 15.13 15 ASN B O 1
ATOM 5406 N N . GLU B 1 16 ? 66.375 -5.297 -36.344 1 15.55 16 GLU B N 1
ATOM 5407 C CA . GLU B 1 16 ? 66.812 -3.924 -36.469 1 15.55 16 GLU B CA 1
ATOM 5408 C C . GLU B 1 16 ? 65.812 -2.922 -36 1 15.55 16 GLU B C 1
ATOM 5410 O O . GLU B 1 16 ? 66.062 -2.055 -35.188 1 15.55 16 GLU B O 1
ATOM 5415 N N . GLU B 1 17 ? 64.938 -2.271 -36.906 1 15.71 17 GLU B N 1
ATOM 5416 C CA . GLU B 1 17 ? 65.188 -0.864 -37.188 1 15.71 17 GLU B CA 1
ATOM 5417 C C . GLU B 1 17 ? 64.312 0.047 -36.312 1 15.71 17 GLU B C 1
ATOM 5419 O O . GLU B 1 17 ? 63.156 -0.252 -36.062 1 15.71 17 GLU B O 1
ATOM 5424 N N . PRO B 1 18 ? 64.812 1.056 -35.719 1 18.2 18 PRO B N 1
ATOM 5425 C CA . PRO B 1 18 ? 64.562 2.119 -34.719 1 18.2 18 PRO B CA 1
ATOM 5426 C C . PRO B 1 18 ? 63.656 3.195 -35.25 1 18.2 18 PRO B C 1
ATOM 5428 O O . PRO B 1 18 ? 63.469 4.234 -34.625 1 18.2 18 PRO B O 1
ATOM 5431 N N . GLY B 1 19 ? 62.625 2.826 -36.031 1 15.31 19 GLY B N 1
ATOM 5432 C CA . GLY B 1 19 ? 62.25 4.004 -36.812 1 15.31 19 GLY B CA 1
ATOM 5433 C C . GLY B 1 19 ? 61.969 5.211 -35.938 1 15.31 19 GLY B C 1
ATOM 5434 O O . GLY B 1 19 ? 61.719 5.07 -34.719 1 15.31 19 GLY B O 1
ATOM 5435 N N . LEU B 1 20 ? 61.5 6.414 -36.625 1 15.89 20 LEU B N 1
ATOM 5436 C CA . LEU B 1 20 ? 61.844 7.816 -36.844 1 15.89 20 LEU B CA 1
ATOM 5437 C C . LEU B 1 20 ? 61.125 8.711 -35.844 1 15.89 20 LEU B C 1
ATOM 5439 O O . LEU B 1 20 ? 60.062 8.344 -35.344 1 15.89 20 LEU B O 1
ATOM 5443 N N . TYR B 1 21 ? 61.562 10.008 -35.781 1 16.17 21 TYR B N 1
ATOM 5444 C CA . TYR B 1 21 ? 61.875 11.234 -35.062 1 16.17 21 TYR B CA 1
ATOM 5445 C C . TYR B 1 21 ? 60.688 12.18 -35.031 1 16.17 21 TYR B C 1
ATOM 5447 O O . TYR B 1 21 ? 60.594 13.055 -34.156 1 16.17 21 TYR B O 1
ATOM 5455 N N . VAL B 1 22 ? 59.562 12.18 -35.812 1 16.47 22 VAL B N 1
ATOM 5456 C CA . VAL B 1 22 ? 59.312 13.539 -36.312 1 16.47 22 VAL B CA 1
ATOM 5457 C C . VAL B 1 22 ? 58.781 14.398 -35.188 1 16.47 22 VAL B C 1
ATOM 5459 O O . VAL B 1 22 ? 57.844 14 -34.469 1 16.47 22 VAL B O 1
ATOM 5462 N N . VAL B 1 23 ? 59.375 15.578 -34.875 1 17.05 23 VAL B N 1
ATOM 5463 C CA . VAL B 1 23 ? 59.531 16.703 -33.969 1 17.05 23 VAL B CA 1
ATOM 5464 C C . VAL B 1 23 ? 58.312 17.641 -34.094 1 17.05 23 VAL B C 1
ATOM 5466 O O . VAL B 1 23 ? 57.781 18.094 -33.062 1 17.05 23 VAL B O 1
ATOM 5469 N N . PRO B 1 24 ? 57.906 18.25 -35.344 1 16.59 24 PRO B N 1
ATOM 5470 C CA . PRO B 1 24 ? 57.969 19.703 -35.438 1 16.59 24 PRO B CA 1
ATOM 5471 C C . PRO B 1 24 ? 56.812 20.391 -34.688 1 16.59 24 PRO B C 1
ATOM 5473 O O . PRO B 1 24 ? 55.781 19.75 -34.406 1 16.59 24 PRO B O 1
ATOM 5476 N N . VAL B 1 25 ? 56.844 21.797 -34.594 1 17.08 25 VAL B N 1
ATOM 5477 C CA . VAL B 1 25 ? 56.812 23.094 -33.938 1 17.08 25 VAL B CA 1
ATOM 5478 C C . VAL B 1 25 ? 55.5 23.797 -34.188 1 17.08 25 VAL B C 1
ATOM 5480 O O . VAL B 1 25 ? 54.875 24.297 -33.25 1 17.08 25 VAL B O 1
ATOM 5483 N N . SER B 1 26 ? 55.031 24.219 -35.531 1 14.79 26 SER B N 1
ATOM 5484 C CA . SER B 1 26 ? 54.938 25.641 -35.781 1 14.79 26 SER B CA 1
ATOM 5485 C C . SER B 1 26 ? 53.531 26.172 -35.469 1 14.79 26 SER B C 1
ATOM 5487 O O . SER B 1 26 ? 53.406 27.297 -34.969 1 14.79 26 SER B O 1
ATOM 5489 N N . LEU B 1 27 ? 52.375 25.75 -36.031 1 15.66 27 LEU B N 1
ATOM 5490 C CA . LEU B 1 27 ? 51.812 26.734 -36.969 1 15.66 27 LEU B CA 1
ATOM 5491 C C . LEU B 1 27 ? 51.188 27.891 -36.219 1 15.66 27 LEU B C 1
ATOM 5493 O O . LEU B 1 27 ? 50.75 27.734 -35.062 1 15.66 27 LEU B O 1
ATOM 5497 N N . ASN B 1 28 ? 50.531 28.906 -37.031 1 16.02 28 ASN B N 1
ATOM 5498 C CA . ASN B 1 28 ? 50.406 30.281 -37.531 1 16.02 28 ASN B CA 1
ATOM 5499 C C . ASN B 1 28 ? 49.281 31.016 -36.844 1 16.02 28 ASN B C 1
ATOM 5501 O O . ASN B 1 28 ? 48.375 30.391 -36.281 1 16.02 28 ASN B O 1
ATOM 5505 N N . VAL B 1 29 ? 48.656 32.062 -37.656 1 16.39 29 VAL B N 1
ATOM 5506 C CA . VAL B 1 29 ? 48.656 33.531 -37.75 1 16.39 29 VAL B CA 1
ATOM 5507 C C . VAL B 1 29 ? 47.312 34.062 -37.312 1 16.39 29 VAL B C 1
ATOM 5509 O O . VAL B 1 29 ? 47.25 34.938 -36.406 1 16.39 29 VAL B O 1
ATOM 5512 N N . GLU B 1 30 ? 46.438 34.5 -38.312 1 16.12 30 GLU B N 1
ATOM 5513 C CA . GLU B 1 30 ? 46.25 35.906 -38.656 1 16.12 30 GLU B CA 1
ATOM 5514 C C . GLU B 1 30 ? 44.969 36.438 -38.062 1 16.12 30 GLU B C 1
ATOM 5516 O O . GLU B 1 30 ? 44.094 35.688 -37.625 1 16.12 30 GLU B O 1
ATOM 5521 N N . PRO B 1 31 ? 44.062 37.188 -39 1 16.91 31 PRO B N 1
ATOM 5522 C CA . PRO B 1 31 ? 43.812 38.625 -39.062 1 16.91 31 PRO B CA 1
ATOM 5523 C C . PRO B 1 31 ? 42.5 39.031 -38.406 1 16.91 31 PRO B C 1
ATOM 5525 O O . PRO B 1 31 ? 42.469 39.906 -37.531 1 16.91 31 PRO B O 1
ATOM 5528 N N . LEU B 1 32 ? 41.281 39.062 -39.25 1 17.17 32 LEU B N 1
ATOM 5529 C CA . LEU B 1 32 ? 40.812 40.312 -39.781 1 17.17 32 LEU B CA 1
ATOM 5530 C C . LEU B 1 32 ? 39.625 40.844 -39 1 17.17 32 LEU B C 1
ATOM 5532 O O . LEU B 1 32 ? 38.906 40.094 -38.344 1 17.17 32 LEU B O 1
ATOM 5536 N N . PRO B 1 33 ? 38.906 42 -39.656 1 17.06 33 PRO B N 1
ATOM 5537 C CA . PRO B 1 33 ? 38.438 43.312 -39.25 1 17.06 33 PRO B CA 1
ATOM 5538 C C . PRO B 1 33 ? 36.938 43.344 -38.969 1 17.06 33 PRO B C 1
ATOM 5540 O O . PRO B 1 33 ? 36.5 43.844 -37.938 1 17.06 33 PRO B O 1
ATOM 5543 N N . SER B 1 34 ? 35.906 43.219 -40 1 16.84 34 SER B N 1
ATOM 5544 C CA . SER B 1 34 ? 35.125 44.375 -40.438 1 16.84 34 SER B CA 1
ATOM 5545 C C . SER B 1 34 ? 33.781 44.469 -39.719 1 16.84 34 SER B C 1
ATOM 5547 O O . SER B 1 34 ? 33.188 43.438 -39.344 1 16.84 34 SER B O 1
ATOM 5549 N N . VAL B 1 35 ? 33.156 45.688 -39.438 1 19.81 35 VAL B N 1
ATOM 5550 C CA . VAL B 1 35 ? 32.344 46.531 -38.594 1 19.81 35 VAL B CA 1
ATOM 5551 C C . VAL B 1 35 ? 30.906 46.562 -39.125 1 19.81 35 VAL B C 1
ATOM 5553 O O . VAL B 1 35 ? 29.984 47.031 -38.438 1 19.81 35 VAL B O 1
ATOM 5556 N N . GLY B 1 36 ? 30.5 45.969 -40.375 1 16.42 36 GLY B N 1
ATOM 5557 C CA . GLY B 1 36 ? 29.625 46.812 -41.156 1 16.42 36 GLY B CA 1
ATOM 5558 C C . GLY B 1 36 ? 28.25 46.969 -40.562 1 16.42 36 GLY B C 1
ATOM 5559 O O . GLY B 1 36 ? 27.844 46.188 -39.688 1 16.42 36 GLY B O 1
ATOM 5560 N N . VAL B 1 37 ? 27.141 47.781 -41.406 1 18.48 37 VAL B N 1
ATOM 5561 C CA . VAL B 1 37 ? 26.281 48.938 -41.594 1 18.48 37 VAL B CA 1
ATOM 5562 C C . VAL B 1 37 ? 24.812 48.562 -41.438 1 18.48 37 VAL B C 1
ATOM 5564 O O . VAL B 1 37 ? 24.469 47.375 -41.594 1 18.48 37 VAL B O 1
ATOM 5567 N N . PRO B 1 38 ? 23.891 49.531 -41.594 1 20.73 38 PRO B N 1
ATOM 5568 C CA . PRO B 1 38 ? 22.625 50.156 -41.156 1 20.73 38 PRO B CA 1
ATOM 5569 C C . PRO B 1 38 ? 21.438 49.688 -42 1 20.73 38 PRO B C 1
ATOM 5571 O O . PRO B 1 38 ? 21.438 49.875 -43.219 1 20.73 38 PRO B O 1
ATOM 5574 N N . VAL B 1 39 ? 20.75 48.594 -41.781 1 16.42 39 VAL B N 1
ATOM 5575 C CA . VAL B 1 39 ? 19.875 47.938 -42.75 1 16.42 39 VAL B CA 1
ATOM 5576 C C . VAL B 1 39 ? 18.547 48.719 -42.844 1 16.42 39 VAL B C 1
ATOM 5578 O O . VAL B 1 39 ? 17.75 48.719 -41.906 1 16.42 39 VAL B O 1
ATOM 5581 N N . SER B 1 40 ? 18.469 49.906 -43.531 1 16.3 40 SER B N 1
ATOM 5582 C CA . SER B 1 40 ? 17.281 50.781 -43.562 1 16.3 40 SER B CA 1
ATOM 5583 C C . SER B 1 40 ? 16.25 50.25 -44.562 1 16.3 40 SER B C 1
ATOM 5585 O O . SER B 1 40 ? 15.148 50.781 -44.656 1 16.3 40 SER B O 1
ATOM 5587 N N . ASN B 1 41 ? 16.25 49.125 -45.281 1 15.91 41 ASN B N 1
ATOM 5588 C CA . ASN B 1 41 ? 15.711 49.281 -46.625 1 15.91 41 ASN B CA 1
ATOM 5589 C C . ASN B 1 41 ? 14.195 49.469 -46.594 1 15.91 41 ASN B C 1
ATOM 5591 O O . ASN B 1 41 ? 13.5 48.875 -45.781 1 15.91 41 ASN B O 1
ATOM 5595 N N . VAL B 1 42 ? 13.695 50.406 -47.469 1 16.72 42 VAL B N 1
ATOM 5596 C CA . VAL B 1 42 ? 12.562 51.188 -47.969 1 16.72 42 VAL B CA 1
ATOM 5597 C C . VAL B 1 42 ? 11.648 50.281 -48.812 1 16.72 42 VAL B C 1
ATOM 5599 O O . VAL B 1 42 ? 12.047 49.812 -49.875 1 16.72 42 VAL B O 1
ATOM 5602 N N . ILE B 1 43 ? 10.875 49.375 -48.188 1 16.77 43 ILE B N 1
ATOM 5603 C CA . ILE B 1 43 ? 10.125 48.438 -49 1 16.77 43 ILE B CA 1
ATOM 5604 C C . ILE B 1 43 ? 9.055 49.156 -49.781 1 16.77 43 ILE B C 1
ATOM 5606 O O . ILE B 1 43 ? 8.156 49.781 -49.219 1 16.77 43 ILE B O 1
ATOM 5610 N N . ASN B 1 44 ? 9.32 49.438 -51.094 1 15.59 44 ASN B N 1
ATOM 5611 C CA . ASN B 1 44 ? 8.523 50.188 -52.062 1 15.59 44 ASN B CA 1
ATOM 5612 C C . ASN B 1 44 ? 7.293 49.406 -52.5 1 15.59 44 ASN B C 1
ATOM 5614 O O . ASN B 1 44 ? 7.309 48.188 -52.531 1 15.59 44 ASN B O 1
ATOM 5618 N N . PRO B 1 45 ? 6.266 50.062 -53.125 1 17.78 45 PRO B N 1
ATOM 5619 C CA . PRO B 1 45 ? 4.832 50.031 -53.438 1 17.78 45 PRO B CA 1
ATOM 5620 C C . PRO B 1 45 ? 4.508 49.188 -54.656 1 17.78 45 PRO B C 1
ATOM 5622 O O . PRO B 1 45 ? 3.416 48.625 -54.75 1 17.78 45 PRO B O 1
ATOM 5625 N N . VAL B 1 46 ? 5.363 48.75 -55.656 1 16.36 46 VAL B N 1
ATOM 5626 C CA . VAL B 1 46 ? 4.801 49.188 -56.938 1 16.36 46 VAL B CA 1
ATOM 5627 C C . VAL B 1 46 ? 3.686 48.219 -57.375 1 16.36 46 VAL B C 1
ATOM 5629 O O . VAL B 1 46 ? 3.678 47.062 -56.969 1 16.36 46 VAL B O 1
ATOM 5632 N N . PRO B 1 47 ? 3.021 48.5 -58.656 1 17.7 47 PRO B N 1
ATOM 5633 C CA . PRO B 1 47 ? 1.729 48.5 -59.344 1 17.7 47 PRO B CA 1
ATOM 5634 C C . PRO B 1 47 ? 1.536 47.312 -60.25 1 17.7 47 PRO B C 1
ATOM 5636 O O . PRO B 1 47 ? 0.414 47.031 -60.688 1 17.7 47 PRO B O 1
ATOM 5639 N N . VAL B 1 48 ? 2.316 46.125 -60.375 1 16.05 48 VAL B N 1
ATOM 5640 C CA . VAL B 1 48 ? 2.396 45.844 -61.812 1 16.05 48 VAL B CA 1
ATOM 5641 C C . VAL B 1 48 ? 1.071 45.281 -62.281 1 16.05 48 VAL B C 1
ATOM 5643 O O . VAL B 1 48 ? 0.332 44.656 -61.531 1 16.05 48 VAL B O 1
ATOM 5646 N N . ASP B 1 49 ? 0.962 45.125 -63.719 1 15.49 49 ASP B N 1
ATOM 5647 C CA . ASP B 1 49 ? 0.144 45.25 -64.938 1 15.49 49 ASP B CA 1
ATOM 5648 C C . ASP B 1 49 ? -0.437 43.906 -65.375 1 15.49 49 ASP B C 1
ATOM 5650 O O . ASP B 1 49 ? -1.606 43.844 -65.75 1 15.49 49 ASP B O 1
ATOM 5654 N N . MET B 1 50 ? 0.248 42.719 -65.438 1 15.49 50 MET B N 1
ATOM 5655 C CA . MET B 1 50 ? 0.225 42.219 -66.812 1 15.49 50 MET B CA 1
ATOM 5656 C C . MET B 1 50 ? -1.105 41.531 -67.125 1 15.49 50 MET B C 1
ATOM 5658 O O . MET B 1 50 ? -1.824 41.125 -66.188 1 15.49 50 MET B O 1
ATOM 5662 N N . GLY B 1 51 ? -1.107 40.812 -68.312 1 16.05 51 GLY B N 1
ATOM 5663 C CA . GLY B 1 51 ? -1.829 40.688 -69.625 1 16.05 51 GLY B CA 1
ATOM 5664 C C . GLY B 1 51 ? -2.822 39.562 -69.625 1 16.05 51 GLY B C 1
ATOM 5665 O O . GLY B 1 51 ? -2.85 38.719 -68.688 1 16.05 51 GLY B O 1
ATOM 5666 N N . PRO B 1 52 ? -3.066 38.812 -70.938 1 16.42 52 PRO B N 1
ATOM 5667 C CA . PRO B 1 52 ? -4.246 38.656 -71.812 1 16.42 52 PRO B CA 1
ATOM 5668 C C . PRO B 1 52 ? -4.836 37.25 -71.75 1 16.42 52 PRO B C 1
ATOM 5670 O O . PRO B 1 52 ? -6.047 37.094 -71.562 1 16.42 52 PRO B O 1
ATOM 5673 N N . ASN B 1 53 ? -4.172 35.906 -72.188 1 15.53 53 ASN B N 1
ATOM 5674 C CA . ASN B 1 53 ? -4.586 35.344 -73.5 1 15.53 53 ASN B CA 1
ATOM 5675 C C . ASN B 1 53 ? -5.641 34.25 -73.312 1 15.53 53 ASN B C 1
ATOM 5677 O O . ASN B 1 53 ? -5.805 33.719 -72.188 1 15.53 53 ASN B O 1
ATOM 5681 N N . ASN B 1 54 ? -5.684 33.062 -74.375 1 15.77 54 ASN B N 1
ATOM 5682 C CA . ASN B 1 54 ? -6.531 32.562 -75.438 1 15.77 54 ASN B CA 1
ATOM 5683 C C . ASN B 1 54 ? -7.27 31.281 -75.062 1 15.77 54 ASN B C 1
ATOM 5685 O O . ASN B 1 54 ? -6.891 30.625 -74.062 1 15.77 54 ASN B O 1
ATOM 5689 N N . ALA B 1 55 ? -7.684 30.156 -76.188 1 16.45 55 ALA B N 1
ATOM 5690 C CA . ALA B 1 55 ? -8.859 29.703 -76.938 1 16.45 55 ALA B CA 1
ATOM 5691 C C . ALA B 1 55 ? -9.219 28.266 -76.562 1 16.45 55 ALA B C 1
ATOM 5693 O O . ALA B 1 55 ? -10.359 27.984 -76.188 1 16.45 55 ALA B O 1
ATOM 5694 N N . VAL B 1 56 ? -8.742 27.031 -77.375 1 15.3 56 VAL B N 1
ATOM 5695 C CA . VAL B 1 56 ? -9.484 26.234 -78.312 1 15.3 56 VAL B CA 1
ATOM 5696 C C . VAL B 1 56 ? -9.859 24.891 -77.688 1 15.3 56 VAL B C 1
ATOM 5698 O O . VAL B 1 56 ? -9.078 24.312 -76.938 1 15.3 56 VAL B O 1
ATOM 5701 N N . LYS B 1 57 ? -11.156 24.219 -78.125 1 17.84 57 LYS B N 1
ATOM 5702 C CA . LYS B 1 57 ? -12.234 23.297 -77.75 1 17.84 57 LYS B CA 1
ATOM 5703 C C . LYS B 1 57 ? -11.906 21.875 -78.188 1 17.84 57 LYS B C 1
ATOM 5705 O O . LYS B 1 57 ? -12.625 20.922 -77.875 1 17.84 57 LYS B O 1
ATOM 5710 N N . THR B 1 58 ? -10.945 21.344 -79.188 1 14.9 58 THR B N 1
ATOM 5711 C CA . THR B 1 58 ? -11.344 20.469 -80.25 1 14.9 58 THR B CA 1
ATOM 5712 C C . THR B 1 58 ? -11.367 19.016 -79.812 1 14.9 58 THR B C 1
ATOM 5714 O O . THR B 1 58 ? -12.016 18.172 -80.438 1 14.9 58 THR B O 1
ATOM 5717 N N . ASN B 1 59 ? -10.703 18.375 -78.938 1 15.34 59 ASN B N 1
ATOM 5718 C CA . ASN B 1 59 ? -10.062 17.172 -79.5 1 15.34 59 ASN B CA 1
ATOM 5719 C C . ASN B 1 59 ? -11.078 16.062 -79.75 1 15.34 59 ASN B C 1
ATOM 5721 O O . ASN B 1 59 ? -12.07 15.945 -79 1 15.34 59 ASN B O 1
ATOM 5725 N N . LEU B 1 60 ? -10.703 15.148 -80.688 1 15.24 60 LEU B N 1
ATOM 5726 C CA . LEU B 1 60 ? -10.93 14.164 -81.75 1 15.24 60 LEU B CA 1
ATOM 5727 C C . LEU B 1 60 ? -11.398 12.836 -81.125 1 15.24 60 LEU B C 1
ATOM 5729 O O . LEU B 1 60 ? -11.18 12.57 -79.938 1 15.24 60 LEU B O 1
ATOM 5733 N N . VAL B 1 61 ? -11.383 11.695 -81.938 1 16.22 61 VAL B N 1
ATOM 5734 C CA . VAL B 1 61 ? -12.219 10.75 -82.688 1 16.22 61 VAL B CA 1
ATOM 5735 C C . VAL B 1 61 ? -12.18 9.391 -82 1 16.22 61 VAL B C 1
ATOM 5737 O O . VAL B 1 61 ? -13.219 8.789 -81.75 1 16.22 61 VAL B O 1
ATOM 5740 N N . SER B 1 62 ? -10.938 8.75 -81.75 1 15.39 62 SER B N 1
ATOM 5741 C CA . SER B 1 62 ? -10.719 7.59 -82.625 1 15.39 62 SER B CA 1
ATOM 5742 C C . SER B 1 62 ? -11.414 6.352 -82.062 1 15.39 62 SER B C 1
ATOM 5744 O O . SER B 1 62 ? -11.742 6.297 -80.875 1 15.39 62 SER B O 1
ATOM 5746 N N . PRO B 1 63 ? -10.906 5.02 -82.5 1 16.36 63 PRO B N 1
ATOM 5747 C CA . PRO B 1 63 ? -11.398 3.875 -83.25 1 16.36 63 PRO B CA 1
ATOM 5748 C C . PRO B 1 63 ? -11.719 2.664 -82.375 1 16.36 63 PRO B C 1
ATOM 5750 O O . PRO B 1 63 ? -12.305 1.688 -82.875 1 16.36 63 PRO B O 1
ATOM 5753 N N . THR B 1 64 ? -11.43 2.635 -81.062 1 17.09 64 THR B N 1
ATOM 5754 C CA . THR B 1 64 ? -10.859 1.34 -80.688 1 17.09 64 THR B CA 1
ATOM 5755 C C . THR B 1 64 ? -11.859 0.219 -81 1 17.09 64 THR B C 1
ATOM 5757 O O . THR B 1 64 ? -13.047 0.356 -80.688 1 17.09 64 THR B O 1
ATOM 5760 N N . PRO B 1 65 ? -11.328 -0.825 -81.438 1 16.5 65 PRO B N 1
ATOM 5761 C CA . PRO B 1 65 ? -11.68 -2 -82.25 1 16.5 65 PRO B CA 1
ATOM 5762 C C . PRO B 1 65 ? -12.617 -2.957 -81.5 1 16.5 65 PRO B C 1
ATOM 5764 O O . PRO B 1 65 ? -12.758 -2.865 -80.25 1 16.5 65 PRO B O 1
ATOM 5767 N N . GLU B 1 66 ? -12.812 -4.18 -82.062 1 16.83 66 GLU B N 1
ATOM 5768 C CA . GLU B 1 66 ? -13.906 -5.035 -82.5 1 16.83 66 GLU B CA 1
ATOM 5769 C C . GLU B 1 66 ? -14.188 -6.152 -81.5 1 16.83 66 GLU B C 1
ATOM 5771 O O . GLU B 1 66 ? -15.078 -6.973 -81.688 1 16.83 66 GLU B O 1
ATOM 5776 N N . VAL B 1 67 ? -13.867 -6.055 -80.25 1 16.33 67 VAL B N 1
ATOM 5777 C CA . VAL B 1 67 ? -13.719 -7.262 -79.438 1 16.33 67 VAL B CA 1
ATOM 5778 C C . VAL B 1 67 ? -14.945 -8.156 -79.625 1 16.33 67 VAL B C 1
ATOM 5780 O O . VAL B 1 67 ? -16.062 -7.727 -79.375 1 16.33 67 VAL B O 1
ATOM 5783 N N . ASN B 1 68 ? -14.719 -9.133 -80.312 1 15.48 68 ASN B N 1
ATOM 5784 C CA . ASN B 1 68 ? -15.508 -10.172 -80.938 1 15.48 68 ASN B CA 1
ATOM 5785 C C . ASN B 1 68 ? -16.5 -10.812 -80 1 15.48 68 ASN B C 1
ATOM 5787 O O . ASN B 1 68 ? -16.328 -10.695 -78.75 1 15.48 68 ASN B O 1
ATOM 5791 N N . THR B 1 69 ? -17.094 -11.883 -80.375 1 15.6 69 THR B N 1
ATOM 5792 C CA . THR B 1 69 ? -18.359 -12.57 -80.688 1 15.6 69 THR B CA 1
ATOM 5793 C C . THR B 1 69 ? -18.656 -13.586 -79.562 1 15.6 69 THR B C 1
ATOM 5795 O O . THR B 1 69 ? -17.75 -14.227 -79.062 1 15.6 69 THR B O 1
ATOM 5798 N N . ARG B 1 70 ? -19.797 -13.609 -79.062 1 16.69 70 ARG B N 1
ATOM 5799 C CA . ARG B 1 70 ? -20.641 -13.969 -77.938 1 16.69 70 ARG B CA 1
ATOM 5800 C C . ARG B 1 70 ? -20.969 -15.453 -77.938 1 16.69 70 ARG B C 1
ATOM 5802 O O . ARG B 1 70 ? -21.906 -15.898 -77.25 1 16.69 70 ARG B O 1
ATOM 5809 N N . THR B 1 71 ? -20.047 -16.188 -78.625 1 14.71 71 THR B N 1
ATOM 5810 C CA . THR B 1 71 ? -20.781 -17.359 -79.062 1 14.71 71 THR B CA 1
ATOM 5811 C C . THR B 1 71 ? -21.438 -18.078 -77.875 1 14.71 71 THR B C 1
ATOM 5813 O O . THR B 1 71 ? -21.156 -17.766 -76.75 1 14.71 71 THR B O 1
ATOM 5816 N N . GLY B 1 72 ? -21.297 -19.516 -77.938 1 15.03 72 GLY B N 1
ATOM 5817 C CA . GLY B 1 72 ? -22.203 -20.641 -78.125 1 15.03 72 GLY B CA 1
ATOM 5818 C C . GLY B 1 72 ? -22.672 -21.25 -76.812 1 15.03 72 GLY B C 1
ATOM 5819 O O . GLY B 1 72 ? -23.875 -21.484 -76.688 1 15.03 72 GLY B O 1
ATOM 5820 N N . LEU B 1 73 ? -21.734 -21.922 -76.125 1 16.44 73 LEU B N 1
ATOM 5821 C CA . LEU B 1 73 ? -21.969 -23.344 -75.938 1 16.44 73 LEU B CA 1
ATOM 5822 C C . LEU B 1 73 ? -23.016 -23.547 -74.812 1 16.44 73 LEU B C 1
ATOM 5824 O O . LEU B 1 73 ? -23.172 -22.703 -73.938 1 16.44 73 LEU B O 1
ATOM 5828 N N . GLU B 1 74 ? -23.75 -24.672 -74.875 1 15.91 74 GLU B N 1
ATOM 5829 C CA . GLU B 1 74 ? -25.016 -25.375 -74.688 1 15.91 74 GLU B CA 1
ATOM 5830 C C . GLU B 1 74 ? -25.203 -25.703 -73.188 1 15.91 74 GLU B C 1
ATOM 5832 O O . GLU B 1 74 ? -26.312 -25.578 -72.688 1 15.91 74 GLU B O 1
ATOM 5837 N N . GLN B 1 75 ? -24.094 -26.234 -72.75 1 16.23 75 GLN B N 1
ATOM 5838 C CA . GLN B 1 75 ? -24.453 -27.547 -72.188 1 16.23 75 GLN B CA 1
ATOM 5839 C C . GLN B 1 75 ? -25.469 -27.422 -71.062 1 16.23 75 GLN B C 1
ATOM 5841 O O . GLN B 1 75 ? -25.641 -26.344 -70.5 1 16.23 75 GLN B O 1
ATOM 5846 N N . GLN B 1 76 ? -25.625 -28.5 -70.375 1 16.5 76 GLN B N 1
ATOM 5847 C CA . GLN B 1 76 ? -26.594 -29.469 -69.875 1 16.5 76 GLN B CA 1
ATOM 5848 C C . GLN B 1 76 ? -27.141 -29.047 -68.5 1 16.5 76 GLN B C 1
ATOM 5850 O O . GLN B 1 76 ? -26.422 -28.5 -67.688 1 16.5 76 GLN B O 1
ATOM 5855 N N . GLU B 1 77 ? -28.375 -29 -68.5 1 17.11 77 GLU B N 1
ATOM 5856 C CA . GLU B 1 77 ? -29.469 -28.484 -67.688 1 17.11 77 GLU B CA 1
ATOM 5857 C C . GLU B 1 77 ? -29.453 -29.078 -66.25 1 17.11 77 GLU B C 1
ATOM 5859 O O . GLU B 1 77 ? -30.328 -28.797 -65.438 1 17.11 77 GLU B O 1
ATOM 5864 N N . GLN B 1 78 ? -28.266 -29.719 -66.062 1 16.91 78 GLN B N 1
ATOM 5865 C CA . GLN B 1 78 ? -28.594 -30.766 -65.062 1 16.91 78 GLN B CA 1
ATOM 5866 C C . GLN B 1 78 ? -29.391 -30.219 -63.906 1 16.91 78 GLN B C 1
ATOM 5868 O O . GLN B 1 78 ? -29.172 -29.078 -63.5 1 16.91 78 GLN B O 1
ATOM 5873 N N . SER B 1 79 ? -30.406 -30.969 -63.625 1 16.81 79 SER B N 1
ATOM 5874 C CA . SER B 1 79 ? -31.703 -30.844 -63 1 16.81 79 SER B CA 1
ATOM 5875 C C . SER B 1 79 ? -31.578 -30.469 -61.531 1 16.81 79 SER B C 1
ATOM 5877 O O . SER B 1 79 ? -32.562 -30.234 -60.844 1 16.81 79 SER B O 1
ATOM 5879 N N . VAL B 1 80 ? -30.406 -30.031 -61.281 1 17.2 80 VAL B N 1
ATOM 5880 C CA . VAL B 1 80 ? -30.156 -30.375 -59.875 1 17.2 80 VAL B CA 1
ATOM 5881 C C . VAL B 1 80 ? -31.281 -29.844 -59 1 17.2 80 VAL B C 1
ATOM 5883 O O . VAL B 1 80 ? -31.641 -28.672 -59.094 1 17.2 80 VAL B O 1
ATOM 5886 N N . VAL B 1 81 ? -32.094 -30.797 -58.656 1 17.55 81 VAL B N 1
ATOM 5887 C CA . VAL B 1 81 ? -33.406 -30.891 -57.969 1 17.55 81 VAL B CA 1
ATOM 5888 C C . VAL B 1 81 ? -33.406 -29.969 -56.75 1 17.55 81 VAL B C 1
ATOM 5890 O O . VAL B 1 81 ? -32.625 -30.156 -55.812 1 17.55 81 VAL B O 1
ATOM 5893 N N . TYR B 1 82 ? -33.344 -28.859 -57.062 1 16.48 82 TYR B N 1
ATOM 5894 C CA . TYR B 1 82 ? -33.25 -27.891 -55.969 1 16.48 82 TYR B CA 1
ATOM 5895 C C . TYR B 1 82 ? -34.406 -28.047 -55.031 1 16.48 82 TYR B C 1
ATOM 5897 O O . TYR B 1 82 ? -35.531 -27.609 -55.312 1 16.48 82 TYR B O 1
ATOM 5905 N N . SER B 1 83 ? -34.594 -29.391 -54.781 1 16.52 83 SER B N 1
ATOM 5906 C CA . SER B 1 83 ? -35.812 -29.656 -54.094 1 16.52 83 SER B CA 1
ATOM 5907 C C . SER B 1 83 ? -36.094 -28.594 -53 1 16.52 83 SER B C 1
ATOM 5909 O O . SER B 1 83 ? -35.281 -28.406 -52.094 1 16.52 83 SER B O 1
ATOM 5911 N N . GLY B 1 84 ? -36.344 -27.609 -53.531 1 17.17 84 GLY B N 1
ATOM 5912 C CA . GLY B 1 84 ? -36.625 -26.406 -52.75 1 17.17 84 GLY B CA 1
ATOM 5913 C C . GLY B 1 84 ? -37.656 -26.609 -51.656 1 17.17 84 GLY B C 1
ATOM 5914 O O . GLY B 1 84 ? -38.531 -25.781 -51.469 1 17.17 84 GLY B O 1
ATOM 5915 N N . SER B 1 85 ? -37.656 -27.953 -51.375 1 16.53 85 SER B N 1
ATOM 5916 C CA . SER B 1 85 ? -38.844 -28.25 -50.594 1 16.53 85 SER B CA 1
ATOM 5917 C C . SER B 1 85 ? -39.188 -27.109 -49.625 1 16.53 85 SER B C 1
ATOM 5919 O O . SER B 1 85 ? -38.312 -26.625 -48.906 1 16.53 85 SER B O 1
ATOM 5921 N N . TYR B 1 86 ? -39.906 -26.328 -50.125 1 17.77 86 TYR B N 1
ATOM 5922 C CA . TYR B 1 86 ? -40.562 -25.141 -49.562 1 17.77 86 TYR B CA 1
ATOM 5923 C C . TYR B 1 86 ? -41.062 -25.406 -48.156 1 17.77 86 TYR B C 1
ATOM 5925 O O . TYR B 1 86 ? -41.875 -24.641 -47.656 1 17.77 86 TYR B O 1
ATOM 5933 N N . VAL B 1 87 ? -40.531 -26.531 -47.781 1 17.78 87 VAL B N 1
ATOM 5934 C CA . VAL B 1 87 ? -41.406 -27.031 -46.719 1 17.78 87 VAL B CA 1
ATOM 5935 C C . VAL B 1 87 ? -41.875 -25.875 -45.844 1 17.78 87 VAL B C 1
ATOM 5937 O O . VAL B 1 87 ? -41.062 -25.031 -45.438 1 17.78 87 VAL B O 1
ATOM 5940 N N . VAL B 1 88 ? -43.094 -25.625 -45.969 1 17.75 88 VAL B N 1
ATOM 5941 C CA . VAL B 1 88 ? -44.156 -24.75 -45.5 1 17.75 88 VAL B CA 1
ATOM 5942 C C . VAL B 1 88 ? -43.938 -24.438 -44 1 17.75 88 VAL B C 1
ATOM 5944 O O . VAL B 1 88 ? -44.156 -25.297 -43.156 1 17.75 88 VAL B O 1
ATOM 5947 N N . SER B 1 89 ? -42.75 -24.156 -43.844 1 16.59 89 SER B N 1
ATOM 5948 C CA . SER B 1 89 ? -42.562 -24.359 -42.406 1 16.59 89 SER B CA 1
ATOM 5949 C C . SER B 1 89 ? -43.656 -23.656 -41.594 1 16.59 89 SER B C 1
ATOM 5951 O O . SER B 1 89 ? -43.906 -22.453 -41.812 1 16.59 89 SER B O 1
ATOM 5953 N N . GLN B 1 90 ? -44.688 -24.422 -41.5 1 17.75 90 GLN B N 1
ATOM 5954 C CA . GLN B 1 90 ? -45.906 -24.125 -40.75 1 17.75 90 GLN B CA 1
ATOM 5955 C C . GLN B 1 90 ? -45.594 -23.266 -39.531 1 17.75 90 GLN B C 1
ATOM 5957 O O . GLN B 1 90 ? -44.688 -23.594 -38.75 1 17.75 90 GLN B O 1
ATOM 5962 N N . THR B 1 91 ? -45.688 -22.078 -39.75 1 18.14 91 THR B N 1
ATOM 5963 C CA . THR B 1 91 ? -45.594 -20.906 -38.875 1 18.14 91 THR B CA 1
ATOM 5964 C C . THR B 1 91 ? -46.25 -21.203 -37.531 1 18.14 91 THR B C 1
ATOM 5966 O O . THR B 1 91 ? -46.469 -20.281 -36.75 1 18.14 91 THR B O 1
ATOM 5969 N N . THR B 1 92 ? -46.219 -22.469 -37.312 1 16.8 92 THR B N 1
ATOM 5970 C CA . THR B 1 92 ? -47.094 -22.797 -36.219 1 16.8 92 THR B CA 1
ATOM 5971 C C . THR B 1 92 ? -46.906 -21.812 -35.062 1 16.8 92 THR B C 1
ATOM 5973 O O . THR B 1 92 ? -45.781 -21.547 -34.625 1 16.8 92 THR B O 1
ATOM 5976 N N . VAL B 1 93 ? -47.625 -20.922 -35.125 1 18.48 93 VAL B N 1
ATOM 5977 C CA . VAL B 1 93 ? -47.938 -19.812 -34.219 1 18.48 93 VAL B CA 1
ATOM 5978 C C . VAL B 1 93 ? -47.844 -20.281 -32.781 1 18.48 93 VAL B C 1
ATOM 5980 O O . VAL B 1 93 ? -48.719 -21.016 -32.312 1 18.48 93 VAL B O 1
ATOM 5983 N N . PRO B 1 94 ? -46.812 -20.938 -32.531 1 17.34 94 PRO B N 1
ATOM 5984 C CA . PRO B 1 94 ? -47.188 -21.766 -31.391 1 17.34 94 PRO B CA 1
ATOM 5985 C C . PRO B 1 94 ? -47.875 -20.969 -30.281 1 17.34 94 PRO B C 1
ATOM 5987 O O . PRO B 1 94 ? -47.594 -19.781 -30.109 1 17.34 94 PRO B O 1
ATOM 5990 N N . ALA B 1 95 ? -49.062 -21.547 -30.016 1 19 95 ALA B N 1
ATOM 5991 C CA . ALA B 1 95 ? -50.031 -21.078 -29.031 1 19 95 ALA B CA 1
ATOM 5992 C C . ALA B 1 95 ? -49.344 -20.688 -27.719 1 19 95 ALA B C 1
ATOM 5994 O O . ALA B 1 95 ? -48.531 -21.453 -27.188 1 19 95 ALA B O 1
ATOM 5995 N N . TYR B 1 96 ? -48.875 -19.578 -27.703 1 18.3 96 TYR B N 1
ATOM 5996 C CA . TYR B 1 96 ? -48.188 -19.141 -26.5 1 18.3 96 TYR B CA 1
ATOM 5997 C C . TYR B 1 96 ? -48.875 -19.656 -25.25 1 18.3 96 TYR B C 1
ATOM 5999 O O . TYR B 1 96 ? -49.969 -19.203 -24.906 1 18.3 96 TYR B O 1
ATOM 6007 N N . PRO B 1 97 ? -48.875 -21.016 -25.344 1 18.11 97 PRO B N 1
ATOM 6008 C CA . PRO B 1 97 ? -49.938 -21.344 -24.391 1 18.11 97 PRO B CA 1
ATOM 6009 C C . PRO B 1 97 ? -50.031 -20.359 -23.234 1 18.11 97 PRO B C 1
ATOM 6011 O O . PRO B 1 97 ? -49.094 -19.609 -22.969 1 18.11 97 PRO B O 1
ATOM 6014 N N . PRO B 1 98 ? -51.156 -20.594 -22.641 1 18.94 98 PRO B N 1
ATOM 6015 C CA . PRO B 1 98 ? -51.906 -19.797 -21.672 1 18.94 98 PRO B CA 1
ATOM 6016 C C . PRO B 1 98 ? -51.125 -19.547 -20.391 1 18.94 98 PRO B C 1
ATOM 6018 O O . PRO B 1 98 ? -50.781 -20.5 -19.672 1 18.94 98 PRO B O 1
ATOM 6021 N N . GLN B 1 99 ? -49.969 -19.141 -20.531 1 17.88 99 GLN B N 1
ATOM 6022 C CA . GLN B 1 99 ? -49.344 -19.5 -19.281 1 17.88 99 GLN B CA 1
ATOM 6023 C C . GLN B 1 99 ? -50.25 -19.188 -18.078 1 17.88 99 GLN B C 1
ATOM 6025 O O . GLN B 1 99 ? -50.688 -18.047 -17.938 1 17.88 99 GLN B O 1
ATOM 6030 N N . PRO B 1 100 ? -50.906 -20.125 -17.75 1 17.91 100 PRO B N 1
ATOM 6031 C CA . PRO B 1 100 ? -51.906 -19.688 -16.781 1 17.91 100 PRO B CA 1
ATOM 6032 C C . PRO B 1 100 ? -51.344 -18.672 -15.781 1 17.91 100 PRO B C 1
ATOM 6034 O O . PRO B 1 100 ? -50.156 -18.625 -15.555 1 17.91 100 PRO B O 1
ATOM 6037 N N . VAL B 1 101 ? -51.969 -17.562 -15.812 1 18.31 101 VAL B N 1
ATOM 6038 C CA . VAL B 1 101 ? -52.031 -16.469 -14.844 1 18.31 101 VAL B CA 1
ATOM 6039 C C . VAL B 1 101 ? -51.969 -17.031 -13.43 1 18.31 101 VAL B C 1
ATOM 6041 O O . VAL B 1 101 ? -52.812 -17.828 -13.008 1 18.31 101 VAL B O 1
ATOM 6044 N N . TYR B 1 102 ? -50.812 -17.531 -13.211 1 17.61 102 TYR B N 1
ATOM 6045 C CA . TYR B 1 102 ? -50.906 -18.234 -11.938 1 17.61 102 TYR B CA 1
ATOM 6046 C C . TYR B 1 102 ? -51.719 -17.438 -10.93 1 17.61 102 TYR B C 1
ATOM 6048 O O . TYR B 1 102 ? -51.531 -16.219 -10.797 1 17.61 102 TYR B O 1
ATOM 6056 N N . ALA B 1 103 ? -52.844 -17.828 -10.719 1 18.08 103 ALA B N 1
ATOM 6057 C CA . ALA B 1 103 ? -53.844 -17.344 -9.758 1 18.08 103 ALA B CA 1
ATOM 6058 C C . ALA B 1 103 ? -53.188 -16.875 -8.477 1 18.08 103 ALA B C 1
ATOM 6060 O O . ALA B 1 103 ? -52.125 -17.375 -8.086 1 18.08 103 ALA B O 1
ATOM 6061 N N . PRO B 1 104 ? -53.406 -15.68 -8.203 1 17.73 104 PRO B N 1
ATOM 6062 C CA . PRO B 1 104 ? -53 -15.109 -6.914 1 17.73 104 PRO B CA 1
ATOM 6063 C C . PRO B 1 104 ? -53.156 -16.094 -5.762 1 17.73 104 PRO B C 1
ATOM 6065 O O . PRO B 1 104 ? -54.219 -16.672 -5.562 1 17.73 104 PRO B O 1
ATOM 6068 N N . GLN B 1 105 ? -52.469 -17.156 -5.77 1 17.88 105 GLN B N 1
ATOM 6069 C 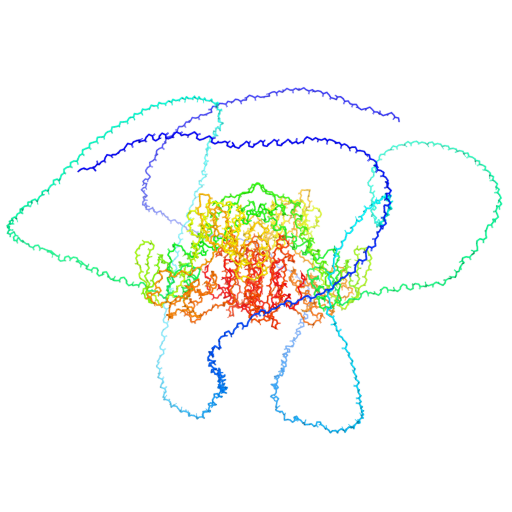CA . GLN B 1 105 ? -53.188 -18.047 -4.844 1 17.88 105 GLN B CA 1
ATOM 6070 C C . GLN B 1 105 ? -53.75 -17.266 -3.662 1 17.88 105 GLN B C 1
ATOM 6072 O O . GLN B 1 105 ? -53.156 -16.281 -3.209 1 17.88 105 GLN B O 1
ATOM 6077 N N . PRO B 1 106 ? -55.031 -17.469 -3.463 1 17.5 106 PRO B N 1
ATOM 6078 C CA . PRO B 1 106 ? -55.938 -16.875 -2.457 1 17.5 106 PRO B CA 1
ATOM 6079 C C . PRO B 1 106 ? -55.25 -16.656 -1.112 1 17.5 106 PRO B C 1
ATOM 6081 O O . PRO B 1 106 ? -54.188 -17.266 -0.846 1 17.5 106 PRO B O 1
ATOM 6084 N N . ILE B 1 107 ? -55.594 -15.609 -0.54 1 18.25 107 ILE B N 1
ATOM 6085 C CA . ILE B 1 107 ? -55.594 -15.18 0.855 1 18.25 107 ILE B CA 1
ATOM 6086 C C . ILE B 1 107 ? -55.844 -16.391 1.762 1 18.25 107 ILE B C 1
ATOM 6088 O O . ILE B 1 107 ? -56.906 -17.031 1.679 1 18.25 107 ILE B O 1
ATOM 6092 N N . TYR B 1 108 ? -54.938 -17.312 1.729 1 18.41 108 TYR B N 1
ATOM 6093 C CA . TYR B 1 108 ? -55.438 -18.391 2.59 1 18.41 108 TYR B CA 1
ATOM 6094 C C . TYR B 1 108 ? -56.281 -17.828 3.738 1 18.41 108 TYR B C 1
ATOM 6096 O O . TYR B 1 108 ? -55.875 -16.859 4.379 1 18.41 108 TYR B O 1
ATOM 6104 N N . THR B 1 109 ? -57.562 -17.891 3.422 1 17.53 109 THR B N 1
ATOM 6105 C CA . THR B 1 109 ? -58.594 -17.719 4.438 1 17.53 109 THR B CA 1
ATOM 6106 C C . THR B 1 109 ? -58.125 -18.25 5.785 1 17.53 109 THR B C 1
ATOM 6108 O O . THR B 1 109 ? -57.281 -19.141 5.844 1 17.53 109 THR B O 1
ATOM 6111 N N . PRO B 1 110 ? -58.719 -17.703 6.746 1 18.06 110 PRO B N 1
ATOM 6112 C CA . PRO B 1 110 ? -58.656 -17.797 8.203 1 18.06 110 PRO B CA 1
ATOM 6113 C C . PRO B 1 110 ? -58.781 -19.219 8.719 1 18.06 110 PRO B C 1
ATOM 6115 O O . PRO B 1 110 ? -58.812 -19.453 9.938 1 18.06 110 PRO B O 1
ATOM 6118 N N . ASN B 1 111 ? -58.844 -20.281 7.801 1 17.19 111 ASN B N 1
ATOM 6119 C CA . ASN B 1 111 ? -59.844 -21.188 8.344 1 17.19 111 ASN B CA 1
ATOM 6120 C C . ASN B 1 111 ? -59.625 -21.422 9.844 1 17.19 111 ASN B C 1
ATOM 6122 O O . ASN B 1 111 ? -58.5 -21.547 10.305 1 17.19 111 ASN B O 1
ATOM 6126 N N . PRO B 1 112 ? -60.688 -21.422 10.422 1 17.59 112 PRO B N 1
ATOM 6127 C CA . PRO B 1 112 ? -60.938 -21.531 11.852 1 17.59 112 PRO B CA 1
ATOM 6128 C C . PRO B 1 112 ? -60.25 -22.734 12.5 1 17.59 112 PRO B C 1
ATOM 6130 O O . PRO B 1 112 ? -59.688 -22.609 13.594 1 17.59 112 PRO B O 1
ATOM 6133 N N . ASN B 1 113 ? -60.531 -23.891 11.852 1 16.88 113 ASN B N 1
ATOM 6134 C CA . ASN B 1 113 ? -61 -24.797 12.891 1 16.88 113 ASN B CA 1
ATOM 6135 C C . ASN B 1 113 ? -59.844 -25.609 13.492 1 16.88 113 ASN B C 1
ATOM 6137 O O . ASN B 1 113 ? -59.406 -26.594 12.898 1 16.88 113 ASN B O 1
ATOM 6141 N N . ASN B 1 114 ? -58.594 -25.031 13.516 1 16.11 114 ASN B N 1
ATOM 6142 C CA . ASN B 1 114 ? -57.688 -25.922 14.242 1 16.11 114 ASN B CA 1
ATOM 6143 C C . ASN B 1 114 ? -58.438 -26.797 15.242 1 16.11 114 ASN B C 1
ATOM 6145 O O . ASN B 1 114 ? -58.969 -26.297 16.25 1 16.11 114 ASN B O 1
ATOM 6149 N N . ALA B 1 115 ? -58.969 -27.875 14.875 1 17.22 115 ALA B N 1
ATOM 6150 C CA . ALA B 1 115 ? -59.75 -28.844 15.648 1 17.22 115 ALA B CA 1
ATOM 6151 C C . ALA B 1 115 ? -58.938 -29.359 16.844 1 17.22 115 ALA B C 1
ATOM 6153 O O . ALA B 1 115 ? -57.719 -29.656 16.703 1 17.22 115 ALA B O 1
ATOM 6154 N N . PRO B 1 116 ? -59.406 -29.266 18 1 17.56 116 PRO B N 1
ATOM 6155 C CA . PRO B 1 116 ? -58.875 -29.625 19.312 1 17.56 116 PRO B CA 1
ATOM 6156 C C . PRO B 1 116 ? -58.469 -31.094 19.406 1 17.56 116 PRO B C 1
ATOM 6158 O O . PRO B 1 116 ? -57.812 -31.484 20.375 1 17.56 116 PRO B O 1
ATOM 6161 N N . GLN B 1 117 ? -58.5 -31.969 18.469 1 15.54 117 GLN B N 1
ATOM 6162 C CA . GLN B 1 117 ? -59.156 -33.094 19.156 1 15.54 117 GLN B CA 1
ATOM 6163 C C . GLN B 1 117 ? -58.188 -33.812 20.078 1 15.54 117 GLN B C 1
ATOM 6165 O O . GLN B 1 117 ? -58.594 -34.625 20.906 1 15.54 117 GLN B O 1
ATOM 6170 N N . PRO B 1 118 ? -56.906 -33.906 19.797 1 16.33 118 PRO B N 1
ATOM 6171 C CA . PRO B 1 118 ? -56.594 -35.25 20.234 1 16.33 118 PRO B CA 1
ATOM 6172 C C . PRO B 1 118 ? -57 -35.531 21.672 1 16.33 118 PRO B C 1
ATOM 6174 O O . PRO B 1 118 ? -56.969 -34.625 22.516 1 16.33 118 PRO B O 1
ATOM 6177 N N . ASN B 1 119 ? -57.531 -36.719 21.969 1 15.9 119 ASN B N 1
ATOM 6178 C CA . ASN B 1 119 ? -58.188 -37.5 23 1 15.9 119 ASN B CA 1
ATOM 6179 C C . ASN B 1 119 ? -57.344 -37.594 24.266 1 15.9 119 ASN B C 1
ATOM 6181 O O . ASN B 1 119 ? -56.156 -37.344 24.234 1 15.9 119 ASN B O 1
ATOM 6185 N N . TYR B 1 120 ? -57.75 -38.656 25.078 1 16.06 120 TYR B N 1
ATOM 6186 C CA . TYR B 1 120 ? -58.156 -39.219 26.375 1 16.06 120 TYR B CA 1
ATOM 6187 C C . TYR B 1 120 ? -56.938 -39.844 27.078 1 16.06 120 TYR B C 1
ATOM 6189 O O . TYR B 1 120 ? -56.656 -39.531 28.234 1 16.06 120 TYR B O 1
ATOM 6197 N N . ASN B 1 121 ? -56.688 -41.188 27.156 1 15.4 121 ASN B N 1
ATOM 6198 C CA . ASN B 1 121 ? -57 -41.844 28.422 1 15.4 121 ASN B CA 1
ATOM 6199 C C . ASN B 1 121 ? -55.781 -41.844 29.344 1 15.4 121 ASN B C 1
ATOM 6201 O O . ASN B 1 121 ? -55.875 -41.469 30.516 1 15.4 121 ASN B O 1
ATOM 6205 N N . ALA B 1 122 ? -54.781 -42.906 29.375 1 17.52 122 ALA B N 1
ATOM 6206 C CA . ALA B 1 122 ? -54.938 -43.906 30.438 1 17.52 122 ALA B CA 1
ATOM 6207 C C . ALA B 1 122 ? -54.125 -43.5 31.656 1 17.52 122 ALA B C 1
ATOM 6209 O O . ALA B 1 122 ? -53.125 -42.781 31.547 1 17.52 122 ALA B O 1
ATOM 6210 N N . PRO B 1 123 ? -54.312 -44.094 32.938 1 15.86 123 PRO B N 1
ATOM 6211 C CA . PRO B 1 123 ? -54.125 -43.969 34.375 1 15.86 123 PRO B CA 1
ATOM 6212 C C . PRO B 1 123 ? -52.719 -44.312 34.812 1 15.86 123 PRO B C 1
ATOM 6214 O O . PRO B 1 123 ? -52.219 -43.75 35.812 1 15.86 123 PRO B O 1
ATOM 6217 N N . VAL B 1 124 ? -51.75 -45.156 34.375 1 16.7 124 VAL B N 1
ATOM 6218 C CA . VAL B 1 124 ? -51.5 -46.156 35.438 1 16.7 124 VAL B CA 1
ATOM 6219 C C . VAL B 1 124 ? -50.656 -45.5 36.562 1 16.7 124 VAL B C 1
ATOM 6221 O O . VAL B 1 124 ? -49.938 -44.562 36.312 1 16.7 124 VAL B O 1
ATOM 6224 N N . VAL B 1 125 ? -50.344 -46.312 37.781 1 15.38 125 VAL B N 1
ATOM 6225 C CA . VAL B 1 125 ? -50.312 -46.531 39.219 1 15.38 125 VAL B CA 1
ATOM 6226 C C . VAL B 1 125 ? -48.875 -46.438 39.75 1 15.38 125 VAL B C 1
ATOM 6228 O O . VAL B 1 125 ? -48.625 -45.75 40.75 1 15.38 125 VAL B O 1
ATOM 6231 N N . TYR B 1 126 ? -47.688 -47.219 39.531 1 15.83 126 TYR B N 1
ATOM 6232 C CA . TYR B 1 126 ? -47.312 -47.938 40.75 1 15.83 126 TYR B CA 1
ATOM 6233 C C . TYR B 1 126 ? -46.469 -47.062 41.656 1 15.83 126 TYR B C 1
ATOM 6235 O O . TYR B 1 126 ? -45.844 -46.094 41.219 1 15.83 126 TYR B O 1
ATOM 6243 N N . THR B 1 127 ? -45.844 -47.688 42.875 1 15.31 127 THR B N 1
ATOM 6244 C CA . THR B 1 127 ? -45.75 -47.781 44.312 1 15.31 127 THR B CA 1
ATOM 6245 C C . THR B 1 127 ? -44.406 -47.25 44.812 1 15.31 127 THR B C 1
ATOM 6247 O O . THR B 1 127 ? -44.344 -46.406 45.688 1 15.31 127 THR B O 1
ATOM 6250 N N . THR B 1 128 ? -43.281 -48.125 45.062 1 15.47 128 THR B N 1
ATOM 6251 C CA . THR B 1 128 ? -42.938 -48.406 46.438 1 15.47 128 THR B CA 1
ATOM 6252 C C . THR B 1 128 ? -41.875 -47.438 46.938 1 15.47 128 THR B C 1
ATOM 6254 O O . THR B 1 128 ? -41.219 -46.781 46.156 1 15.47 128 THR B O 1
ATOM 6257 N N . GLN B 1 129 ? -40.844 -47.938 47.844 1 15.76 129 GLN B N 1
ATOM 6258 C CA . GLN B 1 129 ? -40.625 -47.844 49.312 1 15.76 129 GLN B CA 1
ATOM 6259 C C . GLN B 1 129 ? -39.438 -46.938 49.625 1 15.76 129 GLN B C 1
ATOM 6261 O O . GLN B 1 129 ? -38.625 -46.656 48.75 1 15.76 129 GLN B O 1
ATOM 6266 N N . PRO B 1 130 ? -38.5 -47.375 50.688 1 16.19 130 PRO B N 1
ATOM 6267 C CA . PRO B 1 130 ? -38.281 -46.875 52.062 1 16.19 130 PRO B CA 1
ATOM 6268 C C . PRO B 1 130 ? -37.031 -46.031 52.188 1 16.19 130 PRO B C 1
ATOM 6270 O O . PRO B 1 130 ? -36.188 -46.031 51.281 1 16.19 130 PRO B O 1
ATOM 6273 N N . PRO B 1 131 ? -36.031 -46.344 53.281 1 16.16 131 PRO B N 1
ATOM 6274 C CA . PRO B 1 131 ? -35.781 -45.688 54.562 1 16.16 131 PRO B CA 1
ATOM 6275 C C . PRO B 1 131 ? -34.469 -44.875 54.562 1 16.16 131 PRO B C 1
ATOM 6277 O O . PRO B 1 131 ? -34.531 -43.625 54.594 1 16.16 131 PRO B O 1
ATOM 6280 N N . THR B 1 132 ? -33.312 -45.281 55.375 1 15.61 132 THR B N 1
ATOM 6281 C CA . THR B 1 132 ? -32.938 -44.938 56.75 1 15.61 132 THR B CA 1
ATOM 6282 C C . THR B 1 132 ? -31.688 -44.094 56.781 1 15.61 132 THR B C 1
ATOM 6284 O O . THR B 1 132 ? -31.656 -43 57.375 1 15.61 132 THR B O 1
ATOM 6287 N N . GLN B 1 133 ? -30.375 -44.531 57.438 1 15.09 133 GLN B N 1
ATOM 6288 C CA . GLN B 1 133 ? -29.906 -44.188 58.781 1 15.09 133 GLN B CA 1
ATOM 6289 C C . GLN B 1 133 ? -28.766 -43.188 58.719 1 15.09 133 GLN B C 1
ATOM 6291 O O . GLN B 1 133 ? -28.188 -42.969 57.656 1 15.09 133 GLN B O 1
ATOM 6296 N N . SER B 1 134 ? -27.453 -43.281 59.594 1 14.48 134 SER B N 1
ATOM 6297 C CA . SER B 1 134 ? -27 -42.75 60.875 1 14.48 134 SER B CA 1
ATOM 6298 C C . SER B 1 134 ? -25.719 -41.938 60.719 1 14.48 134 SER B C 1
ATOM 6300 O O . SER B 1 134 ? -25.625 -40.781 61.188 1 14.48 134 SER B O 1
ATOM 6302 N N . ALA B 1 135 ? -24.344 -42.531 60.875 1 15.33 135 ALA B N 1
ATOM 6303 C CA . ALA B 1 135 ? -23.578 -42.312 62.094 1 15.33 135 ALA B CA 1
ATOM 6304 C C . ALA B 1 135 ? -22.75 -41.031 62.031 1 15.33 135 ALA B C 1
ATOM 6306 O O . ALA B 1 135 ? -22.516 -40.5 60.938 1 15.33 135 ALA B O 1
ATOM 6307 N N . SER B 1 136 ? -21.312 -40.969 62.688 1 14.98 136 SER B N 1
ATOM 6308 C CA . SER B 1 136 ? -20.672 -40.562 63.938 1 14.98 136 SER B CA 1
ATOM 6309 C C . SER B 1 136 ? -19.562 -39.562 63.688 1 14.98 136 SER B C 1
ATOM 6311 O O . SER B 1 136 ? -19.312 -39.156 62.531 1 14.98 136 SER B O 1
ATOM 6313 N N . GLY B 1 137 ? -18.172 -39.812 64.125 1 15.16 137 GLY B N 1
ATOM 6314 C CA . GLY B 1 137 ? -17.422 -39.281 65.25 1 15.16 137 GLY B CA 1
ATOM 6315 C C . GLY B 1 137 ? -16.453 -38.188 64.875 1 15.16 137 GLY B C 1
ATOM 6316 O O . GLY B 1 137 ? -16.344 -37.844 63.656 1 15.16 137 GLY B O 1
ATOM 6317 N N . GLY B 1 138 ? -15 -38.344 65.125 1 15.45 138 GLY B N 1
ATOM 6318 C CA . GLY B 1 138 ? -14.18 -37.781 66.188 1 15.45 138 GLY B CA 1
ATOM 6319 C C . GLY B 1 138 ? -13.273 -36.656 65.75 1 15.45 138 GLY B C 1
ATOM 6320 O O . GLY B 1 138 ? -13.172 -36.375 64.562 1 15.45 138 GLY B O 1
ATOM 6321 N N . ASP B 1 139 ? -11.875 -36.562 66.25 1 15.7 139 ASP B N 1
ATOM 6322 C CA . ASP B 1 139 ? -11.188 -35.719 67.188 1 15.7 139 ASP B CA 1
ATOM 6323 C C . ASP B 1 139 ? -10.219 -34.781 66.5 1 15.7 139 ASP B C 1
ATOM 6325 O O . ASP B 1 139 ? -10.258 -33.562 66.688 1 15.7 139 ASP B O 1
ATOM 6329 N N . LEU B 1 140 ? -8.742 -35.125 66.312 1 15.98 140 LEU B N 1
ATOM 6330 C CA . LEU B 1 140 ? -7.695 -34.656 67.25 1 15.98 140 LEU B CA 1
ATOM 6331 C C . LEU B 1 140 ? -6.973 -33.469 66.625 1 15.98 140 LEU B C 1
ATOM 6333 O O . LEU B 1 140 ? -6.969 -33.281 65.438 1 15.98 140 LEU B O 1
ATOM 6337 N N . ALA B 1 141 ? -5.922 -32.781 67.438 1 17.27 141 ALA B N 1
ATOM 6338 C CA . ALA B 1 141 ? -5.301 -31.578 68 1 17.27 141 ALA B CA 1
ATOM 6339 C C . ALA B 1 141 ? -4.02 -31.234 67.25 1 17.27 141 ALA B C 1
ATOM 6341 O O . ALA B 1 141 ? -3.068 -32.031 67.25 1 17.27 141 ALA B O 1
ATOM 6342 N N . ILE B 1 142 ? -3.98 -30.609 66.125 1 17.5 142 ILE B N 1
ATOM 6343 C CA . ILE B 1 142 ? -2.844 -30.344 65.25 1 17.5 142 ILE B CA 1
ATOM 6344 C C . ILE B 1 142 ? -1.885 -29.375 65.938 1 17.5 142 ILE B C 1
ATOM 6346 O O . ILE B 1 142 ? -2.207 -28.188 66.062 1 17.5 142 ILE B O 1
ATOM 6350 N N . GLN B 1 143 ? -1.133 -29.875 66.875 1 16 143 GLN B N 1
ATOM 6351 C CA . GLN B 1 143 ? -0.259 -29.094 67.75 1 16 143 GLN B CA 1
ATOM 6352 C C . GLN B 1 143 ? 0.825 -28.375 66.938 1 16 143 GLN B C 1
ATOM 6354 O O . GLN B 1 143 ? 1.224 -28.859 65.875 1 16 143 GLN B O 1
ATOM 6359 N N . ARG B 1 144 ? 1.38 -27.203 67.5 1 17.7 144 ARG B N 1
ATOM 6360 C CA . ARG B 1 144 ? 2.01 -25.906 67.312 1 17.7 144 ARG B CA 1
ATOM 6361 C C . ARG B 1 144 ? 3.516 -26.062 67.062 1 17.7 144 ARG B C 1
ATOM 6363 O O . ARG B 1 144 ? 4.133 -25.281 66.375 1 17.7 144 ARG B O 1
ATOM 6370 N N . GLU B 1 145 ? 4.355 -27.125 67.625 1 16.41 145 GLU B N 1
ATOM 6371 C CA . GLU B 1 145 ? 5.473 -26.703 68.438 1 16.41 145 GLU B CA 1
ATOM 6372 C C . GLU B 1 145 ? 6.609 -26.125 67.625 1 16.41 145 GLU B C 1
ATOM 6374 O O . GLU B 1 145 ? 6.68 -26.359 66.438 1 16.41 145 GLU B O 1
ATOM 6379 N N . ASN B 1 146 ? 7.906 -25.906 68.25 1 17.34 146 ASN B N 1
ATOM 6380 C CA . ASN B 1 146 ? 8.977 -25 68.688 1 17.34 146 ASN B CA 1
ATOM 6381 C C . ASN B 1 146 ? 10.203 -25.125 67.75 1 17.34 146 ASN B C 1
ATOM 6383 O O . ASN B 1 146 ? 11.008 -24.203 67.688 1 17.34 146 ASN B O 1
ATOM 6387 N N . CYS B 1 147 ? 10.711 -26.266 67.062 1 16.39 147 CYS B N 1
ATOM 6388 C CA . CYS B 1 147 ? 12.062 -26.672 67.438 1 16.39 147 CYS B CA 1
ATOM 6389 C C . CYS B 1 147 ? 13.102 -25.75 66.812 1 16.39 147 CYS B C 1
ATOM 6391 O O . CYS B 1 147 ? 12.961 -25.359 65.625 1 16.39 147 CYS B O 1
ATOM 6393 N N . THR B 1 148 ? 14.203 -25.234 67.438 1 18 148 THR B N 1
ATOM 6394 C CA . THR B 1 148 ? 15.344 -24.344 67.688 1 18 148 THR B CA 1
ATOM 6395 C C . THR B 1 148 ? 16.5 -24.703 66.75 1 18 148 THR B C 1
ATOM 6397 O O . THR B 1 148 ? 17.156 -23.812 66.188 1 18 148 THR B O 1
ATOM 6400 N N . TYR B 1 149 ? 17.172 -25.969 66.625 1 16.52 149 TYR B N 1
ATOM 6401 C CA . TYR B 1 149 ? 18.578 -26.141 67 1 16.52 149 TYR B CA 1
ATOM 6402 C C . TYR B 1 149 ? 19.5 -25.5 66 1 16.52 149 TYR B C 1
ATOM 6404 O O . TYR B 1 149 ? 19.109 -25.25 64.875 1 16.52 149 TYR B O 1
ATOM 6412 N N . ASN B 1 150 ? 20.938 -25.5 66.375 1 18.5 150 ASN B N 1
ATOM 6413 C CA . ASN B 1 150 ? 22.375 -25.234 66.438 1 18.5 150 ASN B CA 1
ATOM 6414 C C . ASN B 1 150 ? 23.156 -25.844 65.312 1 18.5 150 ASN B C 1
ATOM 6416 O O . ASN B 1 150 ? 23.219 -27.078 65.188 1 18.5 150 ASN B O 1
ATOM 6420 N N . THR B 1 151 ? 23.094 -25.297 64.125 1 17.73 151 THR B N 1
ATOM 6421 C CA . THR B 1 151 ? 23.688 -26.031 63.031 1 17.73 151 THR B CA 1
ATOM 6422 C C . THR B 1 151 ? 25.203 -26.109 63.188 1 17.73 151 THR B C 1
ATOM 6424 O O . THR B 1 151 ? 25.891 -25.094 63.25 1 17.73 151 THR B O 1
ATOM 6427 N N . PRO B 1 152 ? 25.688 -27.297 63.438 1 17.3 152 PRO B N 1
ATOM 6428 C CA . PRO B 1 152 ? 27 -27.781 63.875 1 17.3 152 PRO B CA 1
ATOM 6429 C C . PRO B 1 152 ? 28.094 -27.516 62.875 1 17.3 152 PRO B C 1
ATOM 6431 O O . PRO B 1 152 ? 27.812 -27.188 61.719 1 17.3 152 PRO B O 1
ATOM 6434 N N . PRO B 1 153 ? 29.062 -28.453 62.969 1 17.34 153 PRO B N 1
ATOM 6435 C CA . PRO B 1 153 ? 30.531 -28.609 63 1 17.34 153 PRO B CA 1
ATOM 6436 C C . PRO B 1 153 ? 31.141 -28.719 61.625 1 17.34 153 PRO B C 1
ATOM 6438 O O . PRO B 1 153 ? 32.062 -27.984 61.281 1 17.34 153 PRO B O 1
ATOM 6441 N N . GLN B 1 154 ? 31.25 -30 61.031 1 16 154 GLN B N 1
ATOM 6442 C CA . GLN B 1 154 ? 32.5 -30.781 60.906 1 16 154 GLN B CA 1
ATOM 6443 C C . GLN B 1 154 ? 33.188 -30.516 59.562 1 16 154 GLN B C 1
ATOM 6445 O O . GLN B 1 154 ? 32.562 -29.969 58.625 1 16 154 GLN B O 1
ATOM 6450 N N . SER B 1 155 ? 34.031 -31.562 59.062 1 16.53 155 SER B N 1
ATOM 6451 C CA . SER B 1 155 ? 35.406 -31.922 58.719 1 16.53 155 SER B CA 1
ATOM 6452 C C . SER B 1 155 ? 35.562 -32.031 57.188 1 16.53 155 SER B C 1
ATOM 6454 O O . SER B 1 155 ? 36.531 -31.469 56.625 1 16.53 155 SER B O 1
ATOM 6456 N N . PRO B 1 156 ? 34.969 -33.031 56.344 1 16.03 156 PRO B N 1
ATOM 6457 C CA . PRO B 1 156 ? 35.875 -34.094 55.844 1 16.03 156 PRO B CA 1
ATOM 6458 C C . PRO B 1 156 ? 36.531 -33.688 54.531 1 16.03 156 PRO B C 1
ATOM 6460 O O . PRO B 1 156 ? 36.062 -32.75 53.844 1 16.03 156 PRO B O 1
ATOM 6463 N N . ASN B 1 157 ? 37.5 -34.656 53.875 1 18.05 157 ASN B N 1
ATOM 6464 C CA . ASN B 1 157 ? 38.719 -35.031 53.156 1 18.05 157 ASN B CA 1
ATOM 6465 C C . ASN B 1 157 ? 38.406 -35.312 51.688 1 18.05 157 ASN B C 1
ATOM 6467 O O . ASN B 1 157 ? 39.281 -35.812 50.938 1 18.05 157 ASN B O 1
ATOM 6471 N N . VAL B 1 158 ? 37.719 -34.688 50.906 1 16.56 158 VAL B N 1
ATOM 6472 C CA . VAL B 1 158 ? 37.344 -35.438 49.719 1 16.56 158 VAL B CA 1
ATOM 6473 C C . VAL B 1 158 ? 38.594 -35.719 48.875 1 16.56 158 VAL B C 1
ATOM 6475 O O . VAL B 1 158 ? 39.344 -34.781 48.562 1 16.56 158 VAL B O 1
ATOM 6478 N N . PHE B 1 159 ? 38.75 -37.062 48.531 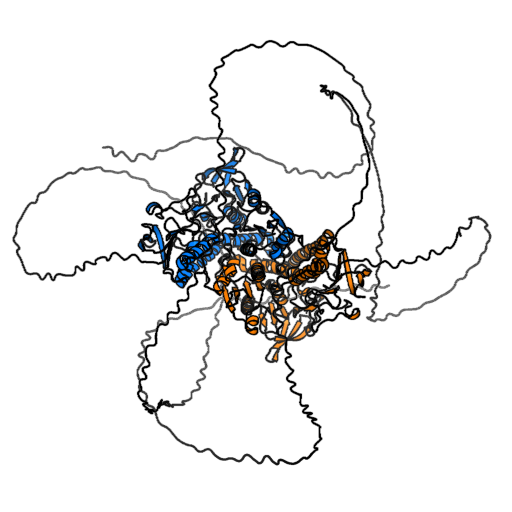1 16.5 159 PHE B N 1
ATOM 6479 C CA . PHE B 1 159 ? 39.719 -37.969 47.938 1 16.5 159 PHE B CA 1
ATOM 6480 C C . PHE B 1 159 ? 39.875 -37.688 46.438 1 16.5 159 PHE B C 1
ATOM 6482 O O . PHE B 1 159 ? 39.031 -37.031 45.844 1 16.5 159 PHE B O 1
ATOM 6489 N N . LEU B 1 160 ? 40.469 -38.812 45.656 1 16.45 160 LEU B N 1
ATOM 6490 C CA . LEU B 1 160 ? 41.562 -39.25 44.75 1 16.45 160 LEU B CA 1
ATOM 6491 C C . LEU B 1 160 ? 41.031 -39.531 43.344 1 16.45 160 LEU B C 1
ATOM 6493 O O . LEU B 1 160 ? 41.781 -39.438 42.375 1 16.45 160 LEU B O 1
ATOM 6497 N N . TYR B 1 161 ? 39.844 -39.906 42.906 1 16.23 161 TYR B N 1
ATOM 6498 C CA . TYR B 1 161 ? 39.906 -41.062 42.031 1 16.23 161 TYR B CA 1
ATOM 6499 C C . TYR B 1 161 ? 40.562 -40.719 40.719 1 16.23 161 TYR B C 1
ATOM 6501 O O . TYR B 1 161 ? 40.469 -39.594 40.25 1 16.23 161 TYR B O 1
ATOM 6509 N N . PRO B 1 162 ? 41.031 -41.875 39.938 1 17.16 162 PRO B N 1
ATOM 6510 C CA . PRO B 1 162 ? 42 -42.344 38.938 1 17.16 162 PRO B CA 1
ATOM 6511 C C . PRO B 1 162 ? 41.562 -42.062 37.531 1 17.16 162 PRO B C 1
ATOM 6513 O O . PRO B 1 162 ? 40.438 -41.625 37.281 1 17.16 162 PRO B O 1
ATOM 6516 N N . GLU B 1 163 ? 41.625 -43.25 36.438 1 17.06 163 GLU B N 1
ATOM 6517 C CA . GLU B 1 163 ? 42.312 -43.656 35.25 1 17.06 163 GLU B CA 1
ATOM 6518 C C . GLU B 1 163 ? 41.375 -43.625 34.031 1 17.06 163 GLU B C 1
ATOM 6520 O O . GLU B 1 163 ? 41.844 -43.469 32.906 1 17.06 163 GLU B O 1
ATOM 6525 N N . LEU B 1 164 ? 40.156 -43.688 33.781 1 16.45 164 LEU B N 1
ATOM 6526 C CA . LEU B 1 164 ? 39.719 -44.719 32.875 1 16.45 164 LEU B CA 1
ATOM 6527 C C . LEU B 1 164 ? 40.094 -44.375 31.438 1 16.45 164 LEU B C 1
ATOM 6529 O O . LEU B 1 164 ? 40.031 -43.219 31.031 1 16.45 164 LEU B O 1
ATOM 6533 N N . PRO B 1 165 ? 40.281 -45.469 30.375 1 17.03 165 PRO B N 1
ATOM 6534 C CA . PRO B 1 165 ? 40.938 -45.812 29.125 1 17.03 165 PRO B CA 1
ATOM 6535 C C . PRO B 1 165 ? 40.188 -45.344 27.891 1 17.03 165 PRO B C 1
ATOM 6537 O O . PRO B 1 165 ? 39.062 -44.812 28.016 1 17.03 165 PRO B O 1
ATOM 6540 N N . GLN B 1 166 ? 39.781 -46.406 26.688 1 16.36 166 GLN B N 1
ATOM 6541 C CA . GLN B 1 166 ? 40.125 -46.875 25.344 1 16.36 166 GLN B CA 1
ATOM 6542 C C . GLN B 1 166 ? 39 -46.625 24.359 1 16.36 166 GLN B C 1
ATOM 6544 O O . GLN B 1 166 ? 39.25 -46.406 23.172 1 16.36 166 GLN B O 1
ATOM 6549 N N . PHE B 1 167 ? 37.781 -46.562 24.188 1 16 167 PHE B N 1
ATOM 6550 C CA . PHE B 1 167 ? 36.969 -47.406 23.312 1 16 167 PHE B CA 1
ATOM 6551 C C . PHE B 1 167 ? 37 -46.906 21.875 1 16 167 PHE B C 1
ATOM 6553 O O . PHE B 1 167 ? 37.156 -45.688 21.641 1 16 167 PHE B O 1
ATOM 6560 N N . ASN B 1 168 ? 36.625 -47.906 20.609 1 16.2 168 ASN B N 1
ATOM 6561 C CA . ASN B 1 168 ? 36.781 -48.5 19.281 1 16.2 168 ASN B CA 1
ATOM 6562 C C . ASN B 1 168 ? 35.812 -47.938 18.281 1 16.2 168 ASN B C 1
ATOM 6564 O O . ASN B 1 168 ? 36.156 -47.656 17.141 1 16.2 168 ASN B O 1
ATOM 6568 N N . PRO B 1 169 ? 34.469 -48.031 17.953 1 16.48 169 PRO B N 1
ATOM 6569 C CA . PRO B 1 169 ? 33.719 -48.875 17 1 16.48 169 PRO B CA 1
ATOM 6570 C C . PRO B 1 169 ? 33.594 -48.219 15.625 1 16.48 169 PRO B C 1
ATOM 6572 O O . PRO B 1 169 ? 33.781 -47 15.484 1 16.48 169 PRO B O 1
ATOM 6575 N N . CYS B 1 170 ? 32.781 -48.969 14.414 1 16.05 170 CYS B N 1
ATOM 6576 C CA . CYS B 1 170 ? 32.656 -49.594 13.102 1 16.05 170 CYS B CA 1
ATOM 6577 C C . CYS B 1 170 ? 31.797 -48.75 12.18 1 16.05 170 CYS B C 1
ATOM 6579 O O . CYS B 1 170 ? 32.094 -48.594 10.992 1 16.05 170 CYS B O 1
ATOM 6581 N N . ILE B 1 171 ? 30.531 -48.312 11.984 1 17.14 171 ILE B N 1
ATOM 6582 C CA . ILE B 1 171 ? 29.531 -48.938 11.133 1 17.14 171 ILE B CA 1
ATOM 6583 C C . ILE B 1 171 ? 29.609 -48.344 9.719 1 17.14 171 ILE B C 1
ATOM 6585 O O . ILE B 1 171 ? 29.953 -47.188 9.539 1 17.14 171 ILE B O 1
ATOM 6589 N N . ASN B 1 172 ? 29 -49.156 8.531 1 15.95 172 ASN B N 1
ATOM 6590 C CA . ASN B 1 172 ? 28.891 -49.656 7.168 1 15.95 172 ASN B CA 1
ATOM 6591 C C . ASN B 1 172 ? 27.938 -48.812 6.332 1 15.95 172 ASN B C 1
ATOM 6593 O O . ASN B 1 172 ? 27.984 -48.875 5.102 1 15.95 172 ASN B O 1
ATOM 6597 N N . PHE B 1 173 ? 27.078 -48 6.301 1 17.66 173 PHE B N 1
ATOM 6598 C CA . PHE B 1 173 ? 25.875 -48.312 5.535 1 17.66 173 PHE B CA 1
ATOM 6599 C C . PHE B 1 173 ? 26.109 -48.062 4.051 1 17.66 173 PHE B C 1
ATOM 6601 O O . PHE B 1 173 ? 26.812 -47.125 3.676 1 17.66 173 PHE B O 1
ATOM 6608 N N . THR B 1 174 ? 25.453 -48.969 3.078 1 16.09 174 THR B N 1
ATOM 6609 C CA . THR B 1 174 ? 25.359 -49.5 1.725 1 16.09 174 THR B CA 1
ATOM 6610 C C . THR B 1 174 ? 24.531 -48.562 0.837 1 16.09 174 THR B C 1
ATOM 6612 O O . THR B 1 174 ? 24.422 -48.781 -0.37 1 16.09 174 THR B O 1
ATOM 6615 N N . ASN B 1 175 ? 24.047 -47.562 0.754 1 17.38 175 ASN B N 1
ATOM 6616 C CA . ASN B 1 175 ? 22.859 -47.562 -0.099 1 17.38 175 ASN B CA 1
ATOM 6617 C C . ASN B 1 175 ? 23.219 -47.781 -1.563 1 17.38 175 ASN B C 1
ATOM 6619 O O . ASN B 1 175 ? 24.266 -47.344 -2.029 1 17.38 175 ASN B O 1
ATOM 6623 N N . THR B 1 176 ? 22.375 -48.5 -2.496 1 15.73 176 THR B N 1
ATOM 6624 C CA . THR B 1 176 ? 22.094 -49.406 -3.627 1 15.73 176 THR B CA 1
ATOM 6625 C C . THR B 1 176 ? 22.141 -48.625 -4.941 1 15.73 176 THR B C 1
ATOM 6627 O O . THR B 1 176 ? 22.812 -49.031 -5.891 1 15.73 176 THR B O 1
ATOM 6630 N N . LEU B 1 177 ? 20.969 -48.25 -5.746 1 15.95 177 LEU B N 1
ATOM 6631 C CA . LEU B 1 177 ? 20.391 -49.062 -6.816 1 15.95 177 LEU B CA 1
ATOM 6632 C C . LEU B 1 177 ? 20.875 -48.594 -8.18 1 15.95 177 LEU B C 1
ATOM 6634 O O . LEU B 1 177 ? 21.344 -49.406 -8.992 1 15.95 177 LEU B O 1
ATOM 6638 N N . TYR B 1 178 ? 20.203 -47.625 -8.938 1 16.86 178 TYR B N 1
ATOM 6639 C CA . TYR B 1 178 ? 19.484 -47.938 -10.172 1 16.86 178 TYR B CA 1
ATOM 6640 C C . TYR B 1 178 ? 20.406 -47.844 -11.383 1 16.86 178 TYR B C 1
ATOM 6642 O O . TYR B 1 178 ? 21.406 -47.125 -11.336 1 16.86 178 TYR B O 1
ATOM 6650 N N . SER B 1 179 ? 19.891 -48.281 -12.672 1 15.44 179 SER B N 1
ATOM 6651 C CA . SER B 1 179 ? 20.125 -49.156 -13.82 1 15.44 179 SER B CA 1
ATOM 6652 C C . SER B 1 179 ? 20.625 -48.344 -15.016 1 15.44 179 SER B C 1
ATOM 6654 O O . SER B 1 179 ? 21.547 -48.781 -15.711 1 15.44 179 SER B O 1
ATOM 6656 N N . GLU B 1 180 ? 19.891 -47.406 -15.594 1 17.69 180 GLU B N 1
ATOM 6657 C CA . GLU B 1 180 ? 19.547 -47.656 -16.984 1 17.69 180 GLU B CA 1
ATOM 6658 C C . GLU B 1 180 ? 20.766 -47.5 -17.891 1 17.69 180 GLU B C 1
ATOM 6660 O O . GLU B 1 180 ? 21.734 -46.812 -17.516 1 17.69 180 GLU B O 1
ATOM 6665 N N . SER B 1 181 ? 20.5 -47.75 -19.203 1 16.39 181 SER B N 1
ATOM 6666 C CA . SER B 1 181 ? 21.031 -48.312 -20.453 1 16.39 181 SER B CA 1
ATOM 6667 C C . SER B 1 181 ? 21.734 -47.219 -21.281 1 16.39 181 SER B C 1
ATOM 6669 O O . SER B 1 181 ? 21.094 -46.375 -21.891 1 16.39 181 SER B O 1
ATOM 6671 N N . TYR B 1 182 ? 22.641 -46.531 -20.844 1 15.02 182 TYR B N 1
ATOM 6672 C CA . TYR B 1 182 ? 23.484 -45.625 -21.641 1 15.02 182 TYR B CA 1
ATOM 6673 C C . TYR B 1 182 ? 24.219 -46.406 -22.734 1 15.02 182 TYR B C 1
ATOM 6675 O O . TYR B 1 182 ? 25.391 -46.75 -22.578 1 15.02 182 TYR B O 1
ATOM 6683 N N . SER B 1 183 ? 23.609 -47.219 -23.469 1 14.75 183 SER B N 1
ATOM 6684 C CA . SER B 1 183 ? 24.484 -47.938 -24.359 1 14.75 183 SER B CA 1
ATOM 6685 C C . SER B 1 183 ? 25.094 -47.031 -25.422 1 14.75 183 SER B C 1
ATOM 6687 O O . SER B 1 183 ? 26.125 -47.344 -26.016 1 14.75 183 SER B O 1
ATOM 6689 N N . GLN B 1 184 ? 24.422 -46.312 -26.125 1 16.16 184 GLN B N 1
ATOM 6690 C CA . GLN B 1 184 ? 25.047 -46.312 -27.438 1 16.16 184 GLN B CA 1
ATOM 6691 C C . GLN B 1 184 ? 26.531 -46 -27.344 1 16.16 184 GLN B C 1
ATOM 6693 O O . GLN B 1 184 ? 26.984 -45.406 -26.359 1 16.16 184 GLN B O 1
ATOM 6698 N N . SER B 1 185 ? 27.422 -46.125 -28.281 1 14.71 185 SER B N 1
ATOM 6699 C CA . SER B 1 185 ? 28.125 -46.844 -29.344 1 14.71 185 SER B CA 1
ATOM 6700 C C . SER B 1 185 ? 29.438 -46.156 -29.719 1 14.71 185 SER B C 1
ATOM 6702 O O . SER B 1 185 ? 30.484 -46.781 -29.781 1 14.71 185 SER B O 1
ATOM 6704 N N . GLN B 1 186 ? 29.406 -45.062 -30.516 1 14.7 186 GLN B N 1
ATOM 6705 C CA . GLN B 1 186 ? 30.031 -45.312 -31.812 1 14.7 186 GLN B CA 1
ATOM 6706 C C . GLN B 1 186 ? 31.547 -45.188 -31.734 1 14.7 186 GLN B C 1
ATOM 6708 O O . GLN B 1 186 ? 32.281 -46 -32.281 1 14.7 186 GLN B O 1
ATOM 6713 N N . GLN B 1 187 ? 32.156 -43.969 -31.734 1 16 187 GLN B N 1
ATOM 6714 C CA . GLN B 1 187 ? 32.938 -43.75 -32.938 1 16 187 GLN B CA 1
ATOM 6715 C C . GLN B 1 187 ? 34.281 -44.469 -32.875 1 16 187 GLN B C 1
ATOM 6717 O O . GLN B 1 187 ? 34.844 -44.656 -31.797 1 16 187 GLN B O 1
ATOM 6722 N N . VAL B 1 188 ? 34.969 -44.938 -34.062 1 14.95 188 VAL B N 1
ATOM 6723 C CA . VAL B 1 188 ? 35.656 -45.875 -34.969 1 14.95 188 VAL B CA 1
ATOM 6724 C C . VAL B 1 188 ? 37.188 -45.656 -34.844 1 14.95 188 VAL B C 1
ATOM 6726 O O . VAL B 1 188 ? 37.969 -46.531 -35.219 1 14.95 188 VAL B O 1
ATOM 6729 N N . ILE B 1 189 ? 37.75 -44.688 -34.281 1 15.87 189 ILE B N 1
ATOM 6730 C CA . ILE B 1 189 ? 38.844 -44.562 -35.25 1 15.87 189 ILE B CA 1
ATOM 6731 C C . ILE B 1 189 ? 39.719 -45.812 -35.188 1 15.87 189 ILE B C 1
ATOM 6733 O O . ILE B 1 189 ? 39.719 -46.531 -34.188 1 15.87 189 ILE B O 1
ATOM 6737 N N . PHE B 1 190 ? 40.906 -45.781 -35.875 1 15.5 190 PHE B N 1
ATOM 6738 C CA . PHE B 1 190 ? 41.719 -46.281 -36.969 1 15.5 190 PHE B CA 1
ATOM 6739 C C . PHE B 1 190 ? 42.781 -47.25 -36.469 1 15.5 190 PHE B C 1
ATOM 6741 O O . PHE B 1 190 ? 42.938 -48.344 -37 1 15.5 190 PHE B O 1
ATOM 6748 N N . CYS B 1 191 ? 43.938 -46.938 -36.125 1 15.78 191 CYS B N 1
ATOM 6749 C CA . CYS B 1 191 ? 44.938 -47.469 -37.031 1 15.78 191 CYS B CA 1
ATOM 6750 C C . CYS B 1 191 ? 45.344 -48.875 -36.625 1 15.78 191 CYS B C 1
ATOM 6752 O O . CYS B 1 191 ? 45.125 -49.281 -35.469 1 15.78 191 CYS B O 1
ATOM 6754 N N . ARG B 1 192 ? 46.469 -49.375 -37 1 15.36 192 ARG B N 1
ATOM 6755 C CA . ARG B 1 192 ? 47.094 -50.406 -37.781 1 15.36 192 ARG B CA 1
ATOM 6756 C C . ARG B 1 192 ? 47.688 -51.5 -36.875 1 15.36 192 ARG B C 1
ATOM 6758 O O . ARG B 1 192 ? 47.656 -52.688 -37.25 1 15.36 192 ARG B O 1
ATOM 6765 N N . ASN B 1 193 ? 48.219 -51.188 -35.688 1 15.76 193 ASN B N 1
ATOM 6766 C CA . ASN B 1 193 ? 49.5 -51.875 -35.812 1 15.76 193 ASN B CA 1
ATOM 6767 C C . ASN B 1 193 ? 49.375 -53.375 -35.5 1 15.76 193 ASN B C 1
ATOM 6769 O O . ASN B 1 193 ? 48.531 -53.75 -34.656 1 15.76 193 ASN B O 1
ATOM 6773 N N . ILE B 1 194 ? 50.188 -54.281 -35.906 1 15.34 194 ILE B N 1
ATOM 6774 C CA . ILE B 1 194 ? 50.438 -55.531 -36.625 1 15.34 194 ILE B CA 1
ATOM 6775 C C . ILE B 1 194 ? 50.562 -56.656 -35.625 1 15.34 194 ILE B C 1
ATOM 6777 O O . ILE B 1 194 ? 49.969 -57.719 -35.812 1 15.34 194 ILE B O 1
ATOM 6781 N N . LEU B 1 195 ? 51.438 -56.562 -34.562 1 15.55 195 LEU B N 1
ATOM 6782 C CA . LEU B 1 195 ? 52.406 -57.625 -34.781 1 15.55 195 LEU B CA 1
ATOM 6783 C C . LEU B 1 195 ? 51.875 -58.938 -34.25 1 15.55 195 LEU B C 1
ATOM 6785 O O . LEU B 1 195 ? 50.938 -58.969 -33.438 1 15.55 195 LEU B O 1
ATOM 6789 N N . HIS B 1 196 ? 52.75 -59.812 -33.969 1 15.51 196 HIS B N 1
ATOM 6790 C CA . HIS B 1 196 ? 53.156 -61.156 -34.344 1 15.51 196 HIS B CA 1
ATOM 6791 C C . HIS B 1 196 ? 52.625 -62.188 -33.375 1 15.51 196 HIS B C 1
ATOM 6793 O O . HIS B 1 196 ? 52.25 -61.844 -32.25 1 15.51 196 HIS B O 1
ATOM 6799 N N . PHE B 1 197 ? 53.281 -63.281 -33.219 1 15.48 197 PHE B N 1
ATOM 6800 C CA . PHE B 1 197 ? 53.125 -64.688 -33.594 1 15.48 197 PHE B CA 1
ATOM 6801 C C . PHE B 1 197 ? 52.781 -65.562 -32.375 1 15.48 197 PHE B C 1
ATOM 6803 O O . PHE B 1 197 ? 51.812 -66.312 -32.406 1 15.48 197 PHE B O 1
ATOM 6810 N N . GLU B 1 198 ? 53.75 -65.938 -31.5 1 15.81 198 GLU B N 1
ATOM 6811 C CA . GLU B 1 198 ? 54.188 -67.312 -31.625 1 15.81 198 GLU B CA 1
ATOM 6812 C C . GLU B 1 198 ? 53.438 -68.25 -30.656 1 15.81 198 GLU B C 1
ATOM 6814 O O . GLU B 1 198 ? 52.844 -67.75 -29.688 1 15.81 198 GLU B O 1
ATOM 6819 N N . THR B 1 199 ? 54.125 -69.312 -30.125 1 15.59 199 THR B N 1
ATOM 6820 C CA . THR B 1 199 ? 54.031 -70.75 -30.281 1 15.59 199 THR B CA 1
ATOM 6821 C C . THR B 1 199 ? 53.344 -71.375 -29.062 1 15.59 199 THR B C 1
ATOM 6823 O O . THR B 1 199 ? 52.344 -72.062 -29.203 1 15.59 199 THR B O 1
ATOM 6826 N N . PRO B 1 200 ? 54.031 -72.25 -28.156 1 16.64 200 PRO B N 1
ATOM 6827 C CA . PRO B 1 200 ? 53.969 -73.75 -28.219 1 16.64 200 PRO B CA 1
ATOM 6828 C C . PRO B 1 200 ? 53.125 -74.312 -27.094 1 16.64 200 PRO B C 1
ATOM 6830 O O . PRO B 1 200 ? 52.719 -73.625 -26.156 1 16.64 200 PRO B O 1
ATOM 6833 N N . VAL B 1 201 ? 53.688 -75.438 -26.281 1 15.56 201 VAL B N 1
ATOM 6834 C CA . VAL B 1 201 ? 53.562 -76.875 -26.156 1 15.56 201 VAL B CA 1
ATOM 6835 C C . VAL B 1 201 ? 52.875 -77.188 -24.828 1 15.56 201 VAL B C 1
ATOM 6837 O O . VAL B 1 201 ? 52.438 -76.312 -24.094 1 15.56 201 VAL B O 1
ATOM 6840 N N . SER B 1 202 ? 53.531 -78 -23.766 1 15.17 202 SER B N 1
ATOM 6841 C CA . SER B 1 202 ? 53.406 -79.438 -23.609 1 15.17 202 SER B CA 1
ATOM 6842 C C . SER B 1 202 ? 52.594 -79.75 -22.359 1 15.17 202 SER B C 1
ATOM 6844 O O . SER B 1 202 ? 51.656 -80.562 -22.438 1 15.17 202 SER B O 1
ATOM 6846 N N . LEU B 1 203 ? 53.156 -79.75 -21.094 1 16.14 203 LEU B N 1
ATOM 6847 C CA . LEU B 1 203 ? 53.531 -81 -20.406 1 16.14 203 LEU B CA 1
ATOM 6848 C C . LEU B 1 203 ? 52.406 -81.438 -19.453 1 16.14 203 LEU B C 1
ATOM 6850 O O . LEU B 1 203 ? 51.688 -80.562 -18.906 1 16.14 203 LEU B O 1
ATOM 6854 N N . PHE B 1 204 ? 52.438 -82.688 -18.719 1 15.95 204 PHE B N 1
ATOM 6855 C CA . PHE B 1 204 ? 51.844 -84 -18.516 1 15.95 204 PHE B CA 1
ATOM 6856 C C . PHE B 1 204 ? 51.062 -84.062 -17.203 1 15.95 204 PHE B C 1
ATOM 6858 O O . PHE B 1 204 ? 49.906 -84.438 -17.188 1 15.95 204 PHE B O 1
ATOM 6865 N N . ILE B 1 205 ? 51.688 -84.062 -15.969 1 16.03 205 ILE B N 1
ATOM 6866 C CA . ILE B 1 205 ? 51.781 -85.312 -15.289 1 16.03 205 ILE B CA 1
ATOM 6867 C C . ILE B 1 205 ? 50.594 -85.5 -14.367 1 16.03 205 ILE B C 1
ATOM 6869 O O . ILE B 1 205 ? 49.969 -84.562 -13.922 1 16.03 205 ILE B O 1
ATOM 6873 N N . ILE B 1 206 ? 50.719 -86.375 -13.234 1 16.17 206 ILE B N 1
ATOM 6874 C CA . ILE B 1 206 ? 50.25 -87.75 -12.844 1 16.17 206 ILE B CA 1
ATOM 6875 C C . ILE B 1 206 ? 49.125 -87.625 -11.828 1 16.17 206 ILE B C 1
ATOM 6877 O O . ILE B 1 206 ? 48.938 -86.562 -11.203 1 16.17 206 ILE B O 1
ATOM 6881 N N . PHE B 1 207 ? 49.031 -88.562 -10.867 1 16.08 207 PHE B N 1
ATOM 6882 C CA . PHE B 1 207 ? 48.281 -89.75 -10.508 1 16.08 207 PHE B CA 1
ATOM 6883 C C . PHE B 1 207 ? 47.406 -89.438 -9.281 1 16.08 207 PHE B C 1
ATOM 6885 O O . PHE B 1 207 ? 46.188 -89.688 -9.297 1 16.08 207 PHE B O 1
ATOM 6892 N N . LEU B 1 208 ? 47.938 -89.5 -7.977 1 16.16 208 LEU B N 1
ATOM 6893 C CA . LEU B 1 208 ? 47.594 -90.625 -7.168 1 16.16 208 LEU B CA 1
ATOM 6894 C C . LEU B 1 208 ? 46.344 -90.438 -6.359 1 16.16 208 LEU B C 1
ATOM 6896 O O . LEU B 1 208 ? 45.938 -89.25 -6.129 1 16.16 208 LEU B O 1
ATOM 6900 N N . PRO B 1 209 ? 46.156 -91.125 -5.137 1 17.34 209 PRO B N 1
ATOM 6901 C CA . PRO B 1 209 ? 45.312 -92.25 -4.66 1 17.34 209 PRO B CA 1
ATOM 6902 C C . PRO B 1 209 ? 44.156 -91.75 -3.764 1 17.34 209 PRO B C 1
ATOM 6904 O O . PRO B 1 209 ? 43 -92.062 -4.012 1 17.34 209 PRO B O 1
ATOM 6907 N N . PHE B 1 210 ? 44.375 -91.688 -2.275 1 17.91 210 PHE B N 1
ATOM 6908 C CA . PHE B 1 210 ? 43.875 -92.688 -1.28 1 17.91 210 PHE B CA 1
ATOM 6909 C C . PHE B 1 210 ? 42.625 -92.125 -0.609 1 17.91 210 PHE B C 1
ATOM 6911 O O . PHE B 1 210 ? 42.344 -90.938 -0.626 1 17.91 210 PHE B O 1
ATOM 6918 N N . THR B 1 211 ? 42.062 -92.812 0.483 1 16.84 211 THR B N 1
ATOM 6919 C CA . THR B 1 211 ? 40.969 -93.625 1.026 1 16.84 211 THR B CA 1
ATOM 6920 C C . THR B 1 211 ? 40.031 -92.75 1.868 1 16.84 211 THR B C 1
ATOM 6922 O O . THR B 1 211 ? 38.812 -92.75 1.645 1 16.84 211 THR B O 1
ATOM 6925 N N . MET B 1 212 ? 40.062 -92.812 3.314 1 17.14 212 MET B N 1
ATOM 6926 C CA . MET B 1 212 ? 39.188 -93.625 4.156 1 17.14 212 MET B CA 1
ATOM 6927 C C . MET B 1 212 ? 38.125 -92.75 4.844 1 17.14 212 MET B C 1
ATOM 6929 O O . MET B 1 212 ? 36.969 -93.125 4.969 1 17.14 212 MET B O 1
ATOM 6933 N N . LEU B 1 213 ? 38.375 -91.562 5.59 1 18.19 213 LEU B N 1
ATOM 6934 C CA . LEU B 1 213 ? 37.969 -91.625 6.988 1 18.19 213 LEU B CA 1
ATOM 6935 C C . LEU B 1 213 ? 36.5 -91.312 7.145 1 18.19 213 LEU B C 1
ATOM 6937 O O . LEU B 1 213 ? 35.969 -90.5 6.375 1 18.19 213 LEU B O 1
ATOM 6941 N N . SER B 1 214 ? 35.781 -91.75 8.266 1 17.69 214 SER B N 1
ATOM 6942 C CA . SER B 1 214 ? 34.625 -92.375 8.891 1 17.69 214 SER B CA 1
ATOM 6943 C C . SER B 1 214 ? 33.531 -91.312 9.203 1 17.69 214 SER B C 1
ATOM 6945 O O . SER B 1 214 ? 32.375 -91.562 8.914 1 17.69 214 SER B O 1
ATOM 6947 N N . LEU B 1 215 ? 33.719 -90.25 10.117 1 17.94 215 LEU B N 1
ATOM 6948 C CA . LEU B 1 215 ? 33.031 -90.375 11.406 1 17.94 215 LEU B CA 1
ATOM 6949 C C . LEU B 1 215 ? 31.625 -89.75 11.305 1 17.94 215 LEU B C 1
ATOM 6951 O O . LEU B 1 215 ? 30.656 -90.375 11.727 1 17.94 215 LEU B O 1
ATOM 6955 N N . SER B 1 216 ? 31.328 -88.438 11.555 1 17.14 216 SER B N 1
ATOM 6956 C CA . SER B 1 216 ? 30.531 -88.062 12.703 1 17.14 216 SER B CA 1
ATOM 6957 C C . SER B 1 216 ? 29.047 -87.938 12.336 1 17.14 216 SER B C 1
ATOM 6959 O O . SER B 1 216 ? 28.719 -87.75 11.164 1 17.14 216 SER B O 1
ATOM 6961 N N . ARG B 1 217 ? 28.062 -87.875 13.438 1 19.48 217 ARG B N 1
ATOM 6962 C CA . ARG B 1 217 ? 26.766 -88.312 13.953 1 19.48 217 ARG B CA 1
ATOM 6963 C C . ARG B 1 217 ? 25.672 -87.312 13.555 1 19.48 217 ARG B C 1
ATOM 6965 O O . ARG B 1 217 ? 24.5 -87.5 13.867 1 19.48 217 ARG B O 1
ATOM 6972 N N . ALA B 1 218 ? 25.781 -86.062 13.016 1 20.03 218 ALA B N 1
ATOM 6973 C CA . ALA B 1 218 ? 24.875 -85 13.469 1 20.03 218 ALA B CA 1
ATOM 6974 C C . ALA B 1 218 ? 23.484 -85.188 12.867 1 20.03 218 ALA B C 1
ATOM 6976 O O . ALA B 1 218 ? 23.344 -85.438 11.664 1 20.03 218 ALA B O 1
ATOM 6977 N N . SER B 1 219 ? 22.516 -85.5 13.766 1 20.62 219 SER B N 1
ATOM 6978 C CA . SER B 1 219 ? 21.094 -85.812 13.617 1 20.62 219 SER B CA 1
ATOM 6979 C C . SER B 1 219 ? 20.359 -84.688 12.898 1 20.62 219 SER B C 1
ATOM 6981 O O . SER B 1 219 ? 20.719 -83.5 13.039 1 20.62 219 SER B O 1
ATOM 6983 N N . VAL B 1 220 ? 19.375 -85 11.984 1 18.67 220 VAL B N 1
ATOM 6984 C CA . VAL B 1 220 ? 18.531 -84.5 10.914 1 18.67 220 VAL B CA 1
ATOM 6985 C C . VAL B 1 220 ? 17.391 -83.688 11.5 1 18.67 220 VAL B C 1
ATOM 6987 O O . VAL B 1 220 ? 16.688 -84.125 12.398 1 18.67 220 VAL B O 1
ATOM 6990 N N . LEU B 1 221 ? 17.391 -82.312 11.273 1 19.64 221 LEU B N 1
ATOM 6991 C CA . LEU B 1 221 ? 16.672 -81.062 11.32 1 19.64 221 LEU B CA 1
ATOM 6992 C C . LEU B 1 221 ? 15.359 -81.188 10.547 1 19.64 221 LEU B C 1
ATOM 6994 O O . LEU B 1 221 ? 14.57 -80.188 10.531 1 19.64 221 LEU B O 1
ATOM 6998 N N . ALA B 1 222 ? 14.602 -82.188 10.062 1 18.14 222 ALA B N 1
ATOM 6999 C CA . ALA B 1 222 ? 13.781 -81.812 8.922 1 18.14 222 ALA B CA 1
ATOM 7000 C C . ALA B 1 222 ? 12.477 -81.125 9.383 1 18.14 222 ALA B C 1
ATOM 7002 O O . ALA B 1 222 ? 11.398 -81.75 9.227 1 18.14 222 ALA B O 1
ATOM 7003 N N . LYS B 1 223 ? 12.398 -80.812 10.57 1 25.64 223 LYS B N 1
ATOM 7004 C CA . LYS B 1 223 ? 10.961 -80.688 10.82 1 25.64 223 LYS B CA 1
ATOM 7005 C C . LYS B 1 223 ? 10.273 -79.938 9.703 1 25.64 223 LYS B C 1
ATOM 7007 O O . LYS B 1 223 ? 10.883 -79.062 9.07 1 25.64 223 LYS B O 1
ATOM 7012 N N . ASN B 1 224 ? 8.914 -80.125 9.523 1 20.88 224 ASN B N 1
ATOM 7013 C CA . ASN B 1 224 ? 7.805 -80.062 8.578 1 20.88 224 ASN B CA 1
ATOM 7014 C C . ASN B 1 224 ? 7.535 -78.688 8.047 1 20.88 224 ASN B C 1
ATOM 7016 O O . ASN B 1 224 ? 7.941 -77.688 8.656 1 20.88 224 ASN B O 1
ATOM 7020 N N . LEU B 1 225 ? 6.602 -78.625 6.961 1 23.34 225 LEU B N 1
ATOM 7021 C CA . LEU B 1 225 ? 6.254 -78.188 5.617 1 23.34 225 LEU B CA 1
ATOM 7022 C C . LEU B 1 225 ? 5.277 -77 5.672 1 23.34 225 LEU B C 1
ATOM 7024 O O . LEU B 1 225 ? 5.098 -76.312 4.68 1 23.34 225 LEU B O 1
ATOM 7028 N N . PRO B 1 226 ? 4.445 -76.75 6.848 1 30.31 226 PRO B N 1
ATOM 7029 C CA . PRO B 1 226 ? 3.205 -76.25 6.254 1 30.31 226 PRO B CA 1
ATOM 7030 C C . PRO B 1 226 ? 3.404 -74.938 5.516 1 30.31 226 PRO B C 1
ATOM 7032 O O . PRO B 1 226 ? 4.223 -74.125 5.926 1 30.31 226 PRO B O 1
ATOM 7035 N N . LEU B 1 227 ? 3.238 -74.875 4.312 1 21.53 227 LEU B N 1
ATOM 7036 C CA . LEU B 1 227 ? 3.377 -73.688 3.441 1 21.53 227 LEU B CA 1
ATOM 7037 C C . LEU B 1 227 ? 2.389 -72.625 3.83 1 21.53 227 LEU B C 1
ATOM 7039 O O . LEU B 1 227 ? 1.174 -72.812 3.77 1 21.53 227 LEU B O 1
ATOM 7043 N N . ALA B 1 228 ? 2.545 -71.938 4.941 1 25.91 228 ALA B N 1
ATOM 7044 C CA . ALA B 1 228 ? 1.864 -70.625 5.188 1 25.91 228 ALA B CA 1
ATOM 7045 C C . ALA B 1 228 ? 1.81 -69.812 3.918 1 25.91 228 ALA B C 1
ATOM 7047 O O . ALA B 1 228 ? 2.846 -69.375 3.416 1 25.91 228 ALA B O 1
ATOM 7048 N N . ALA B 1 229 ? 0.835 -70.188 2.994 1 24.17 229 ALA B N 1
ATOM 7049 C CA . ALA B 1 229 ? 0.571 -69.25 1.889 1 24.17 229 ALA B CA 1
ATOM 7050 C C . ALA B 1 229 ? 0.374 -67.875 2.395 1 24.17 229 ALA B C 1
ATOM 7052 O O . ALA B 1 229 ? -0.461 -67.625 3.268 1 24.17 229 ALA B O 1
ATOM 7053 N N . ARG B 1 230 ? 1.305 -67.062 2.457 1 28.53 230 ARG B N 1
ATOM 7054 C CA . ARG B 1 230 ? 1.352 -65.625 2.67 1 28.53 230 ARG B CA 1
ATOM 7055 C C . ARG B 1 230 ? 0.345 -64.938 1.776 1 28.53 230 ARG B C 1
ATOM 7057 O O . ARG B 1 230 ? 0.549 -64.812 0.566 1 28.53 230 ARG B O 1
ATOM 7064 N N . TYR B 1 231 ? -0.954 -65.25 1.935 1 26.94 231 TYR B N 1
ATOM 7065 C CA . TYR B 1 231 ? -1.851 -64.312 1.283 1 26.94 231 TYR B CA 1
ATOM 7066 C C . TYR B 1 231 ? -1.32 -62.875 1.405 1 26.94 231 TYR B C 1
ATOM 7068 O O . TYR B 1 231 ? -1.043 -62.406 2.51 1 26.94 231 TYR B O 1
ATOM 7076 N N . PHE B 1 232 ? -0.483 -62.531 0.529 1 26.41 232 PHE B N 1
ATOM 7077 C CA . PHE B 1 232 ? -0.221 -61.094 0.355 1 26.41 232 PHE B CA 1
ATOM 7078 C C . PHE B 1 232 ? -1.511 -60.281 0.466 1 26.41 232 PHE B C 1
ATOM 7080 O O . PHE B 1 232 ? -2.439 -60.469 -0.322 1 26.41 232 PHE B O 1
ATOM 7087 N N . SER B 1 233 ? -2.059 -60.156 1.692 1 30.25 233 SER B N 1
ATOM 7088 C CA . SER B 1 233 ? -3.113 -59.188 1.876 1 30.25 233 SER B CA 1
ATOM 7089 C C . SER B 1 233 ? -2.963 -58.031 0.891 1 30.25 233 SER B C 1
ATOM 7091 O O . SER B 1 233 ? -1.879 -57.438 0.758 1 30.25 233 SER B O 1
ATOM 7093 N N . ALA B 1 234 ? -3.604 -58 -0.166 1 36.78 234 ALA B N 1
ATOM 7094 C CA . ALA B 1 234 ? -3.76 -56.781 -0.968 1 36.78 234 ALA B CA 1
ATOM 7095 C C . ALA B 1 234 ? -3.717 -55.531 -0.091 1 36.78 234 ALA B C 1
ATOM 7097 O O . ALA B 1 234 ? -4.465 -55.438 0.885 1 36.78 234 ALA B O 1
ATOM 7098 N N . ALA B 1 235 ? -2.725 -54.875 0.125 1 40.06 235 ALA B N 1
ATOM 7099 C CA . ALA B 1 235 ? -2.492 -53.625 0.838 1 40.06 235 ALA B CA 1
ATOM 7100 C C . ALA B 1 235 ? -3.705 -52.688 0.738 1 40.06 235 ALA B C 1
ATOM 7102 O O . ALA B 1 235 ? -4.133 -52.344 -0.362 1 40.06 235 ALA B O 1
ATOM 7103 N N . ALA B 1 236 ? -4.699 -52.719 1.533 1 45.22 236 ALA B N 1
ATOM 7104 C CA . ALA B 1 236 ? -5.852 -51.844 1.687 1 45.22 236 ALA B CA 1
ATOM 7105 C C . ALA B 1 236 ? -5.484 -50.406 1.325 1 45.22 236 ALA B C 1
ATOM 7107 O O . ALA B 1 236 ? -4.484 -49.875 1.813 1 45.22 236 ALA B O 1
ATOM 7108 N N . ALA B 1 237 ? -6 -49.969 0.221 1 59.59 237 ALA B N 1
ATOM 7109 C CA . ALA B 1 237 ? -5.773 -48.594 -0.2 1 59.59 237 ALA B CA 1
ATOM 7110 C C . ALA B 1 237 ? -5.988 -47.625 0.959 1 59.59 237 ALA B C 1
ATOM 7112 O O . ALA B 1 237 ? -6.895 -47.812 1.771 1 59.59 237 ALA B O 1
ATOM 7113 N N . ASP B 1 238 ? -5.004 -46.812 1.354 1 84.5 238 ASP B N 1
ATOM 7114 C CA . ASP B 1 238 ? -5.18 -45.719 2.305 1 84.5 238 ASP B CA 1
ATOM 7115 C C . ASP B 1 238 ? -6.387 -44.875 1.939 1 84.5 238 ASP B C 1
ATOM 7117 O O . ASP B 1 238 ? -6.578 -44.531 0.773 1 84.5 238 ASP B O 1
ATOM 7121 N N . LYS B 1 239 ? -7.344 -44.781 2.848 1 95.75 239 LYS B N 1
ATOM 7122 C CA . LYS B 1 239 ? -8.578 -44.062 2.588 1 95.75 239 LYS B CA 1
ATOM 7123 C C . LYS B 1 239 ? -8.523 -42.656 3.178 1 95.75 239 LYS B C 1
ATOM 7125 O O . LYS B 1 239 ? -8.094 -42.469 4.316 1 95.75 239 LYS B O 1
ATOM 7130 N N . PHE B 1 240 ? -8.844 -41.656 2.322 1 98.56 240 PHE B N 1
ATOM 7131 C CA . PHE B 1 240 ? -8.898 -40.281 2.738 1 98.56 240 PHE B CA 1
ATOM 7132 C C . PHE B 1 240 ? -10.281 -39.688 2.469 1 98.56 240 PHE B C 1
ATOM 7134 O O . PHE B 1 240 ? -10.977 -40.125 1.545 1 98.56 240 PHE B O 1
ATOM 7141 N N . ASP B 1 241 ? -10.703 -38.719 3.316 1 98.69 241 ASP B N 1
ATOM 7142 C CA . ASP B 1 241 ? -11.914 -37.938 3.027 1 98.69 241 ASP B CA 1
ATOM 7143 C C . ASP B 1 241 ? -11.727 -37.062 1.799 1 98.69 241 ASP B C 1
ATOM 7145 O O . ASP B 1 241 ? -12.633 -36.906 0.979 1 98.69 241 ASP B O 1
ATOM 7149 N N . VAL B 1 242 ? -10.57 -36.438 1.712 1 98.81 242 VAL B N 1
ATOM 7150 C CA . VAL B 1 242 ? -10.25 -35.531 0.608 1 98.81 242 VAL B CA 1
ATOM 7151 C C . VAL B 1 242 ? -8.828 -35.812 0.125 1 98.81 242 VAL B C 1
ATOM 7153 O O . VAL B 1 242 ? -7.895 -35.875 0.931 1 98.81 242 VAL B O 1
ATOM 7156 N N . VAL B 1 243 ? -8.641 -36 -1.164 1 98.94 243 VAL B N 1
ATOM 7157 C CA . VAL B 1 243 ? -7.316 -36.031 -1.779 1 98.94 243 VAL B CA 1
ATOM 7158 C C . VAL B 1 243 ? -7.191 -34.906 -2.797 1 98.94 243 VAL B C 1
ATOM 7160 O O . VAL B 1 243 ? -8.023 -34.75 -3.693 1 98.94 243 VAL B O 1
ATOM 7163 N N . VAL B 1 244 ? -6.207 -34.031 -2.604 1 98.94 244 VAL B N 1
ATOM 7164 C CA . VAL B 1 244 ? -5.898 -32.969 -3.529 1 98.94 244 VAL B CA 1
ATOM 7165 C C . VAL B 1 244 ? -4.754 -33.375 -4.453 1 98.94 244 VAL B C 1
ATOM 7167 O O . VAL B 1 244 ? -3.697 -33.812 -3.984 1 98.94 244 VAL B O 1
ATOM 7170 N N . VAL B 1 245 ? -4.973 -33.312 -5.727 1 98.88 245 VAL B N 1
ATOM 7171 C CA . VAL B 1 245 ? -3.939 -33.625 -6.711 1 98.88 245 VAL B CA 1
ATOM 7172 C C . VAL B 1 245 ? -3.32 -32.344 -7.227 1 98.88 245 VAL B C 1
ATOM 7174 O O . VAL B 1 245 ? -3.932 -31.625 -8.031 1 98.88 245 VAL B O 1
ATOM 7177 N N . GLY B 1 246 ? -2.094 -32.062 -6.859 1 98.75 246 GLY B N 1
ATOM 7178 C CA . GLY B 1 246 ? -1.412 -30.812 -7.129 1 98.75 246 GLY B CA 1
ATOM 7179 C C . GLY B 1 246 ? -1.245 -29.953 -5.895 1 98.75 246 GLY B C 1
ATOM 7180 O O . GLY B 1 246 ? -2.219 -29.656 -5.199 1 98.75 246 GLY B O 1
ATOM 7181 N N . GLY B 1 247 ? -0.05 -29.562 -5.652 1 98.75 247 GLY B N 1
ATOM 7182 C CA . GLY B 1 247 ? 0.259 -28.781 -4.461 1 98.75 247 GLY B CA 1
ATOM 7183 C C . GLY B 1 247 ? 0.574 -27.328 -4.766 1 98.75 247 GLY B C 1
ATOM 7184 O O . GLY B 1 247 ? 1.415 -26.719 -4.102 1 98.75 247 GLY B O 1
ATOM 7185 N N . GLY B 1 248 ? -0.034 -26.766 -5.863 1 98.56 248 GLY B N 1
ATOM 7186 C CA . GLY B 1 248 ? 0.079 -25.344 -6.164 1 98.56 248 GLY B CA 1
ATOM 7187 C C . GLY B 1 248 ? -0.771 -24.469 -5.258 1 98.56 248 GLY B C 1
ATOM 7188 O O . GLY B 1 248 ? -1.359 -24.953 -4.289 1 98.56 248 GLY B O 1
ATOM 7189 N N . PRO B 1 249 ? -0.912 -23.188 -5.531 1 98.5 249 PRO B N 1
ATOM 7190 C CA . PRO B 1 249 ? -1.616 -22.266 -4.645 1 98.5 249 PRO B CA 1
ATOM 7191 C C . PRO B 1 249 ? -3.037 -22.719 -4.324 1 98.5 249 PRO B C 1
ATOM 7193 O O . PRO B 1 249 ? -3.453 -22.688 -3.162 1 98.5 249 PRO B O 1
ATOM 7196 N N . GLY B 1 250 ? -3.756 -23.109 -5.32 1 98.75 250 GLY B N 1
ATOM 7197 C CA . GLY B 1 250 ? -5.094 -23.609 -5.059 1 98.75 250 GLY B CA 1
ATOM 7198 C C . GLY B 1 250 ? -5.094 -24.906 -4.273 1 98.75 250 GLY B C 1
ATOM 7199 O O . GLY B 1 250 ? -5.891 -25.078 -3.348 1 98.75 250 GLY B O 1
ATOM 7200 N N . GLY B 1 251 ? -4.184 -25.797 -4.617 1 98.88 251 GLY B N 1
ATOM 7201 C CA . GLY B 1 251 ? -4.152 -27.141 -4.043 1 98.88 251 GLY B CA 1
ATOM 7202 C C . GLY B 1 251 ? -3.773 -27.141 -2.574 1 98.88 251 GLY B C 1
ATOM 7203 O O . GLY B 1 251 ? -4.496 -27.703 -1.746 1 98.88 251 GLY B O 1
ATOM 7204 N N . TYR B 1 252 ? -2.631 -26.562 -2.236 1 98.81 252 TYR B N 1
ATOM 7205 C CA . TYR B 1 252 ? -2.219 -26.656 -0.841 1 98.81 252 TYR B CA 1
ATOM 7206 C C . TYR B 1 252 ? -3.178 -25.891 0.066 1 98.81 252 TYR B C 1
ATOM 7208 O O . TYR B 1 252 ? -3.408 -26.281 1.21 1 98.81 252 TYR B O 1
ATOM 7216 N N . VAL B 1 253 ? -3.797 -24.797 -0.413 1 98.81 253 VAL B N 1
ATOM 7217 C CA . VAL B 1 253 ? -4.777 -24.047 0.373 1 98.81 253 VAL B CA 1
ATOM 7218 C C . VAL B 1 253 ? -6.02 -24.906 0.596 1 98.81 253 VAL B C 1
ATOM 7220 O O . VAL B 1 253 ? -6.559 -24.953 1.703 1 98.81 253 VAL B O 1
ATOM 7223 N N . ALA B 1 254 ? -6.465 -25.609 -0.482 1 98.88 254 ALA B N 1
ATOM 7224 C CA . ALA B 1 254 ? -7.598 -26.516 -0.353 1 98.88 254 ALA B CA 1
ATOM 7225 C C . ALA B 1 254 ? -7.309 -27.609 0.677 1 98.88 254 ALA B C 1
ATOM 7227 O O . ALA B 1 254 ? -8.156 -27.922 1.509 1 98.88 254 ALA B O 1
ATOM 7228 N N . ALA B 1 255 ? -6.113 -28.141 0.616 1 98.94 255 ALA B N 1
ATOM 7229 C CA . ALA B 1 255 ? -5.723 -29.219 1.521 1 98.94 255 ALA B CA 1
ATOM 7230 C C . ALA B 1 255 ? -5.715 -28.75 2.971 1 98.94 255 ALA B C 1
ATOM 7232 O O . ALA B 1 255 ? -6.258 -29.422 3.854 1 98.94 255 ALA B O 1
ATOM 7233 N N . ILE B 1 256 ? -5.117 -27.609 3.191 1 98.88 256 ILE B N 1
ATOM 7234 C CA . ILE B 1 256 ? -5.02 -27.062 4.543 1 98.88 256 ILE B CA 1
ATOM 7235 C C . ILE B 1 256 ? -6.414 -26.75 5.082 1 98.88 256 ILE B C 1
ATOM 7237 O O . ILE B 1 256 ? -6.75 -27.141 6.207 1 98.88 256 ILE B O 1
ATOM 7241 N N . LYS B 1 257 ? -7.219 -26.094 4.289 1 98.62 257 LYS B N 1
ATOM 7242 C CA . LYS B 1 257 ? -8.562 -25.734 4.746 1 98.62 257 LYS B CA 1
ATOM 7243 C C . LYS B 1 257 ? -9.398 -26.984 5.023 1 98.62 257 LYS B C 1
ATOM 7245 O O . LYS B 1 257 ? -10.125 -27.031 6.016 1 98.62 257 LYS B O 1
ATOM 7250 N N . ALA B 1 258 ? -9.328 -27.969 4.145 1 98.81 258 ALA B N 1
ATOM 7251 C CA . ALA B 1 258 ? -10.055 -29.234 4.367 1 98.81 258 ALA B CA 1
ATOM 7252 C C . ALA B 1 258 ? -9.648 -29.875 5.688 1 98.81 258 ALA B C 1
ATOM 7254 O O . ALA B 1 258 ? -10.5 -30.312 6.461 1 98.81 258 ALA B O 1
ATOM 7255 N N . ALA B 1 259 ? -8.367 -29.906 5.934 1 98.81 259 ALA B N 1
ATOM 7256 C CA . ALA B 1 259 ? -7.863 -30.469 7.184 1 98.81 259 ALA B CA 1
ATOM 7257 C C . ALA B 1 259 ? -8.352 -29.656 8.383 1 98.81 259 ALA B C 1
ATOM 7259 O O . ALA B 1 259 ? -8.734 -30.234 9.406 1 98.81 259 ALA B O 1
ATOM 7260 N N . GLN B 1 260 ? -8.328 -28.359 8.266 1 98.44 260 GLN B N 1
ATOM 7261 C CA . GLN B 1 260 ? -8.797 -27.484 9.336 1 98.44 260 GLN B CA 1
ATOM 7262 C C . GLN B 1 260 ? -10.266 -27.75 9.648 1 98.44 260 GLN B C 1
ATOM 7264 O O . GLN B 1 260 ? -10.703 -27.562 10.789 1 98.44 260 GLN B O 1
ATOM 7269 N N . LEU B 1 261 ? -10.969 -28.203 8.648 1 98 261 LEU B N 1
ATOM 7270 C CA . LEU B 1 261 ? -12.391 -28.484 8.812 1 98 261 LEU B CA 1
ATOM 7271 C C . LEU B 1 261 ? -12.609 -29.891 9.352 1 98 261 LEU B C 1
ATOM 7273 O O . LEU B 1 261 ? -13.75 -30.344 9.453 1 98 261 LEU B O 1
ATOM 7277 N N . GLY B 1 262 ? -11.531 -30.625 9.602 1 98.19 262 GLY B N 1
ATOM 7278 C CA . GLY B 1 262 ? -11.625 -31.922 10.281 1 98.19 262 GLY B CA 1
ATOM 7279 C C . GLY B 1 262 ? -11.641 -33.094 9.32 1 98.19 262 GLY B C 1
ATOM 7280 O O . GLY B 1 262 ? -11.906 -34.219 9.727 1 98.19 262 GLY B O 1
ATOM 7281 N N . LEU B 1 263 ? -11.344 -32.906 8.125 1 98.69 263 LEU B N 1
ATOM 7282 C CA . LEU B 1 263 ? -11.344 -34 7.141 1 98.69 263 LEU B CA 1
ATOM 7283 C C . LEU B 1 263 ? -9.969 -34.625 7.039 1 98.69 263 LEU B C 1
ATOM 7285 O O . LEU B 1 263 ? -8.945 -33.938 7.051 1 98.69 263 LEU B O 1
ATOM 7289 N N . LYS B 1 264 ? -9.953 -35.938 6.996 1 98.75 264 LYS B N 1
ATOM 7290 C CA . LYS B 1 264 ? -8.695 -36.625 6.703 1 98.75 264 LYS B CA 1
ATOM 7291 C C . LYS B 1 264 ? -8.227 -36.344 5.277 1 98.75 264 LYS B C 1
ATOM 7293 O O . LYS B 1 264 ? -8.844 -36.781 4.312 1 98.75 264 LYS B O 1
ATOM 7298 N N . THR B 1 265 ? -7.078 -35.625 5.176 1 98.88 265 THR B N 1
ATOM 7299 C CA . THR B 1 265 ? -6.734 -35 3.896 1 98.88 265 THR B CA 1
ATOM 7300 C C . THR B 1 265 ? -5.324 -35.406 3.473 1 98.88 265 THR B C 1
ATOM 7302 O O . THR B 1 265 ? -4.41 -35.438 4.301 1 98.88 265 THR B O 1
ATOM 7305 N N . ALA B 1 266 ? -5.141 -35.688 2.158 1 98.88 266 ALA B N 1
ATOM 7306 C CA . ALA B 1 266 ? -3.828 -35.875 1.54 1 98.88 266 ALA B CA 1
ATOM 7307 C C . ALA B 1 266 ? -3.664 -34.938 0.337 1 98.88 266 ALA B C 1
ATOM 7309 O O . ALA B 1 266 ? -4.648 -34.562 -0.293 1 98.88 266 ALA B O 1
ATOM 7310 N N . CYS B 1 267 ? -2.445 -34.562 0.059 1 98.88 267 CYS B N 1
ATOM 7311 C CA . CYS B 1 267 ? -2.082 -33.781 -1.121 1 98.88 267 CYS B CA 1
ATOM 7312 C C . CYS B 1 267 ? -0.957 -34.438 -1.896 1 98.88 267 CYS B C 1
ATOM 7314 O O . CYS B 1 267 ? 0.094 -34.75 -1.33 1 98.88 267 CYS B O 1
ATOM 7316 N N . ILE B 1 268 ? -1.174 -34.75 -3.137 1 98.81 268 ILE B N 1
ATOM 7317 C CA . ILE B 1 268 ? -0.191 -35.375 -4 1 98.81 268 ILE B CA 1
ATOM 7318 C C . ILE B 1 268 ? 0.48 -34.344 -4.891 1 98.81 268 ILE B C 1
ATOM 7320 O O . ILE B 1 268 ? -0.198 -33.562 -5.582 1 98.81 268 ILE B O 1
ATOM 7324 N N . GLU B 1 269 ? 1.775 -34.25 -4.887 1 98.62 269 GLU B N 1
ATOM 7325 C CA . GLU B 1 269 ? 2.541 -33.281 -5.688 1 98.62 269 GLU B CA 1
ATOM 7326 C C . GLU B 1 269 ? 3.775 -33.938 -6.293 1 98.62 269 GLU B C 1
ATOM 7328 O O . GLU B 1 269 ? 4.598 -34.531 -5.574 1 98.62 269 GLU B O 1
ATOM 7333 N N . LYS B 1 270 ? 3.986 -33.812 -7.551 1 97.88 270 LYS B N 1
ATOM 7334 C CA . LYS B 1 270 ? 5.027 -34.594 -8.234 1 97.88 270 LYS B CA 1
ATOM 7335 C C . LYS B 1 270 ? 6.32 -33.781 -8.336 1 97.88 270 LYS B C 1
ATOM 7337 O O . LYS B 1 270 ? 7.379 -34.344 -8.633 1 97.88 270 LYS B O 1
ATOM 7342 N N . ARG B 1 271 ? 6.316 -32.469 -8.148 1 96.38 271 ARG B N 1
ATOM 7343 C CA . ARG B 1 271 ? 7.492 -31.609 -8.32 1 96.38 271 ARG B CA 1
ATOM 7344 C C . ARG B 1 271 ? 8.539 -31.906 -7.254 1 96.38 271 ARG B C 1
ATOM 7346 O O . ARG B 1 271 ? 9.734 -31.734 -7.488 1 96.38 271 ARG B O 1
ATOM 7353 N N . GLY B 1 272 ? 8.172 -32.281 -6.102 1 96.5 272 GLY B N 1
ATOM 7354 C CA . GLY B 1 272 ? 9.062 -32.469 -4.969 1 96.5 272 GLY B CA 1
ATOM 7355 C C . GLY B 1 272 ? 9.039 -31.328 -3.986 1 96.5 272 GLY B C 1
ATOM 7356 O O . GLY B 1 272 ? 9.5 -31.469 -2.85 1 96.5 272 GLY B O 1
ATOM 7357 N N . THR B 1 273 ? 8.586 -30.25 -4.414 1 97.5 273 THR B N 1
ATOM 7358 C CA . THR B 1 273 ? 8.352 -29.094 -3.557 1 97.5 273 THR B CA 1
ATOM 7359 C C . THR B 1 273 ? 6.934 -28.562 -3.748 1 97.5 273 THR B C 1
ATOM 7361 O O . THR B 1 273 ? 6.367 -28.656 -4.84 1 97.5 273 THR B O 1
ATOM 7364 N N . LEU B 1 274 ? 6.379 -28.016 -2.689 1 98.44 274 LEU B N 1
ATOM 7365 C CA . LEU B 1 274 ? 5.02 -27.484 -2.736 1 98.44 274 LEU B CA 1
ATOM 7366 C C . LEU B 1 274 ? 5.023 -26.031 -3.215 1 98.44 274 LEU B C 1
ATOM 7368 O O . LEU B 1 274 ? 6.086 -25.438 -3.402 1 98.44 274 LEU B O 1
ATOM 7372 N N . GLY B 1 275 ? 3.785 -25.547 -3.557 1 98.25 275 GLY B N 1
ATOM 7373 C CA . GLY B 1 275 ? 3.623 -24.156 -3.939 1 98.25 275 GLY B CA 1
ATOM 7374 C C . GLY B 1 275 ? 3.449 -23.969 -5.434 1 98.25 275 GLY B C 1
ATOM 7375 O O . GLY B 1 275 ? 3.191 -22.844 -5.895 1 98.25 275 GLY B O 1
ATOM 7376 N N . GLY B 1 276 ? 3.646 -25.031 -6.184 1 98 276 GLY B N 1
ATOM 7377 C CA . GLY B 1 276 ? 3.391 -24.984 -7.613 1 98 276 GLY B CA 1
ATOM 7378 C C . GLY B 1 276 ? 4.305 -24.031 -8.359 1 98 276 GLY B C 1
ATOM 7379 O O . GLY B 1 276 ? 5.418 -23.766 -7.914 1 98 276 GLY B O 1
ATOM 7380 N N . THR B 1 277 ? 3.834 -23.641 -9.555 1 96.75 277 THR B N 1
ATOM 7381 C CA . THR B 1 277 ? 4.602 -22.703 -10.383 1 96.75 277 THR B CA 1
ATOM 7382 C C . THR B 1 277 ? 4.824 -21.391 -9.656 1 96.75 277 THR B C 1
ATOM 7384 O O . THR B 1 277 ? 5.941 -20.875 -9.625 1 96.75 277 THR B O 1
ATOM 7387 N N . CYS B 1 278 ? 3.877 -20.891 -9.055 1 97.44 278 CYS B N 1
ATOM 7388 C CA . CYS B 1 278 ? 3.906 -19.562 -8.438 1 97.44 278 CYS B CA 1
ATOM 7389 C C . CYS B 1 278 ? 5.074 -19.453 -7.461 1 97.44 278 CYS B C 1
ATOM 7391 O O . CYS B 1 278 ? 5.855 -18.5 -7.535 1 97.44 278 CYS B O 1
ATOM 7393 N N . LEU B 1 279 ? 5.207 -20.391 -6.605 1 97.94 279 LEU B N 1
ATOM 7394 C CA . LEU B 1 279 ? 6.203 -20.312 -5.547 1 97.94 279 LEU B CA 1
ATOM 7395 C C . LEU B 1 279 ? 7.578 -20.734 -6.055 1 97.94 279 LEU B C 1
ATOM 7397 O O . LEU B 1 279 ? 8.594 -20.125 -5.691 1 97.94 279 LEU B O 1
ATOM 7401 N N . ASN B 1 280 ? 7.66 -21.703 -6.922 1 97.94 280 ASN B N 1
ATOM 7402 C CA . ASN B 1 280 ? 8.93 -22.328 -7.281 1 97.94 280 ASN B CA 1
ATOM 7403 C C . ASN B 1 280 ? 9.578 -21.641 -8.469 1 97.94 280 ASN B C 1
ATOM 7405 O O . ASN B 1 280 ? 10.797 -21.438 -8.492 1 97.94 280 ASN B O 1
ATOM 7409 N N . VAL B 1 281 ? 8.734 -21.281 -9.477 1 97.38 281 VAL B N 1
ATOM 7410 C CA . VAL B 1 281 ? 9.32 -20.766 -10.711 1 97.38 281 VAL B CA 1
ATOM 7411 C C . VAL B 1 281 ? 8.391 -19.734 -11.336 1 97.38 281 VAL B C 1
ATOM 7413 O O . VAL B 1 281 ? 8.25 -19.672 -12.555 1 97.38 281 VAL B O 1
ATOM 7416 N N . GLY B 1 282 ? 7.727 -18.984 -10.539 1 96.94 282 GLY B N 1
ATOM 7417 C CA . GLY B 1 282 ? 6.77 -18.016 -11.062 1 96.94 282 GLY B CA 1
ATOM 7418 C C . GLY B 1 282 ? 6.754 -16.719 -10.289 1 96.94 282 GLY B C 1
ATOM 7419 O O . GLY B 1 282 ? 7.715 -15.945 -10.352 1 96.94 282 GLY B O 1
ATOM 7420 N N . CYS B 1 283 ? 5.719 -16.531 -9.508 1 94.38 283 CYS B N 1
ATOM 7421 C CA . CYS B 1 283 ? 5.402 -15.25 -8.883 1 94.38 283 CYS B CA 1
ATOM 7422 C C . CYS B 1 283 ? 6.477 -14.859 -7.875 1 94.38 283 CYS B C 1
ATOM 7424 O O . CYS B 1 283 ? 7.012 -13.75 -7.934 1 94.38 283 CYS B O 1
ATOM 7426 N N . ILE B 1 284 ? 6.836 -15.688 -6.996 1 97.56 284 ILE B N 1
ATOM 7427 C CA . ILE B 1 284 ? 7.688 -15.328 -5.867 1 97.56 284 ILE B CA 1
ATOM 7428 C C . ILE B 1 284 ? 9.109 -15.055 -6.363 1 97.56 284 ILE B C 1
ATOM 7430 O O . ILE B 1 284 ? 9.68 -14 -6.078 1 97.56 284 ILE B O 1
ATOM 7434 N N . PRO B 1 285 ? 9.695 -15.961 -7.105 1 98.25 285 PRO B N 1
ATOM 7435 C CA . PRO B 1 285 ? 11.039 -15.648 -7.59 1 98.25 285 PRO B CA 1
ATOM 7436 C C . PRO B 1 285 ? 11.07 -14.422 -8.492 1 98.25 285 PRO B C 1
ATOM 7438 O O . PRO B 1 285 ? 12.031 -13.648 -8.469 1 98.25 285 PRO B O 1
ATOM 7441 N N . SER B 1 286 ? 10.086 -14.242 -9.375 1 98.19 286 SER B N 1
ATOM 7442 C CA . SER B 1 286 ? 10.07 -13.062 -10.227 1 98.19 286 SER B CA 1
ATOM 7443 C C . SER B 1 286 ? 10.016 -11.781 -9.398 1 98.19 286 SER B C 1
ATOM 7445 O O . SER B 1 286 ? 10.672 -10.789 -9.727 1 98.19 286 SER B O 1
ATOM 7447 N N . LYS B 1 287 ? 9.211 -11.789 -8.328 1 98.19 287 LYS B N 1
ATOM 7448 C CA . LYS B 1 287 ? 9.117 -10.609 -7.473 1 98.19 287 LYS B CA 1
ATOM 7449 C C . LYS B 1 287 ? 10.43 -10.352 -6.738 1 98.19 287 LYS B C 1
ATOM 7451 O O . LYS B 1 287 ? 10.766 -9.203 -6.445 1 98.19 287 LYS B O 1
ATOM 7456 N N . ALA B 1 288 ? 11.062 -11.406 -6.297 1 98.19 288 ALA B N 1
ATOM 7457 C CA . ALA B 1 288 ? 12.375 -11.25 -5.676 1 98.19 288 ALA B CA 1
ATOM 7458 C C . ALA B 1 288 ? 13.367 -10.609 -6.645 1 98.19 288 ALA B C 1
ATOM 7460 O O . ALA B 1 288 ? 14.102 -9.688 -6.27 1 98.19 288 ALA B O 1
ATOM 7461 N N . LEU B 1 289 ? 13.375 -11.078 -7.906 1 98.62 289 LEU B N 1
ATOM 7462 C CA . LEU B 1 289 ? 14.266 -10.523 -8.914 1 98.62 289 LEU B CA 1
ATOM 7463 C C . LEU B 1 289 ? 13.891 -9.078 -9.234 1 98.62 289 LEU B C 1
ATOM 7465 O O . LEU B 1 289 ? 14.766 -8.234 -9.445 1 98.62 289 LEU B O 1
ATOM 7469 N N . LEU B 1 290 ? 12.617 -8.844 -9.312 1 98.56 290 LEU B N 1
ATOM 7470 C CA . LEU B 1 290 ? 12.148 -7.477 -9.547 1 98.56 290 LEU B CA 1
ATOM 7471 C C . LEU B 1 290 ? 12.648 -6.535 -8.453 1 98.56 290 LEU B C 1
ATOM 7473 O O . LEU B 1 290 ? 13.102 -5.426 -8.742 1 98.56 290 LEU B O 1
ATOM 7477 N N . HIS B 1 291 ? 12.594 -6.988 -7.242 1 97.75 291 HIS B N 1
ATOM 7478 C CA . HIS B 1 291 ? 13.016 -6.18 -6.102 1 97.75 291 HIS B CA 1
ATOM 7479 C C . HIS B 1 291 ? 14.508 -5.891 -6.148 1 97.75 291 HIS B C 1
ATOM 7481 O O . HIS B 1 291 ? 14.93 -4.738 -6.02 1 97.75 291 HIS B O 1
ATOM 7487 N N . SER B 1 292 ? 15.312 -6.887 -6.371 1 98.12 292 SER B N 1
ATOM 7488 C CA . SER B 1 292 ? 16.766 -6.727 -6.41 1 98.12 292 SER B CA 1
ATOM 7489 C C . SER B 1 292 ? 17.203 -5.855 -7.582 1 98.12 292 SER B C 1
ATOM 7491 O O . SER B 1 292 ? 18.062 -4.988 -7.438 1 98.12 292 SER B O 1
ATOM 7493 N N . SER B 1 293 ? 16.594 -6.117 -8.727 1 98.44 293 SER B N 1
ATOM 7494 C CA . SER B 1 293 ? 16.969 -5.332 -9.898 1 98.44 293 SER B CA 1
ATOM 7495 C C . SER B 1 293 ? 16.562 -3.869 -9.727 1 98.44 293 SER B C 1
ATOM 7497 O O . SER B 1 293 ? 17.25 -2.975 -10.227 1 98.44 293 SER B O 1
ATOM 7499 N N . LEU B 1 294 ? 15.5 -3.648 -9.055 1 97.44 294 LEU B N 1
ATOM 7500 C CA . LEU B 1 294 ? 15.078 -2.275 -8.797 1 97.44 294 LEU B CA 1
ATOM 7501 C C . LEU B 1 294 ? 16.062 -1.572 -7.863 1 97.44 294 LEU B C 1
ATOM 7503 O O . LEU B 1 294 ? 16.359 -0.393 -8.055 1 97.44 294 LEU B O 1
ATOM 7507 N N . MET B 1 295 ? 16.484 -2.268 -6.855 1 96.69 295 MET B N 1
ATOM 7508 C CA . MET B 1 295 ? 17.5 -1.72 -5.953 1 96.69 295 MET B CA 1
ATOM 7509 C C . MET B 1 295 ? 18.734 -1.285 -6.73 1 96.69 295 MET B C 1
ATOM 7511 O O . MET B 1 295 ? 19.297 -0.216 -6.469 1 96.69 295 MET B O 1
ATOM 7515 N N . TYR B 1 296 ? 19.188 -2.08 -7.66 1 97.88 296 TYR B N 1
ATOM 7516 C CA . TYR B 1 296 ? 20.344 -1.769 -8.492 1 97.88 296 TYR B CA 1
ATOM 7517 C C . TYR B 1 296 ? 20.094 -0.504 -9.305 1 97.88 296 TYR B C 1
ATOM 7519 O O . TYR B 1 296 ? 20.953 0.387 -9.344 1 97.88 296 TYR B O 1
ATOM 7527 N N . ASP B 1 297 ? 18.922 -0.52 -9.891 1 97.19 297 ASP B N 1
ATOM 7528 C CA . ASP B 1 297 ? 18.578 0.622 -10.734 1 97.19 297 ASP B CA 1
ATOM 7529 C C . ASP B 1 297 ? 18.5 1.907 -9.914 1 97.19 297 ASP B C 1
ATOM 7531 O O . ASP B 1 297 ? 18.938 2.967 -10.375 1 97.19 297 ASP B O 1
ATOM 7535 N N . GLU B 1 298 ? 17.969 1.873 -8.742 1 95.56 298 GLU B N 1
ATOM 7536 C CA . GLU B 1 298 ? 17.859 3.035 -7.863 1 95.56 298 GLU B CA 1
ATOM 7537 C C . GLU B 1 298 ? 19.234 3.549 -7.449 1 95.56 298 GLU B C 1
ATOM 7539 O O . GLU B 1 298 ? 19.469 4.758 -7.438 1 95.56 298 GLU B O 1
ATOM 7544 N N . ALA B 1 299 ? 20.031 2.633 -7.047 1 96.5 299 ALA B N 1
ATOM 7545 C CA . ALA B 1 299 ? 21.391 3.01 -6.664 1 96.5 299 ALA B CA 1
ATOM 7546 C C . ALA B 1 299 ? 22.109 3.709 -7.812 1 96.5 299 ALA B C 1
ATOM 7548 O O . ALA B 1 299 ? 22.844 4.672 -7.598 1 96.5 299 ALA B O 1
ATOM 7549 N N . LYS B 1 300 ? 21.812 3.248 -8.977 1 95.19 300 LYS B N 1
ATOM 7550 C CA . LYS B 1 300 ? 22.531 3.723 -10.156 1 95.19 300 LYS B CA 1
ATOM 7551 C C . LYS B 1 300 ? 21.938 5.027 -10.672 1 95.19 300 LYS B C 1
ATOM 7553 O O . LYS B 1 300 ? 22.672 5.93 -11.086 1 95.19 300 LYS B O 1
ATOM 7558 N N . ASN B 1 301 ? 20.672 5.152 -10.594 1 94.31 301 ASN B N 1
ATOM 7559 C CA . ASN B 1 301 ? 20.062 6.188 -11.414 1 94.31 301 ASN B CA 1
ATOM 7560 C C . ASN B 1 301 ? 19.219 7.145 -10.586 1 94.31 301 ASN B C 1
ATOM 7562 O O . ASN B 1 301 ? 18.859 8.227 -11.047 1 94.31 301 ASN B O 1
ATOM 7566 N N . THR B 1 302 ? 18.891 6.82 -9.336 1 94.75 302 THR B N 1
ATOM 7567 C CA . THR B 1 302 ? 17.859 7.59 -8.641 1 94.75 302 THR B CA 1
ATOM 7568 C C . THR B 1 302 ? 18.438 8.266 -7.398 1 94.75 302 THR B C 1
ATOM 7570 O O . THR B 1 302 ? 18.078 9.398 -7.078 1 94.75 302 THR B O 1
ATOM 7573 N N . MET B 1 303 ? 19.328 7.715 -6.68 1 96.62 303 MET B N 1
ATOM 7574 C CA . MET B 1 303 ? 19.781 8.117 -5.355 1 96.62 303 MET B CA 1
ATOM 7575 C C . MET B 1 303 ? 20.438 9.5 -5.398 1 96.62 303 MET B C 1
ATOM 7577 O O . MET B 1 303 ? 20.281 10.289 -4.465 1 96.62 303 MET B O 1
ATOM 7581 N N . LYS B 1 304 ? 21 9.828 -6.477 1 95.69 304 LYS B N 1
ATOM 7582 C CA . LYS B 1 304 ? 21.688 11.109 -6.586 1 95.69 304 LYS B CA 1
ATOM 7583 C C . LYS B 1 304 ? 20.703 12.273 -6.461 1 95.69 304 LYS B C 1
ATOM 7585 O O . LYS B 1 304 ? 21.016 13.297 -5.848 1 95.69 304 LYS B O 1
ATOM 7590 N N . LYS B 1 305 ? 19.578 12.125 -6.977 1 95.69 305 LYS B N 1
ATOM 7591 C CA . LYS B 1 305 ? 18.547 13.164 -6.922 1 95.69 305 LYS B CA 1
ATOM 7592 C C . LYS B 1 305 ? 18.078 13.398 -5.488 1 95.69 305 LYS B C 1
ATOM 7594 O O . LYS B 1 305 ? 17.469 14.43 -5.191 1 95.69 305 LYS B O 1
ATOM 7599 N N . HIS B 1 306 ? 18.391 12.508 -4.602 1 97.31 306 HIS B N 1
ATOM 7600 C CA . HIS B 1 306 ? 17.969 12.586 -3.207 1 97.31 306 HIS B CA 1
ATOM 7601 C C . HIS B 1 306 ? 19.156 12.875 -2.287 1 97.31 306 HIS B C 1
ATOM 7603 O O . HIS B 1 306 ? 19.062 12.672 -1.074 1 97.31 306 HIS B O 1
ATOM 7609 N N . GLY B 1 307 ? 20.203 13.242 -2.84 1 97.69 307 GLY B N 1
ATOM 7610 C CA . GLY B 1 307 ? 21.359 13.664 -2.076 1 97.69 307 GLY B CA 1
ATOM 7611 C C . GLY B 1 307 ? 22.234 12.508 -1.606 1 97.69 307 GLY B C 1
ATOM 7612 O O . GLY B 1 307 ? 23.141 12.695 -0.79 1 97.69 307 GLY B O 1
ATOM 7613 N N . ILE B 1 308 ? 22.016 11.312 -2.072 1 98 308 ILE B N 1
ATOM 7614 C CA . ILE B 1 308 ? 22.812 10.148 -1.716 1 98 308 ILE B CA 1
ATOM 7615 C C . ILE B 1 308 ? 23.891 9.922 -2.77 1 98 308 ILE B C 1
ATOM 7617 O O . ILE B 1 308 ? 23.594 9.828 -3.963 1 98 308 ILE B O 1
ATOM 7621 N N . ILE B 1 309 ? 25.062 9.844 -2.328 1 96.44 309 ILE B N 1
ATOM 7622 C CA . ILE B 1 309 ? 26.219 9.695 -3.203 1 96.44 309 ILE B CA 1
ATOM 7623 C C . ILE B 1 309 ? 26.766 8.273 -3.109 1 96.44 309 ILE B C 1
ATOM 7625 O O . ILE B 1 309 ? 27.234 7.844 -2.051 1 96.44 309 ILE B O 1
ATOM 7629 N N . VAL B 1 310 ? 26.688 7.645 -4.203 1 95.25 310 VAL B N 1
ATOM 7630 C CA . VAL B 1 310 ? 27.156 6.266 -4.262 1 95.25 310 VAL B CA 1
ATOM 7631 C C . VAL B 1 310 ? 28.297 6.145 -5.273 1 95.25 310 VAL B C 1
ATOM 7633 O O . VAL B 1 310 ? 28.219 6.711 -6.367 1 95.25 310 VAL B O 1
ATOM 7636 N N . GLY B 1 311 ? 29.344 5.516 -4.887 1 93.81 311 GLY B N 1
ATOM 7637 C CA . GLY B 1 311 ? 30.438 5.266 -5.812 1 93.81 311 GLY B CA 1
ATOM 7638 C C . GLY B 1 311 ? 30.062 4.32 -6.941 1 93.81 311 GLY B C 1
ATOM 7639 O O . GLY B 1 311 ? 28.953 4.402 -7.484 1 93.81 311 GLY B O 1
ATOM 7640 N N . ASP B 1 312 ? 31 3.467 -7.328 1 94.62 312 ASP B N 1
ATOM 7641 C CA . ASP B 1 312 ? 30.703 2.502 -8.383 1 94.62 312 ASP B CA 1
ATOM 7642 C C . ASP B 1 312 ? 29.609 1.535 -7.961 1 94.62 312 ASP B C 1
ATOM 7644 O O . ASP B 1 312 ? 29.594 1.061 -6.824 1 94.62 312 ASP B O 1
ATOM 7648 N N . VAL B 1 313 ? 28.703 1.36 -8.844 1 96.81 313 VAL B N 1
ATOM 7649 C CA . VAL B 1 313 ? 27.609 0.436 -8.594 1 96.81 313 VAL B CA 1
ATOM 7650 C C . VAL B 1 313 ? 27.688 -0.739 -9.562 1 96.81 313 VAL B C 1
ATOM 7652 O O . VAL B 1 313 ? 27.812 -0.543 -10.773 1 96.81 313 VAL B O 1
ATOM 7655 N N . SER B 1 314 ? 27.719 -1.934 -9.039 1 97.56 314 SER B N 1
ATOM 7656 C CA . SER B 1 314 ? 27.672 -3.17 -9.812 1 97.56 314 SER B CA 1
ATOM 7657 C C . SER B 1 314 ? 26.797 -4.219 -9.133 1 97.56 314 SER B C 1
ATOM 7659 O O . SER B 1 314 ? 26.078 -3.91 -8.18 1 97.56 314 SER B O 1
ATOM 7661 N N . PHE B 1 315 ? 26.734 -5.438 -9.742 1 98.06 315 PHE B N 1
ATOM 7662 C CA . PHE B 1 315 ? 25.984 -6.508 -9.109 1 98.06 315 PHE B CA 1
ATOM 7663 C C . PHE B 1 315 ? 26.672 -7.852 -9.312 1 98.06 315 PHE B C 1
ATOM 7665 O O . PHE B 1 315 ? 27.516 -7.996 -10.203 1 98.06 315 PHE B O 1
ATOM 7672 N N . ASP B 1 316 ? 26.344 -8.734 -8.352 1 97.94 316 ASP B N 1
ATOM 7673 C CA . ASP B 1 316 ? 26.672 -10.148 -8.43 1 97.94 316 ASP B CA 1
ATOM 7674 C C . ASP B 1 316 ? 25.453 -10.992 -8.75 1 97.94 316 ASP B C 1
ATOM 7676 O O . ASP B 1 316 ? 24.625 -11.25 -7.875 1 97.94 316 ASP B O 1
ATOM 7680 N N . LEU B 1 317 ? 25.422 -11.43 -10.008 1 98.25 317 LEU B N 1
ATOM 7681 C CA . LEU B 1 317 ? 24.25 -12.164 -10.438 1 98.25 317 LEU B CA 1
ATOM 7682 C C . LEU B 1 317 ? 24.016 -13.391 -9.555 1 98.25 317 LEU B C 1
ATOM 7684 O O . LEU B 1 317 ? 22.875 -13.727 -9.234 1 98.25 317 LEU B O 1
ATOM 7688 N N . LYS B 1 318 ? 25.047 -14.055 -9.172 1 97.88 318 LYS B N 1
ATOM 7689 C CA . LYS B 1 318 ? 24.922 -15.203 -8.273 1 97.88 318 LYS B CA 1
ATOM 7690 C C . LYS B 1 318 ? 24.312 -14.781 -6.934 1 97.88 318 LYS B C 1
ATOM 7692 O O . LYS B 1 318 ? 23.531 -15.531 -6.34 1 97.88 318 LYS B O 1
ATOM 7697 N N . GLY B 1 319 ? 24.766 -13.656 -6.473 1 97.81 319 GLY B N 1
ATOM 7698 C CA . GLY B 1 319 ? 24.188 -13.117 -5.246 1 97.81 319 GLY B CA 1
ATOM 7699 C C . GLY B 1 319 ? 22.719 -12.797 -5.367 1 97.81 319 GLY B C 1
ATOM 7700 O O . GLY B 1 319 ? 21.938 -13.086 -4.453 1 97.81 319 GLY B O 1
ATOM 7701 N N . ILE B 1 320 ? 22.359 -12.234 -6.508 1 98.38 320 ILE B N 1
ATOM 7702 C CA . ILE B 1 320 ? 20.953 -11.93 -6.777 1 98.38 320 ILE B CA 1
ATOM 7703 C C . ILE B 1 320 ? 20.141 -13.219 -6.801 1 98.38 320 ILE B C 1
ATOM 7705 O O . ILE B 1 320 ? 19.062 -13.297 -6.199 1 98.38 320 ILE B O 1
ATOM 7709 N N . MET B 1 321 ? 20.672 -14.211 -7.453 1 98.38 321 MET B N 1
ATOM 7710 C CA . MET B 1 321 ? 20 -15.508 -7.543 1 98.38 321 MET B CA 1
ATOM 7711 C C . MET B 1 321 ? 19.891 -16.156 -6.172 1 98.38 321 MET B C 1
ATOM 7713 O O . MET B 1 321 ? 18.875 -16.797 -5.863 1 98.38 321 MET B O 1
ATOM 7717 N N . LYS B 1 322 ? 20.828 -16.016 -5.359 1 97.62 322 LYS B N 1
ATOM 7718 C CA . LYS B 1 322 ? 20.812 -16.578 -4.016 1 97.62 322 LYS B CA 1
ATOM 7719 C C . LYS B 1 322 ? 19.703 -15.953 -3.17 1 97.62 322 LYS B C 1
ATOM 7721 O O . LYS B 1 322 ? 19.031 -16.641 -2.396 1 97.62 322 LYS B O 1
ATOM 7726 N N . ALA B 1 323 ? 19.609 -14.664 -3.307 1 97.19 323 ALA B N 1
ATOM 7727 C CA . ALA B 1 323 ? 18.516 -13.992 -2.592 1 97.19 323 ALA B CA 1
ATOM 7728 C C . ALA B 1 323 ? 17.156 -14.531 -3.021 1 97.19 323 ALA B C 1
ATOM 7730 O O . ALA B 1 323 ? 16.297 -14.773 -2.182 1 97.19 323 ALA B O 1
ATOM 7731 N N . LYS B 1 324 ? 16.984 -14.641 -4.281 1 98.06 324 LYS B N 1
ATOM 7732 C CA . LYS B 1 324 ? 15.773 -15.219 -4.836 1 98.06 324 LYS B CA 1
ATOM 7733 C C . LYS B 1 324 ? 15.531 -16.625 -4.289 1 98.06 324 LYS B C 1
ATOM 7735 O O . LYS B 1 324 ? 14.43 -16.938 -3.842 1 98.06 324 LYS B O 1
ATOM 7740 N N . GLU B 1 325 ? 16.516 -17.438 -4.25 1 98.06 325 GLU B N 1
ATOM 7741 C CA . GLU B 1 325 ? 16.422 -18.828 -3.797 1 98.06 325 GLU B CA 1
ATOM 7742 C C . GLU B 1 325 ? 16.078 -18.906 -2.311 1 98.06 325 GLU B C 1
ATOM 7744 O O . GLU B 1 325 ? 15.336 -19.781 -1.881 1 98.06 325 GLU B O 1
ATOM 7749 N N . LYS B 1 326 ? 16.625 -18.031 -1.57 1 97.19 326 LYS B N 1
ATOM 7750 C CA . LYS B 1 326 ? 16.328 -17.984 -0.143 1 97.19 326 LYS B CA 1
ATOM 7751 C C . LYS B 1 326 ? 14.836 -17.75 0.095 1 97.19 326 LYS B C 1
ATOM 7753 O O . LYS B 1 326 ? 14.227 -18.391 0.944 1 97.19 326 LYS B O 1
ATOM 7758 N N . ALA B 1 327 ? 14.328 -16.844 -0.638 1 97 327 ALA B N 1
ATOM 7759 C CA . ALA B 1 327 ? 12.906 -16.547 -0.51 1 97 327 ALA B CA 1
ATOM 7760 C C . ALA B 1 327 ? 12.062 -17.766 -0.875 1 97 327 ALA B C 1
ATOM 7762 O O . ALA B 1 327 ? 11.141 -18.141 -0.145 1 97 327 ALA B O 1
ATOM 7763 N N . VAL B 1 328 ? 12.391 -18.422 -1.99 1 98.12 328 VAL B N 1
ATOM 7764 C CA . VAL B 1 328 ? 11.648 -19.562 -2.486 1 98.12 328 VAL B CA 1
ATOM 7765 C C . VAL B 1 328 ? 11.742 -20.719 -1.483 1 98.12 328 VAL B C 1
ATOM 7767 O O . VAL B 1 328 ? 10.719 -21.297 -1.09 1 98.12 328 VAL B O 1
ATOM 7770 N N . ARG B 1 329 ? 12.914 -20.984 -1.021 1 97.56 329 ARG B N 1
ATOM 7771 C CA . ARG B 1 329 ? 13.133 -22.094 -0.096 1 97.56 329 ARG B CA 1
ATOM 7772 C C . ARG B 1 329 ? 12.406 -21.859 1.224 1 97.56 329 ARG B C 1
ATOM 7774 O O . ARG B 1 329 ? 11.797 -22.781 1.779 1 97.56 329 ARG B O 1
ATOM 7781 N N . GLY B 1 330 ? 12.523 -20.656 1.699 1 97.25 330 GLY B N 1
ATOM 7782 C CA . GLY B 1 330 ? 11.828 -20.344 2.936 1 97.25 330 GLY B CA 1
ATOM 7783 C C . GLY B 1 330 ? 10.328 -20.578 2.855 1 97.25 330 GLY B C 1
ATOM 7784 O O . GLY B 1 330 ? 9.734 -21.141 3.77 1 97.25 330 GLY B O 1
ATOM 7785 N N . LEU B 1 331 ? 9.758 -20.266 1.765 1 97.69 331 LEU B N 1
ATOM 7786 C CA . LEU B 1 331 ? 8.312 -20.344 1.616 1 97.69 331 LEU B CA 1
ATOM 7787 C C . LEU B 1 331 ? 7.883 -21.781 1.301 1 97.69 331 LEU B C 1
ATOM 7789 O O . LEU B 1 331 ? 6.828 -22.234 1.749 1 97.69 331 LEU B O 1
ATOM 7793 N N . THR B 1 332 ? 8.664 -22.5 0.484 1 98 332 THR B N 1
ATOM 7794 C CA . THR B 1 332 ? 8.344 -23.891 0.216 1 98 332 THR B CA 1
ATOM 7795 C C . THR B 1 332 ? 8.406 -24.719 1.499 1 98 332 THR B C 1
ATOM 7797 O O . THR B 1 332 ? 7.516 -25.516 1.771 1 98 332 THR B O 1
ATOM 7800 N N . ASN B 1 333 ? 9.414 -24.469 2.318 1 97.69 333 ASN B N 1
ATOM 7801 C CA . ASN B 1 333 ? 9.508 -25.125 3.619 1 97.69 333 ASN B CA 1
ATOM 7802 C C . ASN B 1 333 ? 8.344 -24.734 4.523 1 97.69 333 ASN B C 1
ATOM 7804 O O . ASN B 1 333 ? 7.871 -25.547 5.324 1 97.69 333 ASN B O 1
ATOM 7808 N N . GLY B 1 334 ? 7.961 -23.547 4.344 1 97.81 334 GLY B N 1
ATOM 7809 C CA . GLY B 1 334 ? 6.828 -23.062 5.125 1 97.81 334 GLY B CA 1
ATOM 7810 C C . GLY B 1 334 ? 5.547 -23.828 4.848 1 97.81 334 GLY B C 1
ATOM 7811 O O . GLY B 1 334 ? 4.805 -24.172 5.773 1 97.81 334 GLY B O 1
ATOM 7812 N N . ILE B 1 335 ? 5.293 -24.109 3.635 1 98.5 335 ILE B N 1
ATOM 7813 C CA . ILE B 1 335 ? 4.094 -24.859 3.287 1 98.5 335 ILE B CA 1
ATOM 7814 C C . ILE B 1 335 ? 4.199 -26.297 3.828 1 98.5 335 ILE B C 1
ATOM 7816 O O . ILE B 1 335 ? 3.219 -26.844 4.328 1 98.5 335 ILE B O 1
ATOM 7820 N N . GLU B 1 336 ? 5.328 -26.891 3.711 1 98.25 336 GLU B N 1
ATOM 7821 C CA . GLU B 1 336 ? 5.508 -28.219 4.277 1 98.25 336 GLU B CA 1
ATOM 7822 C C . GLU B 1 336 ? 5.254 -28.219 5.781 1 98.25 336 GLU B C 1
ATOM 7824 O O . GLU B 1 336 ? 4.648 -29.156 6.316 1 98.25 336 GLU B O 1
ATOM 7829 N N . PHE B 1 337 ? 5.758 -27.203 6.438 1 98.25 337 PHE B N 1
ATOM 7830 C CA . PHE B 1 337 ? 5.5 -27.047 7.867 1 98.25 337 PHE B CA 1
ATOM 7831 C C . PHE B 1 337 ? 4.004 -26.938 8.141 1 98.25 337 PHE B C 1
ATOM 7833 O O . PHE B 1 337 ? 3.494 -27.531 9.094 1 98.25 337 PHE B O 1
ATOM 7840 N N . LEU B 1 338 ? 3.324 -26.203 7.332 1 98.56 338 LEU B N 1
ATOM 7841 C CA . LEU B 1 338 ? 1.887 -26.016 7.496 1 98.56 338 LEU B CA 1
ATOM 7842 C C . LEU B 1 338 ? 1.145 -27.344 7.301 1 98.56 338 LEU B C 1
ATOM 7844 O O . LEU B 1 338 ? 0.143 -27.594 7.973 1 98.56 338 LEU B O 1
ATOM 7848 N N . PHE B 1 339 ? 1.596 -28.109 6.316 1 98.75 339 PHE B N 1
ATOM 7849 C CA . PHE B 1 339 ? 1.015 -29.438 6.137 1 98.75 339 PHE B CA 1
ATOM 7850 C C . PHE B 1 339 ? 1.14 -30.25 7.414 1 98.75 339 PHE B C 1
ATOM 7852 O O . PHE B 1 339 ? 0.167 -30.859 7.863 1 98.75 339 PHE B O 1
ATOM 7859 N N . LYS B 1 340 ? 2.291 -30.234 7.992 1 98.56 340 LYS B N 1
ATOM 7860 C CA . LYS B 1 340 ? 2.516 -30.969 9.234 1 98.56 340 LYS B CA 1
ATOM 7861 C C . LYS B 1 340 ? 1.64 -30.422 10.359 1 98.56 340 LYS B C 1
ATOM 7863 O O . LYS B 1 340 ? 0.983 -31.188 11.07 1 98.56 340 LYS B O 1
ATOM 7868 N N . LYS B 1 341 ? 1.603 -29.156 10.453 1 98.12 341 LYS B N 1
ATOM 7869 C CA . LYS B 1 341 ? 0.851 -28.484 11.508 1 98.12 341 LYS B CA 1
ATOM 7870 C C . LYS B 1 341 ? -0.637 -28.812 11.422 1 98.12 341 LYS B C 1
ATOM 7872 O O . LYS B 1 341 ? -1.312 -28.938 12.445 1 98.12 341 LYS B O 1
ATOM 7877 N N . ASN B 1 342 ? -1.158 -28.969 10.219 1 98.44 342 ASN B N 1
ATOM 7878 C CA . ASN B 1 342 ? -2.586 -29.188 10.023 1 98.44 342 ASN B CA 1
ATOM 7879 C C . ASN B 1 342 ? -2.889 -30.656 9.75 1 98.44 342 ASN B C 1
ATOM 7881 O O . ASN B 1 342 ? -4.023 -31.016 9.438 1 98.44 342 ASN B O 1
ATOM 7885 N N . HIS B 1 343 ? -1.863 -31.516 9.734 1 98.31 343 HIS B N 1
ATOM 7886 C CA . HIS B 1 343 ? -1.998 -32.969 9.586 1 98.31 343 HIS B CA 1
ATOM 7887 C C . HIS B 1 343 ? -2.475 -33.344 8.188 1 98.31 343 HIS B C 1
ATOM 7889 O O . HIS B 1 343 ? -3.359 -34.188 8.031 1 98.31 343 HIS B O 1
ATOM 7895 N N . VAL B 1 344 ? -2.023 -32.656 7.223 1 98.88 344 VAL B N 1
ATOM 7896 C CA . VAL B 1 344 ? -2.201 -33.031 5.828 1 98.88 344 VAL B CA 1
ATOM 7897 C C . VAL B 1 344 ? -1.113 -34.031 5.422 1 98.88 344 VAL B C 1
ATOM 7899 O O . VAL B 1 344 ? 0.077 -33.75 5.609 1 98.88 344 VAL B O 1
ATOM 7902 N N . GLU B 1 345 ? -1.485 -35.156 4.91 1 98.75 345 GLU B N 1
ATOM 7903 C CA . GLU B 1 345 ? -0.466 -36.062 4.414 1 98.75 345 GLU B CA 1
ATOM 7904 C C . GLU B 1 345 ? 0.084 -35.594 3.068 1 98.75 345 GLU B C 1
ATOM 7906 O O . GLU B 1 345 ? -0.665 -35.469 2.1 1 98.75 345 GLU B O 1
ATOM 7911 N N . TYR B 1 346 ? 1.318 -35.375 3.043 1 98.62 346 TYR B N 1
ATOM 7912 C CA . TYR B 1 346 ? 2.018 -35 1.825 1 98.62 346 TYR B CA 1
ATOM 7913 C C . TYR B 1 346 ? 2.57 -36.219 1.091 1 98.62 346 TYR B C 1
ATOM 7915 O O . TYR B 1 346 ? 3.488 -36.875 1.58 1 98.62 346 TYR B O 1
ATOM 7923 N N . ILE B 1 347 ? 2.031 -36.469 -0.051 1 98.56 347 ILE B N 1
ATOM 7924 C CA . ILE B 1 347 ? 2.473 -37.594 -0.869 1 98.56 347 ILE B CA 1
ATOM 7925 C C . ILE B 1 347 ? 3.23 -37.094 -2.09 1 98.56 347 ILE B C 1
ATOM 7927 O O . ILE B 1 347 ? 2.637 -36.5 -2.986 1 98.56 347 ILE B O 1
ATOM 7931 N N . LYS B 1 348 ? 4.488 -37.375 -2.137 1 98.5 348 LYS B N 1
ATOM 7932 C CA . LYS B 1 348 ? 5.336 -36.938 -3.236 1 98.5 348 LYS B CA 1
ATOM 7933 C C . LYS B 1 348 ? 5.281 -37.906 -4.414 1 98.5 348 LYS B C 1
ATOM 7935 O O . LYS B 1 348 ? 5.895 -38.969 -4.375 1 98.5 348 LYS B O 1
ATOM 7940 N N . GLY B 1 349 ? 4.527 -37.5 -5.438 1 98.31 349 GLY B N 1
ATOM 7941 C CA . GLY B 1 349 ? 4.383 -38.375 -6.582 1 98.31 349 GLY B CA 1
ATOM 7942 C C . GLY B 1 349 ? 3.428 -37.844 -7.633 1 98.31 349 GLY B C 1
ATOM 7943 O O . GLY B 1 349 ? 2.846 -36.781 -7.457 1 98.31 349 GLY B O 1
ATOM 7944 N N . ALA B 1 350 ? 3.348 -38.5 -8.742 1 98.31 350 ALA B N 1
ATOM 7945 C CA . ALA B 1 350 ? 2.443 -38.188 -9.844 1 98.31 350 ALA B CA 1
ATOM 7946 C C . ALA B 1 350 ? 1.148 -39 -9.742 1 98.31 350 ALA B C 1
ATOM 7948 O O . ALA B 1 350 ? 1.18 -40.219 -9.648 1 98.31 350 ALA B O 1
ATOM 7949 N N . ALA B 1 351 ? 0.063 -38.281 -9.789 1 98.38 351 ALA B N 1
ATOM 7950 C CA . ALA B 1 351 ? -1.235 -38.938 -9.602 1 98.38 351 ALA B CA 1
ATOM 7951 C C . ALA B 1 351 ? -1.925 -39.188 -10.938 1 98.38 351 ALA B C 1
ATOM 7953 O O . ALA B 1 351 ? -1.853 -38.344 -11.844 1 98.38 351 ALA B O 1
ATOM 7954 N N . THR B 1 352 ? -2.629 -40.281 -11.016 1 98.44 352 THR B N 1
ATOM 7955 C CA . THR B 1 352 ? -3.492 -40.625 -12.141 1 98.44 352 THR B CA 1
ATOM 7956 C C . THR B 1 352 ? -4.809 -41.219 -11.641 1 98.44 352 THR B C 1
ATOM 7958 O O . THR B 1 352 ? -4.809 -42.156 -10.82 1 98.44 352 THR B O 1
ATOM 7961 N N . LEU B 1 353 ? -5.906 -40.719 -12.195 1 98.38 353 LEU B N 1
ATOM 7962 C CA . LEU B 1 353 ? -7.199 -41.281 -11.852 1 98.38 353 LEU B CA 1
ATOM 7963 C C . LEU B 1 353 ? -7.367 -42.656 -12.492 1 98.38 353 LEU B C 1
ATOM 7965 O O . LEU B 1 353 ? -7.34 -42.781 -13.719 1 98.38 353 LEU B O 1
ATOM 7969 N N . GLU B 1 354 ? -7.602 -43.656 -11.719 1 97.31 354 GLU B N 1
ATOM 7970 C CA . GLU B 1 354 ? -7.898 -45 -12.219 1 97.31 354 GLU B CA 1
ATOM 7971 C C . GLU B 1 354 ? -9.406 -45.219 -12.32 1 97.31 354 GLU B C 1
ATOM 7973 O O . GLU B 1 354 ? -9.859 -45.969 -13.195 1 97.31 354 GLU B O 1
ATOM 7978 N N . SER B 1 355 ? -10.055 -44.719 -11.352 1 96.94 355 SER B N 1
ATOM 7979 C CA . SER B 1 355 ? -11.508 -44.656 -11.297 1 96.94 355 SER B CA 1
ATOM 7980 C C . SER B 1 355 ? -11.977 -43.344 -10.648 1 96.94 355 SER B C 1
ATOM 7982 O O . SER B 1 355 ? -11.164 -42.469 -10.383 1 96.94 355 SER B O 1
ATOM 7984 N N . ASP B 1 356 ? -13.258 -43.25 -10.492 1 96.12 356 ASP B N 1
ATOM 7985 C CA . ASP B 1 356 ? -13.758 -42 -9.93 1 96.12 356 ASP B CA 1
ATOM 7986 C C . ASP B 1 356 ? -13.477 -41.938 -8.43 1 96.12 356 ASP B C 1
ATOM 7988 O O . ASP B 1 356 ? -13.672 -40.875 -7.809 1 96.12 356 ASP B O 1
ATOM 7992 N N . HIS B 1 357 ? -12.891 -42.969 -7.785 1 97.56 357 HIS B N 1
ATOM 7993 C CA . HIS B 1 357 ? -12.578 -42.906 -6.363 1 97.56 357 HIS B CA 1
ATOM 7994 C C . HIS B 1 357 ? -11.148 -43.375 -6.098 1 97.56 357 HIS B C 1
ATOM 7996 O O . HIS B 1 357 ? -10.664 -43.312 -4.965 1 97.56 357 HIS B O 1
ATOM 8002 N N . ILE B 1 358 ? -10.523 -43.906 -7.094 1 97.81 358 ILE B N 1
ATOM 8003 C CA . ILE B 1 358 ? -9.211 -44.5 -6.887 1 97.81 358 ILE B CA 1
ATOM 8004 C C . ILE B 1 358 ? -8.164 -43.719 -7.672 1 97.81 358 ILE B C 1
ATOM 8006 O O . ILE B 1 358 ? -8.312 -43.5 -8.883 1 97.81 358 ILE B O 1
ATOM 8010 N N . ILE B 1 359 ? -7.074 -43.375 -6.969 1 98.31 359 ILE B N 1
ATOM 8011 C CA . ILE B 1 359 ? -5.945 -42.656 -7.551 1 98.31 359 ILE B CA 1
ATOM 8012 C C . ILE B 1 359 ? -4.688 -43.5 -7.469 1 98.31 359 ILE B C 1
ATOM 8014 O O . ILE B 1 359 ? -4.328 -44 -6.395 1 98.31 359 ILE B O 1
ATOM 8018 N N . SER B 1 360 ? -4.117 -43.719 -8.57 1 97.94 360 SER B N 1
ATOM 8019 C CA . SER B 1 360 ? -2.787 -44.344 -8.594 1 97.94 360 SER B CA 1
ATOM 8020 C C . SER B 1 360 ? -1.697 -43.281 -8.547 1 97.94 360 SER B C 1
ATOM 8022 O O . SER B 1 360 ? -1.717 -42.312 -9.336 1 97.94 360 SER B O 1
ATOM 8024 N N . THR B 1 361 ? -0.741 -43.406 -7.637 1 97.94 361 THR B N 1
ATOM 8025 C CA . THR B 1 361 ? 0.319 -42.438 -7.465 1 97.94 361 THR B CA 1
ATOM 8026 C C . THR B 1 361 ? 1.688 -43.062 -7.695 1 97.94 361 THR B C 1
ATOM 8028 O O . THR B 1 361 ? 2.076 -44 -6.984 1 97.94 361 THR B O 1
ATOM 8031 N N . GLN B 1 362 ? 2.348 -42.594 -8.703 1 98.12 362 GLN B N 1
ATOM 8032 C CA . GLN B 1 362 ? 3.75 -42.969 -8.883 1 98.12 362 GLN B CA 1
ATOM 8033 C C . GLN B 1 362 ? 4.652 -42.125 -7.969 1 98.12 362 GLN B C 1
ATOM 8035 O O . GLN B 1 362 ? 4.859 -40.938 -8.203 1 98.12 362 GLN B O 1
ATOM 8040 N N . LEU B 1 363 ? 5.242 -42.719 -7.039 1 97.94 363 LEU B N 1
ATOM 8041 C CA . LEU B 1 363 ? 6 -42.031 -6.012 1 97.94 363 LEU B CA 1
ATOM 8042 C C . LEU B 1 363 ? 7.371 -41.625 -6.539 1 97.94 363 LEU B C 1
ATOM 8044 O O . LEU B 1 363 ? 8 -42.344 -7.289 1 97.94 363 LEU B O 1
ATOM 8048 N N . LEU B 1 364 ? 7.875 -40.438 -6.125 1 97.5 364 LEU B N 1
ATOM 8049 C CA . LEU B 1 364 ? 9.203 -39.969 -6.496 1 97.5 364 LEU B CA 1
ATOM 8050 C C . LEU B 1 364 ? 10.289 -40.906 -5.949 1 97.5 364 LEU B C 1
ATOM 8052 O O . LEU B 1 364 ? 11.336 -41.062 -6.57 1 97.5 364 LEU B O 1
ATOM 8056 N N . ALA B 1 365 ? 10.039 -41.469 -4.762 1 95.94 365 ALA B N 1
ATOM 8057 C CA . ALA B 1 365 ? 11 -42.375 -4.117 1 95.94 365 ALA B CA 1
ATOM 8058 C C . ALA B 1 365 ? 10.969 -43.75 -4.762 1 95.94 365 ALA B C 1
ATOM 8060 O O . ALA B 1 365 ? 11.742 -44.625 -4.379 1 95.94 365 ALA B O 1
ATOM 8061 N N . GLY B 1 366 ? 10.117 -44 -5.637 1 95.38 366 GLY B N 1
ATOM 8062 C CA . GLY B 1 366 ? 9.969 -45.281 -6.281 1 95.38 366 GLY B CA 1
ATOM 8063 C C . GLY B 1 366 ? 8.75 -46.062 -5.812 1 95.38 366 GLY B C 1
ATOM 8064 O O . GLY B 1 366 ? 8.336 -45.938 -4.656 1 95.38 366 GLY B O 1
ATOM 8065 N N . GLY B 1 367 ? 8.172 -46.719 -6.703 1 95.88 367 GLY B N 1
ATOM 8066 C CA . GLY B 1 367 ? 7 -47.531 -6.379 1 95.88 367 GLY B CA 1
ATOM 8067 C C . GLY B 1 367 ? 5.695 -46.844 -6.691 1 95.88 367 GLY B C 1
ATOM 8068 O O . GLY B 1 367 ? 5.691 -45.719 -7.25 1 95.88 367 GLY B O 1
ATOM 8069 N N . GLU B 1 368 ? 4.648 -47.5 -6.414 1 96.12 368 GLU B N 1
ATOM 8070 C CA . GLU B 1 368 ? 3.293 -47.031 -6.664 1 96.12 368 GLU B CA 1
ATOM 8071 C C . GLU B 1 368 ? 2.424 -47.156 -5.414 1 96.12 368 GLU B C 1
ATOM 8073 O O . GLU B 1 368 ? 2.574 -48.094 -4.641 1 96.12 368 GLU B O 1
ATOM 8078 N N . ARG B 1 369 ? 1.644 -46.125 -5.207 1 96.25 369 ARG B N 1
ATOM 8079 C CA . ARG B 1 369 ? 0.682 -46.125 -4.109 1 96.25 369 ARG B CA 1
ATOM 8080 C C . ARG B 1 369 ? -0.733 -45.875 -4.617 1 96.25 369 ARG B C 1
ATOM 8082 O O . ARG B 1 369 ? -0.972 -44.938 -5.363 1 96.25 369 ARG B O 1
ATOM 8089 N N . LYS B 1 370 ? -1.647 -46.781 -4.289 1 96.94 370 LYS B N 1
ATOM 8090 C CA . LYS B 1 370 ? -3.059 -46.594 -4.609 1 96.94 370 LYS B CA 1
ATOM 8091 C C . LYS B 1 370 ? -3.812 -45.969 -3.436 1 96.94 370 LYS B C 1
ATOM 8093 O O . LYS B 1 370 ? -3.697 -46.438 -2.301 1 96.94 370 LYS B O 1
ATOM 8098 N N . ILE B 1 371 ? -4.566 -44.938 -3.764 1 97.69 371 ILE B N 1
ATOM 8099 C CA . ILE B 1 371 ? -5.25 -44.188 -2.732 1 97.69 371 ILE B CA 1
ATOM 8100 C C . ILE B 1 371 ? -6.746 -44.125 -3.041 1 97.69 371 ILE B C 1
ATOM 8102 O O . ILE B 1 371 ? -7.141 -43.844 -4.18 1 97.69 371 ILE B O 1
ATOM 8106 N N . GLU B 1 372 ? -7.555 -44.406 -2.053 1 98.06 372 GLU B N 1
ATOM 8107 C CA . GLU B 1 372 ? -9 -44.219 -2.15 1 98.06 372 GLU B CA 1
ATOM 8108 C C . GLU B 1 372 ? -9.43 -42.906 -1.522 1 98.06 372 GLU B C 1
ATOM 8110 O O . GLU B 1 372 ? -8.938 -42.531 -0.458 1 98.06 372 GLU B O 1
ATOM 8115 N N . ALA B 1 373 ? -10.312 -42.219 -2.234 1 98.12 373 ALA B N 1
ATOM 8116 C CA . ALA B 1 373 ? -10.742 -40.938 -1.75 1 98.12 373 ALA B CA 1
ATOM 8117 C C . ALA B 1 373 ? -12.25 -40.781 -1.861 1 98.12 373 ALA B C 1
ATOM 8119 O O . ALA B 1 373 ? -12.852 -41.156 -2.859 1 98.12 373 ALA B O 1
ATOM 8120 N N . SER B 1 374 ? -12.883 -40.188 -0.793 1 98.56 374 SER B N 1
ATOM 8121 C CA . SER B 1 374 ? -14.297 -39.812 -0.856 1 98.56 374 SER B CA 1
ATOM 8122 C C . SER B 1 374 ? -14.523 -38.625 -1.763 1 98.56 374 SER B C 1
ATOM 8124 O O . SER B 1 374 ? -15.562 -38.531 -2.428 1 98.56 374 SER B O 1
ATOM 8126 N N . ASN B 1 375 ? -13.664 -37.656 -1.702 1 98.81 375 ASN B N 1
ATOM 8127 C CA . ASN B 1 375 ? -13.648 -36.469 -2.557 1 98.81 375 ASN B CA 1
ATOM 8128 C C . ASN B 1 375 ? -12.273 -36.25 -3.16 1 98.81 375 ASN B C 1
ATOM 8130 O O . ASN B 1 375 ? -11.25 -36.438 -2.496 1 98.81 375 ASN B O 1
ATOM 8134 N N . ILE B 1 376 ? -12.273 -35.812 -4.418 1 98.88 376 ILE B N 1
ATOM 8135 C CA . ILE B 1 376 ? -11.023 -35.531 -5.117 1 98.88 376 ILE B CA 1
ATOM 8136 C C . ILE B 1 376 ? -11.031 -34.094 -5.625 1 98.88 376 ILE B C 1
ATOM 8138 O O . ILE B 1 376 ? -12.031 -33.625 -6.184 1 98.88 376 ILE B O 1
ATOM 8142 N N . VAL B 1 377 ? -9.969 -33.312 -5.395 1 98.94 377 VAL B N 1
ATOM 8143 C CA . VAL B 1 377 ? -9.789 -31.969 -5.926 1 98.94 377 VAL B CA 1
ATOM 8144 C C . VAL B 1 377 ? -8.602 -31.953 -6.891 1 98.94 377 VAL B C 1
ATOM 8146 O O . VAL B 1 377 ? -7.453 -32.156 -6.48 1 98.94 377 VAL B O 1
ATOM 8149 N N . LEU B 1 378 ? -8.898 -31.781 -8.148 1 98.94 378 LEU B N 1
ATOM 8150 C CA . LEU B 1 378 ? -7.855 -31.641 -9.156 1 98.94 378 LEU B CA 1
ATOM 8151 C C . LEU B 1 378 ? -7.332 -30.219 -9.219 1 98.94 378 LEU B C 1
ATOM 8153 O O . LEU B 1 378 ? -8.086 -29.281 -9.516 1 98.94 378 LEU B O 1
ATOM 8157 N N . ALA B 1 379 ? -6.051 -29.969 -8.977 1 98.88 379 ALA B N 1
ATOM 8158 C CA . ALA B 1 379 ? -5.422 -28.656 -8.898 1 98.88 379 ALA B CA 1
ATOM 8159 C C . ALA B 1 379 ? -4.027 -28.672 -9.516 1 98.88 379 ALA B C 1
ATOM 8161 O O . ALA B 1 379 ? -3.072 -28.172 -8.93 1 98.88 379 ALA B O 1
ATOM 8162 N N . THR B 1 380 ? -3.865 -29.172 -10.703 1 98.69 380 THR B N 1
ATOM 8163 C CA . THR B 1 380 ? -2.559 -29.453 -11.281 1 98.69 380 THR B CA 1
ATOM 8164 C C . THR B 1 380 ? -2.016 -28.234 -12.016 1 98.69 380 THR B C 1
ATOM 8166 O O . THR B 1 380 ? -0.884 -28.25 -12.508 1 98.69 380 THR B O 1
ATOM 8169 N N . GLY B 1 381 ? -2.762 -27.172 -12.109 1 98.19 381 GLY B N 1
ATOM 8170 C CA . GLY B 1 381 ? -2.271 -25.891 -12.602 1 98.19 381 GLY B CA 1
ATOM 8171 C C . GLY B 1 381 ? -2.105 -25.859 -14.109 1 98.19 381 GLY B C 1
ATOM 8172 O O . GLY B 1 381 ? -2.969 -26.344 -14.844 1 98.19 381 GLY B O 1
ATOM 8173 N N . SER B 1 382 ? -1.087 -25.141 -14.555 1 98.06 382 SER B N 1
ATOM 8174 C CA . SER B 1 382 ? -0.882 -24.906 -15.984 1 98.06 382 SER B CA 1
ATOM 8175 C C . SER B 1 382 ? 0.59 -25.031 -16.359 1 98.06 382 SER B C 1
ATOM 8177 O O . SER B 1 382 ? 1.451 -25.141 -15.484 1 98.06 382 SER B O 1
ATOM 8179 N N . LEU B 1 383 ? 0.825 -25.078 -17.625 1 96.31 383 LEU B N 1
ATOM 8180 C CA . LEU B 1 383 ? 2.154 -25.109 -18.234 1 96.31 383 LEU B CA 1
ATOM 8181 C C . LEU B 1 383 ? 2.311 -23.984 -19.25 1 96.31 383 LEU B C 1
ATOM 8183 O O . LEU B 1 383 ? 1.318 -23.484 -19.781 1 96.31 383 LEU B O 1
ATOM 8187 N N . SER B 1 384 ? 3.57 -23.641 -19.516 1 96.5 384 SER B N 1
ATOM 8188 C CA . SER B 1 384 ? 3.822 -22.656 -20.578 1 96.5 384 SER B CA 1
ATOM 8189 C C . SER B 1 384 ? 3.352 -23.172 -21.922 1 96.5 384 SER B C 1
ATOM 8191 O O . SER B 1 384 ? 3.559 -24.328 -22.266 1 96.5 384 SER B O 1
ATOM 8193 N N . ARG B 1 385 ? 2.748 -22.281 -22.656 1 95.88 385 ARG B N 1
ATOM 8194 C CA . ARG B 1 385 ? 2.291 -22.656 -23.984 1 95.88 385 ARG B CA 1
ATOM 8195 C C . ARG B 1 385 ? 3.469 -22.828 -24.938 1 95.88 385 ARG B C 1
ATOM 8197 O O . ARG B 1 385 ? 4.363 -21.969 -24.984 1 95.88 385 ARG B O 1
ATOM 8204 N N . ALA B 1 386 ? 3.414 -23.875 -25.672 1 91.56 386 ALA B N 1
ATOM 8205 C CA . ALA B 1 386 ? 4.434 -24.094 -26.703 1 91.56 386 ALA B CA 1
ATOM 8206 C C . ALA B 1 386 ? 4.195 -23.203 -27.906 1 91.56 386 ALA B C 1
ATOM 8208 O O . ALA B 1 386 ? 3.049 -22.953 -28.281 1 91.56 386 ALA B O 1
ATOM 8209 N N . MET B 1 387 ? 5.277 -22.734 -28.406 1 93.88 387 MET B N 1
ATOM 8210 C CA . MET B 1 387 ? 5.277 -21.953 -29.625 1 93.88 387 MET B CA 1
ATOM 8211 C C . MET B 1 387 ? 6.203 -22.562 -30.672 1 93.88 387 MET B C 1
ATOM 8213 O O . MET B 1 387 ? 7.398 -22.266 -30.703 1 93.88 387 MET B O 1
ATOM 8217 N N . PRO B 1 388 ? 5.668 -23.203 -31.625 1 92.38 388 PRO B N 1
ATOM 8218 C CA . PRO B 1 388 ? 6.465 -24 -32.562 1 92.38 388 PRO B CA 1
ATOM 8219 C C . PRO B 1 388 ? 7.574 -23.203 -33.25 1 92.38 388 PRO B C 1
ATOM 8221 O O . PRO B 1 388 ? 8.695 -23.688 -33.375 1 92.38 388 PRO B O 1
ATOM 8224 N N . PRO B 1 389 ? 7.328 -21.938 -33.656 1 95.25 389 PRO B N 1
ATOM 8225 C CA . PRO B 1 389 ? 8.414 -21.188 -34.281 1 95.25 389 PRO B CA 1
ATOM 8226 C C . PRO B 1 389 ? 9.562 -20.891 -33.312 1 95.25 389 PRO B C 1
ATOM 8228 O O . PRO B 1 389 ? 10.641 -20.469 -33.75 1 95.25 389 PRO B O 1
ATOM 8231 N N . LEU B 1 390 ? 9.32 -21.062 -32.062 1 97 390 LEU B N 1
ATOM 8232 C CA . LEU B 1 390 ? 10.32 -20.797 -31.031 1 97 390 LEU B CA 1
ATOM 8233 C C . LEU B 1 390 ? 10.445 -21.969 -30.078 1 97 390 LEU B C 1
ATOM 8235 O O . LEU B 1 390 ? 9.961 -21.922 -28.953 1 97 390 LEU B O 1
ATOM 8239 N N . PRO B 1 391 ? 11.117 -23 -30.453 1 97.12 391 PRO B N 1
ATOM 8240 C CA . PRO B 1 391 ? 11.25 -24.156 -29.562 1 97.12 391 PRO B CA 1
ATOM 8241 C C . PRO B 1 391 ? 12.094 -23.859 -28.328 1 97.12 391 PRO B C 1
ATOM 8243 O O . PRO B 1 391 ? 13.281 -23.547 -28.438 1 97.12 391 PRO B O 1
ATOM 8246 N N . VAL B 1 392 ? 11.539 -24.031 -27.188 1 97.44 392 VAL B N 1
ATOM 8247 C CA . VAL B 1 392 ? 12.141 -23.641 -25.922 1 97.44 392 VAL B CA 1
ATOM 8248 C C . VAL B 1 392 ? 13.125 -24.719 -25.469 1 97.44 392 VAL B C 1
ATOM 8250 O O . VAL B 1 392 ? 12.828 -25.906 -25.531 1 97.44 392 VAL B O 1
ATOM 8253 N N . ASP B 1 393 ? 14.258 -24.344 -25.078 1 97.19 393 ASP B N 1
ATOM 8254 C CA . ASP B 1 393 ? 15.289 -25.125 -24.391 1 97.19 393 ASP B CA 1
ATOM 8255 C C . ASP B 1 393 ? 15.953 -24.297 -23.297 1 97.19 393 ASP B C 1
ATOM 8257 O O . ASP B 1 393 ? 16.922 -23.578 -23.547 1 97.19 393 ASP B O 1
ATOM 8261 N N . ASN B 1 394 ? 15.5 -24.438 -22.109 1 97.56 394 ASN B N 1
ATOM 8262 C CA . ASN B 1 394 ? 15.945 -23.594 -21 1 97.56 394 ASN B CA 1
ATOM 8263 C C . ASN B 1 394 ? 17.406 -23.859 -20.656 1 97.56 394 ASN B C 1
ATOM 8265 O O . ASN B 1 394 ? 18.109 -22.953 -20.188 1 97.56 394 ASN B O 1
ATOM 8269 N N . GLU B 1 395 ? 17.891 -25 -20.891 1 96.19 395 GLU B N 1
ATOM 8270 C CA . GLU B 1 395 ? 19.266 -25.359 -20.531 1 96.19 395 GLU B CA 1
ATOM 8271 C C . GLU B 1 395 ? 20.266 -24.641 -21.406 1 96.19 395 GLU B C 1
ATOM 8273 O O . GLU B 1 395 ? 21.344 -24.25 -20.953 1 96.19 395 GLU B O 1
ATOM 8278 N N . LYS B 1 396 ? 19.875 -24.391 -22.703 1 95.62 396 LYS B N 1
ATOM 8279 C CA . LYS B 1 396 ? 20.781 -23.734 -23.641 1 95.62 396 LYS B CA 1
ATOM 8280 C C . LYS B 1 396 ? 20.703 -22.219 -23.516 1 95.62 396 LYS B C 1
ATOM 8282 O O . LYS B 1 396 ? 21.562 -21.5 -24.031 1 95.62 396 LYS B O 1
ATOM 8287 N N . GLU B 1 397 ? 19.703 -21.688 -22.938 1 97.12 397 GLU B N 1
ATOM 8288 C CA . GLU B 1 397 ? 19.516 -20.281 -22.578 1 97.12 397 GLU B CA 1
ATOM 8289 C C . GLU B 1 397 ? 19.406 -19.406 -23.828 1 97.12 397 GLU B C 1
ATOM 8291 O O . GLU B 1 397 ? 19.719 -18.219 -23.781 1 97.12 397 GLU B O 1
ATOM 8296 N N . ARG B 1 398 ? 19.078 -20.016 -24.969 1 97.88 398 ARG B N 1
ATOM 8297 C CA . ARG B 1 398 ? 18.875 -19.25 -26.203 1 97.88 398 ARG B CA 1
ATOM 8298 C C . ARG B 1 398 ? 17.406 -18.906 -26.406 1 97.88 398 ARG B C 1
ATOM 8300 O O . ARG B 1 398 ? 17.062 -17.734 -26.562 1 97.88 398 ARG B O 1
ATOM 8307 N N . ILE B 1 399 ? 16.609 -19.891 -26.469 1 98.56 399 ILE B N 1
ATOM 8308 C CA . ILE B 1 399 ? 15.164 -19.734 -26.453 1 98.56 399 ILE B CA 1
ATOM 8309 C C . ILE B 1 399 ? 14.594 -20.328 -25.156 1 98.56 399 ILE B C 1
ATOM 8311 O O . ILE B 1 399 ? 14.68 -21.547 -24.938 1 98.56 399 ILE B O 1
ATOM 8315 N N . ILE B 1 400 ? 14.078 -19.469 -24.375 1 98.44 400 ILE B N 1
ATOM 8316 C CA . ILE B 1 400 ? 13.68 -19.891 -23.031 1 98.44 400 ILE B CA 1
ATOM 8317 C C . ILE B 1 400 ? 12.242 -19.453 -22.766 1 98.44 400 ILE B C 1
ATOM 8319 O O . ILE B 1 400 ? 11.703 -18.594 -23.469 1 98.44 400 ILE B O 1
ATOM 8323 N N . ASP B 1 401 ? 11.578 -20.062 -21.797 1 98.12 401 ASP B N 1
ATOM 8324 C CA . ASP B 1 401 ? 10.32 -19.578 -21.234 1 98.12 401 ASP B CA 1
ATOM 8325 C C . ASP B 1 401 ? 10.547 -18.906 -19.891 1 98.12 401 ASP B C 1
ATOM 8327 O O . ASP B 1 401 ? 11.672 -18.547 -19.547 1 98.12 401 ASP B O 1
ATOM 8331 N N . SER B 1 402 ? 9.453 -18.672 -19.156 1 97.44 402 SER B N 1
ATOM 8332 C CA . SER B 1 402 ? 9.555 -17.953 -17.891 1 97.44 402 SER B CA 1
ATOM 8333 C C . SER B 1 402 ? 10.438 -18.703 -16.891 1 97.44 402 SER B C 1
ATOM 8335 O O . SER B 1 402 ? 11.164 -18.078 -16.109 1 97.44 402 SER B O 1
ATOM 8337 N N . THR B 1 403 ? 10.391 -20.031 -16.859 1 97.69 403 THR B N 1
ATOM 8338 C CA . THR B 1 403 ? 11.227 -20.828 -15.969 1 97.69 403 THR B CA 1
ATOM 8339 C C . THR B 1 403 ? 12.703 -20.578 -16.25 1 97.69 403 THR B C 1
ATOM 8341 O O . THR B 1 403 ? 13.492 -20.375 -15.312 1 97.69 403 THR B O 1
ATOM 8344 N N . GLY B 1 404 ? 13.047 -20.562 -17.5 1 98.19 404 GLY B N 1
ATOM 8345 C CA . GLY B 1 404 ? 14.43 -20.312 -17.875 1 98.19 404 GLY B CA 1
ATOM 8346 C C . GLY B 1 404 ? 14.883 -18.891 -17.562 1 98.19 404 GLY B C 1
ATOM 8347 O O . GLY B 1 404 ? 16.031 -18.688 -17.188 1 98.19 404 GLY B O 1
ATOM 8348 N N . ALA B 1 405 ? 13.992 -17.984 -17.703 1 98.5 405 ALA B N 1
ATOM 8349 C CA . ALA B 1 405 ? 14.32 -16.562 -17.5 1 98.5 405 ALA B CA 1
ATOM 8350 C C . ALA B 1 405 ? 14.641 -16.297 -16.031 1 98.5 405 ALA B C 1
ATOM 8352 O O . ALA B 1 405 ? 15.32 -15.312 -15.711 1 98.5 405 ALA B O 1
ATOM 8353 N N . LEU B 1 406 ? 14.211 -17.188 -15.141 1 98.44 406 LEU B N 1
ATOM 8354 C CA . LEU B 1 406 ? 14.391 -17 -13.711 1 98.44 406 LEU B CA 1
ATOM 8355 C C . LEU B 1 406 ? 15.711 -17.609 -13.242 1 98.44 406 LEU B C 1
ATOM 8357 O O . LEU B 1 406 ? 16.078 -17.484 -12.07 1 98.44 406 LEU B O 1
ATOM 8361 N N . LYS B 1 407 ? 16.453 -18.219 -14.148 1 97.5 407 LYS B N 1
ATOM 8362 C CA . LYS B 1 407 ? 17.688 -18.875 -13.711 1 97.5 407 LYS B CA 1
ATOM 8363 C C . LYS B 1 407 ? 18.797 -18.688 -14.734 1 97.5 407 LYS B C 1
ATOM 8365 O O . LYS B 1 407 ? 19.656 -19.547 -14.883 1 97.5 407 LYS B O 1
ATOM 8370 N N . LEU B 1 408 ? 18.734 -17.625 -15.523 1 98 408 LEU B N 1
ATOM 8371 C CA . LEU B 1 408 ? 19.797 -17.344 -16.484 1 98 408 LEU B CA 1
ATOM 8372 C C . LEU B 1 408 ? 21.141 -17.25 -15.773 1 98 408 LEU B C 1
ATOM 8374 O O . LEU B 1 408 ? 21.25 -16.688 -14.68 1 98 408 LEU B O 1
ATOM 8378 N N . SER B 1 409 ? 22.203 -17.703 -16.438 1 97.25 409 SER B N 1
ATOM 8379 C CA . SER B 1 409 ? 23.531 -17.734 -15.852 1 97.25 409 SER B CA 1
ATOM 8380 C C . SER B 1 409 ? 24.25 -16.406 -16.062 1 97.25 409 SER B C 1
ATOM 8382 O O . SER B 1 409 ? 25.234 -16.125 -15.375 1 97.25 409 SER B O 1
ATOM 8384 N N . LYS B 1 410 ? 23.797 -15.734 -17.062 1 97.62 410 LYS B N 1
ATOM 8385 C CA . LYS B 1 410 ? 24.359 -14.422 -17.359 1 97.62 410 LYS B CA 1
ATOM 8386 C C . LYS B 1 410 ? 23.297 -13.484 -17.938 1 97.62 410 LYS B C 1
ATOM 8388 O O . LYS B 1 410 ? 22.266 -13.938 -18.438 1 97.62 410 LYS B O 1
ATOM 8393 N N . VAL B 1 411 ? 23.625 -12.211 -17.891 1 98.44 411 VAL B N 1
ATOM 8394 C CA . VAL B 1 411 ? 22.734 -11.219 -18.484 1 98.44 411 VAL B CA 1
ATOM 8395 C C . VAL B 1 411 ? 22.906 -11.219 -20 1 98.44 411 VAL B C 1
ATOM 8397 O O . VAL B 1 411 ? 24.016 -11.039 -20.5 1 98.44 411 VAL B O 1
ATOM 8400 N N . PRO B 1 412 ? 21.828 -11.398 -20.641 1 98.31 412 PRO B N 1
ATOM 8401 C CA . PRO B 1 412 ? 21.969 -11.266 -22.078 1 98.31 412 PRO B CA 1
ATOM 8402 C C . PRO B 1 412 ? 22.281 -9.836 -22.516 1 98.31 412 PRO B C 1
ATOM 8404 O O . PRO B 1 412 ? 21.797 -8.883 -21.922 1 98.31 412 PRO B O 1
ATOM 8407 N N . ASN B 1 413 ? 23.125 -9.742 -23.609 1 98.38 413 ASN B N 1
ATOM 8408 C CA . ASN B 1 413 ? 23.297 -8.414 -24.172 1 98.38 413 ASN B CA 1
ATOM 8409 C C . ASN B 1 413 ? 22.016 -7.895 -24.828 1 98.38 413 ASN B C 1
ATOM 8411 O O . ASN B 1 413 ? 21.625 -6.75 -24.609 1 98.38 413 ASN B O 1
ATOM 8415 N N . ARG B 1 414 ? 21.5 -8.766 -25.625 1 98.69 414 ARG B N 1
ATOM 8416 C CA . ARG B 1 414 ? 20.219 -8.5 -26.266 1 98.69 414 ARG B CA 1
ATOM 8417 C C . ARG B 1 414 ? 19.188 -9.562 -25.922 1 98.69 414 ARG B C 1
ATOM 8419 O O . ARG B 1 414 ? 19.469 -10.758 -26.016 1 98.69 414 ARG B O 1
ATOM 8426 N N . LEU B 1 415 ? 18 -9.094 -25.453 1 98.81 415 LEU B N 1
ATOM 8427 C CA . LEU B 1 415 ? 16.891 -9.969 -25.078 1 98.81 415 LEU B CA 1
ATOM 8428 C C . LEU B 1 415 ? 15.641 -9.625 -25.875 1 98.81 415 LEU B C 1
ATOM 8430 O O . LEU B 1 415 ? 15.156 -8.492 -25.812 1 98.81 415 LEU B O 1
ATOM 8434 N N . ILE B 1 416 ? 15.156 -10.531 -26.672 1 98.88 416 ILE B N 1
ATOM 8435 C CA . ILE B 1 416 ? 13.859 -10.383 -27.312 1 98.88 416 ILE B CA 1
ATOM 8436 C C . ILE B 1 416 ? 12.789 -11.062 -26.453 1 98.88 416 ILE B C 1
ATOM 8438 O O . ILE B 1 416 ? 12.93 -12.227 -26.078 1 98.88 416 ILE B O 1
ATOM 8442 N N . VAL B 1 417 ? 11.789 -10.344 -26.094 1 98.81 417 VAL B N 1
ATOM 8443 C CA . VAL B 1 417 ? 10.641 -10.875 -25.359 1 98.81 417 VAL B CA 1
ATOM 8444 C C . VAL B 1 417 ? 9.461 -11.039 -26.312 1 98.81 417 VAL B C 1
ATOM 8446 O O . VAL B 1 417 ? 8.961 -10.055 -26.875 1 98.81 417 VAL B O 1
ATOM 8449 N N . VAL B 1 418 ? 9.078 -12.234 -26.5 1 98.62 418 VAL B N 1
ATOM 8450 C CA . VAL B 1 418 ? 7.918 -12.492 -27.344 1 98.62 418 VAL B CA 1
ATOM 8451 C C . VAL B 1 418 ? 6.668 -12.633 -26.469 1 98.62 418 VAL B C 1
ATOM 8453 O O . VAL B 1 418 ? 6.496 -13.633 -25.781 1 98.62 418 VAL B O 1
ATOM 8456 N N . GLY B 1 419 ? 5.777 -11.672 -26.578 1 97.81 419 GLY B N 1
ATOM 8457 C CA . GLY B 1 419 ? 4.621 -11.531 -25.703 1 97.81 419 GLY B CA 1
ATOM 8458 C C . GLY B 1 419 ? 4.723 -10.344 -24.766 1 97.81 419 GLY B C 1
ATOM 8459 O O . GLY B 1 419 ? 5.555 -10.336 -23.859 1 97.81 419 GLY B O 1
ATOM 8460 N N . GLY B 1 420 ? 3.863 -9.383 -24.938 1 97.94 420 GLY B N 1
ATOM 8461 C CA . GLY B 1 420 ? 3.852 -8.18 -24.125 1 97.94 420 GLY B CA 1
ATOM 8462 C C . GLY B 1 420 ? 2.844 -8.234 -22.984 1 97.94 420 GLY B C 1
ATOM 8463 O O . GLY B 1 420 ? 2.234 -7.223 -22.641 1 97.94 420 GLY B O 1
ATOM 8464 N N . GLY B 1 421 ? 2.633 -9.461 -22.438 1 97.25 421 GLY B N 1
ATOM 8465 C CA . GLY B 1 421 ? 1.773 -9.648 -21.281 1 97.25 421 GLY B CA 1
ATOM 8466 C C . GLY B 1 421 ? 2.502 -9.469 -19.969 1 97.25 421 GLY B C 1
ATOM 8467 O O . GLY B 1 421 ? 3.598 -8.906 -19.922 1 97.25 421 GLY B O 1
ATOM 8468 N N . VAL B 1 422 ? 1.961 -9.93 -18.875 1 96.94 422 VAL B N 1
ATOM 8469 C CA . VAL B 1 422 ? 2.428 -9.711 -17.516 1 96.94 422 VAL B CA 1
ATOM 8470 C C . VAL B 1 422 ? 3.836 -10.281 -17.344 1 96.94 422 VAL B C 1
ATOM 8472 O O . VAL B 1 422 ? 4.758 -9.57 -16.938 1 96.94 422 VAL B O 1
ATOM 8475 N N . ILE B 1 423 ? 4.035 -11.523 -17.719 1 97.56 423 ILE B N 1
ATOM 8476 C CA . ILE B 1 423 ? 5.297 -12.219 -17.484 1 97.56 423 ILE B CA 1
ATOM 8477 C C . ILE B 1 423 ? 6.406 -11.562 -18.297 1 97.56 423 ILE B C 1
ATOM 8479 O O . ILE B 1 423 ? 7.492 -11.297 -17.781 1 97.56 423 ILE B O 1
ATOM 8483 N N . GLY B 1 424 ? 6.129 -11.273 -19.562 1 98.38 424 GLY B N 1
ATOM 8484 C CA . GLY B 1 424 ? 7.117 -10.664 -20.438 1 98.38 424 GLY B CA 1
ATOM 8485 C C . GLY B 1 424 ? 7.57 -9.297 -19.953 1 98.38 424 GLY B C 1
ATOM 8486 O O . GLY B 1 424 ? 8.766 -8.992 -19.969 1 98.38 424 GLY B O 1
ATOM 8487 N N . LEU B 1 425 ? 6.668 -8.516 -19.5 1 98.75 425 LEU B N 1
ATOM 8488 C CA . LEU B 1 425 ? 6.992 -7.16 -19.078 1 98.75 425 LEU B CA 1
ATOM 8489 C C . LEU B 1 425 ? 7.754 -7.18 -17.75 1 98.75 425 LEU B C 1
ATOM 8491 O O . LEU B 1 425 ? 8.688 -6.402 -17.562 1 98.75 425 LEU B O 1
ATOM 8495 N N . GLU B 1 426 ? 7.344 -8.023 -16.859 1 98.56 426 GLU B N 1
ATOM 8496 C CA . GLU B 1 426 ? 8.023 -8.109 -15.562 1 98.56 426 GLU B CA 1
ATOM 8497 C C . GLU B 1 426 ? 9.453 -8.617 -15.727 1 98.56 426 GLU B C 1
ATOM 8499 O O . GLU B 1 426 ? 10.398 -7.957 -15.289 1 98.56 426 GLU B O 1
ATOM 8504 N N . LEU B 1 427 ? 9.594 -9.734 -16.406 1 98.75 427 LEU B N 1
ATOM 8505 C CA . LEU B 1 427 ? 10.922 -10.305 -16.562 1 98.75 427 LEU B CA 1
ATOM 8506 C C . LEU B 1 427 ? 11.766 -9.477 -17.516 1 98.75 427 LEU B C 1
ATOM 8508 O O . LEU B 1 427 ? 12.984 -9.367 -17.359 1 98.75 427 LEU B O 1
ATOM 8512 N N . GLY B 1 428 ? 11.078 -8.891 -18.547 1 98.81 428 GLY B N 1
ATOM 8513 C CA . GLY B 1 428 ? 11.789 -7.926 -19.375 1 98.81 428 GLY B CA 1
ATOM 8514 C C . GLY B 1 428 ? 12.359 -6.766 -18.578 1 98.81 428 GLY B C 1
ATOM 8515 O O . GLY B 1 428 ? 13.477 -6.32 -18.828 1 98.81 428 GLY B O 1
ATOM 8516 N N . SER B 1 429 ? 11.633 -6.277 -17.625 1 98.81 429 SER B N 1
ATOM 8517 C CA . SER B 1 429 ? 12.078 -5.172 -16.781 1 98.81 429 SER B CA 1
ATOM 8518 C C . SER B 1 429 ? 13.273 -5.574 -15.93 1 98.81 429 SER B C 1
ATOM 8520 O O . SER B 1 429 ? 14.203 -4.785 -15.742 1 98.81 429 SER B O 1
ATOM 8522 N N . VAL B 1 430 ? 13.258 -6.801 -15.375 1 98.81 430 VAL B N 1
ATOM 8523 C CA . VAL B 1 430 ? 14.352 -7.297 -14.555 1 98.81 430 VAL B CA 1
ATOM 8524 C C . VAL B 1 430 ? 15.656 -7.242 -15.352 1 98.81 430 VAL B C 1
ATOM 8526 O O . VAL B 1 430 ? 16.625 -6.617 -14.914 1 98.81 430 VAL B O 1
ATOM 8529 N N . TRP B 1 431 ? 15.625 -7.84 -16.469 1 98.88 431 TRP B N 1
ATOM 8530 C CA . TRP B 1 431 ? 16.875 -8.008 -17.219 1 98.88 431 TRP B CA 1
ATOM 8531 C C . TRP B 1 431 ? 17.297 -6.691 -17.859 1 98.88 431 TRP B C 1
ATOM 8533 O O . TRP B 1 431 ? 18.484 -6.418 -18 1 98.88 431 TRP B O 1
ATOM 8543 N N . ARG B 1 432 ? 16.359 -5.828 -18.219 1 98.75 432 ARG B N 1
ATOM 8544 C CA . ARG B 1 432 ? 16.703 -4.492 -18.703 1 98.75 432 ARG B CA 1
ATOM 8545 C C . ARG B 1 432 ? 17.484 -3.715 -17.641 1 98.75 432 ARG B C 1
ATOM 8547 O O . ARG B 1 432 ? 18.516 -3.121 -17.938 1 98.75 432 ARG B O 1
ATOM 8554 N N . ARG B 1 433 ? 16.969 -3.752 -16.453 1 98.56 433 ARG B N 1
ATOM 8555 C CA . ARG B 1 433 ? 17.609 -3.029 -15.359 1 98.56 433 ARG B CA 1
ATOM 8556 C C . ARG B 1 433 ? 19.031 -3.555 -15.109 1 98.56 433 ARG B C 1
ATOM 8558 O O . ARG B 1 433 ? 19.922 -2.793 -14.727 1 98.56 433 ARG B O 1
ATOM 8565 N N . LEU B 1 434 ? 19.203 -4.824 -15.375 1 98.56 434 LEU B N 1
ATOM 8566 C CA . LEU B 1 434 ? 20.5 -5.445 -15.125 1 98.56 434 LEU B CA 1
ATOM 8567 C C . LEU B 1 434 ? 21.422 -5.254 -16.312 1 98.56 434 LEU B C 1
ATOM 8569 O O . LEU B 1 434 ? 22.594 -5.664 -16.281 1 98.56 434 LEU B O 1
ATOM 8573 N N . GLY B 1 435 ? 20.859 -4.723 -17.5 1 98.31 435 GLY B N 1
ATOM 8574 C CA . GLY B 1 435 ? 21.797 -4.285 -18.531 1 98.31 435 GLY B CA 1
ATOM 8575 C C . GLY B 1 435 ? 21.406 -4.758 -19.922 1 98.31 435 GLY B C 1
ATOM 8576 O O . GLY B 1 435 ? 22 -4.324 -20.906 1 98.31 435 GLY B O 1
ATOM 8577 N N . ALA B 1 436 ? 20.469 -5.609 -20.016 1 98.81 436 ALA B N 1
ATOM 8578 C CA . ALA B 1 436 ? 20.078 -6.137 -21.312 1 98.81 436 ALA B CA 1
ATOM 8579 C C . ALA B 1 436 ? 19.359 -5.07 -22.141 1 98.81 436 ALA B C 1
ATOM 8581 O O . ALA B 1 436 ? 18.578 -4.285 -21.609 1 98.81 436 ALA B O 1
ATOM 8582 N N . LYS B 1 437 ? 19.641 -5.055 -23.438 1 98.81 437 LYS B N 1
ATOM 8583 C CA . LYS B 1 437 ? 18.781 -4.34 -24.375 1 98.81 437 LYS B CA 1
ATOM 8584 C C . LYS B 1 437 ? 17.531 -5.16 -24.703 1 98.81 437 LYS B C 1
ATOM 8586 O O . LYS B 1 437 ? 17.625 -6.164 -25.422 1 98.81 437 LYS B O 1
ATOM 8591 N N . VAL B 1 438 ? 16.375 -4.695 -24.281 1 98.88 438 VAL B N 1
ATOM 8592 C CA . VAL B 1 438 ? 15.18 -5.52 -24.344 1 98.88 438 VAL B CA 1
ATOM 8593 C C . VAL B 1 438 ? 14.258 -4.988 -25.453 1 98.88 438 VAL B C 1
ATOM 8595 O O . VAL B 1 438 ? 13.953 -3.795 -25.484 1 98.88 438 VAL B O 1
ATOM 8598 N N . GLU B 1 439 ? 13.82 -5.832 -26.281 1 98.75 439 GLU B N 1
ATOM 8599 C CA . GLU B 1 439 ? 12.805 -5.551 -27.297 1 98.75 439 GLU B CA 1
ATOM 8600 C C . GLU B 1 439 ? 11.633 -6.52 -27.172 1 98.75 439 GLU B C 1
ATOM 8602 O O . GLU B 1 439 ? 11.812 -7.734 -27.25 1 98.75 439 GLU B O 1
ATOM 8607 N N . VAL B 1 440 ? 10.438 -5.934 -27.016 1 98.81 440 VAL B N 1
ATOM 8608 C CA . VAL B 1 440 ? 9.227 -6.738 -26.859 1 98.81 440 VAL B CA 1
ATOM 8609 C C . VAL B 1 440 ? 8.5 -6.836 -28.203 1 98.81 440 VAL B C 1
ATOM 8611 O O . VAL B 1 440 ? 8.195 -5.816 -28.828 1 98.81 440 VAL B O 1
ATOM 8614 N N . VAL B 1 441 ? 8.266 -8.039 -28.609 1 98.44 441 VAL B N 1
ATOM 8615 C CA . VAL B 1 441 ? 7.465 -8.312 -29.797 1 98.44 441 VAL B CA 1
ATOM 8616 C C . VAL B 1 441 ? 6.074 -8.789 -29.391 1 98.44 441 VAL B C 1
ATOM 8618 O O . VAL B 1 441 ? 5.938 -9.812 -28.703 1 98.44 441 VAL B O 1
ATOM 8621 N N . GLU B 1 442 ? 5.062 -8.055 -29.766 1 97.75 442 GLU B N 1
ATOM 8622 C CA . GLU B 1 442 ? 3.686 -8.336 -29.375 1 97.75 442 GLU B CA 1
ATOM 8623 C C . GLU B 1 442 ? 2.762 -8.383 -30.578 1 97.75 442 GLU B C 1
ATOM 8625 O O . GLU B 1 442 ? 2.816 -7.512 -31.453 1 97.75 442 GLU B O 1
ATOM 8630 N N . PHE B 1 443 ? 1.986 -9.461 -30.609 1 95.88 443 PHE B N 1
ATOM 8631 C CA . PHE B 1 443 ? 1.051 -9.68 -31.703 1 95.88 443 PHE B CA 1
ATOM 8632 C C . PHE B 1 443 ? -0.025 -8.602 -31.719 1 95.88 443 PHE B C 1
ATOM 8634 O O . PHE B 1 443 ? -0.438 -8.156 -32.781 1 95.88 443 PHE B O 1
ATOM 8641 N N . LEU B 1 444 ? -0.463 -8.156 -30.562 1 95.31 444 LEU B N 1
ATOM 8642 C CA . LEU B 1 444 ? -1.538 -7.176 -30.438 1 95.31 444 LEU B CA 1
ATOM 8643 C C . LEU B 1 444 ? -1.002 -5.758 -30.609 1 95.31 444 LEU B C 1
ATOM 8645 O O . LEU B 1 444 ? 0.21 -5.555 -30.703 1 95.31 444 LEU B O 1
ATOM 8649 N N . ASP B 1 445 ? -1.922 -4.766 -30.562 1 95.88 445 ASP B N 1
ATOM 8650 C CA . ASP B 1 445 ? -1.555 -3.369 -30.781 1 95.88 445 ASP B CA 1
ATOM 8651 C C . ASP B 1 445 ? -1.268 -2.668 -29.453 1 95.88 445 ASP B C 1
ATOM 8653 O O . ASP B 1 445 ? -1.091 -1.449 -29.406 1 95.88 445 ASP B O 1
ATOM 8657 N N . HIS B 1 446 ? -1.343 -3.389 -28.391 1 96.06 446 HIS B N 1
ATOM 8658 C CA . HIS B 1 446 ? -1.086 -2.855 -27.062 1 96.06 446 HIS B CA 1
ATOM 8659 C C . HIS B 1 446 ? -0.421 -3.898 -26.156 1 96.06 446 HIS B C 1
ATOM 8661 O O . HIS B 1 446 ? -0.429 -5.09 -26.484 1 96.06 446 HIS B O 1
ATOM 8667 N N . ILE B 1 447 ? 0.187 -3.463 -25.109 1 97.56 447 ILE B N 1
ATOM 8668 C CA . ILE B 1 447 ? 0.798 -4.379 -24.156 1 97.56 447 ILE B CA 1
ATOM 8669 C C . ILE B 1 447 ? -0.109 -4.535 -22.938 1 97.56 447 ILE B C 1
ATOM 8671 O O . ILE B 1 447 ? -1.08 -3.789 -22.781 1 97.56 447 ILE B O 1
ATOM 8675 N N . ALA B 1 448 ? 0.185 -5.512 -22.047 1 95.19 448 ALA B N 1
ATOM 8676 C CA . ALA B 1 448 ? -0.429 -5.738 -20.75 1 95.19 448 ALA B CA 1
ATOM 8677 C C . ALA B 1 448 ? -1.917 -6.051 -20.891 1 95.19 448 ALA B C 1
ATOM 8679 O O . ALA B 1 448 ? -2.73 -5.598 -20.078 1 95.19 448 ALA B O 1
ATOM 8680 N N . GLY B 1 449 ? -2.283 -6.758 -22.062 1 83.88 449 GLY B N 1
ATOM 8681 C CA . GLY B 1 449 ? -3.67 -7.195 -22.125 1 83.88 449 GLY B CA 1
ATOM 8682 C C . GLY B 1 449 ? -4.043 -8.172 -21.031 1 83.88 449 GLY B C 1
ATOM 8683 O O . GLY B 1 449 ? -3.189 -8.906 -20.531 1 83.88 449 GLY B O 1
ATOM 8684 N N . PRO B 1 450 ? -5.258 -7.941 -20.516 1 86.75 450 PRO B N 1
ATOM 8685 C CA . PRO B 1 450 ? -6.551 -7.32 -20.812 1 86.75 450 PRO B CA 1
ATOM 8686 C C . PRO B 1 450 ? -6.824 -6.09 -19.953 1 86.75 450 PRO B C 1
ATOM 8688 O O . PRO B 1 450 ? -7.957 -5.605 -19.906 1 86.75 450 PRO B O 1
ATOM 8691 N N . ASN B 1 451 ? -5.855 -5.422 -19.406 1 95.88 451 ASN B N 1
ATOM 8692 C CA . ASN B 1 451 ? -6.066 -4.266 -18.547 1 95.88 451 ASN B CA 1
ATOM 8693 C C . ASN B 1 451 ? -6.645 -3.086 -19.312 1 95.88 451 ASN B C 1
ATOM 8695 O O . ASN B 1 451 ? -6.723 -3.119 -20.547 1 95.88 451 ASN B O 1
ATOM 8699 N N . ASP B 1 452 ? -7.133 -2.061 -18.609 1 98 452 ASP B N 1
ATOM 8700 C CA . ASP B 1 452 ? -7.707 -0.845 -19.172 1 98 452 ASP B CA 1
ATOM 8701 C C . ASP B 1 452 ? -6.703 -0.132 -20.078 1 98 452 ASP B C 1
ATOM 8703 O O . ASP B 1 452 ? -5.523 -0.026 -19.734 1 98 452 ASP B O 1
ATOM 8707 N N . ALA B 1 453 ? -7.199 0.398 -21.156 1 97.44 453 ALA B N 1
ATOM 8708 C CA . ALA B 1 453 ? -6.352 0.945 -22.203 1 97.44 453 ALA B CA 1
ATOM 8709 C C . ALA B 1 453 ? -5.531 2.125 -21.688 1 97.44 453 ALA B C 1
ATOM 8711 O O . ALA B 1 453 ? -4.367 2.287 -22.062 1 97.44 453 ALA B O 1
ATOM 8712 N N . GLU B 1 454 ? -6.062 2.945 -20.922 1 97.5 454 GLU B N 1
ATOM 8713 C CA . GLU B 1 454 ? -5.367 4.137 -20.438 1 97.5 454 GLU B CA 1
ATOM 8714 C C . GLU B 1 454 ? -4.184 3.768 -19.547 1 97.5 454 GLU B C 1
ATOM 8716 O O . GLU B 1 454 ? -3.111 4.363 -19.656 1 97.5 454 GLU B O 1
ATOM 8721 N N . VAL B 1 455 ? -4.375 2.791 -18.688 1 98.06 455 VAL B N 1
ATOM 8722 C CA . VAL B 1 455 ? -3.281 2.393 -17.797 1 98.06 455 VAL B CA 1
ATOM 8723 C C . VAL B 1 455 ? -2.219 1.642 -18.594 1 98.06 455 VAL B C 1
ATOM 8725 O O . VAL B 1 455 ? -1.025 1.741 -18.312 1 98.06 455 VAL B O 1
ATOM 8728 N N . CYS B 1 456 ? -2.648 0.882 -19.609 1 98.06 456 CYS B N 1
ATOM 8729 C CA . CYS B 1 456 ? -1.702 0.186 -20.484 1 98.06 456 CYS B CA 1
ATOM 8730 C C . CYS B 1 456 ? -0.825 1.177 -21.234 1 98.06 456 CYS B C 1
ATOM 8732 O O . CYS B 1 456 ? 0.393 1.004 -21.312 1 98.06 456 CYS B O 1
ATOM 8734 N N . THR B 1 457 ? -1.443 2.182 -21.75 1 98.06 457 THR B N 1
ATOM 8735 C CA . THR B 1 457 ? -0.725 3.211 -22.484 1 98.06 457 THR B CA 1
ATOM 8736 C C . THR B 1 457 ? 0.261 3.943 -21.578 1 98.06 457 THR B C 1
ATOM 8738 O O . THR B 1 457 ? 1.392 4.223 -21.984 1 98.06 457 THR B O 1
ATOM 8741 N N . THR B 1 458 ? -0.201 4.242 -20.406 1 98.31 458 THR B N 1
ATOM 8742 C CA . THR B 1 458 ? 0.654 4.914 -19.438 1 98.31 458 THR B CA 1
ATOM 8743 C C . THR B 1 458 ? 1.867 4.055 -19.094 1 98.31 458 THR B C 1
ATOM 8745 O O . THR B 1 458 ? 2.996 4.551 -19.062 1 98.31 458 THR B O 1
ATOM 8748 N N . LEU B 1 459 ? 1.649 2.787 -18.906 1 98.56 459 LEU B N 1
ATOM 8749 C CA . LEU B 1 459 ? 2.75 1.879 -18.609 1 98.56 459 LEU B CA 1
ATOM 8750 C C . LEU B 1 459 ? 3.732 1.806 -19.766 1 98.56 459 LEU B C 1
ATOM 8752 O O . LEU B 1 459 ? 4.949 1.843 -19.562 1 98.56 459 LEU B O 1
ATOM 8756 N N . GLN B 1 460 ? 3.188 1.676 -20.984 1 98.5 460 GLN B N 1
ATOM 8757 C CA . GLN B 1 460 ? 4.047 1.585 -22.156 1 98.5 460 GLN B CA 1
ATOM 8758 C C . GLN B 1 460 ? 4.949 2.811 -22.281 1 98.5 460 GLN B C 1
ATOM 8760 O O . GLN B 1 460 ? 6.141 2.688 -22.578 1 98.5 460 GLN B O 1
ATOM 8765 N N . ARG B 1 461 ? 4.379 3.955 -22.047 1 98.38 461 ARG B N 1
ATOM 8766 C CA . ARG B 1 461 ? 5.148 5.191 -22.109 1 98.38 461 ARG B CA 1
ATOM 8767 C C . ARG B 1 461 ? 6.273 5.18 -21.078 1 98.38 461 ARG B C 1
ATOM 8769 O O . ARG B 1 461 ? 7.41 5.543 -21.375 1 98.38 461 ARG B O 1
ATOM 8776 N N . CYS B 1 462 ? 5.949 4.738 -19.891 1 98.44 462 CYS B N 1
ATOM 8777 C CA . CYS B 1 462 ? 6.934 4.699 -18.828 1 98.44 462 CYS B CA 1
ATOM 8778 C C . CYS B 1 462 ? 8.055 3.719 -19.141 1 98.44 462 CYS B C 1
ATOM 8780 O O . CYS B 1 462 ? 9.234 4.047 -19 1 98.44 462 CYS B O 1
ATOM 8782 N N . LEU B 1 463 ? 7.719 2.555 -19.625 1 98.69 463 LEU B N 1
ATOM 8783 C CA . LEU B 1 463 ? 8.711 1.53 -19.922 1 98.69 463 LEU B CA 1
ATOM 8784 C C . LEU B 1 463 ? 9.57 1.933 -21.109 1 98.69 463 LEU B C 1
ATOM 8786 O O . LEU B 1 463 ? 10.766 1.636 -21.156 1 98.69 463 LEU B O 1
ATOM 8790 N N . THR B 1 464 ? 8.945 2.605 -22.094 1 98.75 464 THR B N 1
ATOM 8791 C CA . THR B 1 464 ? 9.703 3.129 -23.234 1 98.75 464 THR B CA 1
ATOM 8792 C C . THR B 1 464 ? 10.727 4.16 -22.766 1 98.75 464 THR B C 1
ATOM 8794 O O . THR B 1 464 ? 11.883 4.121 -23.188 1 98.75 464 THR B O 1
ATOM 8797 N N . LYS B 1 465 ? 10.289 5.008 -21.922 1 97.94 465 LYS B N 1
ATOM 8798 C CA . LYS B 1 465 ? 11.18 6.023 -21.359 1 97.94 465 LYS B CA 1
ATOM 8799 C C . LYS B 1 465 ? 12.344 5.387 -20.609 1 97.94 465 LYS B C 1
ATOM 8801 O O . LYS B 1 465 ? 13.453 5.926 -20.609 1 97.94 465 LYS B O 1
ATOM 8806 N N . GLN B 1 466 ? 12.102 4.227 -20.078 1 97.56 466 GLN B N 1
ATOM 8807 C CA . GLN B 1 466 ? 13.125 3.52 -19.312 1 97.56 466 GLN B CA 1
ATOM 8808 C C . GLN B 1 466 ? 14.086 2.766 -20.219 1 97.56 466 GLN B C 1
ATOM 8810 O O . GLN B 1 466 ? 15.109 2.258 -19.766 1 97.56 466 GLN B O 1
ATOM 8815 N N . GLY B 1 467 ? 13.648 2.586 -21.484 1 98 467 GLY B N 1
ATOM 8816 C CA . GLY B 1 467 ? 14.602 2.014 -22.422 1 98 467 GLY B CA 1
ATOM 8817 C C . GLY B 1 467 ? 14.086 0.754 -23.094 1 98 467 GLY B C 1
ATOM 8818 O O . GLY B 1 467 ? 14.773 0.177 -23.953 1 98 467 GLY B O 1
ATOM 8819 N N . MET B 1 468 ? 12.953 0.308 -22.781 1 98.62 468 MET B N 1
ATOM 8820 C CA . MET B 1 468 ? 12.383 -0.871 -23.422 1 98.62 468 MET B CA 1
ATOM 8821 C C . MET B 1 468 ? 11.812 -0.519 -24.797 1 98.62 468 MET B C 1
ATOM 8823 O O . MET B 1 468 ? 11.172 0.519 -24.953 1 98.62 468 MET B O 1
ATOM 8827 N N . LYS B 1 469 ? 12.062 -1.359 -25.734 1 98.69 469 LYS B N 1
ATOM 8828 C CA . LYS B 1 469 ? 11.523 -1.166 -27.078 1 98.69 469 LYS B CA 1
ATOM 8829 C C . LYS B 1 469 ? 10.328 -2.086 -27.328 1 98.69 469 LYS B C 1
ATOM 8831 O O . LYS B 1 469 ? 10.305 -3.219 -26.844 1 98.69 469 LYS B O 1
ATOM 8836 N N . PHE B 1 470 ? 9.414 -1.544 -28.188 1 98.56 470 PHE B N 1
ATOM 8837 C CA . PHE B 1 470 ? 8.203 -2.32 -28.453 1 98.56 470 PHE B CA 1
ATOM 8838 C C . PHE B 1 470 ? 7.938 -2.428 -29.938 1 98.56 470 PHE B C 1
ATOM 8840 O O . PHE B 1 470 ? 8 -1.431 -30.672 1 98.56 470 PHE B O 1
ATOM 8847 N N . ARG B 1 471 ? 7.734 -3.645 -30.359 1 97.38 471 ARG B N 1
ATOM 8848 C CA . ARG B 1 471 ? 7.207 -3.949 -31.688 1 97.38 471 ARG B CA 1
ATOM 8849 C C . ARG B 1 471 ? 5.805 -4.539 -31.594 1 97.38 471 ARG B C 1
ATOM 8851 O O . ARG B 1 471 ? 5.645 -5.758 -31.516 1 97.38 471 ARG B O 1
ATOM 8858 N N . LEU B 1 472 ? 4.863 -3.705 -31.797 1 97.5 472 LEU B N 1
ATOM 8859 C CA . LEU B 1 472 ? 3.469 -4.125 -31.703 1 97.5 472 LEU B CA 1
ATOM 8860 C C . LEU B 1 472 ? 2.941 -4.57 -33.062 1 97.5 472 LEU B C 1
ATOM 8862 O O . LEU B 1 472 ? 3.617 -4.402 -34.094 1 97.5 472 LEU B O 1
ATOM 8866 N N . ASN B 1 473 ? 1.777 -5.215 -33.062 1 97.25 473 ASN B N 1
ATOM 8867 C CA . ASN B 1 473 ? 1.184 -5.711 -34.312 1 97.25 473 ASN B CA 1
ATOM 8868 C C . ASN B 1 473 ? 2.18 -6.543 -35.094 1 97.25 473 ASN B C 1
ATOM 8870 O O . ASN B 1 473 ? 2.314 -6.352 -36.312 1 97.25 473 ASN B O 1
ATOM 8874 N N . THR B 1 474 ? 2.895 -7.355 -34.406 1 97.62 474 THR B N 1
ATOM 8875 C CA . THR B 1 474 ? 3.984 -8.094 -35.031 1 97.62 474 THR B CA 1
ATOM 8876 C C . THR B 1 474 ? 3.908 -9.578 -34.688 1 97.62 474 THR B C 1
ATOM 8878 O O . THR B 1 474 ? 3.805 -9.938 -33.531 1 97.62 474 THR B O 1
ATOM 8881 N N . LYS B 1 475 ? 3.986 -10.375 -35.688 1 96.75 475 LYS B N 1
ATOM 8882 C CA . LYS B 1 475 ? 3.906 -11.828 -35.531 1 96.75 475 LYS B CA 1
ATOM 8883 C C . LYS B 1 475 ? 5.277 -12.477 -35.719 1 96.75 475 LYS B C 1
ATOM 8885 O O . LYS B 1 475 ? 6.055 -12.078 -36.594 1 96.75 475 LYS B O 1
ATOM 8890 N N . VAL B 1 476 ? 5.598 -13.422 -34.875 1 97.88 476 VAL B N 1
ATOM 8891 C CA . VAL B 1 476 ? 6.805 -14.219 -35.031 1 97.88 476 VAL B CA 1
ATOM 8892 C C . VAL B 1 476 ? 6.516 -15.414 -35.938 1 97.88 476 VAL B C 1
ATOM 8894 O O . VAL B 1 476 ? 5.586 -16.188 -35.688 1 97.88 476 VAL B O 1
ATOM 8897 N N . THR B 1 477 ? 7.383 -15.625 -36.906 1 96.75 477 THR B N 1
ATOM 8898 C CA . THR B 1 477 ? 7.082 -16.656 -37.906 1 96.75 477 THR B CA 1
ATOM 8899 C C . THR B 1 477 ? 8.141 -17.75 -37.875 1 96.75 477 THR B C 1
ATOM 8901 O O . THR B 1 477 ? 7.941 -18.828 -38.438 1 96.75 477 THR B O 1
ATOM 8904 N N . GLY B 1 478 ? 9.195 -17.484 -37.219 1 96.88 478 GLY B N 1
ATOM 8905 C CA . GLY B 1 478 ? 10.242 -18.5 -37.188 1 96.88 478 GLY B CA 1
ATOM 8906 C C . GLY B 1 478 ? 11.469 -18.047 -36.406 1 96.88 478 GLY B C 1
ATOM 8907 O O . GLY B 1 478 ? 11.562 -16.891 -36 1 96.88 478 GLY B O 1
ATOM 8908 N N . SER B 1 479 ? 12.375 -19.078 -36.188 1 97.81 479 SER B N 1
ATOM 8909 C CA . SER B 1 479 ? 13.625 -18.766 -35.5 1 97.81 479 SER B CA 1
ATOM 8910 C C . SER B 1 479 ? 14.742 -19.703 -35.938 1 97.81 479 SER B C 1
ATOM 8912 O O . SER B 1 479 ? 14.484 -20.781 -36.469 1 97.81 479 SER B O 1
ATOM 8914 N N . GLU B 1 480 ? 15.969 -19.219 -35.781 1 97.56 480 GLU B N 1
ATOM 8915 C CA . GLU B 1 480 ? 17.188 -19.984 -36.031 1 97.56 480 GLU B CA 1
ATOM 8916 C C . GLU B 1 480 ? 18.203 -19.766 -34.906 1 97.56 480 GLU B C 1
ATOM 8918 O O . GLU B 1 480 ? 18.641 -18.641 -34.688 1 97.56 480 GLU B O 1
ATOM 8923 N N . VAL B 1 481 ? 18.516 -20.891 -34.25 1 97.38 481 VAL B N 1
ATOM 8924 C CA . VAL B 1 481 ? 19.547 -20.812 -33.219 1 97.38 481 VAL B CA 1
ATOM 8925 C C . VAL B 1 481 ? 20.922 -20.844 -33.844 1 97.38 481 VAL B C 1
ATOM 8927 O O . VAL B 1 481 ? 21.219 -21.734 -34.656 1 97.38 481 VAL B O 1
ATOM 8930 N N . THR B 1 482 ? 21.688 -19.875 -33.531 1 95.12 482 THR B N 1
ATOM 8931 C CA . THR B 1 482 ? 23.047 -19.797 -34.031 1 95.12 482 THR B CA 1
ATOM 8932 C C . THR B 1 482 ? 24.062 -19.938 -32.906 1 95.12 482 THR B C 1
ATOM 8934 O O . THR B 1 482 ? 23.672 -20.109 -31.75 1 95.12 482 THR B O 1
ATOM 8937 N N . GLU B 1 483 ? 25.328 -19.859 -33.188 1 91.06 483 GLU B N 1
ATOM 8938 C CA . GLU B 1 483 ? 26.375 -19.938 -32.188 1 91.06 483 GLU B CA 1
ATOM 8939 C C . GLU B 1 483 ? 26.375 -18.703 -31.281 1 91.06 483 GLU B C 1
ATOM 8941 O O . GLU B 1 483 ? 26.703 -18.797 -30.109 1 91.06 483 GLU B O 1
ATOM 8946 N N . SER B 1 484 ? 25.938 -17.672 -31.891 1 91.56 484 SER B N 1
ATOM 8947 C CA . SER B 1 484 ? 26.031 -16.406 -31.172 1 91.56 484 SER B CA 1
ATOM 8948 C C . SER B 1 484 ? 24.688 -16.016 -30.562 1 91.56 484 SER B C 1
ATOM 8950 O O . SER B 1 484 ? 24.625 -15.094 -29.734 1 91.56 484 SER B O 1
ATOM 8952 N N . GLY B 1 485 ? 23.719 -16.656 -30.984 1 96.88 485 GLY B N 1
ATOM 8953 C CA . GLY B 1 485 ? 22.406 -16.281 -30.469 1 96.88 485 GLY B CA 1
ATOM 8954 C C . GLY B 1 485 ? 21.25 -16.859 -31.266 1 96.88 485 GLY B C 1
ATOM 8955 O O . GLY B 1 485 ? 21.281 -18.031 -31.641 1 96.88 485 GLY B O 1
ATOM 8956 N N . VAL B 1 486 ? 20.172 -16.016 -31.359 1 98.44 486 VAL B N 1
ATOM 8957 C CA . VAL B 1 486 ? 18.953 -16.469 -32.031 1 98.44 486 VAL B CA 1
ATOM 8958 C C . VAL B 1 486 ? 18.531 -15.43 -33.062 1 98.44 486 VAL B C 1
ATOM 8960 O O . VAL B 1 486 ? 18.516 -14.227 -32.781 1 98.44 486 VAL B O 1
ATOM 8963 N N . LYS B 1 487 ? 18.297 -15.875 -34.25 1 98.38 487 LYS B N 1
ATOM 8964 C CA . LYS B 1 487 ? 17.625 -15.07 -35.25 1 98.38 487 LYS B CA 1
ATOM 8965 C C . LYS B 1 487 ? 16.125 -15.328 -35.25 1 98.38 487 LYS B C 1
ATOM 8967 O O . LYS B 1 487 ? 15.68 -16.469 -35.375 1 98.38 487 LYS B O 1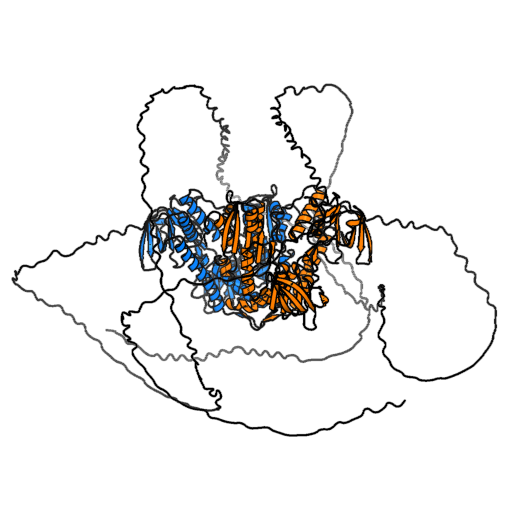
ATOM 8972 N N . VAL B 1 488 ? 15.352 -14.273 -35.094 1 98.38 488 VAL B N 1
ATOM 8973 C CA . VAL B 1 488 ? 13.898 -14.391 -35.031 1 98.38 488 VAL B CA 1
ATOM 8974 C C . VAL B 1 488 ? 13.273 -13.727 -36.25 1 98.38 488 VAL B C 1
ATOM 8976 O O . VAL B 1 488 ? 13.5 -12.539 -36.5 1 98.38 488 VAL B O 1
ATOM 8979 N N . GLN B 1 489 ? 12.531 -14.453 -36.969 1 98.19 489 GLN B N 1
ATOM 8980 C CA . GLN B 1 489 ? 11.805 -13.914 -38.094 1 98.19 489 GLN B CA 1
ATOM 8981 C C . GLN B 1 489 ? 10.445 -13.359 -37.656 1 98.19 489 GLN B C 1
ATOM 8983 O O . GLN B 1 489 ? 9.664 -14.062 -37 1 98.19 489 GLN B O 1
ATOM 8988 N N . VAL B 1 490 ? 10.219 -12.055 -38.031 1 98.06 490 VAL B N 1
ATOM 8989 C CA . VAL B 1 490 ? 8.961 -11.422 -37.656 1 98.06 490 VAL B CA 1
ATOM 8990 C C . VAL B 1 490 ? 8.281 -10.828 -38.875 1 98.06 490 VAL B C 1
ATOM 8992 O O . VAL B 1 490 ? 8.938 -10.578 -39.906 1 98.06 490 VAL B O 1
ATOM 8995 N N . GLU B 1 491 ? 7 -10.719 -38.719 1 97.38 491 GLU B N 1
ATOM 8996 C CA . GLU B 1 491 ? 6.172 -10.109 -39.75 1 97.38 491 GLU B CA 1
ATOM 8997 C C . GLU B 1 491 ? 5.184 -9.117 -39.156 1 97.38 491 GLU B C 1
ATOM 8999 O O . GLU B 1 491 ? 4.457 -9.438 -38.219 1 97.38 491 GLU B O 1
ATOM 9004 N N . ASN B 1 492 ? 5.133 -7.879 -39.688 1 95.19 492 ASN B N 1
ATOM 9005 C CA . ASN B 1 492 ? 4.184 -6.898 -39.188 1 95.19 492 ASN B CA 1
ATOM 9006 C C . ASN B 1 492 ? 2.832 -7.008 -39.875 1 95.19 492 ASN B C 1
ATOM 9008 O O . ASN B 1 492 ? 2.656 -7.84 -40.781 1 95.19 492 ASN B O 1
ATOM 9012 N N . LYS B 1 493 ? 1.893 -6.27 -39.375 1 92.06 493 LYS B N 1
ATOM 9013 C CA . LYS B 1 493 ? 0.532 -6.324 -39.906 1 92.06 493 LYS B CA 1
ATOM 9014 C C . LYS B 1 493 ? 0.511 -6.02 -41.375 1 92.06 493 LYS B C 1
ATOM 9016 O O . LYS B 1 493 ? -0.346 -6.523 -42.125 1 92.06 493 LYS B O 1
ATOM 9021 N N . GLY B 1 494 ? 1.441 -5.258 -41.938 1 91.62 494 GLY B N 1
ATOM 9022 C CA . GLY B 1 494 ? 1.516 -4.922 -43.344 1 91.62 494 GLY B CA 1
ATOM 9023 C C . GLY B 1 494 ? 2.207 -5.984 -44.188 1 91.62 494 GLY B C 1
ATOM 9024 O O . GLY B 1 494 ? 2.291 -5.863 -45.406 1 91.62 494 GLY B O 1
ATOM 9025 N N . GLY B 1 495 ? 2.717 -7.004 -43.562 1 91.69 495 GLY B N 1
ATOM 9026 C CA . GLY B 1 495 ? 3.342 -8.109 -44.25 1 91.69 495 GLY B CA 1
ATOM 9027 C C . GLY B 1 495 ? 4.844 -7.957 -44.406 1 91.69 495 GLY B C 1
ATOM 9028 O O . GLY B 1 495 ? 5.508 -8.82 -44.969 1 91.69 495 GLY B O 1
ATOM 9029 N N . LYS B 1 496 ? 5.305 -6.883 -43.906 1 94.25 496 LYS B N 1
ATOM 9030 C CA . LYS B 1 496 ? 6.75 -6.68 -43.969 1 94.25 496 LYS B CA 1
ATOM 9031 C C . LYS B 1 496 ? 7.492 -7.641 -43.062 1 94.25 496 LYS B C 1
ATOM 9033 O O . LYS B 1 496 ? 7.145 -7.773 -41.875 1 94.25 496 LYS B O 1
ATOM 9038 N N . GLN B 1 497 ? 8.453 -8.258 -43.656 1 96.19 497 GLN B N 1
ATOM 9039 C CA . GLN B 1 497 ? 9.25 -9.227 -42.906 1 96.19 497 GLN B CA 1
ATOM 9040 C C . GLN B 1 497 ? 10.578 -8.617 -42.438 1 96.19 497 GLN B C 1
ATOM 9042 O O . GLN B 1 497 ? 11.164 -7.797 -43.156 1 96.19 497 GLN B O 1
ATOM 9047 N N . GLU B 1 498 ? 10.945 -9.008 -41.25 1 96.31 498 GLU B N 1
ATOM 9048 C CA . GLU B 1 498 ? 12.211 -8.57 -40.656 1 96.31 498 GLU B CA 1
ATOM 9049 C C . GLU B 1 498 ? 12.828 -9.672 -39.812 1 96.31 498 GLU B C 1
ATOM 9051 O O . GLU B 1 498 ? 12.117 -10.547 -39.312 1 96.31 498 GLU B O 1
ATOM 9056 N N . THR B 1 499 ? 14.156 -9.664 -39.75 1 97.69 499 THR B N 1
ATOM 9057 C CA . THR B 1 499 ? 14.859 -10.57 -38.875 1 97.69 499 THR B CA 1
ATOM 9058 C C . THR B 1 499 ? 15.477 -9.812 -37.688 1 97.69 499 THR B C 1
ATOM 9060 O O . THR B 1 499 ? 16.234 -8.859 -37.906 1 97.69 499 THR B O 1
ATOM 9063 N N . LEU B 1 500 ? 15.117 -10.227 -36.531 1 97.88 500 LEU B N 1
ATOM 9064 C CA . LEU B 1 500 ? 15.711 -9.688 -35.312 1 97.88 500 LEU B CA 1
ATOM 9065 C C . LEU B 1 500 ? 16.766 -10.641 -34.75 1 97.88 500 LEU B C 1
ATOM 9067 O O . LEU B 1 500 ? 16.672 -11.859 -34.938 1 97.88 500 LEU B O 1
ATOM 9071 N N . GLU B 1 501 ? 17.766 -10.102 -34.094 1 97.94 501 GLU B N 1
ATOM 9072 C CA . GLU B 1 501 ? 18.812 -10.922 -33.5 1 97.94 501 GLU B CA 1
ATOM 9073 C C . GLU B 1 501 ? 18.984 -10.609 -32 1 97.94 501 GLU B C 1
ATOM 9075 O O . GLU B 1 501 ? 18.906 -9.453 -31.594 1 97.94 501 GLU B O 1
ATOM 9080 N N . ALA B 1 502 ? 19.203 -11.672 -31.281 1 98.44 502 ALA B N 1
ATOM 9081 C CA . ALA B 1 502 ? 19.438 -11.523 -29.844 1 98.44 502 ALA B CA 1
ATOM 9082 C C . ALA B 1 502 ? 20.266 -12.695 -29.297 1 98.44 502 ALA B C 1
ATOM 9084 O O . ALA B 1 502 ? 20.422 -13.711 -29.984 1 98.44 502 ALA B O 1
ATOM 9085 N N . ASP B 1 503 ? 20.828 -12.539 -28.094 1 98 503 ASP B N 1
ATOM 9086 C CA . ASP B 1 503 ? 21.484 -13.633 -27.359 1 98 503 ASP B CA 1
ATOM 9087 C C . ASP B 1 503 ? 20.453 -14.648 -26.875 1 98 503 ASP B C 1
ATOM 9089 O O . ASP B 1 503 ? 20.703 -15.852 -26.891 1 98 503 ASP B O 1
ATOM 9093 N N . THR B 1 504 ? 19.391 -14.109 -26.406 1 98.62 504 THR B N 1
ATOM 9094 C CA . THR B 1 504 ? 18.344 -14.906 -25.766 1 98.62 504 THR B CA 1
ATOM 9095 C C . THR B 1 504 ? 16.953 -14.414 -26.188 1 98.62 504 THR B C 1
ATOM 9097 O O . THR B 1 504 ? 16.75 -13.211 -26.359 1 98.62 504 THR B O 1
ATOM 9100 N N . VAL B 1 505 ? 16.047 -15.336 -26.406 1 98.81 505 VAL B N 1
ATOM 9101 C CA . VAL B 1 505 ? 14.648 -15.047 -26.672 1 98.81 505 VAL B CA 1
ATOM 9102 C C . VAL B 1 505 ? 13.781 -15.625 -25.562 1 98.81 505 VAL B C 1
ATOM 9104 O O . VAL B 1 505 ? 13.875 -16.828 -25.266 1 98.81 505 VAL B O 1
ATOM 9107 N N . LEU B 1 506 ? 13.008 -14.812 -24.906 1 98.69 506 LEU B N 1
ATOM 9108 C CA . LEU B 1 506 ? 12.055 -15.227 -23.875 1 98.69 506 LEU B CA 1
ATOM 9109 C C . LEU B 1 506 ? 10.656 -15.375 -24.469 1 98.69 506 LEU B C 1
ATOM 9111 O O . LEU B 1 506 ? 10.078 -14.398 -24.953 1 98.69 506 LEU B O 1
ATOM 9115 N N . VAL B 1 507 ? 10.141 -16.547 -24.375 1 98.56 507 VAL B N 1
ATOM 9116 C CA . VAL B 1 507 ? 8.828 -16.859 -24.938 1 98.56 507 VAL B CA 1
ATOM 9117 C C . VAL B 1 507 ? 7.77 -16.766 -23.828 1 98.56 507 VAL B C 1
ATOM 9119 O O . VAL B 1 507 ? 7.746 -17.594 -22.922 1 98.56 507 VAL B O 1
ATOM 9122 N N . CYS B 1 508 ? 6.867 -15.789 -23.922 1 96.62 508 CYS B N 1
ATOM 9123 C CA . CYS B 1 508 ? 5.797 -15.547 -22.969 1 96.62 508 CYS B CA 1
ATOM 9124 C C . CYS B 1 508 ? 4.461 -15.359 -23.688 1 96.62 508 CYS B C 1
ATOM 9126 O O . CYS B 1 508 ? 3.846 -14.297 -23.594 1 96.62 508 CYS B O 1
ATOM 9128 N N . VAL B 1 509 ? 3.957 -16.406 -24.25 1 95.62 509 VAL B N 1
ATOM 9129 C CA . VAL B 1 509 ? 2.791 -16.25 -25.109 1 95.62 509 VAL B CA 1
ATOM 9130 C C . VAL B 1 509 ? 1.576 -16.906 -24.469 1 95.62 509 VAL B C 1
ATOM 9132 O O . VAL B 1 509 ? 0.62 -17.281 -25.156 1 95.62 509 VAL B O 1
ATOM 9135 N N . GLY B 1 510 ? 1.662 -17.141 -23.203 1 94.38 510 GLY B N 1
ATOM 9136 C CA . GLY B 1 510 ? 0.514 -17.672 -22.484 1 94.38 510 GLY B CA 1
ATOM 9137 C C . GLY B 1 510 ? 0.76 -19.047 -21.891 1 94.38 510 GLY B C 1
ATOM 9138 O O . GLY B 1 510 ? 1.869 -19.578 -21.984 1 94.38 510 GLY B O 1
ATOM 9139 N N . ARG B 1 511 ? -0.273 -19.578 -21.219 1 96.5 511 ARG B N 1
ATOM 9140 C CA . ARG B 1 511 ? -0.216 -20.859 -20.531 1 96.5 511 ARG B CA 1
ATOM 9141 C C . ARG B 1 511 ? -1.411 -21.734 -20.906 1 96.5 511 ARG B C 1
ATOM 9143 O O . ARG B 1 511 ? -2.428 -21.219 -21.391 1 96.5 511 ARG B O 1
ATOM 9150 N N . VAL B 1 512 ? -1.247 -23.062 -20.734 1 97.25 512 VAL B N 1
ATOM 9151 C CA . VAL B 1 512 ? -2.305 -24.031 -21.016 1 97.25 512 VAL B CA 1
ATOM 9152 C C . VAL B 1 512 ? -2.525 -24.922 -19.797 1 97.25 512 VAL B C 1
ATOM 9154 O O . VAL B 1 512 ? -1.578 -25.234 -19.078 1 97.25 512 VAL B O 1
ATOM 9157 N N . PRO B 1 513 ? -3.77 -25.344 -19.531 1 98.31 513 PRO B N 1
ATOM 9158 C CA . PRO B 1 513 ? -4.027 -26.234 -18.391 1 98.31 513 PRO B CA 1
ATOM 9159 C C . PRO B 1 513 ? -3.199 -27.516 -18.438 1 98.31 513 PRO B C 1
ATOM 9161 O O . PRO B 1 513 ? -3.002 -28.078 -19.516 1 98.31 513 PRO B O 1
ATOM 9164 N N . ASN B 1 514 ? -2.717 -27.953 -17.25 1 98 514 ASN B N 1
ATOM 9165 C CA . ASN B 1 514 ? -1.928 -29.172 -17.125 1 98 514 ASN B CA 1
ATOM 9166 C C . ASN B 1 514 ? -2.816 -30.391 -16.891 1 98 514 ASN B C 1
ATOM 9168 O O . ASN B 1 514 ? -2.953 -30.859 -15.766 1 98 514 ASN B O 1
ATOM 9172 N N . THR B 1 515 ? -3.328 -31.016 -17.984 1 97.69 515 THR B N 1
ATOM 9173 C CA . THR B 1 515 ? -4.285 -32.125 -17.875 1 97.69 515 THR B CA 1
ATOM 9174 C C . THR B 1 515 ? -3.631 -33.438 -18.25 1 97.69 515 THR B C 1
ATOM 9176 O O . THR B 1 515 ? -4.191 -34.5 -18 1 97.69 515 THR B O 1
ATOM 9179 N N . GLU B 1 516 ? -2.469 -33.375 -18.812 1 95.06 516 GLU B N 1
ATOM 9180 C CA . GLU B 1 516 ? -1.814 -34.562 -19.328 1 95.06 516 GLU B CA 1
ATOM 9181 C C . GLU B 1 516 ? -1.446 -35.531 -18.203 1 95.06 516 GLU B C 1
ATOM 9183 O O . GLU B 1 516 ? -0.885 -35.125 -17.188 1 95.06 516 GLU B O 1
ATOM 9188 N N . GLY B 1 517 ? -1.771 -36.781 -18.375 1 95.88 517 GLY B N 1
ATOM 9189 C CA . GLY B 1 517 ? -1.378 -37.812 -17.438 1 95.88 517 GLY B CA 1
ATOM 9190 C C . GLY B 1 517 ? -2.32 -37.938 -16.266 1 95.88 517 GLY B C 1
ATOM 9191 O O . GLY B 1 517 ? -2.164 -38.812 -15.422 1 95.88 517 GLY B O 1
ATOM 9192 N N . LEU B 1 518 ? -3.393 -37.188 -16.188 1 97.62 518 LEU B N 1
ATOM 9193 C CA . LEU B 1 518 ? -4.27 -37.156 -15.023 1 97.62 518 LEU B CA 1
ATOM 9194 C C . LEU B 1 518 ? -5.285 -38.281 -15.047 1 97.62 518 LEU B C 1
ATOM 9196 O O . LEU B 1 518 ? -5.941 -38.562 -14.047 1 97.62 518 LEU B O 1
ATOM 9200 N N . GLY B 1 519 ? -5.414 -38.969 -16.156 1 97.75 519 GLY B N 1
ATOM 9201 C CA . GLY B 1 519 ? -6.363 -40.062 -16.25 1 97.75 519 GLY B CA 1
ATOM 9202 C C . GLY B 1 519 ? -7.789 -39.594 -16.484 1 97.75 519 GLY B C 1
ATOM 9203 O O . GLY B 1 519 ? -8.742 -40.312 -16.172 1 97.75 519 GLY B O 1
ATOM 9204 N N . LEU B 1 520 ? -7.945 -38.406 -17 1 98.19 520 LEU B N 1
ATOM 9205 C CA . LEU B 1 520 ? -9.281 -37.875 -17.234 1 98.19 520 LEU B CA 1
ATOM 9206 C C . LEU B 1 520 ? -10.047 -38.75 -18.219 1 98.19 520 LEU B C 1
ATOM 9208 O O . LEU B 1 520 ? -11.242 -39 -18.031 1 98.19 520 LEU B O 1
ATOM 9212 N N . GLU B 1 521 ? -9.352 -39.219 -19.25 1 95.94 521 GLU B N 1
ATOM 9213 C CA . GLU B 1 521 ? -9.969 -40.031 -20.281 1 95.94 521 GLU B CA 1
ATOM 9214 C C . GLU B 1 521 ? -10.445 -41.375 -19.719 1 95.94 521 GLU B C 1
ATOM 9216 O O . GLU B 1 521 ? -11.484 -41.906 -20.141 1 95.94 521 GLU B O 1
ATOM 9221 N N . LYS B 1 522 ? -9.734 -41.906 -18.797 1 96.06 522 LYS B N 1
ATOM 9222 C CA . LYS B 1 522 ? -10.062 -43.188 -18.188 1 96.06 522 LYS B CA 1
ATOM 9223 C C . LYS B 1 522 ? -11.391 -43.094 -17.422 1 96.06 522 LYS B C 1
ATOM 9225 O O . LYS B 1 522 ? -12.117 -44.094 -17.328 1 96.06 522 LYS B O 1
ATOM 9230 N N . VAL B 1 523 ? -11.633 -41.969 -16.922 1 97.19 523 VAL B N 1
ATOM 9231 C CA . VAL B 1 523 ? -12.82 -41.844 -16.078 1 97.19 523 VAL B CA 1
ATOM 9232 C C . VAL B 1 523 ? -13.883 -41.031 -16.781 1 97.19 523 VAL B C 1
ATOM 9234 O O . VAL B 1 523 ? -14.922 -40.688 -16.203 1 97.19 523 VAL B O 1
ATOM 9237 N N . GLY B 1 524 ? -13.602 -40.531 -17.969 1 97.5 524 GLY B N 1
ATOM 9238 C CA . GLY B 1 524 ? -14.602 -39.875 -18.797 1 97.5 524 GLY B CA 1
ATOM 9239 C C . GLY B 1 524 ? -14.797 -38.438 -18.438 1 97.5 524 GLY B C 1
ATOM 9240 O O . GLY B 1 524 ? -15.883 -37.875 -18.625 1 97.5 524 GLY B O 1
ATOM 9241 N N . ILE B 1 525 ? -13.867 -37.75 -17.828 1 98.25 525 ILE B N 1
ATOM 9242 C CA . ILE B 1 525 ? -13.922 -36.344 -17.547 1 98.25 525 ILE B CA 1
ATOM 9243 C C . ILE B 1 525 ? -13.469 -35.562 -18.781 1 98.25 525 ILE B C 1
ATOM 9245 O O . ILE B 1 525 ? -12.391 -35.812 -19.312 1 98.25 525 ILE B O 1
ATOM 9249 N N . GLU B 1 526 ? -14.289 -34.562 -19.188 1 97.38 526 GLU B N 1
ATOM 9250 C CA . GLU B 1 526 ? -14.055 -33.812 -20.422 1 97.38 526 GLU B CA 1
ATOM 9251 C C . GLU B 1 526 ? -13.297 -32.531 -20.188 1 97.38 526 GLU B C 1
ATOM 9253 O O . GLU B 1 526 ? -13.336 -31.984 -19.078 1 97.38 526 GLU B O 1
ATOM 9258 N N . THR B 1 527 ? -12.633 -32.125 -21.172 1 98 527 THR B N 1
ATOM 9259 C CA . THR B 1 527 ? -12.016 -30.797 -21.25 1 98 527 THR B CA 1
ATOM 9260 C C . THR B 1 527 ? -12.633 -29.969 -22.375 1 98 527 THR B C 1
ATOM 9262 O O . THR B 1 527 ? -13.195 -30.516 -23.312 1 98 527 THR B O 1
ATOM 9265 N N . ASP B 1 528 ? -12.57 -28.688 -22.25 1 97.44 528 ASP B N 1
ATOM 9266 C CA . ASP B 1 528 ? -13.102 -27.828 -23.312 1 97.44 528 ASP B CA 1
ATOM 9267 C C . ASP B 1 528 ? -12.047 -27.562 -24.391 1 97.44 528 ASP B C 1
ATOM 9269 O O . ASP B 1 528 ? -11.008 -28.219 -24.422 1 97.44 528 ASP B O 1
ATOM 9273 N N . LYS B 1 529 ? -12.375 -26.672 -25.281 1 95.62 529 LYS B N 1
ATOM 9274 C CA . LYS B 1 529 ? -11.531 -26.406 -26.438 1 95.62 529 LYS B CA 1
ATOM 9275 C C . LYS B 1 529 ? -10.18 -25.812 -26.031 1 95.62 529 LYS B C 1
ATOM 9277 O O . LYS B 1 529 ? -9.203 -25.922 -26.766 1 95.62 529 LYS B O 1
ATOM 9282 N N . ARG B 1 530 ? -10.141 -25.219 -24.891 1 95.06 530 ARG B N 1
ATOM 9283 C CA . ARG B 1 530 ? -8.906 -24.609 -24.406 1 95.06 530 ARG B CA 1
ATOM 9284 C C . ARG B 1 530 ? -8.133 -25.594 -23.531 1 95.06 530 ARG B C 1
ATOM 9286 O O . ARG B 1 530 ? -7.035 -25.281 -23.062 1 95.06 530 ARG B O 1
ATOM 9293 N N . GLY B 1 531 ? -8.672 -26.766 -23.266 1 96.38 531 GLY B N 1
ATOM 9294 C CA . GLY B 1 531 ? -8.023 -27.781 -22.453 1 96.38 531 GLY B CA 1
ATOM 9295 C C . GLY B 1 531 ? -8.414 -27.734 -21 1 96.38 531 GLY B C 1
ATOM 9296 O O . GLY B 1 531 ? -7.906 -28.516 -20.188 1 96.38 531 GLY B O 1
ATOM 9297 N N . CYS B 1 532 ? -9.328 -26.875 -20.672 1 98.38 532 CYS B N 1
ATOM 9298 C CA . CYS B 1 532 ? -9.781 -26.734 -19.281 1 98.38 532 CYS B CA 1
ATOM 9299 C C . CYS B 1 532 ? -10.766 -27.844 -18.922 1 98.38 532 CYS B C 1
ATOM 9301 O O . CYS B 1 532 ? -11.609 -28.234 -19.734 1 98.38 532 CYS B O 1
ATOM 9303 N N . VAL B 1 533 ? -10.617 -28.312 -17.781 1 98.75 533 VAL B N 1
ATOM 9304 C CA . VAL B 1 533 ? -11.609 -29.266 -17.297 1 98.75 533 VAL B CA 1
ATOM 9305 C C . VAL B 1 533 ? -12.977 -28.594 -17.203 1 98.75 533 VAL B C 1
ATOM 9307 O O . VAL B 1 533 ? -13.102 -27.484 -16.672 1 98.75 533 VAL B O 1
ATOM 9310 N N . VAL B 1 534 ? -14.008 -29.266 -17.734 1 98.62 534 VAL B N 1
ATOM 9311 C CA . VAL B 1 534 ? -15.367 -28.734 -17.703 1 98.62 534 VAL B CA 1
ATOM 9312 C C . VAL B 1 534 ? -15.953 -28.922 -16.297 1 98.62 534 VAL B C 1
ATOM 9314 O O . VAL B 1 534 ? -16 -30.031 -15.781 1 98.62 534 VAL B O 1
ATOM 9317 N N . VAL B 1 535 ? -16.406 -27.859 -15.672 1 98.56 535 VAL B N 1
ATOM 9318 C CA . VAL B 1 535 ? -16.969 -27.906 -14.328 1 98.56 535 VAL B CA 1
ATOM 9319 C C . VAL B 1 535 ? -18.234 -27.078 -14.266 1 98.56 535 VAL B C 1
ATOM 9321 O O . VAL B 1 535 ? -18.484 -26.234 -15.133 1 98.56 535 VAL B O 1
ATOM 9324 N N . ASP B 1 536 ? -19.047 -27.344 -13.258 1 97.69 536 ASP B N 1
ATOM 9325 C CA . ASP B 1 536 ? -20.203 -26.5 -13 1 97.69 536 ASP B CA 1
ATOM 9326 C C . ASP B 1 536 ? -19.828 -25.297 -12.141 1 97.69 536 ASP B C 1
ATOM 9328 O O . ASP B 1 536 ? -18.641 -25 -11.961 1 97.69 536 ASP B O 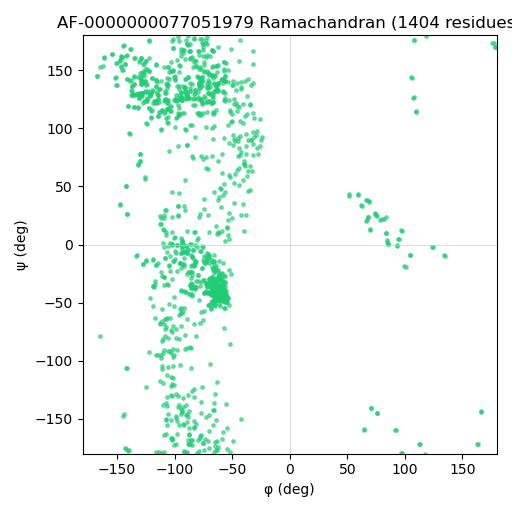1
ATOM 9332 N N . ASP B 1 537 ? -20.781 -24.531 -11.602 1 96.38 537 ASP B N 1
ATOM 9333 C CA . ASP B 1 537 ? -20.531 -23.297 -10.875 1 96.38 537 ASP B CA 1
ATOM 9334 C C . ASP B 1 537 ? -19.969 -23.594 -9.484 1 96.38 537 ASP B C 1
ATOM 9336 O O . ASP B 1 537 ? -19.453 -22.688 -8.812 1 96.38 537 ASP B O 1
ATOM 9340 N N . HIS B 1 538 ? -20.094 -24.797 -9.086 1 97.31 538 HIS B N 1
ATOM 9341 C CA . HIS B 1 538 ? -19.5 -25.219 -7.816 1 97.31 538 HIS B CA 1
ATOM 9342 C C . HIS B 1 538 ? -18.188 -25.938 -8.023 1 97.31 538 HIS B C 1
ATOM 9344 O O . HIS B 1 538 ? -17.656 -26.562 -7.102 1 97.31 538 HIS B O 1
ATOM 9350 N N . LEU B 1 539 ? -17.688 -25.984 -9.266 1 98.5 539 LEU B N 1
ATOM 9351 C CA . LEU B 1 539 ? -16.391 -26.484 -9.672 1 98.5 539 LEU B CA 1
ATOM 9352 C C . LEU B 1 539 ? -16.359 -28.016 -9.641 1 98.5 539 LEU B C 1
ATOM 9354 O O . LEU B 1 539 ? -15.305 -28.625 -9.445 1 98.5 539 LEU B O 1
ATOM 9358 N N . ARG B 1 540 ? -17.547 -28.594 -9.789 1 98.31 540 ARG B N 1
ATOM 9359 C CA . ARG B 1 540 ? -17.656 -30.047 -9.883 1 98.31 540 ARG B CA 1
ATOM 9360 C C . ARG B 1 540 ? -17.578 -30.5 -11.336 1 98.31 540 ARG B C 1
ATOM 9362 O O . ARG B 1 540 ? -18.094 -29.844 -12.234 1 98.31 540 ARG B O 1
ATOM 9369 N N . THR B 1 541 ? -16.906 -31.625 -11.477 1 98.44 541 THR B N 1
ATOM 9370 C CA . THR B 1 541 ? -16.953 -32.281 -12.773 1 98.44 541 THR B CA 1
ATOM 9371 C C . THR B 1 541 ? -18.281 -33.031 -12.961 1 98.44 541 THR B C 1
ATOM 9373 O O . THR B 1 541 ? -19.25 -32.75 -12.258 1 98.44 541 THR B O 1
ATOM 9376 N N . LYS B 1 542 ? -18.297 -33.938 -13.977 1 97.56 542 LYS B N 1
ATOM 9377 C CA . LYS B 1 542 ? -19.516 -34.719 -14.141 1 97.56 542 LYS B CA 1
ATOM 9378 C C . LYS B 1 542 ? -19.781 -35.562 -12.898 1 97.56 542 LYS B C 1
ATOM 9380 O O . LYS B 1 542 ? -20.922 -36 -12.68 1 97.56 542 LYS B O 1
ATOM 9385 N N . TYR B 1 543 ? -18.703 -35.875 -12.141 1 98.25 543 TYR B N 1
ATOM 9386 C CA . TYR B 1 543 ? -18.859 -36.531 -10.844 1 98.25 543 TYR B CA 1
ATOM 9387 C C . TYR B 1 543 ? -18.984 -35.5 -9.734 1 98.25 543 TYR B C 1
ATOM 9389 O O . TYR B 1 543 ? -18.125 -34.656 -9.562 1 98.25 543 TYR B O 1
ATOM 9397 N N . PRO B 1 544 ? -19.984 -35.531 -8.938 1 97.69 544 PRO B N 1
ATOM 9398 C CA . PRO B 1 544 ? -20.219 -34.531 -7.902 1 97.69 544 PRO B CA 1
ATOM 9399 C C . PRO B 1 544 ? -19.125 -34.531 -6.832 1 97.69 544 PRO B C 1
ATOM 9401 O O . PRO B 1 544 ? -18.984 -33.531 -6.09 1 97.69 544 PRO B O 1
ATOM 9404 N N . HIS B 1 545 ? -18.359 -35.594 -6.742 1 98.44 545 HIS B N 1
ATOM 9405 C CA . HIS B 1 545 ? -17.359 -35.688 -5.695 1 98.44 545 HIS B CA 1
ATOM 9406 C C . HIS B 1 545 ? -15.953 -35.438 -6.25 1 98.44 545 HIS B C 1
ATOM 9408 O O . HIS B 1 545 ? -14.969 -35.562 -5.523 1 98.44 545 HIS B O 1
ATOM 9414 N N . ILE B 1 546 ? -15.812 -35.156 -7.566 1 98.81 546 ILE B N 1
ATOM 9415 C CA . ILE B 1 546 ? -14.539 -34.781 -8.172 1 98.81 546 ILE B CA 1
ATOM 9416 C C . ILE B 1 546 ? -14.594 -33.312 -8.602 1 98.81 546 ILE B C 1
ATOM 9418 O O . ILE B 1 546 ? -15.375 -32.938 -9.477 1 98.81 546 ILE B O 1
ATOM 9422 N N . TYR B 1 547 ? -13.742 -32.469 -7.965 1 98.81 547 TYR B N 1
ATOM 9423 C CA . TYR B 1 547 ? -13.641 -31.031 -8.219 1 98.81 547 TYR B CA 1
ATOM 9424 C C . TYR B 1 547 ? -12.383 -30.703 -9.008 1 98.81 547 TYR B C 1
ATOM 9426 O O . TYR B 1 547 ? -11.406 -31.453 -8.984 1 98.81 547 TYR B O 1
ATOM 9434 N N . ALA B 1 548 ? -12.422 -29.609 -9.781 1 98.94 548 ALA B N 1
ATOM 9435 C CA . ALA B 1 548 ? -11.242 -29.016 -10.406 1 98.94 548 ALA B CA 1
ATOM 9436 C C . ALA B 1 548 ? -11.164 -27.516 -10.148 1 98.94 548 ALA B C 1
ATOM 9438 O O . ALA B 1 548 ? -12.188 -26.828 -10.125 1 98.94 548 ALA B O 1
ATOM 9439 N N . ILE B 1 549 ? -9.906 -27.031 -9.969 1 98.88 549 ILE B N 1
ATOM 9440 C CA . ILE B 1 549 ? -9.773 -25.625 -9.578 1 98.88 549 ILE B CA 1
ATOM 9441 C C . ILE B 1 549 ? -8.539 -25.016 -10.242 1 98.88 549 ILE B C 1
ATOM 9443 O O . ILE B 1 549 ? -7.73 -25.734 -10.836 1 98.88 549 ILE B O 1
ATOM 9447 N N . GLY B 1 550 ? -8.414 -23.656 -10.094 1 98.69 550 GLY B N 1
ATOM 9448 C CA . GLY B 1 550 ? -7.238 -22.938 -10.539 1 98.69 550 GLY B CA 1
ATOM 9449 C C . GLY B 1 550 ? -7.125 -22.859 -12.055 1 98.69 550 GLY B C 1
ATOM 9450 O O . GLY B 1 550 ? -8.125 -22.656 -12.742 1 98.69 550 GLY B O 1
ATOM 9451 N N . ASP B 1 551 ? -5.91 -23 -12.492 1 98.5 551 ASP B N 1
ATOM 9452 C CA . ASP B 1 551 ? -5.641 -22.828 -13.922 1 98.5 551 ASP B CA 1
ATOM 9453 C C . ASP B 1 551 ? -6.223 -23.984 -14.727 1 98.5 551 ASP B C 1
ATOM 9455 O O . ASP B 1 551 ? -6.266 -23.938 -15.961 1 98.5 551 ASP B O 1
ATOM 9459 N N . LEU B 1 552 ? -6.691 -24.984 -14.078 1 98.5 552 LEU B N 1
ATOM 9460 C CA . LEU B 1 552 ? -7.25 -26.156 -14.75 1 98.5 552 LEU B CA 1
ATOM 9461 C C . LEU B 1 552 ? -8.641 -25.844 -15.289 1 98.5 552 LEU B C 1
ATOM 9463 O O . LEU B 1 552 ? -9.172 -26.594 -16.109 1 98.5 552 LEU B O 1
ATOM 9467 N N . VAL B 1 553 ? -9.273 -24.844 -14.781 1 98.5 553 VAL B N 1
ATOM 9468 C CA . VAL B 1 553 ? -10.656 -24.562 -15.156 1 98.5 553 VAL B CA 1
ATOM 9469 C C . VAL B 1 553 ? -10.758 -23.156 -15.734 1 98.5 553 VAL B C 1
ATOM 9471 O O . VAL B 1 553 ? -9.766 -22.422 -15.797 1 98.5 553 VAL B O 1
ATOM 9474 N N . ARG B 1 554 ? -11.906 -22.797 -16.188 1 97.12 554 ARG B N 1
ATOM 9475 C CA . ARG B 1 554 ? -12.172 -21.484 -16.797 1 97.12 554 ARG B CA 1
ATOM 9476 C C . ARG B 1 554 ? -11.82 -20.359 -15.828 1 97.12 554 ARG B C 1
ATOM 9478 O O . ARG B 1 554 ? -11.805 -20.562 -14.617 1 97.12 554 ARG B O 1
ATOM 9485 N N . GLY B 1 555 ? -11.562 -19.141 -16.422 1 95.44 555 GLY B N 1
ATOM 9486 C CA . GLY B 1 555 ? -11.273 -17.969 -15.609 1 95.44 555 GLY B CA 1
ATOM 9487 C C . GLY B 1 555 ? -9.812 -17.547 -15.664 1 95.44 555 GLY B C 1
ATOM 9488 O O . GLY B 1 555 ? -8.992 -18.219 -16.297 1 95.44 555 GLY B O 1
ATOM 9489 N N . PRO B 1 556 ? -9.547 -16.422 -14.984 1 95.56 556 PRO B N 1
ATOM 9490 C CA . PRO B 1 556 ? -8.164 -15.938 -15.008 1 95.56 556 PRO B CA 1
ATOM 9491 C C . PRO B 1 556 ? -7.195 -16.875 -14.297 1 95.56 556 PRO B C 1
ATOM 9493 O O . PRO B 1 556 ? -7.547 -17.469 -13.273 1 95.56 556 PRO B O 1
ATOM 9496 N N . MET B 1 557 ? -6.082 -17.078 -14.844 1 96.81 557 MET B N 1
ATOM 9497 C CA . MET B 1 557 ? -5.047 -17.922 -14.266 1 96.81 557 MET B CA 1
ATOM 9498 C C . MET B 1 557 ? -4.211 -17.156 -13.25 1 96.81 557 MET B C 1
ATOM 9500 O O . MET B 1 557 ? -3.096 -16.719 -13.562 1 96.81 557 MET B O 1
ATOM 9504 N N . LEU B 1 558 ? -4.754 -16.922 -12.109 1 97.81 558 LEU B N 1
ATOM 9505 C CA . LEU B 1 558 ? -4.176 -16.156 -11.016 1 97.81 558 LEU B CA 1
ATOM 9506 C C . LEU B 1 558 ? -4.129 -16.969 -9.727 1 97.81 558 LEU B C 1
ATOM 9508 O O . LEU B 1 558 ? -5.094 -17.672 -9.398 1 97.81 558 LEU B O 1
ATOM 9512 N N . ALA B 1 559 ? -3.006 -16.859 -9 1 98.25 559 ALA B N 1
ATOM 9513 C CA . ALA B 1 559 ? -2.791 -17.641 -7.781 1 98.25 559 ALA B CA 1
ATOM 9514 C C . ALA B 1 559 ? -3.902 -17.375 -6.766 1 98.25 559 ALA B C 1
ATOM 9516 O O . ALA B 1 559 ? -4.406 -18.312 -6.145 1 98.25 559 ALA B O 1
ATOM 9517 N N . HIS B 1 560 ? -4.301 -16.141 -6.586 1 98.5 560 HIS B N 1
ATOM 9518 C CA . HIS B 1 560 ? -5.301 -15.812 -5.574 1 98.5 560 HIS B CA 1
ATOM 9519 C C . HIS B 1 560 ? -6.684 -16.297 -5.988 1 98.5 560 HIS B C 1
ATOM 9521 O O . HIS B 1 560 ? -7.5 -16.656 -5.141 1 98.5 560 HIS B O 1
ATOM 9527 N N . LYS B 1 561 ? -7.016 -16.297 -7.258 1 98.38 561 LYS B N 1
ATOM 9528 C CA . LYS B 1 561 ? -8.242 -16.938 -7.707 1 98.38 561 LYS B CA 1
ATOM 9529 C C . LYS B 1 561 ? -8.242 -18.422 -7.367 1 98.38 561 LYS B C 1
ATOM 9531 O O . LYS B 1 561 ? -9.242 -18.953 -6.887 1 98.38 561 LYS B O 1
ATOM 9536 N N . ALA B 1 562 ? -7.121 -19.062 -7.633 1 98.75 562 ALA B N 1
ATOM 9537 C CA . ALA B 1 562 ? -6.984 -20.484 -7.328 1 98.75 562 ALA B CA 1
ATOM 9538 C C . ALA B 1 562 ? -7.121 -20.734 -5.832 1 98.75 562 ALA B C 1
ATOM 9540 O O . ALA B 1 562 ? -7.781 -21.688 -5.418 1 98.75 562 ALA B O 1
ATOM 9541 N N . GLU B 1 563 ? -6.488 -19.922 -5.008 1 98.62 563 GLU B N 1
ATOM 9542 C CA . GLU B 1 563 ? -6.586 -20.062 -3.557 1 98.62 563 GLU B CA 1
ATOM 9543 C C . GLU B 1 563 ? -8.031 -19.953 -3.086 1 98.62 563 GLU B C 1
ATOM 9545 O O . GLU B 1 563 ? -8.492 -20.75 -2.277 1 98.62 563 GLU B O 1
ATOM 9550 N N . ASP B 1 564 ? -8.711 -18.953 -3.6 1 98.44 564 ASP B N 1
ATOM 9551 C CA . ASP B 1 564 ? -10.102 -18.734 -3.209 1 98.44 564 ASP B CA 1
ATOM 9552 C C . ASP B 1 564 ? -10.977 -19.922 -3.635 1 98.44 564 ASP B C 1
ATOM 9554 O O . ASP B 1 564 ? -11.875 -20.328 -2.9 1 98.44 564 ASP B O 1
ATOM 9558 N N . GLU B 1 565 ? -10.703 -20.453 -4.793 1 98.75 565 GLU B N 1
ATOM 9559 C CA . GLU B 1 565 ? -11.43 -21.625 -5.242 1 98.75 565 GLU B CA 1
ATOM 9560 C C . GLU B 1 565 ? -11.125 -22.844 -4.359 1 98.75 565 GLU B C 1
ATOM 9562 O O . GLU B 1 565 ? -12.016 -23.656 -4.086 1 98.75 565 GLU B O 1
ATOM 9567 N N . GLY B 1 566 ? -9.852 -22.953 -3.953 1 98.81 566 GLY B N 1
ATOM 9568 C CA . GLY B 1 566 ? -9.492 -24.016 -3.021 1 98.81 566 GLY B CA 1
ATOM 9569 C C . GLY B 1 566 ? -10.258 -23.953 -1.714 1 98.81 566 GLY B C 1
ATOM 9570 O O . GLY B 1 566 ? -10.766 -24.953 -1.23 1 98.81 566 GLY B O 1
ATOM 9571 N N . MET B 1 567 ? -10.359 -22.781 -1.158 1 98.06 567 MET B N 1
ATOM 9572 C CA . MET B 1 567 ? -11.125 -22.562 0.068 1 98.06 567 MET B CA 1
ATOM 9573 C C . MET B 1 567 ? -12.602 -22.891 -0.148 1 98.06 567 MET B C 1
ATOM 9575 O O . MET B 1 567 ? -13.219 -23.562 0.673 1 98.06 567 MET B O 1
ATOM 9579 N N . MET B 1 568 ? -13.117 -22.422 -1.248 1 98.12 568 MET B N 1
ATOM 9580 C CA . MET B 1 568 ? -14.516 -22.641 -1.588 1 98.12 568 MET B CA 1
ATOM 9581 C C . MET B 1 568 ? -14.844 -24.141 -1.64 1 98.12 568 MET B C 1
ATOM 9583 O O . MET B 1 568 ? -15.82 -24.578 -1.038 1 98.12 568 MET B O 1
ATOM 9587 N N . VAL B 1 569 ? -14.039 -24.891 -2.305 1 98.69 569 VAL B N 1
ATOM 9588 C CA . VAL B 1 569 ? -14.305 -26.312 -2.52 1 98.69 569 VAL B CA 1
ATOM 9589 C C . VAL B 1 569 ? -14.195 -27.062 -1.195 1 98.69 569 VAL B C 1
ATOM 9591 O O . VAL B 1 569 ? -15.008 -27.953 -0.904 1 98.69 569 VAL B O 1
ATOM 9594 N N . ALA B 1 570 ? -13.172 -26.75 -0.384 1 98.62 570 ALA B N 1
ATOM 9595 C CA . ALA B 1 570 ? -13.062 -27.359 0.932 1 98.62 570 ALA B CA 1
ATOM 9596 C C . ALA B 1 570 ? -14.32 -27.141 1.757 1 98.62 570 ALA B C 1
ATOM 9598 O O . ALA B 1 570 ? -14.828 -28.062 2.395 1 98.62 570 ALA B O 1
ATOM 9599 N N . GLU B 1 571 ? -14.82 -25.953 1.696 1 97.88 571 GLU B N 1
ATOM 9600 C CA . GLU B 1 571 ? -16.031 -25.625 2.445 1 97.88 571 GLU B CA 1
ATOM 9601 C C . GLU B 1 571 ? -17.25 -26.312 1.855 1 97.88 571 GLU B C 1
ATOM 9603 O O . GLU B 1 571 ? -18.141 -26.75 2.592 1 97.88 571 GLU B O 1
ATOM 9608 N N . LEU B 1 572 ? -17.328 -26.344 0.558 1 98 572 LEU B N 1
ATOM 9609 C CA . LEU B 1 572 ? -18.422 -27.047 -0.102 1 98 572 LEU B CA 1
ATOM 9610 C C . LEU B 1 572 ? -18.469 -28.516 0.334 1 98 572 LEU B C 1
ATOM 9612 O O . LEU B 1 572 ? -19.547 -29.047 0.63 1 98 572 LEU B O 1
ATOM 9616 N N . ILE B 1 573 ? -17.344 -29.141 0.395 1 98.25 573 ILE B N 1
ATOM 9617 C CA . ILE B 1 573 ? -17.234 -30.547 0.737 1 98.25 573 ILE B CA 1
ATOM 9618 C C . ILE B 1 573 ? -17.734 -30.766 2.164 1 98.25 573 ILE B C 1
ATOM 9620 O O . ILE B 1 573 ? -18.469 -31.734 2.432 1 98.25 573 ILE B O 1
ATOM 9624 N N . LYS B 1 574 ? -17.359 -29.891 3.006 1 97.38 574 LYS B N 1
ATOM 9625 C CA . LYS B 1 574 ? -17.672 -30.078 4.418 1 97.38 574 LYS B CA 1
ATOM 9626 C C . LYS B 1 574 ? -19.062 -29.578 4.754 1 97.38 574 LYS B C 1
ATOM 9628 O O . LYS B 1 574 ? -19.812 -30.219 5.484 1 97.38 574 LYS B O 1
ATOM 9633 N N . THR B 1 575 ? -19.453 -28.344 4.223 1 95.25 575 THR B N 1
ATOM 9634 C CA . THR B 1 575 ? -20.609 -27.641 4.746 1 95.25 575 THR B CA 1
ATOM 9635 C C . THR B 1 575 ? -21.703 -27.516 3.678 1 95.25 575 THR B C 1
ATOM 9637 O O . THR B 1 575 ? -22.859 -27.219 3.988 1 95.25 575 THR B O 1
ATOM 9640 N N . GLY B 1 576 ? -21.328 -27.703 2.51 1 93.44 576 GLY B N 1
ATOM 9641 C CA . GLY B 1 576 ? -22.266 -27.516 1.415 1 93.44 576 GLY B CA 1
ATOM 9642 C C . GLY B 1 576 ? -22.359 -26.078 0.944 1 93.44 576 GLY B C 1
ATOM 9643 O O . GLY B 1 576 ? -23.078 -25.781 -0.01 1 93.44 576 GLY B O 1
ATOM 9644 N N . HIS B 1 577 ? -21.531 -25.219 1.646 1 91.12 577 HIS B N 1
ATOM 9645 C CA . HIS B 1 577 ? -21.578 -23.797 1.288 1 91.12 577 HIS B CA 1
ATOM 9646 C C . HIS B 1 577 ? -20.188 -23.25 1.026 1 91.12 577 HIS B C 1
ATOM 9648 O O . HIS B 1 577 ? -19.25 -23.562 1.766 1 91.12 577 HIS B O 1
ATOM 9654 N N . GLY B 1 578 ? -19.953 -22.641 -0.046 1 87.94 578 GLY B N 1
ATOM 9655 C CA . GLY B 1 578 ? -18.734 -21.953 -0.465 1 87.94 578 GLY B CA 1
ATOM 9656 C C . GLY B 1 578 ? -18.953 -20.984 -1.611 1 87.94 578 GLY B C 1
ATOM 9657 O O . GLY B 1 578 ? -19.906 -21.125 -2.377 1 87.94 578 GLY B O 1
ATOM 9658 N N . HIS B 1 579 ? -17.953 -19.953 -1.553 1 89.5 579 HIS B N 1
ATOM 9659 C CA . HIS B 1 579 ? -18.25 -18.938 -2.564 1 89.5 579 HIS B CA 1
ATOM 9660 C C . HIS B 1 579 ? -16.969 -18.25 -3.041 1 89.5 579 HIS B C 1
ATOM 9662 O O . HIS B 1 579 ? -15.992 -18.172 -2.297 1 89.5 579 HIS B O 1
ATOM 9668 N N . VAL B 1 580 ? -16.969 -17.953 -4.336 1 95.94 580 VAL B N 1
ATOM 9669 C CA . VAL B 1 580 ? -15.992 -17.031 -4.926 1 95.94 580 VAL B CA 1
ATOM 9670 C C . VAL B 1 580 ? -16.719 -15.969 -5.754 1 95.94 580 VAL B C 1
ATOM 9672 O O . VAL B 1 580 ? -17.609 -16.297 -6.543 1 95.94 580 VAL B O 1
ATOM 9675 N N . ASN B 1 581 ? -16.375 -14.688 -5.496 1 97 581 ASN B N 1
ATOM 9676 C CA . ASN B 1 581 ? -16.906 -13.609 -6.328 1 97 581 ASN B CA 1
ATOM 9677 C C . ASN B 1 581 ? -15.992 -13.32 -7.52 1 97 581 ASN B C 1
ATOM 9679 O O . ASN B 1 581 ? -15.047 -12.539 -7.41 1 97 581 ASN B O 1
ATOM 9683 N N . TYR B 1 582 ? -16.359 -13.883 -8.648 1 97.19 582 TYR B N 1
ATOM 9684 C CA . TYR B 1 582 ? -15.5 -13.812 -9.82 1 97.19 582 TYR B CA 1
ATOM 9685 C C . TYR B 1 582 ? -15.508 -12.414 -10.422 1 97.19 582 TYR B C 1
ATOM 9687 O O . TYR B 1 582 ? -14.664 -12.086 -11.266 1 97.19 582 TYR B O 1
ATOM 9695 N N . ASP B 1 583 ? -16.391 -11.539 -9.992 1 96.31 583 ASP B N 1
ATOM 9696 C CA . ASP B 1 583 ? -16.453 -10.164 -10.492 1 96.31 583 ASP B CA 1
ATOM 9697 C C . ASP B 1 583 ? -15.422 -9.281 -9.789 1 96.31 583 ASP B C 1
ATOM 9699 O O . ASP B 1 583 ? -15.148 -8.172 -10.234 1 96.31 583 ASP B O 1
ATOM 9703 N N . VAL B 1 584 ? -14.922 -9.781 -8.742 1 97.94 584 VAL B N 1
ATOM 9704 C CA . VAL B 1 584 ? -13.992 -8.992 -7.941 1 97.94 584 VAL B CA 1
ATOM 9705 C C . VAL B 1 584 ? -12.688 -9.766 -7.746 1 97.94 584 VAL B C 1
ATOM 9707 O O . VAL B 1 584 ? -12.281 -10.023 -6.613 1 97.94 584 VAL B O 1
ATOM 9710 N N . ILE B 1 585 ? -12.055 -10.156 -8.797 1 98.44 585 ILE B N 1
ATOM 9711 C CA . ILE B 1 585 ? -10.734 -10.773 -8.812 1 98.44 585 ILE B CA 1
ATOM 9712 C C . ILE B 1 585 ? -9.695 -9.766 -9.328 1 98.44 585 ILE B C 1
ATOM 9714 O O . ILE B 1 585 ? -9.672 -9.453 -10.516 1 98.44 585 ILE B O 1
ATOM 9718 N N . PRO B 1 586 ? -8.828 -9.297 -8.445 1 98.56 586 PRO B N 1
ATOM 9719 C CA . PRO B 1 586 ? -7.871 -8.281 -8.898 1 98.56 586 PRO B CA 1
ATOM 9720 C C . PRO B 1 586 ? -6.758 -8.875 -9.758 1 98.56 586 PRO B C 1
ATOM 9722 O O . PRO B 1 586 ? -6.406 -10.047 -9.602 1 98.56 586 PRO B O 1
ATOM 9725 N N . GLY B 1 587 ? -6.277 -8.078 -10.68 1 98.12 587 GLY B N 1
ATOM 9726 C CA . GLY B 1 587 ? -5.086 -8.375 -11.461 1 98.12 587 GLY B CA 1
ATOM 9727 C C . GLY B 1 587 ? -3.984 -7.348 -11.281 1 98.12 587 GLY B C 1
ATOM 9728 O O . GLY B 1 587 ? -4.258 -6.148 -11.156 1 98.12 587 GLY B O 1
ATOM 9729 N N . VAL B 1 588 ? -2.721 -7.848 -11.273 1 98.31 588 VAL B N 1
ATOM 9730 C CA . VAL B 1 588 ? -1.61 -6.934 -11.031 1 98.31 588 VAL B CA 1
ATOM 9731 C C . VAL B 1 588 ? -0.468 -7.234 -12 1 98.31 588 VAL B C 1
ATOM 9733 O O . VAL B 1 588 ? -0.189 -8.398 -12.297 1 98.31 588 VAL B O 1
ATOM 9736 N N . VAL B 1 589 ? 0.135 -6.211 -12.578 1 98.38 589 VAL B N 1
ATOM 9737 C CA . VAL B 1 589 ? 1.442 -6.25 -13.219 1 98.38 589 VAL B CA 1
ATOM 9738 C C . VAL B 1 589 ? 2.477 -5.555 -12.336 1 98.38 589 VAL B C 1
ATOM 9740 O O . VAL B 1 589 ? 2.373 -4.352 -12.078 1 98.38 589 VAL B O 1
ATOM 9743 N N . TYR B 1 590 ? 3.52 -6.203 -11.93 1 98.31 590 TYR B N 1
ATOM 9744 C CA . TYR B 1 590 ? 4.391 -5.734 -10.859 1 98.31 590 TYR B CA 1
ATOM 9745 C C . TYR B 1 590 ? 5.609 -5.012 -11.43 1 98.31 590 TYR B C 1
ATOM 9747 O O . TYR B 1 590 ? 6.656 -4.949 -10.781 1 98.31 590 TYR B O 1
ATOM 9755 N N . THR B 1 591 ? 5.496 -4.473 -12.602 1 98.19 591 THR B N 1
ATOM 9756 C CA . THR B 1 591 ? 6.547 -3.604 -13.109 1 98.19 591 THR B CA 1
ATOM 9757 C C . THR B 1 591 ? 6.68 -2.348 -12.258 1 98.19 591 THR B C 1
ATOM 9759 O O . THR B 1 591 ? 6.086 -2.262 -11.18 1 98.19 591 THR B O 1
ATOM 9762 N N . GLU B 1 592 ? 7.633 -1.438 -12.734 1 97.25 592 GLU B N 1
ATOM 9763 C CA . GLU B 1 592 ? 7.75 -0.106 -12.156 1 97.25 592 GLU B CA 1
ATOM 9764 C C . GLU B 1 592 ? 7.516 0.98 -13.195 1 97.25 592 GLU B C 1
ATOM 9766 O O . GLU B 1 592 ? 8.352 1.19 -14.078 1 97.25 592 GLU B O 1
ATOM 9771 N N . PRO B 1 593 ? 6.406 1.729 -13.172 1 98 593 PRO B N 1
ATOM 9772 C CA . PRO B 1 593 ? 5.305 1.602 -12.211 1 98 593 PRO B CA 1
ATOM 9773 C C . PRO B 1 593 ? 4.523 0.299 -12.375 1 98 593 PRO B C 1
ATOM 9775 O O . PRO B 1 593 ? 4.75 -0.441 -13.336 1 98 593 PRO B O 1
ATOM 9778 N N . GLU B 1 594 ? 3.688 0.012 -11.352 1 98.56 594 GLU B N 1
ATOM 9779 C CA . GLU B 1 594 ? 2.795 -1.145 -11.367 1 98.56 594 GLU B CA 1
ATOM 9780 C C . GLU B 1 594 ? 1.473 -0.81 -12.055 1 98.56 594 GLU B C 1
ATOM 9782 O O . GLU B 1 594 ? 1.137 0.364 -12.227 1 98.56 594 GLU B O 1
ATOM 9787 N N . ILE B 1 595 ? 0.814 -1.873 -12.469 1 98.56 595 ILE B N 1
ATOM 9788 C CA . ILE B 1 595 ? -0.6 -1.795 -12.812 1 98.56 595 ILE B CA 1
ATOM 9789 C C . ILE B 1 595 ? -1.414 -2.668 -11.859 1 98.56 595 ILE B C 1
ATOM 9791 O O . ILE B 1 595 ? -0.961 -3.74 -11.453 1 98.56 595 ILE B O 1
ATOM 9795 N N . ALA B 1 596 ? -2.568 -2.189 -11.477 1 98.75 596 ALA B N 1
ATOM 9796 C CA . ALA B 1 596 ? -3.541 -2.996 -10.742 1 98.75 596 ALA B CA 1
ATOM 9797 C C . ALA B 1 596 ? -4.965 -2.691 -11.195 1 98.75 596 ALA B C 1
ATOM 9799 O O . ALA B 1 596 ? -5.293 -1.541 -11.492 1 98.75 596 ALA B O 1
ATOM 9800 N N . MET B 1 597 ? -5.766 -3.721 -11.25 1 98.44 597 MET B N 1
ATOM 9801 C CA . MET B 1 597 ? -7.137 -3.51 -11.703 1 98.44 597 MET B CA 1
ATOM 9802 C C . MET B 1 597 ? -8.102 -4.449 -10.992 1 98.44 597 MET B C 1
ATOM 9804 O O . MET B 1 597 ? -7.703 -5.527 -10.539 1 98.44 597 MET B O 1
ATOM 9808 N N . VAL B 1 598 ? -9.32 -4.078 -10.859 1 98.75 598 VAL B N 1
ATOM 9809 C CA . VAL B 1 598 ? -10.43 -4.926 -10.43 1 98.75 598 VAL B CA 1
ATOM 9810 C C . VAL B 1 598 ? -11.734 -4.438 -11.07 1 98.75 598 VAL B C 1
ATOM 9812 O O . VAL B 1 598 ? -11.945 -3.232 -11.203 1 98.75 598 VAL B O 1
ATOM 9815 N N . GLY B 1 599 ? -12.547 -5.398 -11.555 1 98.5 599 GLY B N 1
ATOM 9816 C CA . GLY B 1 599 ? -13.805 -5.059 -12.195 1 98.5 599 GLY B CA 1
ATOM 9817 C C . GLY B 1 599 ? -13.68 -4.891 -13.703 1 98.5 599 GLY B C 1
ATOM 9818 O O . GLY B 1 599 ? -12.758 -5.434 -14.32 1 98.5 599 GLY B O 1
ATOM 9819 N N . LYS B 1 600 ? -14.648 -4.195 -14.281 1 98.5 600 LYS B N 1
ATOM 9820 C CA . LYS B 1 600 ? -14.758 -4.098 -15.734 1 98.5 600 LYS B CA 1
ATOM 9821 C C . LYS B 1 600 ? -13.938 -2.928 -16.266 1 98.5 600 LYS B C 1
ATOM 9823 O O . LYS B 1 600 ? -13.875 -1.869 -15.641 1 98.5 600 LYS B O 1
ATOM 9828 N N . THR B 1 601 ? -13.375 -3.102 -17.391 1 98.25 601 THR B N 1
ATOM 9829 C CA . THR B 1 601 ? -12.688 -2.027 -18.094 1 98.25 601 THR B CA 1
ATOM 9830 C C . THR B 1 601 ? -13.695 -1.13 -18.812 1 98.25 601 THR B C 1
ATOM 9832 O O . THR B 1 601 ? -14.867 -1.483 -18.953 1 98.25 601 THR B O 1
ATOM 9835 N N . GLU B 1 602 ? -13.133 0.016 -19.219 1 97.81 602 GLU B N 1
ATOM 9836 C CA . GLU B 1 602 ? -13.984 0.929 -19.984 1 97.81 602 GLU B CA 1
ATOM 9837 C C . GLU B 1 602 ? -14.484 0.279 -21.266 1 97.81 602 GLU B C 1
ATOM 9839 O O . GLU B 1 602 ? -15.656 0.411 -21.625 1 97.81 602 GLU B O 1
ATOM 9844 N N . ALA B 1 603 ? -13.633 -0.437 -21.969 1 97.25 603 ALA B N 1
ATOM 9845 C CA . ALA B 1 603 ? -13.984 -1.124 -23.203 1 97.25 603 ALA B CA 1
ATOM 9846 C C . ALA B 1 603 ? -15.086 -2.156 -22.969 1 97.25 603 ALA B C 1
ATOM 9848 O O . ALA B 1 603 ? -16 -2.297 -23.781 1 97.25 603 ALA B O 1
ATOM 9849 N N . GLN B 1 604 ? -15.008 -2.875 -21.875 1 97.56 604 GLN B N 1
ATOM 9850 C CA . GLN B 1 604 ? -16.016 -3.873 -21.531 1 97.56 604 GLN B CA 1
ATOM 9851 C C . GLN B 1 604 ? -17.375 -3.219 -21.281 1 97.56 604 GLN B C 1
ATOM 9853 O O . GLN B 1 604 ? -18.406 -3.705 -21.75 1 97.56 604 GLN B O 1
ATOM 9858 N N . LEU B 1 605 ? -17.359 -2.123 -20.531 1 98.5 605 LEU B N 1
ATOM 9859 C CA . LEU B 1 605 ? -18.609 -1.43 -20.234 1 98.5 605 LEU B CA 1
ATOM 9860 C C . LEU B 1 605 ? -19.25 -0.9 -21.5 1 98.5 605 LEU B C 1
ATOM 9862 O O . LEU B 1 605 ? -20.469 -0.997 -21.672 1 98.5 605 LEU B O 1
ATOM 9866 N N . LYS B 1 606 ? -18.469 -0.354 -22.359 1 97.88 606 LYS B N 1
ATOM 9867 C CA . LYS B 1 606 ? -18.969 0.139 -23.641 1 97.88 606 LYS B CA 1
ATOM 9868 C C . LYS B 1 606 ? -19.562 -0.996 -24.484 1 97.88 606 LYS B C 1
ATOM 9870 O O . LYS B 1 606 ? -20.656 -0.857 -25.047 1 97.88 606 LYS B O 1
ATOM 9875 N N . SER B 1 607 ? -18.891 -2.113 -24.531 1 97.88 607 SER B N 1
ATOM 9876 C CA . SER B 1 607 ? -19.359 -3.264 -25.297 1 97.88 607 SER B CA 1
ATOM 9877 C C . SER B 1 607 ? -20.656 -3.812 -24.75 1 97.88 607 SER B C 1
ATOM 9879 O O . SER B 1 607 ? -21.484 -4.336 -25.484 1 97.88 607 SER B O 1
ATOM 9881 N N . GLU B 1 608 ? -20.844 -3.666 -23.453 1 97.81 608 GLU B N 1
ATOM 9882 C CA . GLU B 1 608 ? -22.047 -4.176 -22.781 1 97.81 608 GLU B CA 1
ATOM 9883 C C . GLU B 1 608 ? -23.156 -3.137 -22.781 1 97.81 608 GLU B C 1
ATOM 9885 O O . GLU B 1 608 ? -24.281 -3.42 -22.344 1 97.81 608 GLU B O 1
ATOM 9890 N N . GLY B 1 609 ? -22.859 -2 -23.203 1 98 609 GLY B N 1
ATOM 9891 C CA . GLY B 1 609 ? -23.844 -0.938 -23.266 1 98 609 GLY B CA 1
ATOM 9892 C C . GLY B 1 609 ? -24.188 -0.362 -21.906 1 98 609 GLY B C 1
ATOM 9893 O O . GLY B 1 609 ? -25.312 0.097 -21.703 1 98 609 GLY B O 1
ATOM 9894 N N . VAL B 1 610 ? -23.297 -0.432 -20.969 1 98.19 610 VAL B N 1
ATOM 9895 C CA . VAL B 1 610 ? -23.531 0.089 -19.625 1 98.19 610 VAL B CA 1
ATOM 9896 C C . VAL B 1 610 ? -23.109 1.555 -19.562 1 98.19 610 VAL B C 1
ATOM 9898 O O . VAL B 1 610 ? -21.984 1.899 -19.938 1 98.19 610 VAL B O 1
ATOM 9901 N N . GLU B 1 611 ? -23.969 2.449 -19.094 1 98.5 611 GLU B N 1
ATOM 9902 C CA . GLU B 1 611 ? -23.625 3.855 -18.891 1 98.5 611 GLU B CA 1
ATOM 9903 C C . GLU B 1 611 ? -22.797 4.059 -17.625 1 98.5 611 GLU B C 1
ATOM 9905 O O . GLU B 1 611 ? -23.094 3.482 -16.578 1 98.5 611 GLU B O 1
ATOM 9910 N N . TYR B 1 612 ? -21.781 4.883 -17.734 1 98.69 612 TYR B N 1
ATOM 9911 C CA . TYR B 1 612 ? -20.875 5.059 -16.609 1 98.69 612 TYR B CA 1
ATOM 9912 C C . TYR B 1 612 ? -20.328 6.477 -16.578 1 98.69 612 TYR B C 1
ATOM 9914 O O . TYR B 1 612 ? -20.391 7.203 -17.578 1 98.69 612 TYR B O 1
ATOM 9922 N N . THR B 1 613 ? -19.859 6.938 -15.398 1 98.62 613 THR B N 1
ATOM 9923 C CA . THR B 1 613 ? -19.016 8.117 -15.211 1 98.62 613 THR B CA 1
ATOM 9924 C C . THR B 1 613 ? -17.578 7.73 -14.914 1 98.62 613 THR B C 1
ATOM 9926 O O . THR B 1 613 ? -17.328 6.695 -14.297 1 98.62 613 THR B O 1
ATOM 9929 N N . LYS B 1 614 ? -16.719 8.484 -15.438 1 98.5 614 LYS B N 1
ATOM 9930 C CA . LYS B 1 614 ? -15.289 8.25 -15.25 1 98.5 614 LYS B CA 1
ATOM 9931 C C . LYS B 1 614 ? -14.672 9.289 -14.32 1 98.5 614 LYS B C 1
ATOM 9933 O O . LYS B 1 614 ? -14.906 10.484 -14.477 1 98.5 614 LYS B O 1
ATOM 9938 N N . GLY B 1 615 ? -13.992 8.836 -13.242 1 98.69 615 GLY B N 1
ATOM 9939 C CA . GLY B 1 615 ? -13.109 9.672 -12.43 1 98.69 615 GLY B CA 1
ATOM 9940 C C . GLY B 1 615 ? -11.656 9.266 -12.531 1 98.69 615 GLY B C 1
ATOM 9941 O O . GLY B 1 615 ? -11.328 8.078 -12.477 1 98.69 615 GLY B O 1
ATOM 9942 N N . SER B 1 616 ? -10.82 10.234 -12.711 1 98.38 616 SER B N 1
ATOM 9943 C CA . SER B 1 616 ? -9.391 9.977 -12.82 1 98.38 616 SER B CA 1
ATOM 9944 C C . SER B 1 616 ? -8.586 10.969 -11.992 1 98.38 616 SER B C 1
ATOM 9946 O O . SER B 1 616 ? -8.977 12.133 -11.859 1 98.38 616 SER B O 1
ATOM 9948 N N . PHE B 1 617 ? -7.473 10.57 -11.391 1 98.69 617 PHE B N 1
ATOM 9949 C CA . PHE B 1 617 ? -6.582 11.406 -10.594 1 98.69 617 PHE B CA 1
ATOM 9950 C C . PHE B 1 617 ? -5.125 11.055 -10.852 1 98.69 617 PHE B C 1
ATOM 9952 O O . PHE B 1 617 ? -4.711 9.914 -10.625 1 98.69 617 PHE B O 1
ATOM 9959 N N . PRO B 1 618 ? -4.344 11.969 -11.336 1 98.5 618 PRO B N 1
ATOM 9960 C CA . PRO B 1 618 ? -2.928 11.703 -11.609 1 98.5 618 PRO B CA 1
ATOM 9961 C C . PRO B 1 618 ? -2.072 11.68 -10.352 1 98.5 618 PRO B C 1
ATOM 9963 O O . PRO B 1 618 ? -2.299 12.477 -9.43 1 98.5 618 PRO B O 1
ATOM 9966 N N . LEU B 1 619 ? -1.093 10.844 -10.289 1 98.25 619 LEU B N 1
ATOM 9967 C CA . LEU B 1 619 ? -0.226 10.742 -9.117 1 98.25 619 LEU B CA 1
ATOM 9968 C C . LEU B 1 619 ? 0.704 11.953 -9.031 1 98.25 619 LEU B C 1
ATOM 9970 O O . LEU B 1 619 ? 1.292 12.211 -7.977 1 98.25 619 LEU B O 1
ATOM 9974 N N . GLN B 1 620 ? 0.827 12.719 -10.047 1 97.38 620 GLN B N 1
ATOM 9975 C CA . GLN B 1 620 ? 1.568 13.969 -10.023 1 97.38 620 GLN B CA 1
ATOM 9976 C C . GLN B 1 620 ? 0.928 14.969 -9.062 1 97.38 620 GLN B C 1
ATOM 9978 O O . GLN B 1 620 ? 1.589 15.898 -8.586 1 97.38 620 GLN B O 1
ATOM 9983 N N . ALA B 1 621 ? -0.308 14.766 -8.789 1 97.75 621 ALA B N 1
ATOM 9984 C CA . ALA B 1 621 ? -1.034 15.656 -7.887 1 97.75 621 ALA B CA 1
ATOM 9985 C C . ALA B 1 621 ? -1.095 15.086 -6.477 1 97.75 621 ALA B C 1
ATOM 9987 O O . ALA B 1 621 ? -1.688 15.688 -5.578 1 97.75 621 ALA B O 1
ATOM 9988 N N . ASN B 1 622 ? -0.535 13.953 -6.258 1 98 622 ASN B N 1
ATOM 9989 C CA . ASN B 1 622 ? -0.561 13.281 -4.961 1 98 622 ASN B CA 1
ATOM 9990 C C . ASN B 1 622 ? 0.645 13.672 -4.109 1 98 622 ASN B C 1
ATOM 9992 O O . ASN B 1 622 ? 1.782 13.633 -4.582 1 98 622 ASN B O 1
ATOM 9996 N N . SER B 1 623 ? 0.381 14.039 -2.885 1 97.5 623 SER B N 1
ATOM 9997 C CA . SER B 1 623 ? 1.422 14.555 -2.002 1 97.5 623 SER B CA 1
ATOM 9998 C C . SER B 1 623 ? 2.475 13.492 -1.707 1 97.5 623 SER B C 1
ATOM 10000 O O . SER B 1 623 ? 3.67 13.797 -1.657 1 97.5 623 SER B O 1
ATOM 10002 N N . ARG B 1 624 ? 2.057 12.258 -1.438 1 97.44 624 ARG B N 1
ATOM 10003 C CA . ARG B 1 624 ? 2.998 11.188 -1.123 1 97.44 624 ARG B CA 1
ATOM 10004 C C . ARG B 1 624 ? 3.881 10.859 -2.324 1 97.44 624 ARG B C 1
ATOM 10006 O O . ARG B 1 624 ? 5.094 10.703 -2.184 1 97.44 624 ARG B O 1
ATOM 10013 N N . ALA B 1 625 ? 3.262 10.766 -3.498 1 97.38 625 ALA B N 1
ATOM 10014 C CA . ALA B 1 625 ? 4.016 10.516 -4.723 1 97.38 625 ALA B CA 1
ATOM 10015 C C . ALA B 1 625 ? 5.051 11.609 -4.965 1 97.38 625 ALA B C 1
ATOM 10017 O O . ALA B 1 625 ? 6.18 11.328 -5.367 1 97.38 625 ALA B O 1
ATOM 10018 N N . ARG B 1 626 ? 4.723 12.812 -4.648 1 95.56 626 ARG B N 1
ATOM 10019 C CA . ARG B 1 626 ? 5.613 13.945 -4.844 1 95.56 626 ARG B CA 1
ATOM 10020 C C . ARG B 1 626 ? 6.738 13.945 -3.812 1 95.56 626 ARG B C 1
ATOM 10022 O O . ARG B 1 626 ? 7.883 14.266 -4.137 1 95.56 626 ARG B O 1
ATOM 10029 N N . ALA B 1 627 ? 6.332 13.633 -2.609 1 95.19 627 ALA B N 1
ATOM 10030 C CA . ALA B 1 627 ? 7.34 13.586 -1.553 1 95.19 627 ALA B CA 1
ATOM 10031 C C . ALA B 1 627 ? 8.445 12.586 -1.883 1 95.19 627 ALA B C 1
ATOM 10033 O O . ALA B 1 627 ? 9.602 12.789 -1.53 1 95.19 627 ALA B O 1
ATOM 10034 N N . TYR B 1 628 ? 8.086 11.531 -2.596 1 94.69 628 TYR B N 1
ATOM 10035 C CA . TYR B 1 628 ? 9.023 10.469 -2.947 1 94.69 628 TYR B CA 1
ATOM 10036 C C . TYR B 1 628 ? 9.633 10.719 -4.32 1 94.69 628 TYR B C 1
ATOM 10038 O O . TYR B 1 628 ? 10.539 10 -4.746 1 94.69 628 TYR B O 1
ATOM 10046 N N . ASP B 1 629 ? 9.141 11.719 -5.023 1 95.25 629 ASP B N 1
ATOM 10047 C CA . ASP B 1 629 ? 9.539 12.031 -6.395 1 95.25 629 ASP B CA 1
ATOM 10048 C C . ASP B 1 629 ? 9.273 10.852 -7.328 1 95.25 629 ASP B C 1
ATOM 10050 O O . ASP B 1 629 ? 10.133 10.469 -8.117 1 95.25 629 ASP B O 1
ATOM 10054 N N . GLN B 1 630 ? 8.141 10.227 -7.176 1 95.12 630 GLN B N 1
ATOM 10055 C CA . GLN B 1 630 ? 7.641 9.148 -8.023 1 95.12 630 GLN B CA 1
ATOM 10056 C C . GLN B 1 630 ? 6.211 9.422 -8.477 1 95.12 630 GLN B C 1
ATOM 10058 O O . GLN B 1 630 ? 5.293 8.68 -8.125 1 95.12 630 GLN B O 1
ATOM 10063 N N . PRO B 1 631 ? 6.074 10.352 -9.344 1 95.88 631 PRO B N 1
ATOM 10064 C CA . PRO B 1 631 ? 4.742 10.875 -9.648 1 95.88 631 PRO B CA 1
ATOM 10065 C C . PRO B 1 631 ? 4.098 10.18 -10.852 1 95.88 631 PRO B C 1
ATOM 10067 O O . PRO B 1 631 ? 2.994 10.539 -11.258 1 95.88 631 PRO B O 1
ATOM 10070 N N . ASP B 1 632 ? 4.699 9.164 -11.406 1 97.38 632 ASP B N 1
ATOM 10071 C CA . ASP B 1 632 ? 4.184 8.562 -12.633 1 97.38 632 ASP B CA 1
ATOM 10072 C C . ASP B 1 632 ? 2.895 7.785 -12.359 1 97.38 632 ASP B C 1
ATOM 10074 O O . ASP B 1 632 ? 2.789 7.078 -11.359 1 97.38 632 ASP B O 1
ATOM 10078 N N . GLY B 1 633 ? 1.944 7.988 -13.281 1 98.31 633 GLY B N 1
ATOM 10079 C CA . GLY B 1 633 ? 0.757 7.145 -13.273 1 98.31 633 GLY B CA 1
ATOM 10080 C C . GLY B 1 633 ? -0.503 7.898 -12.891 1 98.31 633 GLY B C 1
ATOM 10081 O O . GLY B 1 633 ? -0.514 9.133 -12.867 1 98.31 633 GLY B O 1
ATOM 10082 N N . LEU B 1 634 ? -1.572 7.094 -12.703 1 98.75 634 LEU B N 1
ATOM 10083 C CA . LEU B 1 634 ? -2.895 7.625 -12.391 1 98.75 634 LEU B CA 1
ATOM 10084 C C . LEU B 1 634 ? -3.791 6.543 -11.797 1 98.75 634 LEU B C 1
ATOM 10086 O O . LEU B 1 634 ? -3.49 5.352 -11.906 1 98.75 634 LEU B O 1
ATOM 10090 N N . ILE B 1 635 ? -4.812 6.973 -11.148 1 98.88 635 ILE B N 1
ATOM 10091 C CA . ILE B 1 635 ? -5.887 6.102 -10.695 1 98.88 635 ILE B CA 1
ATOM 10092 C C . ILE B 1 635 ? -7.18 6.449 -11.43 1 98.88 635 ILE B C 1
ATOM 10094 O O . ILE B 1 635 ? -7.551 7.621 -11.523 1 98.88 635 ILE B O 1
ATOM 10098 N N . LYS B 1 636 ? -7.855 5.484 -12.023 1 98.81 636 LYS B N 1
ATOM 10099 C CA . LYS B 1 636 ? -9.094 5.645 -12.773 1 98.81 636 LYS B CA 1
ATOM 10100 C C . LYS B 1 636 ? -10.219 4.816 -12.164 1 98.81 636 LYS B C 1
ATOM 10102 O O . LYS B 1 636 ? -10.062 3.619 -11.93 1 98.81 636 LYS B O 1
ATOM 10107 N N . VAL B 1 637 ? -11.367 5.445 -11.945 1 98.94 637 VAL B N 1
ATOM 10108 C CA . VAL B 1 637 ? -12.547 4.789 -11.391 1 98.94 637 VAL B CA 1
ATOM 10109 C C . VAL B 1 637 ? -13.719 4.914 -12.359 1 98.94 637 VAL B C 1
ATOM 10111 O O . VAL B 1 637 ? -13.977 5.996 -12.898 1 98.94 637 VAL B O 1
ATOM 10114 N N . LEU B 1 638 ? -14.328 3.826 -12.656 1 98.94 638 LEU B N 1
ATOM 10115 C CA . LEU B 1 638 ? -15.562 3.785 -13.43 1 98.94 638 LEU B CA 1
ATOM 10116 C C . LEU B 1 638 ? -16.766 3.467 -12.531 1 98.94 638 LEU B C 1
ATOM 10118 O O . LEU B 1 638 ? -16.766 2.445 -11.844 1 98.94 638 LEU B O 1
ATOM 10122 N N . ALA B 1 639 ? -17.766 4.312 -12.539 1 98.88 639 ALA B N 1
ATOM 10123 C CA . ALA B 1 639 ? -18.938 4.137 -11.688 1 98.88 639 ALA B CA 1
ATOM 10124 C C . ALA B 1 639 ? -20.219 4.176 -12.508 1 98.88 639 ALA B C 1
ATOM 10126 O O . ALA B 1 639 ? -20.297 4.875 -13.516 1 98.88 639 ALA B O 1
ATOM 10127 N N . ASP B 1 640 ? -21.219 3.418 -12.047 1 98.75 640 ASP B N 1
ATOM 10128 C CA . ASP B 1 640 ? -22.531 3.439 -12.688 1 98.75 640 ASP B CA 1
ATOM 10129 C C . ASP B 1 640 ? -23.109 4.852 -12.703 1 98.75 640 ASP B C 1
ATOM 10131 O O . ASP B 1 640 ? -23.141 5.527 -11.672 1 98.75 640 ASP B O 1
ATOM 10135 N N . LYS B 1 641 ? -23.578 5.266 -13.828 1 98.12 641 LYS B N 1
ATOM 10136 C CA . LYS B 1 641 ? -24.016 6.648 -14.008 1 98.12 641 LYS B CA 1
ATOM 10137 C C . LYS B 1 641 ? -25.219 6.965 -13.125 1 98.12 641 LYS B C 1
ATOM 10139 O O . LYS B 1 641 ? -25.328 8.078 -12.602 1 98.12 641 LYS B O 1
ATOM 10144 N N . LYS B 1 642 ? -26.094 6.066 -12.914 1 97.94 642 LYS B N 1
ATOM 10145 C CA . LYS B 1 642 ? -27.344 6.301 -12.188 1 97.94 642 LYS B CA 1
ATOM 10146 C C . LYS B 1 642 ? -27.141 6.121 -10.688 1 97.94 642 LYS B C 1
ATOM 10148 O O . LYS B 1 642 ? -27.641 6.926 -9.891 1 97.94 642 LYS B O 1
ATOM 10153 N N . THR B 1 643 ? -26.406 5.098 -10.297 1 98.06 643 THR B N 1
ATOM 10154 C CA . THR B 1 643 ? -26.344 4.719 -8.891 1 98.06 643 THR B CA 1
ATOM 10155 C C . THR B 1 643 ? -25.016 5.137 -8.273 1 98.06 643 THR B C 1
ATOM 10157 O O . THR B 1 643 ? -24.859 5.137 -7.051 1 98.06 643 THR B O 1
ATOM 10160 N N . ASN B 1 644 ? -24 5.418 -9.047 1 98.44 644 ASN B N 1
ATOM 10161 C CA . ASN B 1 644 ? -22.641 5.746 -8.641 1 98.44 644 ASN B CA 1
ATOM 10162 C C . ASN B 1 644 ? -21.922 4.531 -8.062 1 98.44 644 ASN B C 1
ATOM 10164 O O . ASN B 1 644 ? -20.844 4.668 -7.473 1 98.44 644 ASN B O 1
ATOM 10168 N N . LYS B 1 645 ? -22.484 3.34 -8.227 1 98.69 645 LYS B N 1
ATOM 10169 C CA . LYS B 1 645 ? -21.828 2.104 -7.82 1 98.69 645 LYS B CA 1
ATOM 10170 C C . LYS B 1 645 ? -20.547 1.878 -8.617 1 98.69 645 LYS B C 1
ATOM 10172 O O . LYS B 1 645 ? -20.531 2.061 -9.836 1 98.69 645 LYS B O 1
ATOM 10177 N N . ILE B 1 646 ? -19.5 1.479 -7.934 1 98.88 646 ILE B N 1
ATOM 10178 C CA . ILE B 1 646 ? -18.234 1.258 -8.617 1 98.88 646 ILE B CA 1
ATOM 10179 C C . ILE B 1 646 ? -18.328 0.012 -9.492 1 98.88 646 ILE B C 1
ATOM 10181 O O . ILE B 1 646 ? -18.719 -1.057 -9.023 1 98.88 646 ILE B O 1
ATOM 10185 N N . LEU B 1 647 ? -17.922 0.15 -10.75 1 98.88 647 LEU B N 1
ATOM 10186 C CA . LEU B 1 647 ? -17.984 -0.938 -11.719 1 98.88 647 LEU B CA 1
ATOM 10187 C C . LEU B 1 647 ? -16.594 -1.463 -12.055 1 98.88 647 LEU B C 1
ATOM 10189 O O . LEU B 1 647 ? -16.438 -2.617 -12.461 1 98.88 647 LEU B O 1
ATOM 10193 N N . GLY B 1 648 ? -15.602 -0.618 -11.938 1 98.81 648 GLY B N 1
ATOM 10194 C CA . GLY B 1 648 ? -14.219 -0.977 -12.211 1 98.81 648 GLY B CA 1
ATOM 10195 C C . GLY B 1 648 ? -13.227 0.062 -11.727 1 98.81 648 GLY B C 1
ATOM 10196 O O . GLY B 1 648 ? -13.516 1.26 -11.742 1 98.81 648 GLY B O 1
ATOM 10197 N N . VAL B 1 649 ? -12.07 -0.388 -11.266 1 98.94 649 VAL B N 1
ATOM 10198 C CA . VAL B 1 649 ? -10.977 0.469 -10.82 1 98.94 649 VAL B CA 1
ATOM 10199 C C . VAL B 1 649 ? -9.68 0.039 -11.492 1 98.94 649 VAL B C 1
ATOM 10201 O O . VAL B 1 649 ? -9.336 -1.145 -11.492 1 98.94 649 VAL B O 1
ATOM 10204 N N . HIS B 1 650 ? -8.984 0.973 -12.086 1 98.94 650 HIS B N 1
ATOM 10205 C CA . HIS B 1 650 ? -7.754 0.743 -12.844 1 98.94 650 HIS B CA 1
ATOM 10206 C C . HIS B 1 650 ? -6.652 1.703 -12.406 1 98.94 650 HIS B C 1
ATOM 10208 O O . HIS B 1 650 ? -6.832 2.922 -12.453 1 98.94 650 HIS B O 1
ATOM 10214 N N . MET B 1 651 ? -5.508 1.139 -12.047 1 98.88 651 MET B N 1
ATOM 10215 C CA . MET B 1 651 ? -4.441 1.945 -11.461 1 98.88 651 MET B CA 1
ATOM 10216 C C . MET B 1 651 ? -3.115 1.694 -12.172 1 98.88 651 MET B C 1
ATOM 10218 O O . MET B 1 651 ? -2.826 0.567 -12.578 1 98.88 651 MET B O 1
ATOM 10222 N N . CYS B 1 652 ? -2.354 2.686 -12.375 1 98.81 652 CYS B N 1
ATOM 10223 C CA . CYS B 1 652 ? -0.947 2.652 -12.758 1 98.81 652 CYS B CA 1
ATOM 10224 C C . CYS B 1 652 ? -0.119 3.576 -11.875 1 98.81 652 CYS B C 1
ATOM 10226 O O . CYS B 1 652 ? -0.402 4.77 -11.781 1 98.81 652 CYS B O 1
ATOM 10228 N N . GLY B 1 653 ? 0.814 3.014 -11.148 1 98.5 653 GLY B N 1
ATOM 10229 C CA . GLY B 1 653 ? 1.618 3.863 -10.289 1 98.5 653 GLY B CA 1
ATOM 10230 C C . GLY B 1 653 ? 2.365 3.094 -9.219 1 98.5 653 GLY B C 1
ATOM 10231 O O . GLY B 1 653 ? 2.383 1.86 -9.227 1 98.5 653 GLY B O 1
ATOM 10232 N N . LEU B 1 654 ? 2.943 3.906 -8.359 1 97.19 654 LEU B N 1
ATOM 10233 C CA . LEU B 1 654 ? 3.723 3.369 -7.25 1 97.19 654 LEU B CA 1
ATOM 10234 C C . LEU B 1 654 ? 2.828 2.623 -6.266 1 97.19 654 LEU B C 1
ATOM 10236 O O . LEU B 1 654 ? 1.819 3.162 -5.805 1 97.19 654 LEU B O 1
ATOM 10240 N N . ASN B 1 655 ? 3.107 1.343 -6.012 1 97.12 655 ASN B N 1
ATOM 10241 C CA . ASN B 1 655 ? 2.537 0.558 -4.922 1 97.12 655 ASN B CA 1
ATOM 10242 C C . ASN B 1 655 ? 1.048 0.304 -5.137 1 97.12 655 ASN B C 1
ATOM 10244 O O . ASN B 1 655 ? 0.315 0.052 -4.176 1 97.12 655 ASN B O 1
ATOM 10248 N N . VAL B 1 656 ? 0.585 0.349 -6.355 1 98.56 656 VAL B N 1
ATOM 10249 C CA . VAL B 1 656 ? -0.85 0.213 -6.578 1 98.56 656 VAL B CA 1
ATOM 10250 C C . VAL B 1 656 ? -1.271 -1.24 -6.371 1 98.56 656 VAL B C 1
ATOM 10252 O O . VAL B 1 656 ? -2.457 -1.532 -6.203 1 98.56 656 VAL B O 1
ATOM 10255 N N . SER B 1 657 ? -0.307 -2.18 -6.359 1 98.25 657 SER B N 1
ATOM 10256 C CA . SER B 1 657 ? -0.608 -3.572 -6.047 1 98.25 657 SER B CA 1
ATOM 10257 C C . SER B 1 657 ? -1.252 -3.705 -4.672 1 98.25 657 SER B C 1
ATOM 10259 O O . SER B 1 657 ? -2.066 -4.602 -4.445 1 98.25 657 SER B O 1
ATOM 10261 N N . GLU B 1 658 ? -0.887 -2.822 -3.74 1 98.25 658 GLU B N 1
ATOM 10262 C CA . GLU B 1 658 ? -1.446 -2.824 -2.393 1 98.25 658 GLU B CA 1
ATOM 10263 C C . GLU B 1 658 ? -2.734 -2.01 -2.328 1 98.25 658 GLU B C 1
ATOM 10265 O O . GLU B 1 658 ? -3.674 -2.379 -1.621 1 98.25 658 GLU B O 1
ATOM 10270 N N . LEU B 1 659 ? -2.768 -0.946 -3.109 1 98.5 659 LEU B N 1
ATOM 10271 C CA . LEU B 1 659 ? -3.906 -0.035 -3.086 1 98.5 659 LEU B CA 1
ATOM 10272 C C . LEU B 1 659 ? -5.164 -0.724 -3.602 1 98.5 659 LEU B C 1
ATOM 10274 O O . LEU B 1 659 ? -6.277 -0.395 -3.18 1 98.5 659 LEU B O 1
ATOM 10278 N N . ILE B 1 660 ? -5.004 -1.658 -4.484 1 98.81 660 ILE B N 1
ATOM 10279 C CA . ILE B 1 660 ? -6.133 -2.256 -5.195 1 98.81 660 ILE B CA 1
ATOM 10280 C C . ILE B 1 660 ? -7.004 -3.037 -4.215 1 98.81 660 ILE B C 1
ATOM 10282 O O . ILE B 1 660 ? -8.172 -3.307 -4.496 1 98.81 660 ILE B O 1
ATOM 10286 N N . ALA B 1 661 ? -6.445 -3.432 -3.057 1 98.75 661 ALA B N 1
ATOM 10287 C CA . ALA B 1 661 ? -7.199 -4.191 -2.064 1 98.75 661 ALA B CA 1
ATOM 10288 C C . ALA B 1 661 ? -8.391 -3.389 -1.55 1 98.75 661 ALA B C 1
ATOM 10290 O O . ALA B 1 661 ? -9.469 -3.943 -1.323 1 98.75 661 ALA B O 1
ATOM 10291 N N . GLU B 1 662 ? -8.188 -2.104 -1.346 1 98.75 662 GLU B N 1
ATOM 10292 C CA . GLU B 1 662 ? -9.297 -1.251 -0.929 1 98.75 662 GLU B CA 1
ATOM 10293 C C . GLU B 1 662 ? -10.406 -1.24 -1.975 1 98.75 662 GLU B C 1
ATOM 10295 O O . GLU B 1 662 ? -11.586 -1.331 -1.634 1 98.75 662 GLU B O 1
ATOM 10300 N N . ALA B 1 663 ? -10.039 -1.152 -3.232 1 98.88 663 ALA B N 1
ATOM 10301 C CA . ALA B 1 663 ? -11.016 -1.158 -4.324 1 98.88 663 ALA B CA 1
ATOM 10302 C C . ALA B 1 663 ? -11.758 -2.488 -4.387 1 98.88 663 ALA B C 1
ATOM 10304 O O . ALA B 1 663 ? -12.969 -2.516 -4.617 1 98.88 663 ALA B O 1
ATOM 10305 N N . GLY B 1 664 ? -10.992 -3.566 -4.234 1 98.69 664 GLY B N 1
ATOM 10306 C CA . GLY B 1 664 ? -11.633 -4.871 -4.203 1 98.69 664 GLY B CA 1
ATOM 10307 C C . GLY B 1 664 ? -12.695 -4.984 -3.127 1 98.69 664 GLY B C 1
ATOM 10308 O O . GLY B 1 664 ? -13.805 -5.461 -3.389 1 98.69 664 GLY B O 1
ATOM 10309 N N . LEU B 1 665 ? -12.367 -4.512 -1.932 1 98.62 665 LEU B N 1
ATOM 10310 C CA . LEU B 1 665 ? -13.32 -4.555 -0.831 1 98.62 665 LEU B CA 1
ATOM 10311 C C . LEU B 1 665 ? -14.531 -3.684 -1.129 1 98.62 665 LEU B C 1
ATOM 10313 O O . LEU B 1 665 ? -15.672 -4.07 -0.841 1 98.62 665 LEU B O 1
ATOM 10317 N N . ALA B 1 666 ? -14.289 -2.479 -1.657 1 98.69 666 ALA B N 1
ATOM 10318 C CA . ALA B 1 666 ? -15.375 -1.582 -2.031 1 98.69 666 ALA B CA 1
ATOM 10319 C C . ALA B 1 666 ? -16.359 -2.275 -2.973 1 98.69 666 ALA B C 1
ATOM 10321 O O . ALA B 1 666 ? -17.578 -2.23 -2.756 1 98.69 666 ALA B O 1
ATOM 10322 N N . MET B 1 667 ? -15.852 -2.932 -3.938 1 98.44 667 MET B N 1
ATOM 10323 C CA . MET B 1 667 ? -16.703 -3.578 -4.934 1 98.44 667 MET B CA 1
ATOM 10324 C C . MET B 1 667 ? -17.406 -4.797 -4.344 1 98.44 667 MET B C 1
ATOM 10326 O O . MET B 1 667 ? -18.547 -5.094 -4.703 1 98.44 667 MET B O 1
ATOM 10330 N N . GLU B 1 668 ? -16.703 -5.496 -3.471 1 97.06 668 GLU B N 1
ATOM 10331 C CA . GLU B 1 668 ? -17.328 -6.625 -2.791 1 97.06 668 GLU B CA 1
ATOM 10332 C C . GLU B 1 668 ? -18.594 -6.191 -2.055 1 97.06 668 GLU B C 1
ATOM 10334 O O . GLU B 1 668 ? -19.578 -6.926 -2.025 1 97.06 668 GLU B O 1
ATOM 10339 N N . TYR B 1 669 ? -18.656 -4.977 -1.537 1 95.75 669 TYR B N 1
ATOM 10340 C CA . TYR B 1 669 ? -19.781 -4.465 -0.763 1 95.75 669 TYR B CA 1
ATOM 10341 C C . TYR B 1 669 ? -20.766 -3.717 -1.657 1 95.75 669 TYR B C 1
ATOM 10343 O O . TYR B 1 669 ? -21.781 -3.199 -1.182 1 95.75 669 TYR B O 1
ATOM 10351 N N . GLY B 1 670 ? -20.438 -3.619 -2.949 1 97 670 GLY B N 1
ATOM 10352 C CA . GLY B 1 670 ? -21.281 -2.826 -3.826 1 97 670 GLY B CA 1
ATOM 10353 C C . GLY B 1 670 ? -21.25 -1.343 -3.508 1 97 670 GLY B C 1
ATOM 10354 O O . GLY B 1 670 ? -22.266 -0.655 -3.623 1 97 670 GLY B O 1
ATOM 10355 N N . ALA B 1 671 ? -20.094 -0.875 -3.156 1 97.75 671 ALA B N 1
ATOM 10356 C CA . ALA B 1 671 ? -19.938 0.505 -2.707 1 97.75 671 ALA B CA 1
ATOM 10357 C C . ALA B 1 671 ? -20.094 1.482 -3.869 1 97.75 671 ALA B C 1
ATOM 10359 O O . ALA B 1 671 ? -19.719 1.176 -5.004 1 97.75 671 ALA B O 1
ATOM 10360 N N . THR B 1 672 ? -20.641 2.672 -3.529 1 98.19 672 THR B N 1
ATOM 10361 C CA . THR B 1 672 ? -20.578 3.795 -4.457 1 98.19 672 THR B CA 1
ATOM 10362 C C . THR B 1 672 ? -19.219 4.488 -4.367 1 98.19 672 THR B C 1
ATOM 10364 O O . THR B 1 672 ? -18.531 4.387 -3.346 1 98.19 672 THR B O 1
ATOM 10367 N N . ALA B 1 673 ? -18.812 5.129 -5.441 1 98.56 673 ALA B N 1
ATOM 10368 C CA . ALA B 1 673 ? -17.594 5.93 -5.414 1 98.56 673 ALA B CA 1
ATOM 10369 C C . ALA B 1 673 ? -17.672 7.012 -4.344 1 98.56 673 ALA B C 1
ATOM 10371 O O . ALA B 1 673 ? -16.672 7.34 -3.709 1 98.56 673 ALA B O 1
ATOM 10372 N N . GLU B 1 674 ? -18.797 7.535 -4.113 1 97.31 674 GLU B N 1
ATOM 10373 C CA . GLU B 1 674 ? -18.984 8.555 -3.086 1 97.31 674 GLU B CA 1
ATOM 10374 C C . GLU B 1 674 ? -18.688 8 -1.696 1 97.31 674 GLU B C 1
ATOM 10376 O O . GLU B 1 674 ? -18.094 8.695 -0.861 1 97.31 674 GLU B O 1
ATOM 10381 N N . ASP B 1 675 ? -19.062 6.77 -1.467 1 96.12 675 ASP B N 1
ATOM 10382 C CA . ASP B 1 675 ? -18.781 6.141 -0.179 1 96.12 675 ASP B CA 1
ATOM 10383 C C . ASP B 1 675 ? -17.281 6.09 0.088 1 96.12 675 ASP B C 1
ATOM 10385 O O . ASP B 1 675 ? -16.828 6.395 1.195 1 96.12 675 ASP B O 1
ATOM 10389 N N . VAL B 1 676 ? -16.562 5.738 -0.928 1 98.19 676 VAL B N 1
ATOM 10390 C CA . VAL B 1 676 ? -15.117 5.652 -0.793 1 98.19 676 VAL B CA 1
ATOM 10391 C C . VAL B 1 676 ? -14.531 7.047 -0.605 1 98.19 676 VAL B C 1
ATOM 10393 O O . VAL B 1 676 ? -13.664 7.254 0.243 1 98.19 676 VAL B O 1
ATOM 10396 N N . ALA B 1 677 ? -15.016 7.965 -1.353 1 97.62 677 ALA B N 1
ATOM 10397 C CA . ALA B 1 677 ? -14.523 9.336 -1.296 1 97.62 677 ALA B CA 1
ATOM 10398 C C . ALA B 1 677 ? -14.758 9.953 0.082 1 97.62 677 ALA B C 1
ATOM 10400 O O . ALA B 1 677 ? -13.992 10.805 0.531 1 97.62 677 ALA B O 1
ATOM 10401 N N . ARG B 1 678 ? -15.766 9.508 0.785 1 96.75 678 ARG B N 1
ATOM 10402 C CA . ARG B 1 678 ? -16.141 10.07 2.074 1 96.75 678 ARG B CA 1
ATOM 10403 C C . ARG B 1 678 ? -15.469 9.328 3.221 1 96.75 678 ARG B C 1
ATOM 10405 O O . ARG B 1 678 ? -15.594 9.719 4.383 1 96.75 678 ARG B O 1
ATOM 10412 N N . THR B 1 679 ? -14.789 8.258 2.906 1 97.75 679 THR B N 1
ATOM 10413 C CA . THR B 1 679 ? -14 7.555 3.906 1 97.75 679 THR B CA 1
ATOM 10414 C C . THR B 1 679 ? -12.68 8.281 4.156 1 97.75 679 THR B C 1
ATOM 10416 O O . THR B 1 679 ? -12.016 8.719 3.215 1 97.75 679 THR B O 1
ATOM 10419 N N . CYS B 1 680 ? -12.312 8.445 5.426 1 98.44 680 CYS B N 1
ATOM 10420 C CA . CYS B 1 680 ? -11.094 9.172 5.773 1 98.44 680 CYS B CA 1
ATOM 10421 C C . CYS B 1 680 ? -9.852 8.375 5.379 1 98.44 680 CYS B C 1
ATOM 10423 O O . CYS B 1 680 ? -9.719 7.203 5.738 1 98.44 680 CYS B O 1
ATOM 10425 N N . HIS B 1 681 ? -8.984 8.898 4.594 1 98.56 681 HIS B N 1
ATOM 10426 C CA . HIS B 1 681 ? -7.691 8.336 4.23 1 98.56 681 HIS B CA 1
ATOM 10427 C C . HIS B 1 681 ? -6.551 9.086 4.906 1 98.56 681 HIS B C 1
ATOM 10429 O O . HIS B 1 681 ? -6.566 10.32 4.969 1 98.56 681 HIS B O 1
ATOM 10435 N N . SER B 1 682 ? -5.605 8.344 5.352 1 98.31 682 SER B N 1
ATOM 10436 C CA . SER B 1 682 ? -4.484 8.969 6.047 1 98.31 682 SER B CA 1
ATOM 10437 C C . SER B 1 682 ? -3.672 9.852 5.105 1 98.31 682 SER B C 1
ATOM 10439 O O . SER B 1 682 ? -3.525 9.539 3.922 1 98.31 682 SER B O 1
ATOM 10441 N N . HIS B 1 683 ? -3.137 10.953 5.629 1 98.06 683 HIS B N 1
ATOM 10442 C CA . HIS B 1 683 ? -2.289 11.875 4.879 1 98.06 683 HIS B CA 1
ATOM 10443 C C . HIS B 1 683 ? -0.879 11.914 5.457 1 98.06 683 HIS B C 1
ATOM 10445 O O . HIS B 1 683 ? -0.704 11.992 6.676 1 98.06 683 HIS B O 1
ATOM 10451 N N . PRO B 1 684 ? 0.144 11.891 4.684 1 97.94 684 PRO B N 1
ATOM 10452 C CA . PRO B 1 684 ? 0.059 11.688 3.236 1 97.94 684 PRO B CA 1
ATOM 10453 C C . PRO B 1 684 ? 0.169 10.219 2.836 1 97.94 684 PRO B C 1
ATOM 10455 O O . PRO B 1 684 ? 1.026 9.5 3.352 1 97.94 684 PRO B O 1
ATOM 10458 N N . THR B 1 685 ? -0.691 9.797 1.957 1 98.44 685 THR B N 1
ATOM 10459 C CA . THR B 1 685 ? -0.62 8.445 1.413 1 98.44 685 THR B CA 1
ATOM 10460 C C . THR B 1 685 ? -0.979 8.438 -0.07 1 98.44 685 THR B C 1
ATOM 10462 O O . THR B 1 685 ? -1.594 9.383 -0.569 1 98.44 685 THR B O 1
ATOM 10465 N N . LEU B 1 686 ? -0.616 7.363 -0.77 1 98.5 686 LEU B N 1
ATOM 10466 C CA . LEU B 1 686 ? -1.013 7.148 -2.156 1 98.5 686 LEU B CA 1
ATOM 10467 C C . LEU B 1 686 ? -2.504 6.84 -2.254 1 98.5 686 LEU B C 1
ATOM 10469 O O . LEU B 1 686 ? -3.15 7.191 -3.242 1 98.5 686 LEU B O 1
ATOM 10473 N N . ALA B 1 687 ? -3.039 6.246 -1.244 1 98.62 687 ALA B N 1
ATOM 10474 C CA . ALA B 1 687 ? -4.449 5.859 -1.194 1 98.62 687 ALA B CA 1
ATOM 10475 C C . ALA B 1 687 ? -5.355 7.078 -1.355 1 98.62 687 ALA B C 1
ATOM 10477 O O . ALA B 1 687 ? -6.48 6.961 -1.841 1 98.62 687 ALA B O 1
ATOM 10478 N N . GLU B 1 688 ? -4.848 8.25 -1.008 1 98.5 688 GLU B N 1
ATOM 10479 C CA . GLU B 1 688 ? -5.613 9.484 -1.193 1 98.5 688 GLU B CA 1
ATOM 10480 C C . GLU B 1 688 ? -5.938 9.711 -2.666 1 98.5 688 GLU B C 1
ATOM 10482 O O . GLU B 1 688 ? -6.945 10.344 -2.994 1 98.5 688 GLU B O 1
ATOM 10487 N N . ALA B 1 689 ? -5.109 9.172 -3.561 1 98.75 689 ALA B N 1
ATOM 10488 C CA . ALA B 1 689 ? -5.367 9.305 -4.992 1 98.75 689 ALA B CA 1
ATOM 10489 C C . ALA B 1 689 ? -6.617 8.531 -5.398 1 98.75 689 ALA B C 1
ATOM 10491 O O . ALA B 1 689 ? -7.363 8.969 -6.281 1 98.75 689 ALA B O 1
ATOM 10492 N N . PHE B 1 690 ? -6.789 7.371 -4.766 1 98.81 690 PHE B N 1
ATOM 10493 C CA . PHE B 1 690 ? -8.008 6.613 -5.012 1 98.81 690 PHE B CA 1
ATOM 10494 C C . PHE B 1 690 ? -9.234 7.379 -4.516 1 98.81 690 PHE B C 1
ATOM 10496 O O . PHE B 1 690 ? -10.25 7.461 -5.211 1 98.81 690 PHE B O 1
ATOM 10503 N N . LYS B 1 691 ? -9.117 7.98 -3.369 1 98.62 691 LYS B N 1
ATOM 10504 C CA . LYS B 1 691 ? -10.164 8.836 -2.816 1 98.62 691 LYS B CA 1
ATOM 10505 C C . LYS B 1 691 ? -10.531 9.953 -3.791 1 98.62 691 LYS B C 1
ATOM 10507 O O . LYS B 1 691 ? -11.711 10.172 -4.074 1 98.62 691 LYS B O 1
ATOM 10512 N N . GLU B 1 692 ? -9.547 10.641 -4.289 1 98.75 692 GLU B N 1
ATOM 10513 C CA . GLU B 1 692 ? -9.734 11.758 -5.207 1 98.75 692 GLU B CA 1
ATOM 10514 C C . GLU B 1 692 ? -10.359 11.297 -6.523 1 98.75 692 GLU B C 1
ATOM 10516 O O . GLU B 1 692 ? -11.227 11.977 -7.074 1 98.75 692 GLU B O 1
ATOM 10521 N N . ALA B 1 693 ? -9.906 10.148 -7.039 1 98.88 693 ALA B N 1
ATOM 10522 C CA . ALA B 1 693 ? -10.484 9.602 -8.266 1 98.88 693 ALA B CA 1
ATOM 10523 C C . ALA B 1 693 ? -11.961 9.273 -8.078 1 98.88 693 ALA B C 1
ATOM 10525 O O . ALA B 1 693 ? -12.773 9.492 -8.977 1 98.88 693 ALA B O 1
ATOM 10526 N N . CYS B 1 694 ? -12.266 8.727 -6.934 1 98.81 694 CYS B N 1
ATOM 10527 C CA . CYS B 1 694 ? -13.664 8.438 -6.621 1 98.81 694 CYS B CA 1
ATOM 10528 C C . CYS B 1 694 ? -14.484 9.719 -6.578 1 98.81 694 CYS B C 1
ATOM 10530 O O . CYS B 1 694 ? -15.594 9.773 -7.125 1 98.81 694 CYS B O 1
ATOM 10532 N N . MET B 1 695 ? -13.953 10.75 -5.953 1 98.06 695 MET B N 1
ATOM 10533 C CA . MET B 1 695 ? -14.656 12.031 -5.871 1 98.06 695 MET B CA 1
ATOM 10534 C C . MET B 1 695 ? -14.938 12.578 -7.266 1 98.06 695 MET B C 1
ATOM 10536 O O . MET B 1 695 ? -16 13.141 -7.508 1 98.06 695 MET B O 1
ATOM 10540 N N . ALA B 1 696 ? -14.062 12.383 -8.164 1 98.44 696 ALA B N 1
ATOM 10541 C CA . ALA B 1 696 ? -14.133 12.93 -9.516 1 98.44 696 ALA B CA 1
ATOM 10542 C C . ALA B 1 696 ? -15.234 12.258 -10.32 1 98.44 696 ALA B C 1
ATOM 10544 O O . ALA B 1 696 ? -15.625 12.75 -11.383 1 98.44 696 ALA B O 1
ATOM 10545 N N . THR B 1 697 ? -15.812 11.148 -9.828 1 98.31 697 THR B N 1
ATOM 10546 C CA . THR B 1 697 ? -16.859 10.453 -10.578 1 98.31 697 THR B CA 1
ATOM 10547 C C . THR B 1 697 ? -18.203 11.148 -10.406 1 98.31 697 THR B C 1
ATOM 10549 O O . THR B 1 697 ? -19.078 11.023 -11.266 1 98.31 697 THR B O 1
ATOM 10552 N N . TYR B 1 698 ? -18.438 11.859 -9.312 1 96.06 698 TYR B N 1
ATOM 10553 C CA . TYR B 1 698 ? -19.766 12.406 -9.039 1 96.06 698 TYR B CA 1
ATOM 10554 C C . TYR B 1 698 ? -19.672 13.898 -8.75 1 96.06 698 TYR B C 1
ATOM 10556 O O . TYR B 1 698 ? -20.688 14.602 -8.773 1 96.06 698 TYR B O 1
ATOM 10564 N N . ASP B 1 699 ? -18.453 14.359 -8.453 1 95.19 699 ASP B N 1
ATOM 10565 C CA . ASP B 1 699 ? -18.172 15.766 -8.164 1 95.19 699 ASP B CA 1
ATOM 10566 C C . ASP B 1 699 ? -16.797 16.172 -8.695 1 95.19 699 ASP B C 1
ATOM 10568 O O . ASP B 1 699 ? -16.391 15.727 -9.773 1 95.19 699 ASP B O 1
ATOM 10572 N N . LYS B 1 700 ? -16.141 17.062 -8.039 1 95.69 700 LYS B N 1
ATOM 10573 C CA . LYS B 1 700 ? -14.781 17.469 -8.406 1 95.69 700 LYS B CA 1
ATOM 10574 C C . LYS B 1 700 ? -13.766 17.031 -7.359 1 95.69 700 LYS B C 1
ATOM 10576 O O . LYS B 1 700 ? -14.047 17.078 -6.16 1 95.69 700 LYS B O 1
ATOM 10581 N N . ALA B 1 701 ? -12.641 16.609 -7.828 1 97.44 701 ALA B N 1
ATOM 10582 C CA . ALA B 1 701 ? -11.531 16.359 -6.91 1 97.44 701 ALA B CA 1
ATOM 10583 C C . ALA B 1 701 ? -11.086 17.656 -6.23 1 97.44 701 ALA B C 1
ATOM 10585 O O . ALA B 1 701 ? -11.25 18.734 -6.785 1 97.44 701 ALA B O 1
ATOM 10586 N N . ILE B 1 702 ? -10.523 17.516 -5.082 1 98.06 702 ILE B N 1
ATOM 10587 C CA . ILE B 1 702 ? -10.055 18.672 -4.332 1 98.06 702 ILE B CA 1
ATOM 10588 C C . ILE B 1 702 ? -8.648 19.047 -4.793 1 98.06 702 ILE B C 1
ATOM 10590 O O . ILE B 1 702 ? -8.336 20.234 -4.949 1 98.06 702 ILE B O 1
ATOM 10594 N N . HIS B 1 703 ? -7.887 18.094 -5.074 1 97.44 703 HIS B N 1
ATOM 10595 C CA . HIS B 1 703 ? -6.461 18.344 -5.258 1 97.44 703 HIS B CA 1
ATOM 10596 C C . HIS B 1 703 ? -6.059 18.203 -6.723 1 97.44 703 HIS B C 1
ATOM 10598 O O . HIS B 1 703 ? -4.961 17.734 -7.023 1 97.44 703 HIS B O 1
ATOM 10604 N N . PHE B 1 704 ? -6.93 18.391 -7.551 1 90.94 704 PHE B N 1
ATOM 10605 C CA . PHE B 1 704 ? -6.629 18.375 -8.977 1 90.94 704 PHE B CA 1
ATOM 10606 C C . PHE B 1 704 ? -7.68 19.156 -9.766 1 90.94 704 PHE B C 1
ATOM 10608 O O . PHE B 1 704 ? -8.859 19.156 -9.398 1 90.94 704 PHE B O 1
#

Solvent-accessible surface area (backbone atoms only — not comparable to full-atom values): 83846 Å² total; per-residue (Å²): 135,83,80,69,74,86,74,80,83,76,70,84,65,89,75,83,73,81,66,86,70,80,78,75,84,70,86,65,84,67,79,78,76,83,78,81,83,78,90,82,85,81,84,86,60,69,80,56,77,74,91,88,92,96,85,93,85,93,88,89,92,88,92,82,90,80,86,84,77,85,82,77,87,74,83,84,79,78,72,78,79,68,84,64,79,75,67,70,68,70,66,66,63,67,71,67,69,71,75,68,67,79,64,70,77,75,72,78,71,74,76,80,83,72,82,69,81,71,81,84,73,81,87,80,86,78,86,79,85,85,83,84,80,88,80,81,82,88,79,78,72,71,76,74,78,72,90,76,92,88,81,86,90,84,89,82,86,77,84,75,84,82,74,85,81,87,82,85,86,84,76,80,92,85,92,94,88,85,90,97,90,95,88,94,87,94,88,92,93,88,90,92,87,88,87,89,81,84,87,83,86,83,87,82,79,89,75,90,80,82,88,84,85,77,84,72,80,85,84,77,73,75,66,82,69,71,82,68,74,70,68,72,64,74,73,70,53,54,74,30,50,32,35,22,40,19,28,17,48,20,18,45,40,19,36,49,47,27,19,72,72,70,40,51,25,33,35,31,25,59,81,76,63,49,34,34,56,42,36,69,53,34,55,44,34,50,50,18,46,42,49,38,29,44,52,47,38,34,64,69,71,47,36,60,68,36,15,31,42,62,52,62,70,54,70,39,68,68,38,34,51,47,39,26,48,50,32,34,51,55,50,34,50,45,51,54,50,48,30,59,74,47,58,34,45,78,41,54,14,46,61,24,35,67,42,95,42,34,33,41,25,45,32,76,90,58,63,75,47,56,36,33,33,68,24,37,37,41,18,58,26,58,40,76,47,85,45,84,48,56,68,68,40,50,92,75,53,31,32,16,34,64,60,31,68,73,63,59,92,63,81,43,64,26,32,36,26,38,22,36,29,56,66,27,47,36,54,46,48,29,45,34,54,70,62,21,47,33,36,32,37,15,61,45,87,64,50,43,73,86,58,44,66,70,45,34,51,52,48,51,52,51,41,40,75,73,59,44,41,80,39,56,33,23,40,77,73,30,59,46,82,54,96,78,20,33,40,35,33,33,32,37,83,86,63,53,71,48,74,45,76,24,34,23,35,38,51,36,78,51,66,35,34,46,56,80,73,39,32,40,74,70,58,68,53,58,54,48,97,74,44,23,45,54,53,53,97,80,27,23,35,96,46,83,47,36,30,51,31,32,38,25,22,81,74,75,78,42,59,37,57,7,28,42,42,15,42,19,47,31,31,32,73,75,72,70,51,59,68,73,64,81,68,39,55,52,46,71,34,85,41,88,59,17,32,18,34,32,49,52,38,68,68,54,32,58,75,70,68,52,64,64,30,69,6,64,30,52,28,67,59,27,66,34,26,38,36,68,70,49,32,60,48,35,28,36,31,35,20,30,59,87,76,33,30,47,51,15,41,43,29,20,14,75,68,27,63,49,47,43,48,34,55,34,51,37,46,73,70,62,31,32,28,59,58,53,38,71,45,58,46,50,69,76,29,66,54,42,35,54,30,35,5,23,27,27,43,83,55,69,35,86,68,102,134,92,84,76,85,84,79,86,78,88,85,80,88,83,90,80,85,77,80,88,74,93,78,92,80,79,90,91,84,87,87,90,86,88,82,86,88,81,87,72,85,80,86,79,84,83,82,87,79,87,90,88,92,95,92,91,86,76,87,87,82,84,80,84,79,78,82,79,81,80,76,78,88,78,80,78,76,72,68,73,72,66,70,58,72,64,67,66,69,70,68,68,65,68,70,70,63,68,65,70,71,74,64,70,74,70,73,79,67,76,74,75,71,79,72,76,65,85,88,79,81,89,80,92,80,96,84,88,86,90,88,87,93,85,92,86,88,91,86,92,82,86,79,83,85,81,92,81,90,80,85,82,83,91,84,91,76,88,69,43,82,68,71,88,94,84,95,86,96,84,94,75,94,69,95,85,84,92,81,83,84,80,59,91,78,74,92,71,88,76,86,76,88,75,82,87,82,88,84,87,88,86,93,84,86,92,82,89,88,92,87,79,93,82,82,87,80,85,82,86,75,76,76,87,73,83,74,76,75,72,71,70,69,74,77,72,54,56,76,30,50,32,34,24,39,18,29,17,49,21,16,45,40,18,38,48,47,26,18,73,73,69,39,51,25,31,33,31,26,60,80,78,61,50,34,32,56,43,37,69,54,35,55,45,36,51,50,18,43,41,50,38,28,47,53,48,40,35,64,69,72,45,35,59,68,36,14,30,43,62,52,63,71,52,70,38,70,68,39,33,50,48,38,25,46,50,33,35,51,54,51,33,52,46,51,55,50,48,29,59,74,47,59,35,44,77,41,55,14,45,59,24,34,67,40,95,42,33,34,41,25,44,32,75,90,59,62,75,46,56,35,32,31,68,24,38,37,40,19,58,26,58,40,77,49,85,46,84,49,57,69,67,39,49,89,75,51,31,33,16,36,66,58,29,67,75,64,58,94,64,80,42,64,25,34,36,26,38,22,37,29,56,65,26,47,39,54,46,49,29,44,34,55,71,62,20,48,35,38,31,36,14,61,47,87,64,50,43,71,86,57,43,65,68,46,36,51,52,48,52,52,51,40,40,73,73,59,46,40,79,40,56,33,24,40,77,71,30,58,45,82,53,96,79,22,32,41,36,32,33,31,37,82,88,64,53,70,48,76,46,75,23,36,23,36,38,52,37,78,51,68,34,33,49,57,82,72,38,30,39,74,70,58,68,54,58,55,47,97,75,45,22,46,53,54,53,99,80,26,23,35,95,47,85,46,35,31,51,30,34,37,24,23,84,73,76,79,42,60,37,57,7,27,43,42,15,44,18,46,31,31,31,73,74,70,69,52,60,68,75,65,81,68,40,54,52,48,70,35,84,40,87,60,17,32,17,34,33,50,51,37,67,68,54,33,57,75,69,68,53,66,61,29,70,6,63,30,52,27,68,57,27,66,34,26,38,35,68,71,49,33,59,49,34,28,37,28,34,20,30,60,88,76,33,29,49,50,17,40,42,30,21,12,75,68,27,63,49,47,43,47,33,55,34,50,38,46,72,69,61,32,32,29,60,58,53,38,71,45,56,46,52,69,77,29,64,55,42,36,52,29,35,4,23,27,27,44,84,55,71,35,87,69,103